Protein AF-0000000066434863 (afdb_homodimer)

Solvent-accessible surface area (backbone atoms only — not comparable to full-atom values): 44267 Å² total; per-residue (Å²): 135,81,78,68,76,69,67,73,66,86,62,79,61,81,78,74,35,71,68,52,52,37,54,51,47,17,61,60,67,69,35,85,60,48,41,68,74,43,79,46,80,41,75,54,84,59,85,62,75,53,73,69,48,48,45,31,34,37,38,40,27,31,35,38,85,89,36,94,58,77,43,74,54,55,32,31,36,41,32,54,63,82,56,90,45,74,49,39,54,36,43,55,70,47,39,26,63,64,32,32,51,46,33,64,66,57,47,49,61,53,35,51,47,42,33,35,71,48,62,69,40,80,66,66,60,47,75,53,70,55,43,74,38,76,92,70,47,30,38,31,29,52,40,51,58,82,72,52,34,42,62,46,55,55,81,71,36,36,54,68,72,57,46,53,49,45,36,49,48,46,16,45,49,30,29,28,34,33,38,47,40,68,77,36,76,62,71,57,68,65,72,14,66,37,35,92,49,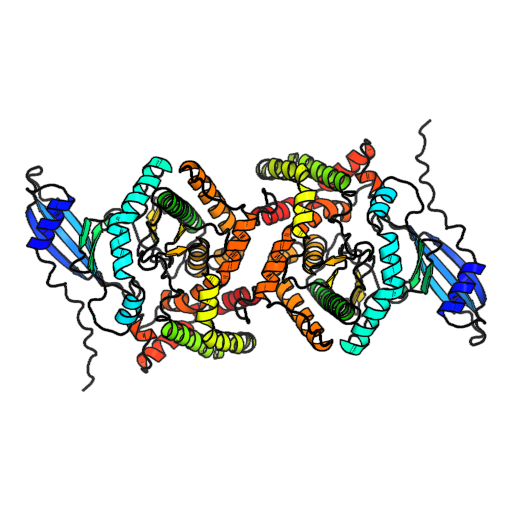40,90,84,50,69,64,56,48,64,43,49,32,44,38,33,48,24,43,41,59,33,26,69,80,36,62,70,55,25,76,72,40,33,70,36,42,55,52,38,45,79,37,49,66,59,51,40,34,59,31,64,53,87,53,94,84,61,52,59,21,49,23,52,55,68,43,32,34,72,31,30,32,36,26,60,49,96,84,67,47,73,76,45,51,26,48,50,79,51,46,34,29,18,57,34,49,55,37,50,31,52,30,26,24,43,46,47,19,40,31,68,70,53,45,74,69,36,49,53,54,49,50,38,53,29,48,54,44,24,53,52,36,27,56,57,60,61,51,82,70,79,74,68,35,59,30,56,43,49,51,53,38,56,59,22,44,47,38,28,51,52,29,42,62,42,50,33,36,60,62,55,50,80,66,90,63,76,60,38,55,53,37,50,61,35,84,45,73,68,19,47,48,48,44,38,50,29,36,57,31,67,70,39,44,57,49,43,69,55,46,50,58,58,40,46,34,55,18,64,51,49,71,113,135,81,78,68,75,71,67,72,66,85,62,79,63,81,78,72,36,71,69,52,51,37,51,50,47,19,61,60,68,68,34,84,62,49,40,70,73,44,79,47,78,40,73,55,83,59,84,63,76,51,72,69,48,48,46,31,34,37,39,38,27,29,35,38,83,88,36,93,56,79,43,73,56,54,33,32,37,39,32,53,62,80,55,88,45,74,49,39,53,34,43,56,70,47,40,27,62,63,33,32,52,46,33,63,66,57,46,48,58,52,35,50,48,42,33,35,71,48,62,68,40,81,67,66,60,47,73,52,73,56,42,73,39,76,91,70,46,29,37,32,28,52,40,53,58,80,72,53,34,41,61,46,56,56,82,71,35,35,56,70,71,56,46,52,50,46,36,49,48,47,16,46,49,30,30,28,34,32,40,47,40,67,75,38,76,62,69,56,68,66,72,15,65,38,35,91,49,38,91,84,50,67,63,56,48,64,41,50,32,45,38,31,49,24,42,40,60,33,27,71,80,35,64,72,54,26,75,72,40,33,69,37,42,56,52,39,46,78,38,48,66,60,53,42,34,60,32,63,52,86,53,94,85,62,53,58,20,49,21,52,55,68,43,33,32,74,30,30,31,35,27,59,48,96,86,68,47,74,77,46,52,28,48,49,80,52,45,34,28,19,58,34,48,53,38,50,30,50,30,25,25,43,46,48,20,40,30,68,69,52,44,75,69,37,48,52,53,51,51,38,53,30,46,54,44,23,52,53,36,26,56,57,60,62,50,81,71,78,73,69,36,59,31,55,43,50,52,54,36,56,58,21,44,48,38,29,52,50,29,41,62,42,50,33,36,59,61,55,50,79,65,90,64,74,61,38,55,55,36,51,62,34,84,43,71,68,20,46,47,48,45,39,48,28,36,57,32,65,71,41,44,56,48,45,71,54,47,52,56,56,40,42,34,56,17,64,50,51,70,115

Secondary structure (DSSP, 8-state):
-------------TT--HHHHHHHHHHHTT-TT-EEEEEEEEE---TTT-SSEEEEEEEEEEEETTEEEEEEEEEEEEEE--S-SHHHHHHHHHTHHHHHHHIIIIIHHHHHHHHHHTS---S-SBPPEEEEETTTTEEEEE-GGGGT-EE--TTT-B-HHHHHHHHHHHHHHHHHHHHHHHHSTTTTTSS-SBSSSBSS--TTHHHHHHHHHHHHHHGGG-HHHHHHHHHHHHHHHHHHHHHHHHHT---TT---EEE-S---GGGEEEEE-TTS-EEEEEE---TT-EEE-THHHHHHHHHHHB-HHHHHHSHHHHHHHHHHHHHHHHHHTT--S----HHHHHHHHHHTTHHHHHIIIIIHHHHT--SSS---HHHHH--SHHHHHHHHHHHHSHHHHHHHHHHHHHHHHTTTTS--/-------------TT--HHHHHHHHHHHHT-TT-EEEEEEEEE---TTT-SSEEEEEEEEEEE-SS-SSPEEEEEEEEEE--S-SHHHHHHHHHTHHHHHHHIIIIIHHHHHHHHHHTS---S-SBPPEEEEETTTTEEEEE-GGGGT-EE--TTT-B-HHHHHHHHHHHHHHHHHHHHHHHHSTTTTTSS-SBSSSBSS--TTHHHHHHHHHHHHHHGGG-HHHHHHHHHHHHHHHHHHHHHHHHHT---TT---EEE-S---GGGEEEEE-TTS-EEEEEE---TT-EEE-THHHHHHHHHHHB-HHHHHHSHHHHHHHHHHHHHHHHHHTT--S----HHHHHHHHHHTTHHHHHIIIIIHHHHT--SSS---HHHHH--SHHHHHHHHHHHHSHHHHHHHHHHHHHHHHTTTTS--

Radius of gyration: 33.43 Å; Cα contacts (8 Å, |Δi|>4): 1374; chains: 2; bounding box: 73×110×66 Å

Organism: Drosophila melanogaster (NCBI:txid7227)

Nearest PDB structures (foldseek):
  6st2-assembly1_D  TM=5.712E-01  e=2.311E+00  synthetic construct
  6st2-assembly1_D  TM=5.718E-01  e=2.026E+00  synthetic construct
  7sh3-assembly1_B  TM=5.080E-01  e=9.634E+00  Rickettsia typhi str. Wilmington

Foldseek 3Di:
DPPPPPPVPPDDDPVPDLVVVQVLVCVLVVAPQKHWDDKDKDFPDDFLLDFFWTKIKIKTWIDGPVDPDIDIFMKIKIAGPPDPDLSSVLLVLLVLLVVVLLCLPPNVVQLLCCCVPQVVDPDDAAFHWSDRDPVRSMTMTGDCVVVPWDFFDQQVFDEPLVLLQVLLSQLSSFLSQLLCCVVPPCSQVPSQQRACAHDRDVSCLLLQLLLLVLLLVLCVVPVVCNVPFSVLSNVCNVCVNVLQNQLFDDDPPADKGWELRQDARRQKIFDADPVRRTPHIYGHRSSRIHITHNLLVLLNHLQRRHDPCCSQPCSLVSLVSSLVSNVVSNVSSPPPDDRDDSVVSVVNNLSNNLSNVSNNRRVNLSSNDDDDDRRYSCLSSDPDPSSSCSSNSSCNPPVNVVSCVRSVVSCVVSCSSDDD/DPPPPPPVPPDDDPVPDLVVVQVLVCVLVVAPQKDWDDKDKDWPDDFLLDFFWTKIKIKTWIDGPVDPDIDIFMKIKIAGPPDPDLSSVLLVLLVLLVVVLLCLPPNVVQLLCCCVPQVVDPDDAAFHWSDRDPVRSMTMTGDCVVVPWDFFDQQVFDEPLVLLQVLLSQLSSFLSQLLCCVVPPCSQVPSQQRACAHDRDVSCLLLQLLLLVLLLVLCVVPVVCNVPFSVLSNVCNVCVNVLQNQLFDDDPPADKGWELRQDARRQKIFDADPVRRTPHIYGHRSSRIHITHNLLVLLNHLQRRHDPCCSQPCSLVSLVSSLVSNVVSNVSSPPPDDRDDSVVSVVNNLSNNLSNVSNNRRPRLSSNDDDDDRRYSCLSNDPDPSSSCSSNSSCNPPVNVVSCVRSVVSCVVSCSSDDD

Structure (mmCIF, N/CA/C/O backbone):
data_AF-0000000066434863-model_v1
#
loop_
_entity.id
_entity.type
_entity.pdbx_description
1 polymer AT27361p
#
loop_
_atom_site.group_PDB
_atom_site.id
_atom_site.type_symbol
_atom_site.label_atom_id
_atom_site.label_alt_id
_atom_site.label_comp_id
_atom_site.label_asym_id
_atom_site.label_entity_id
_atom_site.label_seq_id
_atom_site.pdbx_PDB_ins_code
_atom_site.Cartn_x
_atom_site.Cartn_y
_atom_site.Cartn_z
_atom_site.occupancy
_atom_site.B_iso_or_equiv
_atom_site.auth_seq_id
_atom_site.auth_comp_id
_atom_site.auth_asym_id
_atom_site.auth_atom_id
_atom_site.pdbx_PDB_model_num
ATOM 1 N N . MET A 1 1 ? -36.219 -45.719 -5.121 1 24.06 1 MET A N 1
ATOM 2 C CA . MET A 1 1 ? -35.219 -46.25 -6.059 1 24.06 1 MET A CA 1
ATOM 3 C C . MET A 1 1 ? -34.156 -45.219 -6.355 1 24.06 1 MET A C 1
ATOM 5 O O . MET A 1 1 ? -34.406 -44.25 -7.059 1 24.06 1 MET A O 1
ATOM 9 N N . SER A 1 2 ? -33.344 -44.844 -5.359 1 24.64 2 SER A N 1
ATOM 10 C CA . SER A 1 2 ? -32.344 -43.812 -5.121 1 24.64 2 SER A CA 1
ATOM 11 C C . SER A 1 2 ? -31.234 -43.875 -6.18 1 24.64 2 SER A C 1
ATOM 13 O O . SER A 1 2 ? -30.562 -44.875 -6.34 1 24.64 2 SER A O 1
ATOM 15 N N . GLN A 1 3 ? -31.531 -43.312 -7.363 1 25.7 3 GLN A N 1
ATOM 16 C CA . GLN A 1 3 ? -30.609 -43.281 -8.5 1 25.7 3 GLN A CA 1
ATOM 17 C C . GLN A 1 3 ? -29.219 -42.844 -8.062 1 25.7 3 GLN A C 1
ATOM 19 O O . GLN A 1 3 ? -29.047 -41.719 -7.574 1 25.7 3 GLN A O 1
ATOM 24 N N . GLU A 1 4 ? -28.406 -43.719 -7.48 1 29.56 4 GLU A N 1
ATOM 25 C CA . GLU A 1 4 ? -26.969 -43.625 -7.223 1 29.56 4 GLU A CA 1
ATOM 26 C C . GLU A 1 4 ? -26.266 -42.875 -8.336 1 29.56 4 GLU A C 1
ATOM 28 O O . GLU A 1 4 ? -26.406 -43.219 -9.516 1 29.56 4 GLU A O 1
ATOM 33 N N . ILE A 1 5 ? -26.188 -41.594 -8.258 1 32 5 ILE A N 1
ATOM 34 C CA . ILE A 1 5 ? -25.312 -40.812 -9.133 1 32 5 ILE A CA 1
ATOM 35 C C . ILE A 1 5 ? -24.078 -41.625 -9.484 1 32 5 ILE A C 1
ATOM 37 O O . ILE A 1 5 ? -23.312 -42.031 -8.602 1 32 5 ILE A O 1
ATOM 41 N N . ASN A 1 6 ? -24.25 -42.562 -10.453 1 29.09 6 ASN A N 1
ATOM 42 C CA . ASN A 1 6 ? -23.109 -43.219 -11.086 1 29.09 6 ASN A CA 1
ATOM 43 C C . ASN A 1 6 ? -21.891 -42.312 -11.141 1 29.09 6 ASN A C 1
ATOM 45 O O . ASN A 1 6 ? -21.891 -41.312 -11.867 1 29.09 6 ASN A O 1
ATOM 49 N N . ARG A 1 7 ? -21.328 -41.969 -10.062 1 39.62 7 ARG A N 1
ATOM 50 C CA . ARG A 1 7 ? -19.938 -41.562 -10.188 1 39.62 7 ARG A CA 1
ATOM 51 C C . ARG A 1 7 ? -19.297 -42.156 -11.438 1 39.62 7 ARG A C 1
ATOM 53 O O . ARG A 1 7 ? -19.078 -43.344 -11.516 1 39.62 7 ARG A O 1
ATOM 60 N N . SER A 1 8 ? -19.688 -41.812 -12.5 1 38.22 8 SER A N 1
ATOM 61 C CA . SER A 1 8 ? -19 -42.281 -13.703 1 38.22 8 SER A CA 1
ATOM 62 C C . SER A 1 8 ? -17.531 -42.625 -13.406 1 38.22 8 SER A C 1
ATOM 64 O O . SER A 1 8 ? -16.797 -41.781 -12.875 1 38.22 8 SER A O 1
ATOM 66 N N . ALA A 1 9 ? -17.141 -43.688 -13.016 1 44.47 9 ALA A N 1
ATOM 67 C CA . ALA A 1 9 ? -15.883 -44.375 -12.797 1 44.47 9 ALA A CA 1
ATOM 68 C C . ALA A 1 9 ? -14.766 -43.812 -13.672 1 44.47 9 ALA A C 1
ATOM 70 O O . ALA A 1 9 ? -14.891 -43.812 -14.898 1 44.47 9 ALA A O 1
ATOM 71 N N . GLN A 1 10 ? -14.18 -42.812 -13.211 1 53.62 10 GLN A N 1
ATOM 72 C CA . GLN A 1 10 ? -12.93 -42.469 -13.883 1 53.62 10 GLN A CA 1
ATOM 73 C C . GLN A 1 10 ? -12.242 -43.719 -14.438 1 53.62 10 GLN A C 1
ATOM 75 O O . GLN A 1 10 ? -11.922 -44.625 -13.688 1 53.62 10 GLN A O 1
ATOM 80 N N . VAL A 1 11 ? -12.625 -44.031 -15.633 1 61.34 11 VAL A N 1
ATOM 81 C CA . VAL A 1 11 ? -12.117 -45.219 -16.344 1 61.34 11 VAL A CA 1
ATOM 82 C C . VAL A 1 11 ? -10.773 -44.875 -17 1 61.34 11 VAL A C 1
ATOM 84 O O . VAL A 1 11 ? -10.531 -43.719 -17.375 1 61.34 11 VAL A O 1
ATOM 87 N N . VAL A 1 12 ? -9.883 -45.719 -16.766 1 72.94 12 VAL A N 1
ATOM 88 C CA . VAL A 1 12 ? -8.633 -45.688 -17.516 1 72.94 12 VAL A CA 1
ATOM 89 C C . VAL A 1 12 ? -8.922 -45.406 -18.984 1 72.94 12 VAL A C 1
ATOM 91 O O . VAL A 1 12 ? -9.797 -46.031 -19.578 1 72.94 12 VAL A O 1
ATOM 94 N N . PRO A 1 13 ? -8.328 -44.312 -19.438 1 79.44 13 PRO A N 1
ATOM 95 C CA . PRO A 1 13 ? -8.57 -44.031 -20.859 1 79.44 13 PRO A CA 1
ATOM 96 C C . PRO A 1 13 ? -8.266 -45.219 -21.766 1 79.44 13 PRO A C 1
ATOM 98 O O . PRO A 1 13 ? -7.18 -45.812 -21.672 1 79.44 13 PRO A O 1
ATOM 101 N N . ALA A 1 14 ? -9.094 -45.5 -22.625 1 82.25 14 ALA A N 1
ATOM 102 C CA . ALA A 1 14 ? -8.984 -46.656 -23.5 1 82.25 14 ALA A CA 1
ATOM 103 C C . ALA A 1 14 ? -7.785 -46.531 -24.438 1 82.25 14 ALA A C 1
ATOM 105 O O . ALA A 1 14 ? -7.211 -47.562 -24.859 1 82.25 14 ALA A O 1
ATOM 106 N N . TRP A 1 15 ? -7.43 -45.375 -24.703 1 87.12 15 TRP A N 1
ATOM 107 C CA . TRP A 1 15 ? -6.367 -45.156 -25.672 1 87.12 15 TRP A CA 1
ATOM 108 C C . TRP A 1 15 ? -4.996 -45.375 -25.047 1 87.12 15 TRP A C 1
ATOM 110 O O . TRP A 1 15 ? -3.994 -45.5 -25.766 1 87.12 15 TRP A O 1
ATOM 120 N N . LEU A 1 16 ? -4.973 -45.531 -23.734 1 90.69 16 LEU A N 1
ATOM 121 C CA . LEU A 1 16 ? -3.709 -45.719 -23.031 1 90.69 16 LEU A CA 1
ATOM 122 C C . LEU A 1 16 ? -3.332 -47.219 -23.016 1 90.69 16 LEU A C 1
ATOM 124 O O . LEU A 1 16 ? -3.262 -47.812 -21.953 1 90.69 16 LEU A O 1
ATOM 128 N N . THR A 1 17 ? -2.893 -47.625 -24.188 1 92.94 17 THR A N 1
ATOM 129 C CA . THR A 1 17 ? -2.58 -49.031 -24.391 1 92.94 17 THR A CA 1
ATOM 130 C C . THR A 1 17 ? -1.091 -49.312 -24.172 1 92.94 17 THR A C 1
ATOM 132 O O . THR A 1 17 ? -0.295 -48.375 -24.109 1 92.94 17 THR A O 1
ATOM 135 N N . ARG A 1 18 ? -0.821 -50.594 -24.094 1 94.12 18 ARG A N 1
ATOM 136 C CA . ARG A 1 18 ? 0.567 -51.031 -23.953 1 94.12 18 ARG A CA 1
ATOM 137 C C . ARG A 1 18 ? 1.403 -50.531 -25.141 1 94.12 18 ARG A C 1
ATOM 139 O O . ARG A 1 18 ? 2.502 -50 -24.953 1 94.12 18 ARG A O 1
ATOM 146 N N . ASP A 1 19 ? 0.867 -50.688 -26.312 1 95.19 19 ASP A N 1
ATOM 147 C CA . ASP A 1 19 ? 1.58 -50.281 -27.531 1 95.19 19 ASP A CA 1
ATOM 148 C C . ASP A 1 19 ? 1.833 -48.781 -27.547 1 95.19 19 ASP A C 1
ATOM 150 O O . ASP A 1 19 ? 2.916 -48.344 -27.922 1 95.19 19 ASP A O 1
ATOM 154 N N . TYR A 1 20 ? 0.842 -48.062 -27.188 1 95.31 20 TYR A N 1
ATOM 155 C CA . TYR A 1 20 ? 0.962 -46.625 -27.156 1 95.31 20 TYR A CA 1
ATOM 156 C C . TYR A 1 20 ? 2.059 -46.188 -26.203 1 95.31 20 TYR A C 1
ATOM 158 O O . TYR A 1 20 ? 2.936 -45.406 -26.562 1 95.31 20 TYR A O 1
ATOM 166 N N . VAL A 1 21 ? 1.997 -46.719 -25.031 1 95.69 21 VAL A N 1
ATOM 167 C CA . VAL A 1 21 ? 2.949 -46.344 -23.984 1 95.69 21 VAL A CA 1
ATOM 168 C C . VAL A 1 21 ? 4.359 -46.75 -24.406 1 95.69 21 VAL A C 1
ATOM 170 O O . VAL A 1 21 ? 5.305 -45.969 -24.266 1 95.69 21 VAL A O 1
ATOM 173 N N . GLU A 1 22 ? 4.504 -47.938 -24.922 1 96.25 22 GLU A N 1
ATOM 174 C CA . GLU A 1 22 ? 5.809 -48.406 -25.375 1 96.25 22 GLU A CA 1
ATOM 175 C C . GLU A 1 22 ? 6.402 -47.469 -26.422 1 96.25 22 GLU A C 1
ATOM 177 O O . GLU A 1 22 ? 7.574 -47.094 -26.344 1 96.25 22 GLU A O 1
ATOM 182 N N . GLN A 1 23 ? 5.633 -47.062 -27.375 1 95.5 23 GLN A N 1
ATOM 183 C CA . GLN A 1 23 ? 6.09 -46.188 -28.453 1 95.5 23 GLN A CA 1
ATOM 184 C C . GLN A 1 23 ? 6.535 -44.844 -27.906 1 95.5 23 GLN A C 1
ATOM 186 O O . GLN A 1 23 ? 7.566 -44.312 -28.328 1 95.5 23 GLN A O 1
ATOM 191 N N . LYS A 1 24 ? 5.742 -44.312 -27.047 1 94.44 24 LYS A N 1
ATOM 192 C CA . LYS A 1 24 ? 6.066 -43 -26.516 1 94.44 24 LYS A CA 1
ATOM 193 C C . LYS A 1 24 ? 7.316 -43.031 -25.641 1 94.44 24 LYS A C 1
ATOM 195 O O . LYS A 1 24 ? 8.125 -42.125 -25.641 1 94.44 24 LYS A O 1
ATOM 200 N N . LEU A 1 25 ? 7.48 -44.125 -24.922 1 94.38 25 LEU A N 1
ATOM 201 C CA . LEU A 1 25 ? 8.672 -44.281 -24.094 1 94.38 25 LEU A CA 1
ATOM 202 C C . LEU A 1 25 ? 9.914 -44.469 -24.953 1 94.38 25 LEU A C 1
ATOM 204 O O . LEU A 1 25 ? 11 -44 -24.594 1 94.38 25 LEU A O 1
ATOM 208 N N . ARG A 1 26 ? 9.766 -45.156 -26.078 1 95.19 26 ARG A N 1
ATOM 209 C CA . ARG A 1 26 ? 10.883 -45.281 -27.016 1 95.19 26 ARG A CA 1
ATOM 210 C C . ARG A 1 26 ? 11.359 -43.906 -27.484 1 95.19 26 ARG A C 1
ATOM 212 O O . ARG A 1 26 ? 12.562 -43.656 -27.547 1 95.19 26 ARG A O 1
ATOM 219 N N . SER A 1 27 ? 10.383 -43.156 -27.797 1 93.12 27 SER A N 1
ATOM 220 C CA . SER A 1 27 ? 10.703 -41.781 -28.234 1 93.12 27 SER A CA 1
ATOM 221 C C . SER A 1 27 ? 11.328 -40.969 -27.109 1 93.12 27 SER A C 1
ATOM 223 O O . SER A 1 27 ? 12.312 -40.25 -27.328 1 93.12 27 SER A O 1
ATOM 225 N N . TYR A 1 28 ? 10.805 -41.094 -25.906 1 91.5 28 TYR A N 1
ATOM 226 C CA . TYR A 1 28 ? 11.266 -40.312 -24.766 1 91.5 28 TYR A CA 1
ATOM 227 C C . TYR A 1 28 ? 12.688 -40.688 -24.375 1 91.5 28 TYR A C 1
ATOM 229 O O . TYR A 1 28 ? 13.531 -39.844 -24.141 1 91.5 28 TYR A O 1
ATOM 237 N N . PHE A 1 29 ? 12.93 -41.938 -24.359 1 91.69 29 PHE A N 1
ATOM 238 C CA . PHE A 1 29 ? 14.25 -42.438 -23.969 1 91.69 29 PHE A CA 1
ATOM 239 C C . PHE A 1 29 ? 15.188 -42.5 -25.156 1 91.69 29 PHE A C 1
ATOM 241 O O . PHE A 1 29 ? 16.344 -42.875 -25.031 1 91.69 29 PHE A O 1
ATOM 248 N N . ARG A 1 30 ? 14.594 -42.219 -26.312 1 92.56 30 ARG A N 1
ATOM 249 C CA . ARG A 1 30 ? 15.344 -42.281 -27.562 1 92.56 30 ARG A CA 1
ATOM 250 C C . ARG A 1 30 ? 16.031 -43.656 -27.688 1 92.56 30 ARG A C 1
ATOM 252 O O . ARG A 1 30 ? 17.234 -43.719 -27.938 1 92.56 30 ARG A O 1
ATOM 259 N N . ASN A 1 31 ? 15.305 -44.656 -27.453 1 94.5 31 ASN A N 1
ATOM 260 C CA . ASN A 1 31 ? 15.781 -46.031 -27.5 1 94.5 31 ASN A CA 1
ATOM 261 C C . ASN A 1 31 ? 14.75 -46.969 -28.109 1 94.5 31 ASN A C 1
ATOM 263 O O . ASN A 1 31 ? 13.859 -47.469 -27.406 1 94.5 31 ASN A O 1
ATOM 267 N N . ASP A 1 32 ? 14.945 -47.375 -29.281 1 93.81 32 ASP A N 1
ATOM 268 C CA . ASP A 1 32 ? 13.984 -48.156 -30.047 1 93.81 32 ASP A CA 1
ATOM 269 C C . ASP A 1 32 ? 13.969 -49.594 -29.562 1 93.81 32 ASP A C 1
ATOM 271 O O . ASP A 1 32 ? 13.055 -50.375 -29.891 1 93.81 32 ASP A O 1
ATOM 275 N N . SER A 1 33 ? 14.922 -49.969 -28.797 1 93.62 33 SER A N 1
ATOM 276 C CA . SER A 1 33 ? 14.984 -51.344 -28.328 1 93.62 33 SER A CA 1
ATOM 277 C C . SER A 1 33 ? 14.102 -51.531 -27.094 1 93.62 33 SER A C 1
ATOM 279 O O . SER A 1 33 ? 13.914 -52.656 -26.625 1 93.62 33 SER A O 1
ATOM 281 N N . LEU A 1 34 ? 13.602 -50.469 -26.562 1 95.12 34 LEU A N 1
ATOM 282 C CA . LEU A 1 34 ? 12.781 -50.531 -25.359 1 95.12 34 LEU A CA 1
ATOM 283 C C . LEU A 1 34 ? 11.57 -51.438 -25.578 1 95.12 34 LEU A C 1
ATOM 285 O O . LEU A 1 34 ? 10.867 -51.281 -26.594 1 95.12 34 LEU A O 1
ATOM 289 N N . ARG A 1 35 ? 11.375 -52.406 -24.688 1 94.5 35 ARG A N 1
ATOM 290 C CA . ARG A 1 35 ? 10.203 -53.281 -24.688 1 94.5 35 ARG A CA 1
ATOM 291 C C . ARG A 1 35 ? 9.492 -53.219 -23.344 1 94.5 35 ARG A C 1
ATOM 293 O O . ARG A 1 35 ? 10.102 -53.469 -22.297 1 94.5 35 ARG A O 1
ATOM 300 N N . LEU A 1 36 ? 8.25 -52.938 -23.422 1 94.88 36 LEU A N 1
ATOM 301 C CA . LEU A 1 36 ? 7.449 -52.906 -22.203 1 94.88 36 LEU A CA 1
ATOM 302 C C . LEU A 1 36 ? 7.141 -54.312 -21.703 1 94.88 36 LEU A C 1
ATOM 304 O O . LEU A 1 36 ? 6.598 -55.125 -22.438 1 94.88 36 LEU A O 1
ATOM 308 N N . VAL A 1 37 ? 7.473 -54.531 -20.547 1 94 37 VAL A N 1
ATOM 309 C CA . VAL A 1 37 ? 7.25 -55.844 -19.938 1 94 37 VAL A CA 1
ATOM 310 C C . VAL A 1 37 ? 5.922 -55.844 -19.188 1 94 37 VAL A C 1
ATOM 312 O O . VAL A 1 37 ? 5.16 -56.812 -19.25 1 94 37 VAL A O 1
ATOM 315 N N . ASN A 1 38 ? 5.723 -54.812 -18.453 1 94.94 38 ASN A N 1
ATOM 316 C CA . ASN A 1 38 ? 4.496 -54.688 -17.672 1 94.94 38 ASN A CA 1
ATOM 317 C C . ASN A 1 38 ? 4.004 -53.25 -17.672 1 94.94 38 ASN A C 1
ATOM 319 O O . ASN A 1 38 ? 4.805 -52.312 -17.688 1 94.94 38 ASN A O 1
ATOM 323 N N . LEU A 1 39 ? 2.701 -53.062 -17.734 1 95.06 39 LEU A N 1
ATOM 324 C CA . LEU A 1 39 ? 2.023 -51.781 -17.625 1 95.06 39 LEU A CA 1
ATOM 325 C C . LEU A 1 39 ? 0.86 -51.875 -16.641 1 95.06 39 LEU A C 1
ATOM 327 O O . LEU A 1 39 ? -0.071 -52.656 -16.844 1 95.06 39 LEU A O 1
ATOM 331 N N . ASP A 1 40 ? 1.001 -51.125 -15.586 1 94.38 40 ASP A N 1
ATOM 332 C CA . ASP A 1 40 ? -0.08 -51.031 -14.617 1 94.38 40 ASP A CA 1
ATOM 333 C C . ASP A 1 40 ? -0.614 -49.594 -14.555 1 94.38 40 ASP A C 1
ATOM 335 O O . ASP A 1 40 ? 0.161 -48.625 -14.453 1 94.38 40 ASP A O 1
ATOM 339 N N . ILE A 1 41 ? -1.914 -49.406 -14.68 1 91.62 41 ILE A N 1
ATOM 340 C CA . ILE A 1 41 ? -2.543 -48.094 -14.727 1 91.62 41 ILE A CA 1
ATOM 341 C C . ILE A 1 41 ? -3.455 -47.906 -13.516 1 91.62 41 ILE A C 1
ATOM 343 O O . ILE A 1 41 ? -4.328 -48.719 -13.258 1 91.62 41 ILE A O 1
ATOM 347 N N . LYS A 1 42 ? -3.197 -46.844 -12.828 1 86.12 42 LYS A N 1
ATOM 348 C CA . LYS A 1 42 ? -4.004 -46.5 -11.656 1 86.12 42 LYS A CA 1
ATOM 349 C C . LYS A 1 42 ? -4.488 -45.062 -11.703 1 86.12 42 LYS A C 1
ATOM 351 O O . LYS A 1 42 ? -3.711 -44.156 -11.992 1 86.12 42 LYS A O 1
ATOM 356 N N . LEU A 1 43 ? -5.715 -44.906 -11.508 1 78.81 43 LEU A N 1
ATOM 357 C CA . LEU A 1 43 ? -6.238 -43.531 -11.406 1 78.81 43 LEU A CA 1
ATOM 358 C C . LEU A 1 43 ? -5.66 -42.812 -10.188 1 78.81 43 LEU A C 1
ATOM 360 O O . LEU A 1 43 ? -5.527 -43.438 -9.117 1 78.81 43 LEU A O 1
ATOM 364 N N . ALA A 1 44 ? -4.906 -41.812 -10.477 1 64.06 44 ALA A N 1
ATOM 365 C CA . ALA A 1 44 ? -4.34 -41.031 -9.367 1 64.06 44 ALA A CA 1
ATOM 366 C C . ALA A 1 44 ? -5.438 -40.406 -8.523 1 64.06 44 ALA A C 1
ATOM 368 O O . ALA A 1 44 ? -6.367 -39.781 -9.07 1 64.06 44 ALA A O 1
ATOM 369 N N . LEU A 1 45 ? -5.852 -41.031 -7.41 1 51.69 45 LEU A N 1
ATOM 370 C CA . LEU A 1 45 ? -6.922 -40.719 -6.461 1 51.69 45 LEU A CA 1
ATOM 371 C C . LEU A 1 45 ? -6.578 -39.5 -5.629 1 51.69 45 LEU A C 1
ATOM 373 O O . LEU A 1 45 ? -5.402 -39.188 -5.434 1 51.69 45 LEU A O 1
ATOM 377 N N . GLY A 1 46 ? -7.172 -38.156 -5.688 1 50.69 46 GLY A N 1
ATOM 378 C CA . GLY A 1 46 ? -7.32 -37.25 -4.562 1 50.69 46 GLY A CA 1
ATOM 379 C C . GLY A 1 46 ? -8.414 -36.219 -4.777 1 50.69 46 GLY A C 1
ATOM 380 O O . GLY A 1 46 ? -8.422 -35.5 -5.789 1 50.69 46 GLY A O 1
ATOM 381 N N . ASN A 1 47 ? -9.453 -36.531 -4.203 1 48.5 47 ASN A N 1
ATOM 382 C CA . ASN A 1 47 ? -10.562 -35.594 -4.055 1 48.5 47 ASN A CA 1
ATOM 383 C C . ASN A 1 47 ? -10.062 -34.188 -3.74 1 48.5 47 ASN A C 1
ATOM 385 O O . ASN A 1 47 ? -9.211 -34 -2.871 1 48.5 47 ASN A O 1
ATOM 389 N N . GLY A 1 48 ? -10.422 -33.188 -4.531 1 50.75 48 GLY A N 1
ATOM 390 C CA . GLY A 1 48 ? -10.281 -31.766 -4.172 1 50.75 48 GLY A CA 1
ATOM 391 C C . GLY A 1 48 ? -8.969 -31.172 -4.637 1 50.75 48 GLY A C 1
ATOM 392 O O . GLY A 1 48 ? -8.695 -29.984 -4.395 1 50.75 48 GLY A O 1
ATOM 393 N N . GLU A 1 49 ? -8.047 -32.125 -5.215 1 53.09 49 GLU A N 1
ATOM 394 C CA . GLU A 1 49 ? -6.754 -31.531 -5.574 1 53.09 49 GLU A CA 1
ATOM 395 C C . GLU A 1 49 ? -6.699 -31.188 -7.059 1 53.09 49 GLU A C 1
ATOM 397 O O . GLU A 1 49 ? -5.805 -30.453 -7.5 1 53.09 49 GLU A O 1
ATOM 402 N N . ASN A 1 50 ? -7.664 -31.781 -7.785 1 52.22 50 ASN A N 1
ATOM 403 C CA . ASN A 1 50 ? -7.621 -31.531 -9.219 1 52.22 50 ASN A CA 1
ATOM 404 C C . ASN A 1 50 ? -8.992 -31.141 -9.766 1 52.22 50 ASN A C 1
ATOM 406 O O . ASN A 1 50 ? -9.867 -32 -9.93 1 52.22 50 ASN A O 1
ATOM 410 N N . TYR A 1 51 ? -9.188 -29.922 -10.008 1 53.44 51 TYR A N 1
ATOM 411 C CA . TYR A 1 51 ? -10.508 -29.406 -10.359 1 53.44 51 TYR A CA 1
ATOM 412 C C . TYR A 1 51 ? -10.781 -29.578 -11.852 1 53.44 51 TYR A C 1
ATOM 414 O O . TYR A 1 51 ? -11.938 -29.625 -12.273 1 53.44 51 TYR A O 1
ATOM 422 N N . SER A 1 52 ? -9.703 -29.719 -12.578 1 57.53 52 SER A N 1
ATOM 423 C CA . SER A 1 52 ? -9.992 -29.547 -14 1 57.53 52 SER A CA 1
ATOM 424 C C . SER A 1 52 ? -9.398 -30.672 -14.836 1 57.53 52 SER A C 1
ATOM 426 O O . SER A 1 52 ? -9.273 -30.547 -16.047 1 57.53 52 SER A O 1
ATOM 428 N N . SER A 1 53 ? -8.938 -31.734 -14.125 1 67.06 53 SER A N 1
ATOM 429 C CA . SER A 1 53 ? -8.281 -32.781 -14.922 1 67.06 53 SER A CA 1
ATOM 430 C C . SER A 1 53 ? -8.344 -34.125 -14.234 1 67.06 53 SER A C 1
ATOM 432 O O . SER A 1 53 ? -8.711 -34.219 -13.062 1 67.06 53 SER A O 1
ATOM 434 N N . VAL A 1 54 ? -8.219 -35.094 -15.117 1 73.19 54 VAL A N 1
ATOM 435 C CA . VAL A 1 54 ? -8.039 -36.469 -14.625 1 73.19 54 VAL A CA 1
ATOM 436 C C . VAL A 1 54 ? -6.57 -36.844 -14.711 1 73.19 54 VAL A C 1
ATOM 438 O O . VAL A 1 54 ? -5.945 -36.688 -15.766 1 73.19 54 VAL A O 1
ATOM 441 N N . ILE A 1 55 ? -6.074 -37.25 -13.625 1 81.75 55 ILE A N 1
ATOM 442 C CA . ILE A 1 55 ? -4.676 -37.656 -13.586 1 81.75 55 ILE A CA 1
ATOM 443 C C . ILE A 1 55 ? -4.586 -39.156 -13.359 1 81.75 55 ILE A C 1
ATOM 445 O O . ILE A 1 55 ? -5.238 -39.688 -12.461 1 81.75 55 ILE A O 1
ATOM 449 N N . THR A 1 56 ? -3.842 -39.781 -14.219 1 87.38 56 THR A N 1
ATOM 450 C CA . THR A 1 56 ? -3.609 -41.219 -14.148 1 87.38 56 THR A CA 1
ATOM 451 C C . THR A 1 56 ? -2.125 -41.531 -13.969 1 87.38 56 THR A C 1
ATOM 453 O O . THR A 1 56 ? -1.279 -40.906 -14.625 1 87.38 56 THR A O 1
ATOM 456 N N . ARG A 1 57 ? -1.902 -42.438 -13.078 1 91.5 57 ARG A N 1
ATOM 457 C CA . ARG A 1 57 ? -0.526 -42.906 -12.914 1 91.5 57 ARG A CA 1
ATOM 458 C C . ARG A 1 57 ? -0.293 -44.219 -13.656 1 91.5 57 ARG A C 1
ATOM 460 O O . ARG A 1 57 ? -1.112 -45.125 -13.586 1 91.5 57 ARG A O 1
ATOM 467 N N . ILE A 1 58 ? 0.775 -44.281 -14.305 1 92.62 58 ILE A N 1
ATOM 468 C CA . ILE A 1 58 ? 1.113 -45.5 -15.008 1 92.62 58 ILE A CA 1
ATOM 469 C C . ILE A 1 58 ? 2.447 -46.031 -14.492 1 92.62 58 ILE A C 1
ATOM 471 O O . ILE A 1 58 ? 3.426 -45.281 -14.391 1 92.62 58 ILE A O 1
ATOM 475 N N . TYR A 1 59 ? 2.422 -47.281 -14.125 1 94.56 59 TYR A N 1
ATOM 476 C CA . TYR A 1 59 ? 3.613 -48.031 -13.727 1 94.56 59 TYR A CA 1
ATOM 477 C C . TYR A 1 59 ? 4.133 -48.906 -14.867 1 94.56 59 TYR A C 1
ATOM 479 O O . TYR A 1 59 ? 3.398 -49.719 -15.422 1 94.56 59 TYR A O 1
ATOM 487 N N . VAL A 1 60 ? 5.418 -48.688 -15.133 1 95.25 60 VAL A N 1
ATOM 488 C CA . VAL A 1 60 ? 5.945 -49.406 -16.297 1 95.25 60 VAL A CA 1
ATOM 489 C C . VAL A 1 60 ? 7.191 -50.188 -15.906 1 95.25 60 VAL A C 1
ATOM 491 O O . VAL A 1 60 ? 8 -49.719 -15.102 1 95.25 60 VAL A O 1
ATOM 494 N N . GLU A 1 61 ? 7.25 -51.375 -16.406 1 95.56 61 GLU A N 1
ATOM 495 C CA . GLU A 1 61 ? 8.461 -52.188 -16.422 1 95.56 61 GLU A CA 1
ATOM 496 C C . GLU A 1 61 ? 8.922 -52.438 -17.859 1 95.56 61 GLU A C 1
ATOM 498 O O . GLU A 1 61 ? 8.117 -52.781 -18.719 1 95.56 61 GLU A O 1
ATOM 503 N N . TYR A 1 62 ? 10.172 -52.25 -18.078 1 94.5 62 TYR A N 1
ATOM 504 C CA . TYR A 1 62 ? 10.641 -52.375 -19.453 1 94.5 62 TYR A CA 1
ATOM 505 C C . TYR A 1 62 ? 12.078 -52.906 -19.484 1 94.5 62 TYR A C 1
ATOM 507 O O . TYR A 1 62 ? 12.766 -52.906 -18.469 1 94.5 62 TYR A O 1
ATOM 515 N N . THR A 1 63 ? 12.445 -53.344 -20.656 1 94.44 63 THR A N 1
ATOM 516 C CA . THR A 1 63 ? 13.812 -53.781 -20.953 1 94.44 63 THR A CA 1
ATOM 517 C C . THR A 1 63 ? 14.367 -53.031 -22.156 1 94.44 63 THR A C 1
ATOM 519 O O . THR A 1 63 ? 13.609 -52.5 -22.969 1 94.44 63 THR A O 1
ATOM 522 N N . THR A 1 64 ? 15.641 -52.875 -22.141 1 92.75 64 THR A N 1
ATOM 523 C CA . THR A 1 64 ? 16.344 -52.312 -23.281 1 92.75 64 THR A CA 1
ATOM 524 C C . THR A 1 64 ? 17.562 -53.156 -23.641 1 92.75 64 THR A C 1
ATOM 526 O O . THR A 1 64 ? 17.938 -54.062 -22.891 1 92.75 64 THR A O 1
ATOM 529 N N . ASP A 1 65 ? 18.109 -52.906 -24.812 1 87 65 ASP A N 1
ATOM 530 C CA . ASP A 1 65 ? 19.312 -53.625 -25.234 1 87 65 ASP A CA 1
ATOM 531 C C . ASP A 1 65 ? 20.5 -53.25 -24.328 1 87 65 ASP A C 1
ATOM 533 O O . ASP A 1 65 ? 21.469 -54.031 -24.25 1 87 65 ASP A O 1
ATOM 537 N N . LYS A 1 66 ? 20.469 -52.156 -23.812 1 81.62 66 LYS A N 1
ATOM 538 C CA . LYS A 1 66 ? 21.578 -51.688 -23 1 81.62 66 LYS A CA 1
ATOM 539 C C . LYS A 1 66 ? 21.578 -52.312 -21.625 1 81.62 66 LYS A C 1
ATOM 541 O O . LYS A 1 66 ? 22.594 -52.312 -20.922 1 81.62 66 LYS A O 1
ATOM 546 N N . SER A 1 67 ? 20.484 -52.75 -21.188 1 74 67 SER A N 1
ATOM 547 C CA . SER A 1 67 ? 20.391 -53.344 -19.859 1 74 67 SER A CA 1
ATOM 548 C C . SER A 1 67 ? 19.672 -54.688 -19.906 1 74 67 SER A C 1
ATOM 550 O O . SER A 1 67 ? 18.594 -54.812 -20.516 1 74 67 SER A O 1
ATOM 552 N N . LYS A 1 68 ? 20.297 -55.719 -19.484 1 73.31 68 LYS A N 1
ATOM 553 C CA . LYS A 1 68 ? 19.688 -57.031 -19.406 1 73.31 68 LYS A CA 1
ATOM 554 C C . LYS A 1 68 ? 18.625 -57.094 -18.312 1 73.31 68 LYS A C 1
ATOM 556 O O . LYS A 1 68 ? 17.75 -57.969 -18.344 1 73.31 68 LYS A O 1
ATOM 561 N N . ASP A 1 69 ? 18.766 -56.125 -17.391 1 86.44 69 ASP A N 1
ATOM 562 C CA . ASP A 1 69 ? 17.844 -56.156 -16.25 1 86.44 69 ASP A CA 1
ATOM 563 C C . ASP A 1 69 ? 16.609 -55.312 -16.516 1 86.44 69 ASP A C 1
ATOM 565 O O . ASP A 1 69 ? 16.672 -54.312 -17.219 1 86.44 69 ASP A O 1
ATOM 569 N N . LYS A 1 70 ? 15.547 -55.781 -16 1 91.56 70 LYS A N 1
ATOM 570 C CA . LYS A 1 70 ? 14.273 -55.062 -16.047 1 91.56 70 LYS A CA 1
ATOM 571 C C . LYS A 1 70 ? 14.352 -53.75 -15.266 1 91.56 70 LYS A C 1
ATOM 573 O O . LYS A 1 70 ? 14.859 -53.719 -14.141 1 91.56 70 LYS A O 1
ATOM 578 N N . GLN A 1 71 ? 13.984 -52.719 -15.953 1 92.5 71 GLN A N 1
ATOM 579 C CA . GLN A 1 71 ? 13.906 -51.406 -15.312 1 92.5 71 GLN A CA 1
ATOM 580 C C . GLN A 1 71 ? 12.453 -51.031 -15 1 92.5 71 GLN A C 1
ATOM 582 O O . GLN A 1 71 ? 11.531 -51.469 -15.68 1 92.5 71 GLN A O 1
ATOM 587 N N . SER A 1 72 ? 12.273 -50.406 -13.906 1 93.88 72 SER A N 1
ATOM 588 C CA . SER A 1 72 ? 10.938 -49.969 -13.516 1 93.88 72 SER A CA 1
ATOM 589 C C . SER A 1 72 ? 10.883 -48.469 -13.266 1 93.88 72 SER A C 1
ATOM 591 O O . SER A 1 72 ? 11.828 -47.875 -12.727 1 93.88 72 SER A O 1
ATOM 593 N N . THR A 1 73 ? 9.836 -47.812 -13.742 1 93.88 73 THR A N 1
ATOM 594 C CA . THR A 1 73 ? 9.578 -46.406 -13.438 1 93.88 73 THR A CA 1
ATOM 595 C C . THR A 1 73 ? 8.086 -46.094 -13.531 1 93.88 73 THR A C 1
ATOM 597 O O . THR A 1 73 ? 7.266 -47 -13.672 1 93.88 73 THR A O 1
ATOM 600 N N . ARG A 1 74 ? 7.676 -44.906 -13.25 1 93.88 74 ARG A N 1
ATOM 601 C CA . ARG A 1 74 ? 6.281 -44.5 -13.312 1 93.88 74 ARG A CA 1
ATOM 602 C C . ARG A 1 74 ? 6.16 -43.094 -13.891 1 93.88 74 ARG A C 1
ATOM 604 O O . ARG A 1 74 ? 7.09 -42.281 -13.781 1 93.88 74 ARG A O 1
ATOM 611 N N . PHE A 1 75 ? 5.051 -42.844 -14.539 1 94.31 75 PHE A N 1
ATOM 612 C CA . PHE A 1 75 ? 4.719 -41.562 -15.148 1 94.31 75 PHE A CA 1
ATOM 613 C C . PHE A 1 75 ? 3.297 -41.156 -14.797 1 94.31 75 PHE A C 1
ATOM 615 O O . PHE A 1 75 ? 2.525 -41.938 -14.258 1 94.31 75 PHE A O 1
ATOM 622 N N . LEU A 1 76 ? 3.023 -39.906 -15.008 1 92 76 LEU A N 1
ATOM 623 C CA . LEU A 1 76 ? 1.676 -39.375 -14.828 1 92 76 LEU A CA 1
ATOM 624 C C . LEU A 1 76 ? 1.083 -38.938 -16.172 1 92 76 LEU A C 1
ATOM 626 O O . LEU A 1 76 ? 1.775 -38.344 -16.984 1 92 76 LEU A O 1
ATOM 630 N N . VAL A 1 77 ? -0.139 -39.281 -16.328 1 91.06 77 VAL A N 1
ATOM 631 C CA . VAL A 1 77 ? -0.874 -38.875 -17.516 1 91.06 77 VAL A CA 1
ATOM 632 C C . VAL A 1 77 ? -2.012 -37.938 -17.125 1 91.06 77 VAL A C 1
ATOM 634 O O . VAL A 1 77 ? -2.869 -38.281 -16.312 1 91.06 77 VAL A O 1
ATOM 637 N N . LYS A 1 78 ? -1.942 -36.781 -17.672 1 88.5 78 LYS A N 1
ATOM 638 C CA . LYS A 1 78 ? -3.006 -35.781 -17.469 1 88.5 78 LYS A CA 1
ATOM 639 C C . LYS A 1 78 ? -3.877 -35.656 -18.719 1 88.5 78 LYS A C 1
ATOM 641 O O . LYS A 1 78 ? -3.371 -35.406 -19.812 1 88.5 78 LYS A O 1
ATOM 646 N N . GLU A 1 79 ? -5.113 -35.844 -18.469 1 82.44 79 GLU A N 1
ATOM 647 C CA . GLU A 1 79 ? -6.059 -35.688 -19.562 1 82.44 79 GLU A CA 1
ATOM 648 C C . GLU A 1 79 ? -7.023 -34.531 -19.312 1 82.44 79 GLU A C 1
ATOM 650 O O . GLU A 1 79 ? -7.48 -34.344 -18.188 1 82.44 79 GLU A O 1
ATOM 655 N N . SER A 1 80 ? -7.145 -33.781 -20.391 1 70.44 80 SER A N 1
ATOM 656 C CA . SER A 1 80 ? -8.133 -32.719 -20.281 1 70.44 80 SER A CA 1
ATOM 657 C C . SER A 1 80 ? -9.555 -33.25 -20.297 1 70.44 80 SER A C 1
ATOM 659 O O . SER A 1 80 ? -9.797 -34.344 -20.828 1 70.44 80 SER A O 1
ATOM 661 N N . PHE A 1 81 ? -10.492 -32.719 -19.359 1 59.38 81 PHE A N 1
ATOM 662 C CA . PHE A 1 81 ? -11.852 -33.188 -19.188 1 59.38 81 PHE A CA 1
ATOM 663 C C . PHE A 1 81 ? -12.477 -33.562 -20.531 1 59.38 81 PHE A C 1
ATOM 665 O O . PHE A 1 81 ? -12.531 -32.719 -21.438 1 59.38 81 PHE A O 1
ATOM 672 N N . ALA A 1 82 ? -12.398 -34.906 -20.797 1 51.56 82 ALA A N 1
ATOM 673 C CA . ALA A 1 82 ? -13.117 -35.469 -21.938 1 51.56 82 ALA A CA 1
ATOM 674 C C . ALA A 1 82 ? -14.625 -35.219 -21.797 1 51.56 82 ALA A C 1
ATOM 676 O O . ALA A 1 82 ? -15.336 -35.156 -22.797 1 51.56 82 ALA A O 1
ATOM 677 N N . ASP A 1 83 ? -15.031 -35 -20.5 1 56.09 83 ASP A N 1
ATOM 678 C CA . ASP A 1 83 ? -16.484 -35.062 -20.406 1 56.09 83 ASP A CA 1
ATOM 679 C C . ASP A 1 83 ? -17.125 -33.719 -20.672 1 56.09 83 ASP A C 1
ATOM 681 O O . ASP A 1 83 ? -16.562 -32.656 -20.312 1 56.09 83 ASP A O 1
ATOM 685 N N . ALA A 1 84 ? -18.156 -33.656 -21.469 1 61.19 84 ALA A N 1
ATOM 686 C CA . ALA A 1 84 ? -19 -32.625 -22.078 1 61.19 84 ALA A CA 1
ATOM 687 C C . ALA A 1 84 ? -19.828 -31.906 -21.016 1 61.19 84 ALA A C 1
ATOM 689 O O . ALA A 1 84 ? -20.859 -31.297 -21.328 1 61.19 84 ALA A O 1
ATOM 690 N N . GLY A 1 85 ? -19.297 -31.812 -19.672 1 71.56 85 GLY A N 1
ATOM 691 C CA . GLY A 1 85 ? -20.172 -31.109 -18.75 1 71.56 85 GLY A CA 1
ATOM 692 C C . GLY A 1 85 ? -19.938 -29.609 -18.734 1 71.56 85 GLY A C 1
ATOM 693 O O . GLY A 1 85 ? -19.203 -29.094 -19.578 1 71.56 85 GLY A O 1
ATOM 694 N N . PRO A 1 86 ? -20.766 -28.953 -17.922 1 77 86 PRO A N 1
ATOM 695 C CA . PRO A 1 86 ? -20.719 -27.484 -17.844 1 77 86 PRO A CA 1
ATOM 696 C C . PRO A 1 86 ? -19.312 -26.969 -17.547 1 77 86 PRO A C 1
ATOM 698 O O . PRO A 1 86 ? -18.891 -25.938 -18.094 1 77 86 PRO A O 1
ATOM 701 N N . ALA A 1 87 ? -18.625 -27.672 -16.75 1 78.81 87 ALA A N 1
ATOM 702 C CA . ALA A 1 87 ? -17.266 -27.266 -16.406 1 78.81 87 ALA A CA 1
ATOM 703 C C . ALA A 1 87 ? -16.359 -27.281 -17.641 1 78.81 87 ALA A C 1
ATOM 705 O O . ALA A 1 87 ? -15.562 -26.359 -17.859 1 78.81 87 ALA A O 1
ATOM 706 N N . ALA A 1 88 ? -16.531 -28.25 -18.391 1 80.56 88 ALA A N 1
ATOM 707 C CA . ALA A 1 88 ? -15.734 -28.391 -19.609 1 80.56 88 ALA A CA 1
ATOM 708 C C . ALA A 1 88 ? -16 -27.25 -20.578 1 80.56 88 ALA A C 1
ATOM 710 O O . ALA A 1 88 ? -15.086 -26.75 -21.234 1 80.56 88 ALA A O 1
ATOM 711 N N . GLN A 1 89 ? -17.203 -26.844 -20.594 1 83.25 89 GLN A N 1
ATOM 712 C CA . GLN A 1 89 ? -17.578 -25.75 -21.5 1 83.25 89 GLN A CA 1
ATOM 713 C C . GLN A 1 89 ? -16.922 -24.438 -21.078 1 83.25 89 GLN A C 1
ATOM 715 O O . GLN A 1 89 ? -16.469 -23.672 -21.938 1 83.25 89 GLN A O 1
ATOM 720 N N . VAL A 1 90 ? -16.906 -24.234 -19.828 1 86.38 90 VAL A N 1
ATOM 721 C CA . VAL A 1 90 ? -16.266 -23.031 -19.312 1 86.38 90 VAL A CA 1
ATOM 722 C C . VAL A 1 90 ? -14.781 -23.062 -19.656 1 86.38 90 VAL A C 1
ATOM 724 O O . VAL A 1 90 ? -14.25 -22.109 -20.219 1 86.38 90 VAL A O 1
ATOM 727 N N . LEU A 1 91 ? -14.148 -24.141 -19.422 1 87 91 LEU A N 1
ATOM 728 C CA . LEU A 1 91 ? -12.703 -24.25 -19.609 1 87 91 LEU A CA 1
ATOM 729 C C . LEU A 1 91 ? -12.336 -24.188 -21.094 1 87 91 LEU A C 1
ATOM 731 O O . LEU A 1 91 ? -11.289 -23.641 -21.438 1 87 91 LEU A O 1
ATOM 735 N N . LEU A 1 92 ? -13.227 -24.719 -21.875 1 85.81 92 LEU A N 1
ATOM 736 C CA . LEU A 1 92 ? -13 -24.656 -23.312 1 85.81 92 LEU A CA 1
ATOM 737 C C . LEU A 1 92 ? -12.984 -23.219 -23.797 1 85.81 92 LEU A C 1
ATOM 739 O O . LEU A 1 92 ? -12.148 -22.844 -24.625 1 85.81 92 LEU A O 1
ATOM 743 N N . SER A 1 93 ? -13.875 -22.484 -23.297 1 88.81 93 SER A N 1
ATOM 744 C CA . SER A 1 93 ? -13.961 -21.094 -23.719 1 88.81 93 SER A CA 1
ATOM 745 C C . SER A 1 93 ? -12.734 -20.312 -23.281 1 88.81 93 SER A C 1
ATOM 747 O O . SER A 1 93 ? -12.398 -19.281 -23.875 1 88.81 93 SER A O 1
ATOM 749 N N . TYR A 1 94 ? -12.031 -20.766 -22.312 1 91.25 94 TYR A N 1
ATOM 750 C CA . TYR A 1 94 ? -10.836 -20.094 -21.812 1 91.25 94 TYR A CA 1
ATOM 751 C C . TYR A 1 94 ? -9.594 -20.609 -22.516 1 91.25 94 TYR A C 1
ATOM 753 O O . TYR A 1 94 ? -8.5 -20.047 -22.359 1 91.25 94 TYR A O 1
ATOM 761 N N . GLY A 1 95 ? -9.703 -21.656 -23.266 1 88 95 GLY A N 1
ATOM 762 C CA . GLY A 1 95 ? -8.594 -22.203 -24.016 1 88 95 GLY A CA 1
ATOM 763 C C . GLY A 1 95 ? -7.531 -22.844 -23.141 1 88 95 GLY A C 1
ATOM 764 O O . GLY A 1 95 ? -6.352 -22.844 -23.484 1 88 95 GLY A O 1
ATOM 765 N N . VAL A 1 96 ? -7.918 -23.375 -22.016 1 88.5 96 VAL A N 1
ATOM 766 C CA . VAL A 1 96 ? -6.961 -23.812 -21.016 1 88.5 96 VAL A CA 1
ATOM 767 C C . VAL A 1 96 ? -6.207 -25.047 -21.531 1 88.5 96 VAL A C 1
ATOM 769 O O . VAL A 1 96 ? -5.016 -25.203 -21.266 1 88.5 96 VAL A O 1
ATOM 772 N N . TYR A 1 97 ? -6.82 -25.859 -22.328 1 84.06 97 TYR A N 1
ATOM 773 C CA . TYR A 1 97 ? -6.195 -27.094 -22.781 1 84.06 97 TYR A CA 1
ATOM 774 C C . TYR A 1 97 ? -5.113 -26.812 -23.812 1 84.06 97 TYR A C 1
ATOM 776 O O . TYR A 1 97 ? -3.973 -27.25 -23.672 1 84.06 97 TYR A O 1
ATOM 784 N N . ASN A 1 98 ? -5.488 -26.031 -24.75 1 88.06 98 ASN A N 1
ATOM 785 C CA . ASN A 1 98 ? -4.52 -25.672 -25.781 1 88.06 98 ASN A CA 1
ATOM 786 C C . ASN A 1 98 ? -3.326 -24.922 -25.188 1 88.06 98 ASN A C 1
ATOM 788 O O . ASN A 1 98 ? -2.186 -25.156 -25.594 1 88.06 98 ASN A O 1
ATOM 792 N N . ARG A 1 99 ? -3.609 -24.156 -24.281 1 92.5 99 ARG A N 1
ATOM 793 C CA . ARG A 1 99 ? -2.562 -23.375 -23.641 1 92.5 99 ARG A CA 1
ATOM 794 C C . ARG A 1 99 ? -1.582 -24.281 -22.891 1 92.5 99 ARG A C 1
ATOM 796 O O . ARG A 1 99 ? -0.366 -24.125 -23.031 1 92.5 99 ARG A O 1
ATOM 803 N N . GLU A 1 100 ? -2.131 -25.156 -22.156 1 91.25 100 GLU A N 1
ATOM 804 C CA . GLU A 1 100 ? -1.27 -26.047 -21.375 1 91.25 100 GLU A CA 1
ATOM 805 C C . GLU A 1 100 ? -0.411 -26.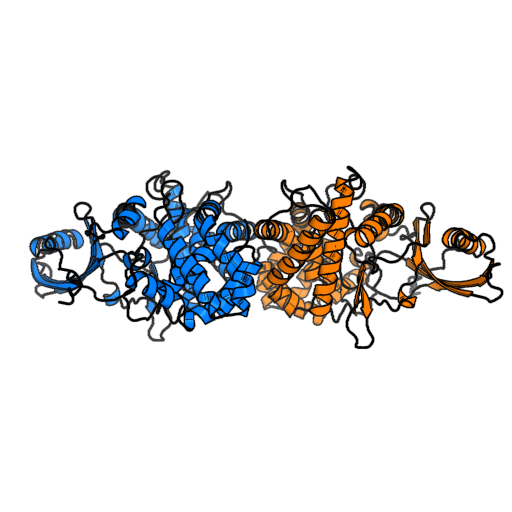922 -22.297 1 91.25 100 GLU A C 1
ATOM 807 O O . GLU A 1 100 ? 0.771 -27.141 -22.016 1 91.25 100 GLU A O 1
ATOM 812 N N . LEU A 1 101 ? -0.999 -27.391 -23.375 1 92 101 LEU A N 1
ATOM 813 C CA . LEU A 1 101 ? -0.247 -28.188 -24.344 1 92 101 LEU A CA 1
ATOM 814 C C . LEU A 1 101 ? 0.877 -27.359 -24.969 1 92 101 LEU A C 1
ATOM 816 O O . LEU A 1 101 ? 2.01 -27.828 -25.078 1 92 101 LEU A O 1
ATOM 820 N N . ASP A 1 102 ? 0.554 -26.109 -25.297 1 93 102 ASP A N 1
ATOM 821 C CA . ASP A 1 102 ? 1.554 -25.219 -25.875 1 93 102 ASP A CA 1
ATOM 822 C C . ASP A 1 102 ? 2.691 -24.969 -24.875 1 93 102 ASP A C 1
ATOM 824 O O . ASP A 1 102 ? 3.861 -24.938 -25.266 1 93 102 ASP A O 1
ATOM 828 N N . LEU A 1 103 ? 2.371 -24.812 -23.703 1 94.94 103 LEU A N 1
ATOM 829 C CA . LEU A 1 103 ? 3.363 -24.516 -22.672 1 94.94 103 LEU A CA 1
ATOM 830 C C . LEU A 1 103 ? 4.32 -25.688 -22.484 1 94.94 103 LEU A C 1
ATOM 832 O O . LEU A 1 103 ? 5.539 -25.516 -22.578 1 94.94 103 LEU A O 1
ATOM 836 N N . TYR A 1 104 ? 3.791 -26.859 -22.312 1 93.06 104 TYR A N 1
ATOM 837 C CA . TYR A 1 104 ? 4.629 -28 -21.984 1 93.06 104 TYR A CA 1
ATOM 838 C C . TYR A 1 104 ? 5.402 -28.484 -23.219 1 93.06 104 TYR A C 1
ATOM 840 O O . TYR A 1 104 ? 6.512 -29 -23.094 1 93.06 104 TYR A O 1
ATOM 848 N N . GLU A 1 105 ? 4.828 -28.219 -24.328 1 92.88 105 GLU A N 1
ATOM 849 C CA . GLU A 1 105 ? 5.469 -28.672 -25.562 1 92.88 105 GLU A CA 1
ATOM 850 C C . GLU A 1 105 ? 6.574 -27.719 -26 1 92.88 105 GLU A C 1
ATOM 852 O O . GLU A 1 105 ? 7.656 -28.156 -26.391 1 92.88 105 GLU A O 1
ATOM 857 N N . ARG A 1 106 ? 6.297 -26.484 -25.906 1 93.06 106 ARG A N 1
ATOM 858 C CA . ARG A 1 106 ? 7.164 -25.547 -26.609 1 93.06 106 ARG A CA 1
ATOM 859 C C . ARG A 1 106 ? 7.766 -24.516 -25.641 1 93.06 106 ARG A C 1
ATOM 861 O O . ARG A 1 106 ? 8.953 -24.188 -25.734 1 93.06 106 ARG A O 1
ATOM 868 N N . ILE A 1 107 ? 7.09 -24 -24.734 1 95.81 107 ILE A N 1
ATOM 869 C CA . ILE A 1 107 ? 7.469 -22.797 -24 1 95.81 107 ILE A CA 1
ATOM 870 C C . ILE A 1 107 ? 8.289 -23.156 -22.766 1 95.81 107 ILE A C 1
ATOM 872 O O . ILE A 1 107 ? 9.406 -22.672 -22.594 1 95.81 107 ILE A O 1
ATOM 876 N N . LEU A 1 108 ? 7.801 -24.047 -21.953 1 96 108 LEU A N 1
ATOM 877 C CA . LEU A 1 108 ? 8.43 -24.375 -20.672 1 96 108 LEU A CA 1
ATOM 878 C C . LEU A 1 108 ? 9.82 -24.953 -20.875 1 96 108 LEU A C 1
ATOM 880 O O . LEU A 1 108 ? 10.758 -24.609 -20.156 1 96 108 LEU A O 1
ATOM 884 N N . PRO A 1 109 ? 10.008 -25.828 -21.891 1 93.94 109 PRO A N 1
ATOM 885 C CA . PRO A 1 109 ? 11.367 -26.312 -22.125 1 93.94 109 PRO A CA 1
ATOM 886 C C . PRO A 1 109 ? 12.352 -25.188 -22.422 1 93.94 109 PRO A C 1
ATOM 888 O O . PRO A 1 109 ? 13.492 -25.219 -21.953 1 93.94 109 PRO A O 1
ATOM 891 N N . GLN A 1 110 ? 11.898 -24.219 -23.188 1 96.06 110 GLN A N 1
ATOM 892 C CA . GLN A 1 110 ? 12.758 -23.078 -23.5 1 96.06 110 GLN A CA 1
ATOM 893 C C . GLN A 1 110 ? 13.047 -22.25 -22.25 1 96.06 110 GLN A C 1
ATOM 895 O O . GLN A 1 110 ? 14.18 -21.797 -22.047 1 96.06 110 GLN A O 1
ATOM 900 N N . MET A 1 111 ? 12.078 -22.062 -21.422 1 96.69 111 MET A N 1
ATOM 901 C CA . MET A 1 111 ? 12.258 -21.312 -20.188 1 96.69 111 MET A CA 1
ATOM 902 C C . MET A 1 111 ? 13.227 -22.031 -19.25 1 96.69 111 MET A C 1
ATOM 904 O O . MET A 1 111 ? 14.062 -21.391 -18.609 1 96.69 111 MET A O 1
ATOM 908 N N . ALA A 1 112 ? 13.062 -23.328 -19.203 1 94.69 112 ALA A N 1
ATOM 909 C CA . ALA A 1 112 ? 13.961 -24.109 -18.359 1 94.69 112 ALA A CA 1
ATOM 910 C C . ALA A 1 112 ? 15.414 -23.953 -18.812 1 94.69 112 ALA A C 1
ATOM 912 O O . ALA A 1 112 ? 16.328 -23.922 -17.984 1 94.69 112 ALA A O 1
ATOM 913 N N . GLU A 1 113 ? 15.602 -23.906 -20.047 1 95.81 113 GLU A N 1
ATOM 914 C CA . GLU A 1 113 ? 16.938 -23.703 -20.594 1 95.81 113 GLU A CA 1
ATOM 915 C C . GLU A 1 113 ? 17.5 -22.344 -20.172 1 95.81 113 GLU A C 1
ATOM 917 O O . GLU A 1 113 ? 18.672 -22.234 -19.797 1 95.81 113 GLU A O 1
ATOM 922 N N . VAL A 1 114 ? 16.688 -21.328 -20.281 1 97.25 114 VAL A N 1
ATOM 923 C CA . VAL A 1 114 ? 17.094 -19.984 -19.859 1 97.25 114 VAL A CA 1
ATOM 924 C C . VAL A 1 114 ? 17.484 -20 -18.391 1 97.25 114 VAL A C 1
ATOM 926 O O . VAL A 1 114 ? 18.547 -19.484 -18.016 1 97.25 114 VAL A O 1
ATOM 929 N N . VAL A 1 115 ? 16.688 -20.609 -17.547 1 97.5 115 VAL A N 1
ATOM 930 C CA . VAL A 1 115 ? 16.922 -20.625 -16.109 1 97.5 115 VAL A CA 1
ATOM 931 C C . VAL A 1 115 ? 18.188 -21.406 -15.805 1 97.5 115 VAL A C 1
ATOM 933 O O . VAL A 1 115 ? 19.031 -20.953 -15.023 1 97.5 115 VAL A O 1
ATOM 936 N N . ARG A 1 116 ? 18.391 -22.5 -16.469 1 96.12 116 ARG A N 1
ATOM 937 C CA . ARG A 1 116 ? 19.547 -23.359 -16.219 1 96.12 116 ARG A CA 1
ATOM 938 C C . ARG A 1 116 ? 20.828 -22.703 -16.719 1 96.12 116 ARG A C 1
ATOM 940 O O . ARG A 1 116 ? 21.844 -22.656 -16.016 1 96.12 116 ARG A O 1
ATOM 947 N N . ASN A 1 117 ? 20.766 -22.172 -17.844 1 96.56 117 ASN A N 1
ATOM 948 C CA . ASN A 1 117 ? 21.984 -21.75 -18.531 1 96.56 117 ASN A CA 1
ATOM 949 C C . ASN A 1 117 ? 22.344 -20.297 -18.188 1 96.56 117 ASN A C 1
ATOM 951 O O . ASN A 1 117 ? 23.516 -19.953 -18.125 1 96.56 117 ASN A O 1
ATOM 955 N N . GLU A 1 118 ? 21.359 -19.5 -18.031 1 97.5 118 GLU A N 1
ATOM 956 C CA . GLU A 1 118 ? 21.641 -18.078 -17.891 1 97.5 118 GLU A CA 1
ATOM 957 C C . GLU A 1 118 ? 21.438 -17.609 -16.453 1 97.5 118 GLU A C 1
ATOM 959 O O . GLU A 1 118 ? 22.125 -16.703 -15.984 1 97.5 118 GLU A O 1
ATOM 964 N N . LEU A 1 119 ? 20.547 -18.203 -15.742 1 97.5 119 LEU A N 1
ATOM 965 C CA . LEU A 1 119 ? 20.312 -17.812 -14.359 1 97.5 119 LEU A CA 1
ATOM 966 C C . LEU A 1 119 ? 21.094 -18.719 -13.406 1 97.5 119 LEU A C 1
ATOM 968 O O . LEU A 1 119 ? 21.016 -18.547 -12.188 1 97.5 119 LEU A O 1
ATOM 972 N N . ALA A 1 120 ? 21.75 -19.719 -13.875 1 95.44 120 ALA A N 1
ATOM 973 C CA . ALA A 1 120 ? 22.625 -20.625 -13.133 1 95.44 120 ALA A CA 1
ATOM 974 C C . ALA A 1 120 ? 21.859 -21.344 -12.031 1 95.44 120 ALA A C 1
ATOM 976 O O . ALA A 1 120 ? 22.359 -21.5 -10.914 1 95.44 120 ALA A O 1
ATOM 977 N N . ASP A 1 121 ? 20.609 -21.578 -12.305 1 96.31 121 ASP A N 1
ATOM 978 C CA . ASP A 1 121 ? 19.797 -22.406 -11.406 1 96.31 121 ASP A CA 1
ATOM 979 C C . ASP A 1 121 ? 19.531 -23.781 -12.023 1 96.31 121 ASP A C 1
ATOM 981 O O . ASP A 1 121 ? 18.656 -23.922 -12.875 1 96.31 121 ASP A O 1
ATOM 985 N N . SER A 1 122 ? 20.203 -24.75 -11.547 1 94.19 122 SER A N 1
ATOM 986 C CA . SER A 1 122 ? 20.109 -26.094 -12.117 1 94.19 122 SER A CA 1
ATOM 987 C C . SER A 1 122 ? 18.922 -26.859 -11.547 1 94.19 122 SER A C 1
ATOM 989 O O . SER A 1 122 ? 18.625 -27.969 -11.984 1 94.19 122 SER A O 1
ATOM 991 N N . ARG A 1 123 ? 18.328 -26.328 -10.633 1 94.88 123 ARG A N 1
ATOM 992 C CA . ARG A 1 123 ? 17.172 -27 -10.039 1 94.88 123 ARG A CA 1
ATOM 993 C C . ARG A 1 123 ? 16 -27.031 -11.016 1 94.88 123 ARG A C 1
ATOM 995 O O . ARG A 1 123 ? 15.844 -26.125 -11.828 1 94.88 123 ARG A O 1
ATOM 1002 N N . LYS A 1 124 ? 15.117 -27.969 -10.891 1 94.75 124 LYS A N 1
ATOM 1003 C CA . LYS A 1 124 ? 13.938 -28.094 -11.742 1 94.75 124 LYS A CA 1
ATOM 1004 C C . LYS A 1 124 ? 12.961 -26.938 -11.492 1 94.75 124 LYS A C 1
ATOM 1006 O O . LYS A 1 124 ? 12.789 -26.5 -10.359 1 94.75 124 LYS A O 1
ATOM 1011 N N . LEU A 1 125 ? 12.32 -26.531 -12.594 1 94.5 125 LEU A N 1
ATOM 1012 C CA . LEU A 1 125 ? 11.312 -25.484 -12.492 1 94.5 125 LEU A CA 1
ATOM 1013 C C . LEU A 1 125 ? 9.906 -26.062 -12.609 1 94.5 125 LEU A C 1
ATOM 1015 O O . LEU A 1 125 ? 8.953 -25.516 -12.055 1 94.5 125 LEU A O 1
ATOM 1019 N N . PHE A 1 126 ? 9.773 -27.172 -13.312 1 93.94 126 PHE A N 1
ATOM 1020 C CA . PHE A 1 126 ? 8.523 -27.875 -13.523 1 93.94 126 PHE A CA 1
ATOM 1021 C C . PHE A 1 126 ? 8.781 -29.359 -13.773 1 93.94 126 PHE A C 1
ATOM 1023 O O . PHE A 1 126 ? 9.93 -29.781 -13.898 1 93.94 126 PHE A O 1
ATOM 1030 N N . ALA A 1 127 ? 7.715 -30.125 -13.773 1 90.56 127 ALA A N 1
ATOM 1031 C CA . ALA A 1 127 ? 7.848 -31.547 -14.07 1 90.56 127 ALA A CA 1
ATOM 1032 C C . ALA A 1 127 ? 8.266 -31.766 -15.523 1 90.56 127 ALA A C 1
ATOM 1034 O O . ALA A 1 127 ? 7.754 -31.094 -16.422 1 90.56 127 ALA A O 1
ATOM 1035 N N . GLY A 1 128 ? 9.141 -32.625 -15.695 1 89.88 128 GLY A N 1
ATOM 1036 C CA . GLY A 1 128 ? 9.555 -32.969 -17.047 1 89.88 128 GLY A CA 1
ATOM 1037 C C . GLY A 1 128 ? 8.43 -33.562 -17.875 1 89.88 128 GLY A C 1
ATOM 1038 O O . GLY A 1 128 ? 7.621 -34.344 -17.359 1 89.88 128 GLY A O 1
ATOM 1039 N N . THR A 1 129 ? 8.438 -33.219 -19.156 1 91.94 129 THR A N 1
ATOM 1040 C CA . THR A 1 129 ? 7.422 -33.719 -20.078 1 91.94 129 THR A CA 1
ATOM 1041 C C . THR A 1 129 ? 7.941 -34.938 -20.844 1 91.94 129 THR A C 1
ATOM 1043 O O . THR A 1 129 ? 9 -34.875 -21.469 1 91.94 129 THR A O 1
ATOM 1046 N N . VAL A 1 130 ? 7.152 -35.938 -20.781 1 91.12 130 VAL A N 1
ATOM 1047 C CA . VAL A 1 130 ? 7.484 -37.156 -21.547 1 91.12 130 VAL A CA 1
ATOM 1048 C C . VAL A 1 130 ? 6.926 -37.031 -22.953 1 91.12 130 VAL A C 1
ATOM 1050 O O . VAL A 1 130 ? 7.625 -37.312 -23.938 1 91.12 130 VAL A O 1
ATOM 1053 N N . TYR A 1 131 ? 5.727 -36.625 -22.969 1 92.94 131 TYR A N 1
ATOM 1054 C CA . TYR A 1 131 ? 5.094 -36.5 -24.281 1 92.94 131 TYR A CA 1
ATOM 1055 C C . TYR A 1 131 ? 3.828 -35.656 -24.188 1 92.94 131 TYR A C 1
ATOM 1057 O O . TYR A 1 131 ? 3.055 -35.781 -23.234 1 92.94 131 TYR A O 1
ATOM 1065 N N . VAL A 1 132 ? 3.662 -34.781 -25.188 1 93.69 132 VAL A N 1
ATOM 1066 C CA . VAL A 1 132 ? 2.42 -34.031 -25.359 1 93.69 132 VAL A CA 1
ATOM 1067 C C . VAL A 1 132 ? 1.631 -34.594 -26.531 1 93.69 132 VAL A C 1
ATOM 1069 O O . VAL A 1 132 ? 2.1 -34.594 -27.672 1 93.69 132 VAL A O 1
ATOM 1072 N N . ASP A 1 133 ? 0.471 -35.094 -26.219 1 92.25 133 ASP A N 1
ATOM 1073 C CA . ASP A 1 133 ? -0.372 -35.688 -27.266 1 92.25 133 ASP A CA 1
ATOM 1074 C C . ASP A 1 133 ? -1.509 -34.719 -27.625 1 92.25 133 ASP A C 1
ATOM 1076 O O . ASP A 1 133 ? -2.58 -34.75 -27.016 1 92.25 133 ASP A O 1
ATOM 1080 N N . ARG A 1 134 ? -1.404 -34.062 -28.672 1 89.69 134 ARG A N 1
ATOM 1081 C CA . ARG A 1 134 ? -2.383 -33.062 -29.078 1 89.69 134 ARG A CA 1
ATOM 1082 C C . ARG A 1 134 ? -3.666 -33.719 -29.578 1 89.69 134 ARG A C 1
ATOM 1084 O O . ARG A 1 134 ? -4.754 -33.156 -29.422 1 89.69 134 ARG A O 1
ATOM 1091 N N . LYS A 1 135 ? -3.465 -34.844 -30.172 1 86.5 135 LYS A N 1
ATOM 1092 C CA . LYS A 1 135 ? -4.637 -35.562 -30.688 1 86.5 135 LYS A CA 1
ATOM 1093 C C . LYS A 1 135 ? -5.555 -36 -29.547 1 86.5 135 LYS A C 1
ATOM 1095 O O . LYS A 1 135 ? -6.777 -36 -29.703 1 86.5 135 LYS A O 1
ATOM 1100 N N . ARG A 1 136 ? -4.984 -36.312 -28.469 1 84.94 136 ARG A N 1
ATOM 1101 C CA . ARG A 1 136 ? -5.746 -36.844 -27.344 1 84.94 136 ARG A CA 1
ATOM 1102 C C . ARG A 1 136 ? -5.863 -35.812 -26.219 1 84.94 136 ARG A C 1
ATOM 1104 O O . ARG A 1 136 ? -6.379 -36.094 -25.141 1 84.94 136 ARG A O 1
ATOM 1111 N N . ASP A 1 137 ? -5.371 -34.625 -26.422 1 85 137 ASP A N 1
ATOM 1112 C CA . ASP A 1 137 ? -5.387 -33.562 -25.406 1 85 137 ASP A CA 1
ATOM 1113 C C . ASP A 1 137 ? -4.863 -34.062 -24.078 1 85 137 ASP A C 1
ATOM 1115 O O . ASP A 1 137 ? -5.543 -33.969 -23.047 1 85 137 ASP A O 1
ATOM 1119 N N . SER A 1 138 ? -3.732 -34.688 -24.188 1 89.44 138 SER A N 1
ATOM 1120 C CA . SER A 1 138 ? -3.156 -35.281 -22.984 1 89.44 138 SER A CA 1
ATOM 1121 C C . SER A 1 138 ? -1.658 -35 -22.891 1 89.44 138 SER A C 1
ATOM 1123 O O . SER A 1 138 ? -1.014 -34.719 -23.906 1 89.44 138 SER A O 1
ATOM 1125 N N . ILE A 1 139 ? -1.216 -35.031 -21.672 1 92.44 139 ILE A N 1
ATOM 1126 C CA . ILE A 1 139 ? 0.204 -34.844 -21.406 1 92.44 139 ILE A CA 1
ATOM 1127 C C . ILE A 1 139 ? 0.711 -35.938 -20.484 1 92.44 139 ILE A C 1
ATOM 1129 O O . ILE A 1 139 ? 0.055 -36.281 -19.5 1 92.44 139 ILE A O 1
ATOM 1133 N N . ILE A 1 140 ? 1.825 -36.531 -20.828 1 92.31 140 ILE A N 1
ATOM 1134 C CA . ILE A 1 140 ? 2.514 -37.469 -19.969 1 92.31 140 ILE A CA 1
ATOM 1135 C C . ILE A 1 140 ? 3.719 -36.812 -19.312 1 92.31 140 ILE A C 1
ATOM 1137 O O . ILE A 1 140 ? 4.566 -36.219 -20 1 92.31 140 ILE A O 1
ATOM 1141 N N . PHE A 1 141 ? 3.785 -36.938 -17.906 1 91.75 141 PHE A N 1
ATOM 1142 C CA . PHE A 1 141 ? 4.832 -36.281 -17.109 1 91.75 141 PHE A CA 1
ATOM 1143 C C . PHE A 1 141 ? 5.684 -37.344 -16.406 1 91.75 141 PHE A C 1
ATOM 1145 O O . PHE A 1 141 ? 5.227 -38.469 -16.172 1 91.75 141 PHE A O 1
ATOM 1152 N N . GLU A 1 142 ? 6.836 -36.875 -16.094 1 91.44 142 GLU A N 1
ATOM 1153 C CA . GLU A 1 142 ? 7.551 -37.625 -15.062 1 91.44 142 GLU A CA 1
ATOM 1154 C C . GLU A 1 142 ? 6.812 -37.562 -13.727 1 91.44 142 GLU A C 1
ATOM 1156 O O . GLU A 1 142 ? 6.141 -36.594 -13.422 1 91.44 142 GLU A O 1
ATOM 1161 N N . ASP A 1 143 ? 6.844 -38.562 -13.008 1 92.38 143 ASP A N 1
ATOM 1162 C CA . ASP A 1 143 ? 6.301 -38.594 -11.656 1 92.38 143 ASP A CA 1
ATOM 1163 C C . ASP A 1 143 ? 7.285 -38 -10.656 1 92.38 143 ASP A C 1
ATOM 1165 O O . ASP A 1 143 ? 8.227 -38.688 -10.227 1 92.38 143 ASP A O 1
ATOM 1169 N N . MET A 1 144 ? 6.973 -36.875 -10.164 1 92.19 144 MET A N 1
ATOM 1170 C CA . MET A 1 144 ? 7.914 -36.094 -9.344 1 92.19 144 MET A CA 1
ATOM 1171 C C . MET A 1 144 ? 8.047 -36.719 -7.953 1 92.19 144 MET A C 1
ATOM 1173 O O . MET A 1 144 ? 8.969 -36.375 -7.211 1 92.19 144 MET A O 1
ATOM 1177 N N . SER A 1 145 ? 7.109 -37.594 -7.617 1 89.62 145 SER A N 1
ATOM 1178 C CA . SER A 1 145 ? 7.23 -38.281 -6.332 1 89.62 145 SER A CA 1
ATOM 1179 C C . SER A 1 145 ? 8.477 -39.156 -6.289 1 89.62 145 SER A C 1
ATOM 1181 O O . SER A 1 145 ? 9.008 -39.438 -5.215 1 89.62 145 SER A O 1
ATOM 1183 N N . LEU A 1 146 ? 8.891 -39.562 -7.453 1 90.44 146 LEU A N 1
ATOM 1184 C CA . LEU A 1 146 ? 10.094 -40.375 -7.535 1 90.44 146 LEU A CA 1
ATOM 1185 C C . LEU A 1 146 ? 11.32 -39.562 -7.094 1 90.44 146 LEU A C 1
ATOM 1187 O O . LEU A 1 146 ? 12.32 -40.156 -6.656 1 90.44 146 LEU A O 1
ATOM 1191 N N . GLU A 1 147 ? 11.242 -38.312 -7.25 1 92.5 147 GLU A N 1
ATOM 1192 C CA . GLU A 1 147 ? 12.312 -37.438 -6.801 1 92.5 147 GLU A CA 1
ATOM 1193 C C . GLU A 1 147 ? 11.961 -36.781 -5.477 1 92.5 147 GLU A C 1
ATOM 1195 O O . GLU A 1 147 ? 12.516 -35.719 -5.141 1 92.5 147 GLU A O 1
ATOM 1200 N N . ASN A 1 148 ? 10.961 -37.25 -4.82 1 92.88 148 ASN A N 1
ATOM 1201 C CA . ASN A 1 148 ? 10.555 -36.875 -3.473 1 92.88 148 ASN A CA 1
ATOM 1202 C C . ASN A 1 148 ? 9.938 -35.469 -3.451 1 92.88 148 ASN A C 1
ATOM 1204 O O . ASN A 1 148 ? 10.133 -34.719 -2.494 1 92.88 148 ASN A O 1
ATOM 1208 N N . TYR A 1 149 ? 9.391 -35.094 -4.516 1 95.12 149 TYR A N 1
ATOM 1209 C CA . TYR A 1 149 ? 8.578 -33.875 -4.5 1 95.12 149 TYR A CA 1
ATOM 1210 C C . TYR A 1 149 ? 7.184 -34.188 -3.957 1 95.12 149 TYR A C 1
ATOM 1212 O O . TYR A 1 149 ? 6.613 -35.219 -4.227 1 95.12 149 TYR A O 1
ATOM 1220 N N . ARG A 1 150 ? 6.664 -33.281 -3.256 1 93.81 150 ARG A N 1
ATOM 1221 C CA . ARG A 1 150 ? 5.301 -33.406 -2.754 1 93.81 150 ARG A CA 1
ATOM 1222 C C . ARG A 1 150 ? 4.602 -32.031 -2.752 1 93.81 150 ARG A C 1
ATOM 1224 O O . ARG A 1 150 ? 5.25 -31 -2.598 1 93.81 150 ARG A O 1
ATOM 1231 N N . VAL A 1 151 ? 3.322 -32.125 -2.895 1 91.31 151 VAL A N 1
ATOM 1232 C CA . VAL A 1 151 ? 2.525 -30.906 -2.885 1 91.31 151 VAL A CA 1
ATOM 1233 C C . VAL A 1 151 ? 2.473 -30.344 -1.471 1 91.31 151 VAL A C 1
ATOM 1235 O O . VAL A 1 151 ? 2.498 -31.094 -0.491 1 91.31 151 VAL A O 1
ATOM 1238 N N . ALA A 1 152 ? 2.412 -29.031 -1.398 1 89.25 152 ALA A N 1
ATOM 1239 C CA . ALA A 1 152 ? 2.262 -28.375 -0.102 1 89.25 152 ALA A CA 1
ATOM 1240 C C . ALA A 1 152 ? 0.894 -28.672 0.506 1 89.25 152 ALA A C 1
ATOM 1242 O O . ALA A 1 152 ? -0.084 -28.875 -0.217 1 89.25 152 ALA A O 1
ATOM 1243 N N . ASP A 1 153 ? 0.792 -28.734 1.819 1 90.5 153 ASP A N 1
ATOM 1244 C CA . ASP A 1 153 ? -0.468 -28.922 2.531 1 90.5 153 ASP A CA 1
ATOM 1245 C C . ASP A 1 153 ? -1.365 -27.703 2.398 1 90.5 153 ASP A C 1
ATOM 1247 O O . ASP A 1 153 ? -1.073 -26.641 2.969 1 90.5 153 ASP A O 1
ATOM 1251 N N . ARG A 1 154 ? -2.434 -27.844 1.738 1 91.94 154 ARG A N 1
ATOM 1252 C CA . ARG A 1 154 ? -3.299 -26.719 1.409 1 91.94 154 ARG A CA 1
ATOM 1253 C C . ARG A 1 154 ? -3.969 -26.156 2.66 1 91.94 154 ARG A C 1
ATOM 1255 O O . ARG A 1 154 ? -4.465 -25.031 2.652 1 91.94 154 ARG A O 1
ATOM 1262 N N . LEU A 1 155 ? -4.074 -26.906 3.764 1 93.12 155 LEU A N 1
ATOM 1263 C CA . LEU A 1 155 ? -4.703 -26.438 4.996 1 93.12 155 LEU A CA 1
ATOM 1264 C C . LEU A 1 155 ? -3.688 -25.75 5.891 1 93.12 155 LEU A C 1
ATOM 1266 O O . LEU A 1 155 ? -4.012 -24.75 6.543 1 93.12 155 LEU A O 1
ATOM 1270 N N . LYS A 1 156 ? -2.449 -26.25 5.875 1 94 156 LYS A N 1
ATOM 1271 C CA . LYS A 1 156 ? -1.409 -25.688 6.727 1 94 156 LYS A CA 1
ATOM 1272 C C . LYS A 1 156 ? -0.837 -24.406 6.121 1 94 156 LYS A C 1
ATOM 1274 O O . LYS A 1 156 ? -0.37 -23.531 6.848 1 94 156 LYS A O 1
ATOM 1279 N N . LYS A 1 157 ? -0.855 -24.281 4.828 1 96.12 157 LYS A N 1
ATOM 1280 C CA . LYS A 1 157 ? -0.331 -23.141 4.094 1 96.12 157 LYS A CA 1
ATOM 1281 C C . LYS A 1 157 ? 1.171 -22.984 4.312 1 96.12 157 LYS A C 1
ATOM 1283 O O . LYS A 1 157 ? 1.796 -23.812 4.973 1 96.12 157 LYS A O 1
ATOM 1288 N N . LEU A 1 158 ? 1.789 -22.016 3.754 1 98.31 158 LEU A N 1
ATOM 1289 C CA . LEU A 1 158 ? 3.244 -21.938 3.689 1 98.31 158 LEU A CA 1
ATOM 1290 C C . LEU A 1 158 ? 3.787 -20.984 4.754 1 98.31 158 LEU A C 1
ATOM 1292 O O . LEU A 1 158 ? 3.211 -19.922 4.996 1 98.31 158 LEU A O 1
ATOM 1296 N N . ASP A 1 159 ? 4.844 -21.391 5.391 1 97.94 159 ASP A N 1
ATOM 1297 C CA . ASP A 1 159 ? 5.598 -20.516 6.281 1 97.94 159 ASP A CA 1
ATOM 1298 C C . ASP A 1 159 ? 6.555 -19.625 5.488 1 97.94 159 ASP A C 1
ATOM 1300 O O . ASP A 1 159 ? 6.516 -19.609 4.258 1 97.94 159 ASP A O 1
ATOM 1304 N N . LEU A 1 160 ? 7.352 -18.875 6.184 1 98.31 160 LEU A N 1
ATOM 1305 C CA . LEU A 1 160 ? 8.18 -17.844 5.555 1 98.31 160 LEU A CA 1
ATOM 1306 C C . LEU A 1 160 ? 9.266 -18.484 4.695 1 98.31 160 LEU A C 1
ATOM 1308 O O . LEU A 1 160 ? 9.57 -17.984 3.609 1 98.31 160 LEU A O 1
ATOM 1312 N N . GLU A 1 161 ? 9.906 -19.547 5.168 1 98.19 161 GLU A N 1
ATOM 1313 C CA . GLU A 1 161 ? 10.969 -20.219 4.43 1 98.19 161 GLU A CA 1
ATOM 1314 C C . GLU A 1 161 ? 10.477 -20.719 3.08 1 98.19 161 GLU A C 1
ATOM 1316 O O . GLU A 1 161 ? 11.117 -20.5 2.053 1 98.19 161 GLU A O 1
ATOM 1321 N N . HIS A 1 162 ? 9.336 -21.391 3.08 1 98.62 162 HIS A N 1
ATOM 1322 C CA . HIS A 1 162 ? 8.719 -21.875 1.846 1 98.62 162 HIS A CA 1
ATOM 1323 C C . HIS A 1 162 ? 8.336 -20.703 0.934 1 98.62 162 HIS A C 1
ATOM 1325 O O . HIS A 1 162 ? 8.547 -20.781 -0.28 1 98.62 162 HIS A O 1
ATOM 1331 N N . THR A 1 163 ? 7.805 -19.656 1.554 1 98.75 163 THR A N 1
ATOM 1332 C CA . THR A 1 163 ? 7.375 -18.484 0.804 1 98.75 163 THR A CA 1
ATOM 1333 C C . THR A 1 163 ? 8.547 -17.859 0.051 1 98.75 163 THR A C 1
ATOM 1335 O O . THR A 1 163 ? 8.438 -17.562 -1.142 1 98.75 163 THR A O 1
ATOM 1338 N N . HIS A 1 164 ? 9.68 -17.703 0.69 1 98.81 164 HIS A N 1
ATOM 1339 C CA . HIS A 1 164 ? 10.859 -17.109 0.063 1 98.81 164 HIS A CA 1
ATOM 1340 C C . HIS A 1 164 ? 11.352 -17.969 -1.101 1 98.81 164 HIS A C 1
ATOM 1342 O O . HIS A 1 164 ? 11.719 -17.438 -2.15 1 98.81 164 HIS A O 1
ATOM 1348 N N . LEU A 1 165 ? 11.336 -19.25 -0.906 1 98.75 165 LEU A N 1
ATOM 1349 C CA . LEU A 1 165 ? 11.773 -20.156 -1.964 1 98.75 165 LEU A CA 1
ATOM 1350 C C . LEU A 1 165 ? 10.883 -20.031 -3.191 1 98.75 165 LEU A C 1
ATOM 1352 O O . LEU A 1 165 ? 11.375 -19.953 -4.32 1 98.75 165 LEU A O 1
ATOM 1356 N N . VAL A 1 166 ? 9.586 -20 -2.979 1 98.81 166 VAL A N 1
ATOM 1357 C CA . VAL A 1 166 ? 8.641 -19.891 -4.082 1 98.81 166 VAL A CA 1
ATOM 1358 C C . VAL A 1 166 ? 8.836 -18.562 -4.809 1 98.81 166 VAL A C 1
ATOM 1360 O O . VAL A 1 166 ? 8.852 -18.516 -6.039 1 98.81 166 VAL A O 1
ATOM 1363 N N . LEU A 1 167 ? 9.023 -17.516 -4.043 1 98.88 167 LEU A N 1
ATOM 1364 C CA . LEU A 1 167 ? 9.195 -16.203 -4.648 1 98.88 167 LEU A CA 1
ATOM 1365 C C . LEU A 1 167 ? 10.484 -16.125 -5.457 1 98.88 167 LEU A C 1
ATOM 1367 O O . LEU A 1 167 ? 10.523 -15.5 -6.516 1 98.88 167 LEU A O 1
ATOM 1371 N N . GLU A 1 168 ? 11.492 -16.75 -4.965 1 98.75 168 GLU A N 1
ATOM 1372 C CA . GLU A 1 168 ? 12.742 -16.828 -5.711 1 98.75 168 GLU A CA 1
ATOM 1373 C C . GLU A 1 168 ? 12.555 -17.562 -7.035 1 98.75 168 GLU A C 1
ATOM 1375 O O . GLU A 1 168 ? 13 -17.094 -8.086 1 98.75 168 GLU A O 1
ATOM 1380 N N . LYS A 1 169 ? 11.898 -18.719 -6.969 1 98.75 169 LYS A N 1
ATOM 1381 C CA . LYS A 1 169 ? 11.633 -19.516 -8.164 1 98.75 169 LYS A CA 1
ATOM 1382 C C . LYS A 1 169 ? 10.711 -18.766 -9.125 1 98.75 169 LYS A C 1
ATOM 1384 O O . LYS A 1 169 ? 10.891 -18.844 -10.344 1 98.75 169 LYS A O 1
ATOM 1389 N N . LEU A 1 170 ? 9.773 -18.125 -8.555 1 98.81 170 LEU A N 1
ATOM 1390 C CA . LEU A 1 170 ? 8.82 -17.359 -9.359 1 98.81 170 LEU A CA 1
ATOM 1391 C C . LEU A 1 170 ? 9.523 -16.219 -10.086 1 98.81 170 LEU A C 1
ATOM 1393 O O . LEU A 1 170 ? 9.211 -15.938 -11.25 1 98.81 170 LEU A O 1
ATOM 1397 N N . ALA A 1 171 ? 10.422 -15.539 -9.422 1 98.81 171 ALA A N 1
ATOM 1398 C CA . ALA A 1 171 ? 11.203 -14.477 -10.055 1 98.81 171 ALA A CA 1
ATOM 1399 C C . ALA A 1 171 ? 11.969 -15 -11.258 1 98.81 171 ALA A C 1
ATOM 1401 O O . ALA A 1 171 ? 11.984 -14.375 -12.32 1 98.81 171 ALA A O 1
ATOM 1402 N N . ASN A 1 172 ? 12.602 -16.172 -11.086 1 98.69 172 ASN A N 1
ATOM 1403 C CA . ASN A 1 172 ? 13.312 -16.797 -12.195 1 98.69 172 ASN A CA 1
ATOM 1404 C C . ASN A 1 172 ? 12.367 -17.141 -13.336 1 98.69 172 ASN A C 1
ATOM 1406 O O . ASN A 1 172 ? 12.688 -16.922 -14.508 1 98.69 172 ASN A O 1
ATOM 1410 N N . PHE A 1 173 ? 11.242 -17.672 -12.977 1 98.69 173 PHE A N 1
ATOM 1411 C CA . PHE A 1 173 ? 10.219 -18.031 -13.953 1 98.69 173 PHE A CA 1
ATOM 1412 C C . PHE A 1 173 ? 9.773 -16.812 -14.742 1 98.69 173 PHE A C 1
ATOM 1414 O O . PHE A 1 173 ? 9.734 -16.844 -15.977 1 98.69 173 PHE A O 1
ATOM 1421 N N . HIS A 1 174 ? 9.5 -15.734 -14.062 1 98.81 174 HIS A N 1
ATOM 1422 C CA . HIS A 1 174 ? 9.016 -14.5 -14.688 1 98.81 174 HIS A CA 1
ATOM 1423 C C . HIS A 1 174 ? 10.109 -13.852 -15.531 1 98.81 174 HIS A C 1
ATOM 1425 O O . HIS A 1 174 ? 9.828 -13.328 -16.609 1 98.81 174 HIS A O 1
ATOM 1431 N N . ALA A 1 175 ? 11.336 -13.852 -15.031 1 98.81 175 ALA A N 1
ATOM 1432 C CA . ALA A 1 175 ? 12.438 -13.312 -15.82 1 98.81 175 ALA A CA 1
ATOM 1433 C C . ALA A 1 175 ? 12.625 -14.094 -17.109 1 98.81 175 ALA A C 1
ATOM 1435 O O . ALA A 1 175 ? 12.828 -13.5 -18.172 1 98.81 175 ALA A O 1
ATOM 1436 N N . ALA A 1 176 ? 12.555 -15.414 -17.031 1 98.62 176 ALA A N 1
ATOM 1437 C CA . ALA A 1 176 ? 12.688 -16.266 -18.219 1 98.62 176 ALA A CA 1
ATOM 1438 C C . ALA A 1 176 ? 11.578 -15.977 -19.219 1 98.62 176 ALA A C 1
ATOM 1440 O O . ALA A 1 176 ? 11.82 -15.914 -20.422 1 98.62 176 ALA A O 1
ATOM 1441 N N . GLY A 1 177 ? 10.352 -15.844 -18.688 1 98.44 177 GLY A N 1
ATOM 1442 C CA . GLY A 1 177 ? 9.234 -15.5 -19.562 1 98.44 177 GLY A CA 1
ATOM 1443 C C . GLY A 1 177 ? 9.43 -14.18 -20.281 1 98.44 177 GLY A C 1
ATOM 1444 O O . GLY A 1 177 ? 9.188 -14.086 -21.484 1 98.44 177 GLY A O 1
ATOM 1445 N N . ALA A 1 178 ? 9.859 -13.203 -19.578 1 98.56 178 ALA A N 1
ATOM 1446 C CA . ALA A 1 178 ? 10.094 -11.883 -20.172 1 98.56 178 ALA A CA 1
ATOM 1447 C C . ALA A 1 178 ? 11.203 -11.945 -21.219 1 98.56 178 ALA A C 1
ATOM 1449 O O . ALA A 1 178 ? 11.078 -11.367 -22.297 1 98.56 178 ALA A O 1
ATOM 1450 N N . ALA A 1 179 ? 12.266 -12.633 -20.906 1 98.25 179 ALA A N 1
ATOM 1451 C CA . ALA A 1 179 ? 13.383 -12.773 -21.828 1 98.25 179 ALA A CA 1
ATOM 1452 C C . ALA A 1 179 ? 12.961 -13.492 -23.109 1 98.25 179 ALA A C 1
ATOM 1454 O O . ALA A 1 179 ? 13.328 -13.086 -24.219 1 98.25 179 ALA A O 1
ATOM 1455 N N . LEU A 1 180 ? 12.211 -14.531 -22.953 1 97.94 180 LEU A N 1
ATOM 1456 C CA . LEU A 1 180 ? 11.742 -15.289 -24.109 1 97.94 180 LEU A CA 1
ATOM 1457 C C . LEU A 1 180 ? 10.875 -14.414 -25.016 1 97.94 180 LEU A C 1
ATOM 1459 O O . LEU A 1 180 ? 10.984 -14.492 -26.234 1 97.94 180 LEU A O 1
ATOM 1463 N N . ALA A 1 181 ? 10.016 -13.641 -24.406 1 97.62 181 ALA A N 1
ATOM 1464 C CA . ALA A 1 181 ? 9.156 -12.742 -25.188 1 97.62 181 ALA A CA 1
ATOM 1465 C C . ALA A 1 181 ? 9.984 -11.734 -25.969 1 97.62 181 ALA A C 1
ATOM 1467 O O . ALA A 1 181 ? 9.625 -11.359 -27.094 1 97.62 181 ALA A O 1
ATOM 1468 N N . GLU A 1 182 ? 10.992 -11.266 -25.344 1 97 182 GLU A N 1
ATOM 1469 C CA . GLU A 1 182 ? 11.875 -10.32 -26.016 1 97 182 GLU A CA 1
ATOM 1470 C C . GLU A 1 182 ? 12.602 -10.977 -27.188 1 97 182 GLU A C 1
ATOM 1472 O O . GLU A 1 182 ? 12.711 -10.383 -28.25 1 97 182 GLU A O 1
ATOM 1477 N N . ARG A 1 183 ? 13.055 -12.164 -27.031 1 97.19 183 ARG A N 1
ATOM 1478 C CA . ARG A 1 183 ? 13.875 -12.875 -28.016 1 97.19 183 ARG A CA 1
ATOM 1479 C C . ARG A 1 183 ? 13 -13.461 -29.125 1 97.19 183 ARG A C 1
ATOM 1481 O O . ARG A 1 183 ? 13.469 -13.648 -30.25 1 97.19 183 ARG A O 1
ATOM 1488 N N . GLN A 1 184 ? 11.773 -13.789 -28.797 1 97 184 GLN A N 1
ATOM 1489 C CA . GLN A 1 184 ? 10.812 -14.328 -29.75 1 97 184 GLN A CA 1
ATOM 1490 C C . GLN A 1 184 ? 9.5 -13.539 -29.719 1 97 184 GLN A C 1
ATOM 1492 O O . GLN A 1 184 ? 8.477 -14.039 -29.25 1 97 184 GLN A O 1
ATOM 1497 N N . PRO A 1 185 ? 9.57 -12.406 -30.422 1 94.69 185 PRO A N 1
ATOM 1498 C CA . PRO A 1 185 ? 8.367 -11.562 -30.391 1 94.69 185 PRO A CA 1
ATOM 1499 C C . PRO A 1 185 ? 7.121 -12.297 -30.891 1 94.69 185 PRO A C 1
ATOM 1501 O O . PRO A 1 185 ? 7.164 -12.969 -31.922 1 94.69 185 PRO A O 1
ATOM 1504 N N . GLY A 1 186 ? 6.066 -12.25 -30.062 1 93.88 186 GLY A N 1
ATOM 1505 C CA . GLY A 1 186 ? 4.805 -12.852 -30.453 1 93.88 186 GLY A CA 1
ATOM 1506 C C . GLY A 1 186 ? 4.586 -14.227 -29.859 1 93.88 186 GLY A C 1
ATOM 1507 O O . GLY A 1 186 ? 3.514 -14.812 -30.016 1 93.88 186 GLY A O 1
ATOM 1508 N N . ILE A 1 187 ? 5.535 -14.711 -29.109 1 95.5 187 ILE A N 1
ATOM 1509 C CA . ILE A 1 187 ? 5.469 -16.062 -28.578 1 95.5 187 ILE A CA 1
ATOM 1510 C C . ILE A 1 187 ? 4.258 -16.203 -27.656 1 95.5 187 ILE A C 1
ATOM 1512 O O . ILE A 1 187 ? 3.678 -17.281 -27.531 1 95.5 187 ILE A O 1
ATOM 1516 N N . PHE A 1 188 ? 3.838 -15.062 -27.031 1 95.56 188 PHE A N 1
ATOM 1517 C CA . PHE A 1 188 ? 2.709 -15.094 -26.125 1 95.56 188 PHE A CA 1
ATOM 1518 C C . PHE A 1 188 ? 1.521 -14.328 -26.688 1 95.56 188 PHE A C 1
ATOM 1520 O O . PHE A 1 188 ? 0.623 -13.914 -25.953 1 95.56 188 PHE A O 1
ATOM 1527 N N . ALA A 1 189 ? 1.525 -14.07 -27.953 1 89.88 189 ALA A N 1
ATOM 1528 C CA . ALA A 1 189 ? 0.491 -13.273 -28.609 1 89.88 189 ALA A CA 1
ATOM 1529 C C . ALA A 1 189 ? -0.822 -14.047 -28.703 1 89.88 189 ALA A C 1
ATOM 1531 O O . ALA A 1 189 ? -1.903 -13.453 -28.625 1 89.88 189 ALA A O 1
ATOM 1532 N N . LYS A 1 190 ? -0.635 -15.367 -28.891 1 85.88 190 LYS A N 1
ATOM 1533 C CA . LYS A 1 190 ? -1.828 -16.188 -29.062 1 85.88 190 LYS A CA 1
ATOM 1534 C C . LYS A 1 190 ? -2.037 -17.125 -27.875 1 85.88 190 LYS A C 1
ATOM 1536 O O . LYS A 1 190 ? -1.092 -17.75 -27.391 1 85.88 190 LYS A O 1
ATOM 1541 N N . ASN A 1 191 ? -3.232 -17.188 -27.344 1 86.81 191 ASN A N 1
ATOM 1542 C CA . ASN A 1 191 ? -3.703 -18.141 -26.328 1 86.81 191 ASN A CA 1
ATOM 1543 C C . ASN A 1 191 ? -3.205 -17.766 -24.938 1 86.81 191 ASN A C 1
ATOM 1545 O O . ASN A 1 191 ? -3.395 -18.531 -23.984 1 86.81 191 ASN A O 1
ATOM 1549 N N . PHE A 1 192 ? -2.535 -16.656 -24.844 1 93.94 192 PHE A N 1
ATOM 1550 C CA . PHE A 1 192 ? -2.023 -16.281 -23.531 1 93.94 192 PHE A CA 1
ATOM 1551 C C . PHE A 1 192 ? -2.656 -14.977 -23.047 1 93.94 192 PHE A C 1
ATOM 1553 O O . PHE A 1 192 ? -2.102 -14.289 -22.188 1 93.94 192 PHE A O 1
ATOM 1560 N N . ASP A 1 193 ? -3.76 -14.578 -23.625 1 90.69 193 ASP A N 1
ATOM 1561 C CA . ASP A 1 193 ? -4.477 -13.352 -23.297 1 90.69 193 ASP A CA 1
ATOM 1562 C C . ASP A 1 193 ? -5.781 -13.664 -22.547 1 90.69 193 ASP A C 1
ATOM 1564 O O . ASP A 1 193 ? -6.684 -12.828 -22.5 1 90.69 193 ASP A O 1
ATOM 1568 N N . ARG A 1 194 ? -5.836 -14.93 -22.047 1 88.56 194 ARG A N 1
ATOM 1569 C CA . ARG A 1 194 ? -7.098 -15.359 -21.453 1 88.56 194 ARG A CA 1
ATOM 1570 C C . ARG A 1 194 ? -6.871 -15.938 -20.062 1 88.56 194 ARG A C 1
ATOM 1572 O O . ARG A 1 194 ? -7.078 -17.141 -19.844 1 88.56 194 ARG A O 1
ATOM 1579 N N . GLY A 1 195 ? -6.57 -15.109 -19.125 1 92.12 195 GLY A N 1
ATOM 1580 C CA . GLY A 1 195 ? -6.641 -15.492 -17.719 1 92.12 195 GLY A CA 1
ATOM 1581 C C . GLY A 1 195 ? -8.062 -15.547 -17.188 1 92.12 195 GLY A C 1
ATOM 1582 O O . GLY A 1 195 ? -9.016 -15.586 -17.953 1 92.12 195 GLY A O 1
ATOM 1583 N N . PHE A 1 196 ? -8.25 -15.617 -15.93 1 94.88 196 PHE A N 1
ATOM 1584 C CA . PHE A 1 196 ? -9.586 -15.664 -15.344 1 94.88 196 PHE A CA 1
ATOM 1585 C C . PHE A 1 196 ? -10.43 -14.492 -15.836 1 94.88 196 PHE A C 1
ATOM 1587 O O . PHE A 1 196 ? -11.633 -14.641 -16.062 1 94.88 196 PHE A O 1
ATOM 1594 N N . PHE A 1 197 ? -9.75 -13.383 -15.906 1 96 197 PHE A N 1
ATOM 1595 C CA . PHE A 1 197 ? -10.367 -12.18 -16.453 1 96 197 PHE A CA 1
ATOM 1596 C C . PHE A 1 197 ? -9.734 -11.805 -17.797 1 96 197 PHE A C 1
ATOM 1598 O O . PHE A 1 197 ? -8.508 -11.719 -17.891 1 96 197 PHE A O 1
ATOM 1605 N N . ASN A 1 198 ? -10.539 -11.68 -18.828 1 93.12 198 ASN A N 1
ATOM 1606 C CA . ASN A 1 198 ? -10.055 -11.375 -20.172 1 93.12 198 ASN A CA 1
ATOM 1607 C C . ASN A 1 198 ? -11.141 -10.727 -21.016 1 93.12 198 ASN A C 1
ATOM 1609 O O . ASN A 1 198 ? -12.242 -10.461 -20.531 1 93.12 198 ASN A O 1
ATOM 1613 N N . GLN A 1 199 ? -10.789 -10.469 -22.234 1 90.62 199 GLN A N 1
ATOM 1614 C CA . GLN A 1 199 ? -11.711 -9.734 -23.094 1 90.62 199 GLN A CA 1
ATOM 1615 C C . GLN A 1 199 ? -12.469 -10.688 -24.016 1 90.62 199 GLN A C 1
ATOM 1617 O O . GLN A 1 199 ? -13.305 -10.258 -24.812 1 90.62 199 GLN A O 1
ATOM 1622 N N . HIS A 1 200 ? -12.328 -11.977 -23.875 1 91.81 200 HIS A N 1
ATOM 1623 C CA . HIS A 1 200 ? -12.875 -12.922 -24.844 1 91.81 200 HIS A CA 1
ATOM 1624 C C . HIS A 1 200 ? -14.086 -13.656 -24.281 1 91.81 200 HIS A C 1
ATOM 1626 O O . HIS A 1 200 ? -14.969 -14.078 -25.031 1 91.81 200 HIS A O 1
ATOM 1632 N N . THR A 1 201 ? -14.039 -13.875 -22.922 1 94.19 201 THR A N 1
ATOM 1633 C CA . THR A 1 201 ? -15.125 -14.664 -22.328 1 94.19 201 THR A CA 1
ATOM 1634 C C . THR A 1 201 ? -15.32 -14.289 -20.859 1 94.19 201 THR A C 1
ATOM 1636 O O . THR A 1 201 ? -14.391 -13.828 -20.203 1 94.19 201 THR A O 1
ATOM 1639 N N . ARG A 1 202 ? -16.547 -14.43 -20.422 1 95.56 202 ARG A N 1
ATOM 1640 C CA . ARG A 1 202 ? -16.906 -14.312 -19.016 1 95.56 202 ARG A CA 1
ATOM 1641 C C . ARG A 1 202 ? -17.469 -15.625 -18.484 1 95.56 202 ARG A C 1
ATOM 1643 O O . ARG A 1 202 ? -18.438 -15.625 -17.719 1 95.56 202 ARG A O 1
ATOM 1650 N N . GLY A 1 203 ? -16.891 -16.703 -18.984 1 93.19 203 GLY A N 1
ATOM 1651 C CA . GLY A 1 203 ? -17.391 -18.031 -18.656 1 93.19 203 GLY A CA 1
ATOM 1652 C C . GLY A 1 203 ? -17.375 -18.328 -17.172 1 93.19 203 GLY A C 1
ATOM 1653 O O . GLY A 1 203 ? -18.203 -19.094 -16.672 1 93.19 203 GLY A O 1
ATOM 1654 N N . TYR A 1 204 ? -16.547 -17.688 -16.391 1 94.25 204 TYR A N 1
ATOM 1655 C CA . TYR A 1 204 ? -16.406 -17.953 -14.953 1 94.25 204 TYR A CA 1
ATOM 1656 C C . TYR A 1 204 ? -17.391 -17.094 -14.148 1 94.25 204 TYR A C 1
ATOM 1658 O O . TYR A 1 204 ? -17.484 -17.234 -12.93 1 94.25 204 TYR A O 1
ATOM 1666 N N . GLU A 1 205 ? -18.094 -16.281 -14.789 1 95.62 205 GLU A N 1
ATOM 1667 C CA . GLU A 1 205 ? -18.953 -15.328 -14.086 1 95.62 205 GLU A CA 1
ATOM 1668 C C . GLU A 1 205 ? -19.953 -16.047 -13.188 1 95.62 205 GLU A C 1
ATOM 1670 O O . GLU A 1 205 ? -20.078 -15.742 -12 1 95.62 205 GLU A O 1
ATOM 1675 N N . PRO A 1 206 ? -20.688 -17.062 -13.695 1 93.94 206 PRO A N 1
ATOM 1676 C CA . PRO A 1 206 ? -21.641 -17.734 -12.812 1 93.94 206 PRO A CA 1
ATOM 1677 C C . PRO A 1 206 ? -20.969 -18.375 -11.602 1 93.94 206 PRO A C 1
ATOM 1679 O O . PRO A 1 206 ? -21.516 -18.344 -10.5 1 93.94 206 PRO A O 1
ATOM 1682 N N . ILE A 1 207 ? -19.812 -18.906 -11.789 1 94.12 207 ILE A N 1
ATOM 1683 C CA . ILE A 1 207 ? -19.078 -19.547 -10.703 1 94.12 207 ILE A CA 1
ATOM 1684 C C . ILE A 1 207 ? -18.719 -18.5 -9.641 1 94.12 207 ILE A C 1
ATOM 1686 O O . ILE A 1 207 ? -18.984 -18.703 -8.453 1 94.12 207 ILE A O 1
ATOM 1690 N N . MET A 1 208 ? -18.219 -17.406 -10.078 1 96.88 208 MET A N 1
ATOM 1691 C CA . MET A 1 208 ? -17.781 -16.359 -9.156 1 96.88 208 MET A CA 1
ATOM 1692 C C . MET A 1 208 ? -18.969 -15.75 -8.414 1 96.88 208 MET A C 1
ATOM 1694 O O . MET A 1 208 ? -18.906 -15.547 -7.203 1 96.88 208 MET A O 1
ATOM 1698 N N . LYS A 1 209 ? -20.031 -15.516 -9.125 1 97 209 LYS A N 1
ATOM 1699 C CA . LYS A 1 209 ? -21.234 -14.953 -8.516 1 97 209 LYS A CA 1
ATOM 1700 C C . LYS A 1 209 ? -21.812 -15.914 -7.48 1 97 209 LYS A C 1
ATOM 1702 O O . LYS A 1 209 ? -22.188 -15.5 -6.375 1 97 209 LYS A O 1
ATOM 1707 N N . ASN A 1 210 ? -21.844 -17.188 -7.824 1 96.38 210 ASN A N 1
ATOM 1708 C CA . ASN A 1 210 ? -22.406 -18.188 -6.918 1 96.38 210 ASN A CA 1
ATOM 1709 C C . ASN A 1 210 ? -21.609 -18.266 -5.617 1 96.38 210 ASN A C 1
ATOM 1711 O O . ASN A 1 210 ? -22.188 -18.359 -4.535 1 96.38 210 ASN A O 1
ATOM 1715 N N . LEU A 1 211 ? -20.359 -18.234 -5.781 1 97.44 211 LEU A N 1
ATOM 1716 C CA . LEU A 1 211 ? -19.516 -18.344 -4.598 1 97.44 211 LEU A CA 1
ATOM 1717 C C . LEU A 1 211 ? 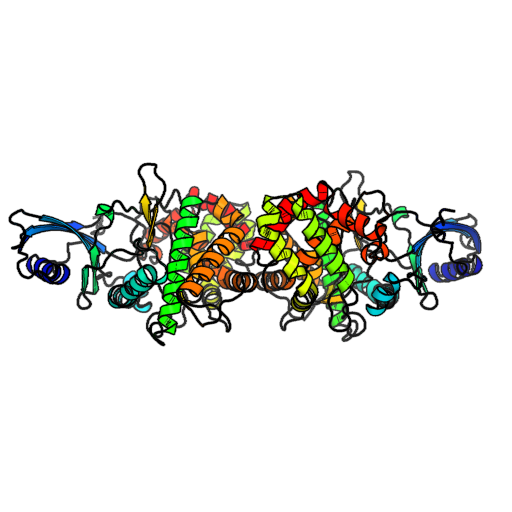-19.578 -17.078 -3.75 1 97.44 211 LEU A C 1
ATOM 1719 O O . LEU A 1 211 ? -19.609 -17.156 -2.52 1 97.44 211 LEU A O 1
ATOM 1723 N N . LEU A 1 212 ? -19.672 -15.922 -4.352 1 98.25 212 LEU A N 1
ATOM 1724 C CA . LEU A 1 212 ? -19.828 -14.68 -3.609 1 98.25 212 LEU A CA 1
ATOM 1725 C C . LEU A 1 212 ? -21.188 -14.641 -2.898 1 98.25 212 LEU A C 1
ATOM 1727 O O . LEU A 1 212 ? -21.281 -14.133 -1.78 1 98.25 212 LEU A O 1
ATOM 1731 N N . MET A 1 213 ? -22.203 -15.156 -3.545 1 97.88 213 MET A N 1
ATOM 1732 C CA . MET A 1 213 ? -23.516 -15.234 -2.904 1 97.88 213 MET A CA 1
ATOM 1733 C C . MET A 1 213 ? -23.469 -16.141 -1.683 1 97.88 213 MET A C 1
ATOM 1735 O O . MET A 1 213 ? -24.094 -15.852 -0.663 1 97.88 213 MET A O 1
ATOM 1739 N N . ALA A 1 214 ? -22.766 -17.266 -1.844 1 97.75 214 ALA A N 1
ATOM 1740 C CA . ALA A 1 214 ? -22.578 -18.141 -0.697 1 97.75 214 ALA A CA 1
ATOM 1741 C C . ALA A 1 214 ? -21.859 -17.438 0.443 1 97.75 214 ALA A C 1
ATOM 1743 O O . ALA A 1 214 ? -22.219 -17.609 1.612 1 97.75 214 ALA A O 1
ATOM 1744 N N . LEU A 1 215 ? -20.859 -16.641 0.082 1 98.5 215 LEU A N 1
ATOM 1745 C CA . LEU A 1 215 ? -20.188 -15.836 1.085 1 98.5 215 LEU A CA 1
ATOM 1746 C C . LEU A 1 215 ? -21.156 -14.883 1.769 1 98.5 215 LEU A C 1
ATOM 1748 O O . LEU A 1 215 ? -21.172 -14.781 2.998 1 98.5 215 LEU A O 1
ATOM 1752 N N . SER A 1 216 ? -21.953 -14.203 1.017 1 98.44 216 SER A N 1
ATOM 1753 C CA . SER A 1 216 ? -22.938 -13.281 1.562 1 98.44 216 SER A CA 1
ATOM 1754 C C . SER A 1 216 ? -23.859 -13.977 2.564 1 98.44 216 SER A C 1
ATOM 1756 O O . SER A 1 216 ? -24.062 -13.477 3.672 1 98.44 216 SER A O 1
ATOM 1758 N N . ARG A 1 217 ? -24.328 -15.148 2.229 1 97.75 217 ARG A N 1
ATOM 1759 C CA . ARG A 1 217 ? -25.203 -15.906 3.119 1 97.75 217 ARG A CA 1
ATOM 1760 C C . ARG A 1 217 ? -24.469 -16.297 4.398 1 97.75 217 ARG A C 1
ATOM 1762 O O . ARG A 1 217 ? -25.047 -16.266 5.484 1 97.75 217 ARG A O 1
ATOM 1769 N N . SER A 1 218 ? -23.234 -16.641 4.227 1 98.12 218 SER A N 1
ATOM 1770 C CA . SER A 1 218 ? -22.469 -17.094 5.375 1 98.12 218 SER A CA 1
ATOM 1771 C C . SER A 1 218 ? -22.281 -15.984 6.398 1 98.12 218 SER A C 1
ATOM 1773 O O . SER A 1 218 ? -22.094 -16.25 7.586 1 98.12 218 SER A O 1
ATOM 1775 N N . LEU A 1 219 ? -22.312 -14.727 5.965 1 98.25 219 LEU A N 1
ATOM 1776 C CA . LEU A 1 219 ? -22.078 -13.586 6.848 1 98.25 219 LEU A CA 1
ATOM 1777 C C . LEU A 1 219 ? -23.188 -13.477 7.891 1 98.25 219 LEU A C 1
ATOM 1779 O O . LEU A 1 219 ? -23 -12.82 8.922 1 98.25 219 LEU A O 1
ATOM 1783 N N . GLU A 1 220 ? -24.297 -14.078 7.676 1 97.12 220 GLU A N 1
ATOM 1784 C CA . GLU A 1 220 ? -25.391 -14.086 8.656 1 97.12 220 GLU A CA 1
ATOM 1785 C C . GLU A 1 220 ? -24.953 -14.758 9.953 1 97.12 220 GLU A C 1
ATOM 1787 O O . GLU A 1 220 ? -25.516 -14.477 11.016 1 97.12 220 GLU A O 1
ATOM 1792 N N . LEU A 1 221 ? -23.969 -15.633 9.859 1 97.56 221 LEU A N 1
ATOM 1793 C CA . LEU A 1 221 ? -23.438 -16.328 11.031 1 97.56 221 LEU A CA 1
ATOM 1794 C C . LEU A 1 221 ? -22.484 -15.445 11.812 1 97.56 221 LEU A C 1
ATOM 1796 O O . LEU A 1 221 ? -22.047 -15.812 12.906 1 97.56 221 LEU A O 1
ATOM 1800 N N . GLU A 1 222 ? -22.078 -14.328 11.25 1 97.25 222 GLU A N 1
ATOM 1801 C CA . GLU A 1 222 ? -21.188 -13.336 11.844 1 97.25 222 GLU A CA 1
ATOM 1802 C C . GLU A 1 222 ? -21.844 -11.961 11.883 1 97.25 222 GLU A C 1
ATOM 1804 O O . GLU A 1 222 ? -21.578 -11.117 11.031 1 97.25 222 GLU A O 1
ATOM 1809 N N . PRO A 1 223 ? -22.547 -11.664 12.906 1 96.94 223 PRO A N 1
ATOM 1810 C CA . PRO A 1 223 ? -23.391 -10.461 12.922 1 96.94 223 PRO A CA 1
ATOM 1811 C C . PRO A 1 223 ? -22.578 -9.188 12.664 1 96.94 223 PRO A C 1
ATOM 1813 O O . PRO A 1 223 ? -23.016 -8.328 11.891 1 96.94 223 PRO A O 1
ATOM 1816 N N . ASP A 1 224 ? -21.438 -9.055 13.242 1 96.88 224 ASP A N 1
ATOM 1817 C CA . ASP A 1 224 ? -20.625 -7.855 13.055 1 96.88 224 ASP A CA 1
ATOM 1818 C C . ASP A 1 224 ? -20.156 -7.73 11.609 1 96.88 224 ASP A C 1
ATOM 1820 O O . ASP A 1 224 ? -20.219 -6.645 11.023 1 96.88 224 ASP A O 1
ATOM 1824 N N . LEU A 1 225 ? -19.719 -8.797 11.055 1 97.69 225 LEU A N 1
ATOM 1825 C CA . LEU A 1 225 ? -19.266 -8.789 9.664 1 97.69 225 LEU A CA 1
ATOM 1826 C C . LEU A 1 225 ? -20.453 -8.562 8.719 1 97.69 225 LEU A C 1
ATOM 1828 O O . LEU A 1 225 ? -20.312 -7.875 7.703 1 97.69 225 LEU A O 1
ATOM 1832 N N . CYS A 1 226 ? -21.516 -9.195 9.07 1 98.06 226 CYS A N 1
ATOM 1833 C CA . CYS A 1 226 ? -22.719 -9.039 8.258 1 98.06 226 CYS A CA 1
ATOM 1834 C C . CYS A 1 226 ? -23.109 -7.574 8.141 1 98.06 226 CYS A C 1
ATOM 1836 O O . CYS A 1 226 ? -23.312 -7.07 7.035 1 98.06 226 CYS A O 1
ATOM 1838 N N . GLN A 1 227 ? -23.156 -6.934 9.234 1 97.62 227 GLN A N 1
ATOM 1839 C CA . GLN A 1 227 ? -23.562 -5.531 9.273 1 97.62 227 GLN A CA 1
ATOM 1840 C C . GLN A 1 227 ? -22.609 -4.668 8.445 1 97.62 227 GLN A C 1
ATOM 1842 O O . GLN A 1 227 ? -23.047 -3.758 7.734 1 97.62 227 GLN A O 1
ATOM 1847 N N . ARG A 1 228 ? -21.406 -4.988 8.422 1 96.75 228 ARG A N 1
ATOM 1848 C CA . ARG A 1 228 ? -20.406 -4.121 7.828 1 96.75 228 ARG A CA 1
ATOM 1849 C C . ARG A 1 228 ? -20.188 -4.457 6.359 1 96.75 228 ARG A C 1
ATOM 1851 O O . ARG A 1 228 ? -19.906 -3.572 5.547 1 96.75 228 ARG A O 1
ATOM 1858 N N . TYR A 1 229 ? -20.312 -5.781 5.996 1 98.25 229 TYR A N 1
ATOM 1859 C CA . TYR A 1 229 ? -19.719 -6.148 4.719 1 98.25 229 TYR A CA 1
ATOM 1860 C C . TYR A 1 229 ? -20.734 -6.805 3.805 1 98.25 229 TYR A C 1
ATOM 1862 O O . TYR A 1 229 ? -20.5 -6.953 2.602 1 98.25 229 TYR A O 1
ATOM 1870 N N . GLN A 1 230 ? -21.922 -7.215 4.25 1 98.31 230 GLN A N 1
ATOM 1871 C CA . GLN A 1 230 ? -22.844 -7.98 3.414 1 98.31 230 GLN A CA 1
ATOM 1872 C C . GLN A 1 230 ? -23.281 -7.172 2.191 1 98.31 230 GLN A C 1
ATOM 1874 O O . GLN A 1 230 ? -23.266 -7.684 1.069 1 98.31 230 GLN A O 1
ATOM 1879 N N . ALA A 1 231 ? -23.641 -5.941 2.445 1 97.75 231 ALA A N 1
ATOM 1880 C CA . ALA A 1 231 ? -24.047 -5.094 1.331 1 97.75 231 ALA A CA 1
ATOM 1881 C C . ALA A 1 231 ? -22.922 -4.918 0.321 1 97.75 231 ALA A C 1
ATOM 1883 O O . ALA A 1 231 ? -23.172 -4.863 -0.888 1 97.75 231 ALA A O 1
ATOM 1884 N N . LYS A 1 232 ? -21.703 -4.77 0.808 1 98 232 LYS A N 1
ATOM 1885 C CA . LYS A 1 232 ? -20.547 -4.629 -0.068 1 98 232 LYS A CA 1
ATOM 1886 C C . LYS A 1 232 ? -20.328 -5.895 -0.891 1 98 232 LYS A C 1
ATOM 1888 O O . LYS A 1 232 ? -20.031 -5.824 -2.084 1 98 232 LYS A O 1
ATOM 1893 N N . ILE A 1 233 ? -20.469 -7.066 -0.267 1 98.5 233 ILE A N 1
ATOM 1894 C CA . ILE A 1 233 ? -20.297 -8.344 -0.957 1 98.5 233 ILE A CA 1
ATOM 1895 C C . ILE A 1 233 ? -21.406 -8.508 -2.002 1 98.5 233 ILE A C 1
ATOM 1897 O O . ILE A 1 233 ? -21.141 -8.953 -3.123 1 98.5 233 ILE A O 1
ATOM 1901 N N . ASP A 1 234 ? -22.625 -8.117 -1.695 1 98.25 234 ASP A N 1
ATOM 1902 C CA . ASP A 1 234 ? -23.734 -8.203 -2.643 1 98.25 234 ASP A CA 1
ATOM 1903 C C . ASP A 1 234 ? -23.453 -7.34 -3.877 1 98.25 234 ASP A C 1
ATOM 1905 O O . ASP A 1 234 ? -23.734 -7.762 -5.004 1 98.25 234 ASP A O 1
ATOM 1909 N N . ARG A 1 235 ? -22.922 -6.188 -3.635 1 97.56 235 ARG A N 1
ATOM 1910 C CA . ARG A 1 235 ? -22.562 -5.332 -4.758 1 97.56 235 ARG A CA 1
ATOM 1911 C C . ARG A 1 235 ? -21.438 -5.957 -5.586 1 97.56 235 ARG A C 1
ATOM 1913 O O . ARG A 1 235 ? -21.406 -5.82 -6.809 1 97.56 235 ARG A O 1
ATOM 1920 N N . LEU A 1 236 ? -20.562 -6.57 -4.914 1 97.62 236 LEU A N 1
ATOM 1921 C CA . LEU A 1 236 ? -19.438 -7.219 -5.594 1 97.62 236 LEU A CA 1
ATOM 1922 C C . LEU A 1 236 ? -19.938 -8.336 -6.508 1 97.62 236 LEU A C 1
ATOM 1924 O O . LEU A 1 236 ? -19.359 -8.578 -7.566 1 97.62 236 LEU A O 1
ATOM 1928 N N . VAL A 1 237 ? -20.984 -9.062 -6.109 1 97.81 237 VAL A N 1
ATOM 1929 C CA . VAL A 1 237 ? -21.578 -10.109 -6.934 1 97.81 237 VAL A CA 1
ATOM 1930 C C . VAL A 1 237 ? -21.906 -9.562 -8.32 1 97.81 237 VAL A C 1
ATOM 1932 O O . VAL A 1 237 ? -21.609 -10.203 -9.328 1 97.81 237 VAL A O 1
ATOM 1935 N N . GLU A 1 238 ? -22.312 -8.336 -8.344 1 96.25 238 GLU A N 1
ATOM 1936 C CA . GLU A 1 238 ? -22.781 -7.75 -9.602 1 96.25 238 GLU A CA 1
ATOM 1937 C C . GLU A 1 238 ? -21.625 -7.129 -10.383 1 96.25 238 GLU A C 1
ATOM 1939 O O . GLU A 1 238 ? -21.75 -6.887 -11.586 1 96.25 238 GLU A O 1
ATOM 1944 N N . ASN A 1 239 ? -20.469 -6.945 -9.703 1 97.31 239 ASN A N 1
ATOM 1945 C CA . ASN A 1 239 ? -19.422 -6.152 -10.336 1 97.31 239 ASN A CA 1
ATOM 1946 C C . ASN A 1 239 ? -18.109 -6.926 -10.414 1 97.31 239 ASN A C 1
ATOM 1948 O O . ASN A 1 239 ? -17.109 -6.406 -10.906 1 97.31 239 A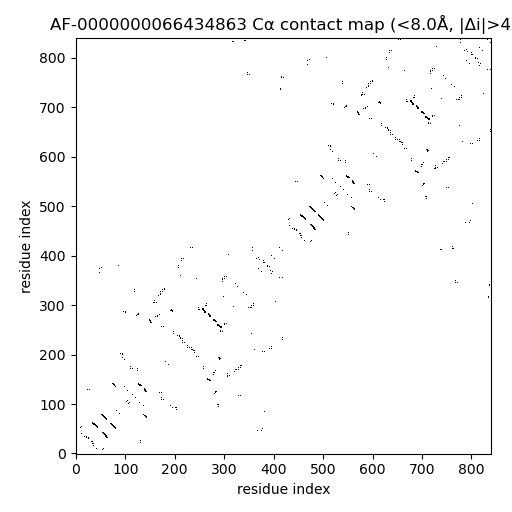SN A O 1
ATOM 1952 N N . VAL A 1 240 ? -18.062 -8.148 -10.008 1 97.62 240 VAL A N 1
ATOM 1953 C CA . VAL A 1 240 ? -16.844 -8.914 -9.836 1 97.62 240 VAL A CA 1
ATOM 1954 C C . VAL A 1 240 ? -16.094 -9.023 -11.172 1 97.62 240 VAL A C 1
ATOM 1956 O O . VAL A 1 240 ? -14.875 -8.883 -11.227 1 97.62 240 VAL A O 1
ATOM 1959 N N . MET A 1 241 ? -16.797 -9.25 -12.281 1 97.19 241 MET A N 1
ATOM 1960 C CA . MET A 1 241 ? -16.156 -9.414 -13.586 1 97.19 241 MET A CA 1
ATOM 1961 C C . MET A 1 241 ? -15.555 -8.094 -14.062 1 97.19 241 MET A C 1
ATOM 1963 O O . MET A 1 241 ? -14.422 -8.055 -14.555 1 97.19 241 MET A O 1
ATOM 1967 N N . GLU A 1 242 ? -16.297 -7.059 -13.844 1 96.69 242 GLU A N 1
ATOM 1968 C CA . GLU A 1 242 ? -15.797 -5.742 -14.242 1 96.69 242 GLU A CA 1
ATOM 1969 C C . GLU A 1 242 ? -14.539 -5.363 -13.469 1 96.69 242 GLU A C 1
ATOM 1971 O O . GLU A 1 242 ? -13.562 -4.902 -14.055 1 96.69 242 GLU A O 1
ATOM 1976 N N . TYR A 1 243 ? -14.586 -5.523 -12.148 1 96.94 243 TYR A N 1
ATOM 1977 C CA . TYR A 1 243 ? -13.438 -5.199 -11.312 1 96.94 243 TYR A CA 1
ATOM 1978 C C . TYR A 1 243 ? -12.234 -6.07 -11.672 1 96.94 243 TYR A C 1
ATOM 1980 O O . TYR A 1 243 ? -11.109 -5.582 -11.742 1 96.94 243 TYR A O 1
ATOM 1988 N N . GLY A 1 244 ? -12.484 -7.363 -11.898 1 96.88 244 GLY A N 1
ATOM 1989 C CA . GLY A 1 244 ? -11.422 -8.266 -12.305 1 96.88 244 GLY A CA 1
ATOM 1990 C C . GLY A 1 244 ? -10.805 -7.902 -13.641 1 96.88 244 GLY A C 1
ATOM 1991 O O . GLY A 1 244 ? -9.578 -7.91 -13.781 1 96.88 244 GLY A O 1
ATOM 1992 N N . GLU A 1 245 ? -11.625 -7.586 -14.617 1 96.44 245 GLU A N 1
ATOM 1993 C CA . GLU A 1 245 ? -11.156 -7.191 -15.945 1 96.44 245 GLU A CA 1
ATOM 1994 C C . GLU A 1 245 ? -10.328 -5.914 -15.875 1 96.44 245 GLU A C 1
ATOM 1996 O O . GLU A 1 245 ? -9.266 -5.82 -16.5 1 96.44 245 GLU A O 1
ATOM 2001 N N . ARG A 1 246 ? -10.742 -5.02 -15.078 1 94.12 246 ARG A N 1
ATOM 2002 C CA . ARG A 1 246 ? -9.992 -3.781 -14.906 1 94.12 246 ARG A CA 1
ATOM 2003 C C . ARG A 1 246 ? -8.648 -4.043 -14.242 1 94.12 246 ARG A C 1
ATOM 2005 O O . ARG A 1 246 ? -7.633 -3.465 -14.641 1 94.12 246 ARG A O 1
ATOM 2012 N N . SER A 1 247 ? -8.625 -4.855 -13.289 1 94.25 247 SER A N 1
ATOM 2013 C CA . SER A 1 247 ? -7.418 -5.121 -12.516 1 94.25 247 SER A CA 1
ATOM 2014 C C . SER A 1 247 ? -6.379 -5.859 -13.352 1 94.25 247 SER A C 1
ATOM 2016 O O . SER A 1 247 ? -5.195 -5.875 -13.008 1 94.25 247 SER A O 1
ATOM 2018 N N . THR A 1 248 ? -6.777 -6.504 -14.43 1 95.31 248 THR A N 1
ATOM 2019 C CA . THR A 1 248 ? -5.84 -7.293 -15.227 1 95.31 248 THR A CA 1
ATOM 2020 C C . THR A 1 248 ? -5.551 -6.605 -16.562 1 95.31 248 THR A C 1
ATOM 2022 O O . THR A 1 248 ? -4.867 -7.168 -17.422 1 95.31 248 THR A O 1
ATOM 2025 N N . THR A 1 249 ? -6.121 -5.434 -16.703 1 94.44 249 THR A N 1
ATOM 2026 C CA . THR A 1 249 ? -5.84 -4.656 -17.906 1 94.44 249 THR A CA 1
ATOM 2027 C C . THR A 1 249 ? -4.387 -4.18 -17.906 1 94.44 249 THR A C 1
ATOM 2029 O O . THR A 1 249 ? -3.896 -3.656 -16.906 1 94.44 249 THR A O 1
ATOM 2032 N N . ILE A 1 250 ? -3.75 -4.395 -19.016 1 94.56 250 ILE A N 1
ATOM 2033 C CA . ILE A 1 250 ? -2.367 -3.953 -19.172 1 94.56 250 ILE A CA 1
ATOM 2034 C C . ILE A 1 250 ? -2.332 -2.447 -19.406 1 94.56 250 ILE A C 1
ATOM 2036 O O . ILE A 1 250 ? -3.041 -1.933 -20.281 1 94.56 250 ILE A O 1
ATOM 2040 N N . VAL A 1 251 ? -1.58 -1.777 -18.609 1 92.19 251 VAL A N 1
ATOM 2041 C CA . VAL A 1 251 ? -1.399 -0.336 -18.75 1 92.19 251 VAL A CA 1
ATOM 2042 C C . VAL A 1 251 ? -0.009 -0.039 -19.297 1 92.19 251 VAL A C 1
ATOM 2044 O O . VAL A 1 251 ? 0.957 -0.736 -18.984 1 92.19 251 VAL A O 1
ATOM 2047 N N . PRO A 1 252 ? 0.084 1.003 -20.109 1 91.31 252 PRO A N 1
ATOM 2048 C CA . PRO A 1 252 ? 1.409 1.365 -20.609 1 91.31 252 PRO A CA 1
ATOM 2049 C C . PRO A 1 252 ? 2.43 1.579 -19.5 1 91.31 252 PRO A C 1
ATOM 2051 O O . PRO A 1 252 ? 2.131 2.246 -18.5 1 91.31 252 PRO A O 1
ATOM 2054 N N . GLY A 1 253 ? 3.525 0.911 -19.656 1 91.25 253 GLY A N 1
ATOM 2055 C CA . GLY A 1 253 ? 4.582 1.047 -18.672 1 91.25 253 GLY A CA 1
ATOM 2056 C C . GLY A 1 253 ? 4.688 -0.148 -17.734 1 91.25 253 GLY A C 1
ATOM 2057 O O . GLY A 1 253 ? 5.684 -0.305 -17.031 1 91.25 253 GLY A O 1
ATOM 2058 N N . ASP A 1 254 ? 3.768 -1.015 -17.828 1 96 254 ASP A N 1
ATOM 2059 C CA . ASP A 1 2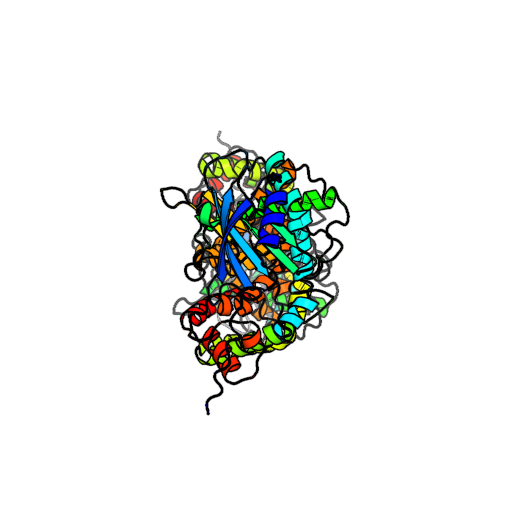54 ? 3.787 -2.213 -16.984 1 96 254 ASP A CA 1
ATOM 2060 C C . ASP A 1 254 ? 4.953 -3.123 -17.359 1 96 254 ASP A C 1
ATOM 2062 O O . ASP A 1 254 ? 5.273 -3.279 -18.547 1 96 254 ASP A O 1
ATOM 2066 N N . PHE A 1 255 ? 5.535 -3.666 -16.344 1 98.31 255 PHE A N 1
ATOM 2067 C CA . PHE A 1 255 ? 6.363 -4.84 -16.594 1 98.31 255 PHE A CA 1
ATOM 2068 C C . PHE A 1 255 ? 5.5 -6.082 -16.781 1 98.31 255 PHE A C 1
ATOM 2070 O O . PHE A 1 255 ? 4.652 -6.387 -15.938 1 98.31 255 PHE A O 1
ATOM 2077 N N . LEU A 1 256 ? 5.75 -6.707 -17.922 1 97.94 256 LEU A N 1
ATOM 2078 C CA . LEU A 1 256 ? 4.934 -7.867 -18.266 1 97.94 256 LEU A CA 1
ATOM 2079 C C . LEU A 1 256 ? 5.797 -9.117 -18.406 1 97.94 256 LEU A C 1
ATOM 2081 O O . LEU A 1 256 ? 6.988 -9.023 -18.719 1 97.94 256 LEU A O 1
ATOM 2085 N N . THR A 1 257 ? 5.223 -10.234 -18.141 1 98.56 257 THR A N 1
ATOM 2086 C CA . THR A 1 257 ? 5.852 -11.539 -18.297 1 98.56 257 THR A CA 1
ATOM 2087 C C . THR A 1 257 ? 4.797 -12.633 -18.406 1 98.56 257 THR A C 1
ATOM 2089 O O . THR A 1 257 ? 3.6 -12.352 -18.484 1 98.56 257 THR A O 1
ATOM 2092 N N . LEU A 1 258 ? 5.273 -13.891 -18.578 1 98.38 258 LEU A N 1
ATOM 2093 C CA . LEU A 1 258 ? 4.375 -15.039 -18.469 1 98.38 258 LEU A CA 1
ATOM 2094 C C . LEU A 1 258 ? 4.047 -15.344 -17.016 1 98.38 258 LEU A C 1
ATOM 2096 O O . LEU A 1 258 ? 4.922 -15.75 -16.25 1 98.38 258 LEU A O 1
ATOM 2100 N N . ALA A 1 259 ? 2.801 -15.109 -16.656 1 98.31 259 ALA A N 1
ATOM 2101 C CA . ALA A 1 259 ? 2.338 -15.438 -15.312 1 98.31 259 ALA A CA 1
ATOM 2102 C C . ALA A 1 259 ? 1.873 -16.891 -15.227 1 98.31 259 ALA A C 1
ATOM 2104 O O . ALA A 1 259 ? 1.384 -17.438 -16.219 1 98.31 259 ALA A O 1
ATOM 2105 N N . HIS A 1 260 ? 2.041 -17.484 -14.07 1 98.06 260 HIS A N 1
ATOM 2106 C CA . HIS A 1 260 ? 1.477 -18.812 -13.82 1 98.06 260 HIS A CA 1
ATOM 2107 C C . HIS A 1 260 ? -0.046 -18.781 -13.891 1 98.06 260 HIS A C 1
ATOM 2109 O O . HIS A 1 260 ? -0.661 -19.672 -14.469 1 98.06 260 HIS A O 1
ATOM 2115 N N . GLY A 1 261 ? -0.599 -17.766 -13.273 1 96.56 261 GLY A N 1
ATOM 2116 C CA . GLY A 1 261 ? -2.016 -17.484 -13.438 1 96.56 261 GLY A CA 1
ATOM 2117 C C . GLY A 1 261 ? -2.861 -18 -12.289 1 96.56 261 GLY A C 1
ATOM 2118 O O . GLY A 1 261 ? -3.918 -17.438 -11.984 1 96.56 261 GLY A O 1
ATOM 2119 N N . ASP A 1 262 ? -2.529 -19.047 -11.641 1 95.88 262 ASP A N 1
ATOM 2120 C CA . ASP A 1 262 ? -3.283 -19.578 -10.508 1 95.88 262 ASP A CA 1
ATOM 2121 C C . ASP A 1 262 ? -2.363 -20.297 -9.531 1 95.88 262 ASP A C 1
ATOM 2123 O O . ASP A 1 262 ? -2.625 -21.453 -9.164 1 95.88 262 ASP A O 1
ATOM 2127 N N . LEU A 1 263 ? -1.427 -19.609 -8.984 1 97.19 263 LEU A N 1
ATOM 2128 C CA . LEU A 1 263 ? -0.378 -20.172 -8.141 1 97.19 263 LEU A CA 1
ATOM 2129 C C . LEU A 1 263 ? -0.853 -20.281 -6.695 1 97.19 263 LEU A C 1
ATOM 2131 O O . LEU A 1 263 ? -0.54 -19.438 -5.859 1 97.19 263 LEU A O 1
ATOM 2135 N N . TRP A 1 264 ? -1.592 -21.344 -6.383 1 96.12 264 TRP A N 1
ATOM 2136 C CA . TRP A 1 264 ? -1.982 -21.641 -5.012 1 96.12 264 TRP A CA 1
ATOM 2137 C C . TRP A 1 264 ? -1.241 -22.875 -4.496 1 96.12 264 TRP A C 1
ATOM 2139 O O . TRP A 1 264 ? -0.409 -23.453 -5.203 1 96.12 264 TRP A O 1
ATOM 2149 N N . THR A 1 265 ? -1.43 -23.375 -3.369 1 94.88 265 THR A N 1
ATOM 2150 C CA . THR A 1 265 ? -0.611 -24.312 -2.607 1 94.88 265 THR A CA 1
ATOM 2151 C C . THR A 1 265 ? -0.405 -25.609 -3.389 1 94.88 265 THR A C 1
ATOM 2153 O O . THR A 1 265 ? 0.729 -26.062 -3.578 1 94.88 265 THR A O 1
ATOM 2156 N N . THR A 1 266 ? -1.466 -26.141 -4.023 1 92.69 266 THR A N 1
ATOM 2157 C CA . THR A 1 266 ? -1.363 -27.469 -4.613 1 92.69 266 THR A CA 1
ATOM 2158 C C . THR A 1 266 ? -0.794 -27.391 -6.027 1 92.69 266 THR A C 1
ATOM 2160 O O . THR A 1 266 ? -0.554 -28.422 -6.664 1 92.69 266 THR A O 1
ATOM 2163 N N . ASN A 1 267 ? -0.5 -26.203 -6.438 1 95.31 267 ASN A N 1
ATOM 2164 C CA . ASN A 1 267 ? 0.173 -26.031 -7.723 1 95.31 267 ASN A CA 1
ATOM 2165 C C . ASN A 1 267 ? 1.673 -25.812 -7.543 1 95.31 267 ASN A C 1
ATOM 2167 O O . ASN A 1 267 ? 2.348 -25.328 -8.453 1 95.31 267 ASN A O 1
ATOM 2171 N N . ILE A 1 268 ? 2.123 -26.109 -6.324 1 97.06 268 ILE A N 1
ATOM 2172 C CA . ILE A 1 268 ? 3.541 -26.047 -5.992 1 97.06 268 ILE A CA 1
ATOM 2173 C C . ILE A 1 268 ? 3.977 -27.359 -5.336 1 97.06 268 ILE A C 1
ATOM 2175 O O . ILE A 1 268 ? 3.312 -27.859 -4.422 1 97.06 268 ILE A O 1
ATOM 2179 N N . MET A 1 269 ? 5.02 -27.938 -5.816 1 96.81 269 MET A N 1
ATOM 2180 C CA . MET A 1 269 ? 5.625 -29.094 -5.172 1 96.81 269 MET A CA 1
ATOM 2181 C C . MET A 1 269 ? 6.992 -28.75 -4.598 1 96.81 269 MET A C 1
ATOM 2183 O O . MET A 1 269 ? 7.762 -28.016 -5.219 1 96.81 269 MET A O 1
ATOM 2187 N N . PHE A 1 270 ? 7.27 -29.297 -3.451 1 97.88 270 PHE A N 1
ATOM 2188 C CA . PHE A 1 270 ? 8.523 -29 -2.773 1 97.88 270 PHE A CA 1
ATOM 2189 C C . PHE A 1 270 ? 9.367 -30.25 -2.623 1 97.88 270 PHE A C 1
ATOM 2191 O O . PHE A 1 270 ? 8.836 -31.359 -2.477 1 97.88 270 PHE A O 1
ATOM 2198 N N . GLN A 1 271 ? 10.602 -30.125 -2.738 1 97.44 271 GLN A N 1
ATOM 2199 C CA . GLN A 1 271 ? 11.609 -31.094 -2.34 1 97.44 271 GLN A CA 1
ATOM 2200 C C . GLN A 1 271 ? 12.312 -30.672 -1.055 1 97.44 271 GLN A C 1
ATOM 2202 O O . GLN A 1 271 ? 12.602 -29.5 -0.859 1 97.44 271 GLN A O 1
ATOM 2207 N N . TYR A 1 272 ? 12.641 -31.609 -0.181 1 96.69 272 TYR A N 1
ATOM 2208 C CA . TYR A 1 272 ? 13.188 -31.281 1.133 1 96.69 272 TYR A CA 1
ATOM 2209 C C . TYR A 1 272 ? 14.523 -31.969 1.356 1 96.69 272 TYR A C 1
ATOM 2211 O O . TYR A 1 272 ? 14.789 -33.031 0.771 1 96.69 272 TYR A O 1
ATOM 2219 N N . ASP A 1 273 ? 15.312 -31.391 2.201 1 96.25 273 ASP A N 1
ATOM 2220 C CA . ASP A 1 273 ? 16.516 -32.094 2.672 1 96.25 273 ASP A CA 1
ATOM 2221 C C . ASP A 1 273 ? 16.203 -32.969 3.873 1 96.25 273 ASP A C 1
ATOM 2223 O O . ASP A 1 273 ? 15.039 -33.125 4.258 1 96.25 273 ASP A O 1
ATOM 2227 N N . ASP A 1 274 ? 17.219 -33.5 4.336 1 94.75 274 ASP A N 1
ATOM 2228 C CA . ASP A 1 274 ? 17.047 -34.5 5.398 1 94.75 274 ASP A CA 1
ATOM 2229 C C . ASP A 1 274 ? 16.531 -33.844 6.676 1 94.75 274 ASP A C 1
ATOM 2231 O O . ASP A 1 274 ? 15.953 -34.531 7.535 1 94.75 274 ASP A O 1
ATOM 2235 N N . LYS A 1 275 ? 16.75 -32.531 6.781 1 95.56 275 LYS A N 1
ATOM 2236 C CA . LYS A 1 275 ? 16.328 -31.828 7.992 1 95.56 275 LYS A CA 1
ATOM 2237 C C . LYS A 1 275 ? 14.945 -31.219 7.836 1 95.56 275 LYS A C 1
ATOM 2239 O O . LYS A 1 275 ? 14.453 -30.531 8.734 1 95.56 275 LYS A O 1
ATOM 2244 N N . GLY A 1 276 ? 14.312 -31.391 6.676 1 93.75 276 GLY A N 1
ATOM 2245 C CA . GLY A 1 276 ? 12.953 -30.922 6.469 1 93.75 276 GLY A CA 1
ATOM 2246 C C . GLY A 1 276 ? 12.883 -29.516 5.891 1 93.75 276 GLY A C 1
ATOM 2247 O O . GLY A 1 276 ? 11.805 -28.922 5.824 1 93.75 276 GLY A O 1
ATOM 2248 N N . HIS A 1 277 ? 14.008 -28.984 5.473 1 96.69 277 HIS A N 1
ATOM 2249 C CA . HIS A 1 277 ? 14.023 -27.672 4.824 1 96.69 277 HIS A CA 1
ATOM 2250 C C . HIS A 1 277 ? 13.758 -27.812 3.326 1 96.69 277 HIS A C 1
ATOM 2252 O O . HIS A 1 277 ? 14.289 -28.703 2.676 1 96.69 277 HIS A O 1
ATOM 2258 N N . PRO A 1 278 ? 12.859 -26.953 2.875 1 97.94 278 PRO A N 1
ATOM 2259 C CA . PRO A 1 278 ? 12.656 -27 1.424 1 97.94 278 PRO A CA 1
ATOM 2260 C C . PRO A 1 278 ? 13.891 -26.562 0.643 1 97.94 278 PRO A C 1
ATOM 2262 O O . PRO A 1 278 ? 14.461 -25.5 0.931 1 97.94 278 PRO A O 1
ATOM 2265 N N . ILE A 1 279 ? 14.289 -27.312 -0.347 1 97.31 279 ILE A N 1
ATOM 2266 C CA . ILE A 1 279 ? 15.508 -26.984 -1.094 1 97.31 279 ILE A CA 1
ATOM 2267 C C . ILE A 1 279 ? 15.148 -26.656 -2.541 1 97.31 279 ILE A C 1
ATOM 2269 O O . ILE A 1 279 ? 15.961 -26.094 -3.273 1 97.31 279 ILE A O 1
ATOM 2273 N N . ASN A 1 280 ? 13.969 -27.062 -2.967 1 98.12 280 ASN A N 1
ATOM 2274 C CA . ASN A 1 280 ? 13.469 -26.656 -4.277 1 98.12 280 ASN A CA 1
ATOM 2275 C C . ASN A 1 280 ? 11.945 -26.609 -4.301 1 98.12 280 ASN A C 1
ATOM 2277 O O . ASN A 1 280 ? 11.281 -27.234 -3.479 1 98.12 280 ASN A O 1
ATOM 2281 N N . ALA A 1 281 ? 11.453 -25.797 -5.168 1 98.25 281 ALA A N 1
ATOM 2282 C CA . ALA A 1 281 ? 10.023 -25.703 -5.484 1 98.25 281 ALA A CA 1
ATOM 2283 C C . ALA A 1 281 ? 9.797 -25.719 -6.992 1 98.25 281 ALA A C 1
ATOM 2285 O O . ALA A 1 281 ? 10.523 -25.062 -7.746 1 98.25 281 ALA A O 1
ATOM 2286 N N . ILE A 1 282 ? 8.812 -26.516 -7.438 1 97.25 282 ILE A N 1
ATOM 2287 C CA . ILE A 1 282 ? 8.461 -26.516 -8.852 1 97.25 282 ILE A CA 1
ATOM 2288 C C . ILE A 1 282 ? 6.988 -26.141 -9.016 1 97.25 282 ILE A C 1
ATOM 2290 O O . ILE A 1 282 ? 6.191 -26.328 -8.094 1 97.25 282 ILE A O 1
ATOM 2294 N N . PHE A 1 283 ? 6.688 -25.578 -10.102 1 97.12 283 PHE A N 1
ATOM 2295 C CA . PHE A 1 283 ? 5.316 -25.188 -10.414 1 97.12 283 PHE A CA 1
ATOM 2296 C C . PHE A 1 283 ? 4.652 -26.219 -11.312 1 97.12 283 PHE A C 1
ATOM 2298 O O . PHE A 1 283 ? 5.297 -26.797 -12.188 1 97.12 283 PHE A O 1
ATOM 2305 N N . ILE A 1 284 ? 3.402 -26.453 -11.039 1 93.19 284 ILE A N 1
ATOM 2306 C CA . ILE A 1 284 ? 2.633 -27.391 -11.867 1 93.19 284 ILE A CA 1
ATOM 2307 C C . ILE A 1 284 ? 1.29 -26.75 -12.227 1 93.19 284 ILE A C 1
ATOM 2309 O O . ILE A 1 284 ? 0.902 -25.734 -11.664 1 93.19 284 ILE A O 1
ATOM 2313 N N . ASP A 1 285 ? 0.626 -27.266 -13.211 1 91.5 285 ASP A N 1
ATOM 2314 C CA . ASP A 1 285 ? -0.696 -26.844 -13.664 1 91.5 285 ASP A CA 1
ATOM 2315 C C . ASP A 1 285 ? -0.652 -25.438 -14.25 1 91.5 285 ASP A C 1
ATOM 2317 O O . ASP A 1 285 ? -1.043 -24.469 -13.594 1 91.5 285 ASP A O 1
ATOM 2321 N N . PHE A 1 286 ? -0.32 -25.312 -15.477 1 94.5 286 PHE A N 1
ATOM 2322 C CA . PHE A 1 286 ? -0.121 -24.031 -16.156 1 94.5 286 PHE A CA 1
ATOM 2323 C C . PHE A 1 286 ? -1.33 -23.688 -17.016 1 94.5 286 PHE A C 1
ATOM 2325 O O . PHE A 1 286 ? -1.208 -22.938 -18 1 94.5 286 PHE A O 1
ATOM 2332 N N . GLN A 1 287 ? -2.428 -24.172 -16.672 1 90.06 287 GLN A N 1
ATOM 2333 C CA . GLN A 1 287 ? -3.613 -24.047 -17.516 1 90.06 287 GLN A CA 1
ATOM 2334 C C . GLN A 1 287 ? -4.094 -22.609 -17.578 1 90.06 287 GLN A C 1
ATOM 2336 O O . GLN A 1 287 ? -4.773 -22.219 -18.531 1 90.06 287 GLN A O 1
ATOM 2341 N N . PHE A 1 288 ? -3.727 -21.766 -16.578 1 94.5 288 PHE A N 1
ATOM 2342 C CA . PHE A 1 288 ? -4.215 -20.391 -16.562 1 94.5 288 PHE A CA 1
ATOM 2343 C C . PHE A 1 288 ? -3.068 -19.406 -16.75 1 94.5 288 PHE A C 1
ATOM 2345 O O . PHE A 1 288 ? -3.199 -18.234 -16.422 1 94.5 288 PHE A O 1
ATOM 2352 N N . SER A 1 289 ? -1.983 -19.922 -17.266 1 96.88 289 SER A N 1
ATOM 2353 C CA . SER A 1 289 ? -0.869 -19.031 -17.578 1 96.88 289 SER A CA 1
ATOM 2354 C C . SER A 1 289 ? -1.273 -17.969 -18.578 1 96.88 289 SER A C 1
ATOM 2356 O O . SER A 1 289 ? -2.016 -18.234 -19.531 1 96.88 289 SER A O 1
ATOM 2358 N N . ALA A 1 290 ? -0.827 -16.766 -18.359 1 96.44 290 ALA A N 1
ATOM 2359 C CA . ALA A 1 290 ? -1.202 -15.648 -19.234 1 96.44 290 ALA A CA 1
ATOM 2360 C C . ALA A 1 290 ? -0.12 -14.578 -19.234 1 96.44 290 ALA A C 1
ATOM 2362 O O . ALA A 1 290 ? 0.629 -14.43 -18.281 1 96.44 290 ALA A O 1
ATOM 2363 N N . TRP A 1 291 ? -0.035 -13.938 -20.406 1 97.38 291 TRP A N 1
ATOM 2364 C CA . TRP A 1 291 ? 0.84 -12.773 -20.531 1 97.38 291 TRP A CA 1
ATOM 2365 C C . TRP A 1 291 ? 0.25 -11.57 -19.812 1 97.38 291 TRP A C 1
ATOM 2367 O O . TRP A 1 291 ? -0.762 -11.016 -20.234 1 97.38 291 TRP A O 1
ATOM 2377 N N . ASN A 1 292 ? 0.86 -11.18 -18.672 1 97.75 292 ASN A N 1
ATOM 2378 C CA . ASN A 1 292 ? 0.353 -10.109 -17.828 1 97.75 292 ASN A CA 1
ATOM 2379 C C . ASN A 1 292 ? 1.391 -9.672 -16.797 1 97.75 292 ASN A C 1
ATOM 2381 O O . ASN A 1 292 ? 2.541 -10.109 -16.844 1 97.75 292 ASN A O 1
ATOM 2385 N N . SER A 1 293 ? 0.983 -8.719 -15.953 1 97.75 293 SER A N 1
ATOM 2386 C CA . SER A 1 293 ? 1.818 -8.328 -14.828 1 97.75 293 SER A CA 1
ATOM 2387 C C . SER A 1 293 ? 2.061 -9.5 -13.883 1 97.75 293 SER A C 1
ATOM 2389 O O . SER A 1 293 ? 1.138 -10.258 -13.578 1 97.75 293 SER A O 1
ATOM 2391 N N . PRO A 1 294 ? 3.314 -9.68 -13.422 1 98.56 294 PRO A N 1
ATOM 2392 C CA . PRO A 1 294 ? 3.559 -10.734 -12.43 1 98.56 294 PRO A CA 1
ATOM 2393 C C . PRO A 1 294 ? 2.828 -10.492 -11.117 1 98.56 294 PRO A C 1
ATOM 2395 O O . PRO A 1 294 ? 2.744 -11.391 -10.273 1 98.56 294 PRO A O 1
ATOM 2398 N N . ALA A 1 295 ? 2.268 -9.281 -10.977 1 98.38 295 ALA A N 1
ATOM 2399 C CA . ALA A 1 295 ? 1.528 -8.93 -9.766 1 98.38 295 ALA A CA 1
ATOM 2400 C C . ALA A 1 295 ? 0.328 -9.852 -9.57 1 98.38 295 ALA A C 1
ATOM 2402 O O . ALA A 1 295 ? -0.085 -10.117 -8.438 1 98.38 295 ALA A O 1
ATOM 2403 N N . ILE A 1 296 ? -0.229 -10.398 -10.633 1 98 296 ILE A N 1
ATOM 2404 C CA . ILE A 1 296 ? -1.396 -11.258 -10.484 1 98 296 ILE A CA 1
ATOM 2405 C C . ILE A 1 296 ? -0.996 -12.562 -9.797 1 98 296 ILE A C 1
ATOM 2407 O O . ILE A 1 296 ? -1.744 -13.086 -8.969 1 98 296 ILE A O 1
ATOM 2411 N N . ASP A 1 297 ? 0.246 -13.07 -10.109 1 98.75 297 ASP A N 1
ATOM 2412 C CA . ASP A 1 297 ? 0.749 -14.258 -9.43 1 98.75 297 ASP A CA 1
ATOM 2413 C C . ASP A 1 297 ? 1.023 -13.969 -7.957 1 98.75 297 ASP A C 1
ATOM 2415 O O . ASP A 1 297 ? 0.724 -14.797 -7.09 1 98.75 297 ASP A O 1
ATOM 2419 N N . LEU A 1 298 ? 1.58 -12.797 -7.691 1 98.81 298 LEU A N 1
ATOM 2420 C CA . LEU A 1 298 ? 1.888 -12.438 -6.309 1 98.81 298 LEU A CA 1
ATOM 2421 C C . LEU A 1 298 ? 0.614 -12.352 -5.477 1 98.81 298 LEU A C 1
ATOM 2423 O O . LEU A 1 298 ? 0.532 -12.945 -4.395 1 98.81 298 LEU A O 1
ATOM 2427 N N . HIS A 1 299 ? -0.364 -11.664 -5.984 1 98.62 299 HIS A N 1
ATOM 2428 C CA . HIS A 1 299 ? -1.612 -11.531 -5.242 1 98.62 299 HIS A CA 1
ATOM 2429 C C . HIS A 1 299 ? -2.279 -12.883 -5.039 1 98.62 299 HIS A C 1
ATOM 2431 O O . HIS A 1 299 ? -2.795 -13.172 -3.957 1 98.62 299 HIS A O 1
ATOM 2437 N N . TYR A 1 300 ? -2.285 -13.695 -6.109 1 98.44 300 TYR A N 1
ATOM 2438 C CA . TYR A 1 300 ? -2.91 -15.016 -6.012 1 98.44 300 TYR A CA 1
ATOM 2439 C C . TYR A 1 300 ? -2.191 -15.883 -4.988 1 98.44 300 TYR A C 1
ATOM 2441 O O . TYR A 1 300 ? -2.828 -16.484 -4.125 1 98.44 300 TYR A O 1
ATOM 2449 N N . PHE A 1 301 ? -0.916 -15.883 -5.039 1 98.69 301 PHE A N 1
ATOM 2450 C CA . PHE A 1 301 ? -0.061 -16.672 -4.156 1 98.69 301 PHE A CA 1
ATOM 2451 C C . PHE A 1 301 ? -0.194 -16.188 -2.713 1 98.69 301 PHE A C 1
ATOM 2453 O O . PHE A 1 301 ? -0.454 -16.984 -1.812 1 98.69 301 PHE A O 1
ATOM 2460 N N . PHE A 1 302 ? -0.108 -14.898 -2.506 1 98.62 302 PHE A N 1
ATOM 2461 C CA . PHE A 1 302 ? -0.199 -14.336 -1.164 1 98.62 302 PHE A CA 1
ATOM 2462 C C . PHE A 1 302 ? -1.552 -14.656 -0.536 1 98.62 302 PHE A C 1
ATOM 2464 O O . PHE A 1 302 ? -1.634 -14.953 0.658 1 98.62 302 PHE A O 1
ATOM 2471 N N . SER A 1 303 ? -2.57 -14.664 -1.302 1 97.81 303 SER A N 1
ATOM 2472 C CA . SER A 1 303 ? -3.936 -14.719 -0.786 1 97.81 303 SER A CA 1
ATOM 2473 C C . SER A 1 303 ? -4.355 -16.156 -0.508 1 97.81 303 SER A C 1
ATOM 2475 O O . SER A 1 303 ? -5.227 -16.406 0.332 1 97.81 303 SER A O 1
ATOM 2477 N N . THR A 1 304 ? -3.707 -17.125 -1.166 1 97.44 304 THR A N 1
ATOM 2478 C CA . THR A 1 304 ? -4.25 -18.469 -1.103 1 97.44 304 THR A CA 1
ATOM 2479 C C . THR A 1 304 ? -3.262 -19.422 -0.428 1 97.44 304 THR A C 1
ATOM 2481 O O . THR A 1 304 ? -3.656 -20.453 0.114 1 97.44 304 THR A O 1
ATOM 2484 N N . ALA A 1 305 ? -1.961 -19.047 -0.399 1 97.94 305 ALA A N 1
ATOM 2485 C CA . ALA A 1 305 ? -0.985 -20.078 -0.086 1 97.94 305 ALA A CA 1
ATOM 2486 C C . ALA A 1 305 ? -0.251 -19.781 1.215 1 97.94 305 ALA A C 1
ATOM 2488 O O . ALA A 1 305 ? 0.409 -20.641 1.785 1 97.94 305 ALA A O 1
ATOM 2489 N N . LEU A 1 306 ? -0.401 -18.562 1.736 1 98.12 306 LEU A N 1
ATOM 2490 C CA . LEU A 1 306 ? 0.443 -18.172 2.857 1 98.12 306 LEU A CA 1
ATOM 2491 C C . LEU A 1 306 ? -0.326 -18.25 4.172 1 98.12 306 LEU A C 1
ATOM 2493 O O . LEU A 1 306 ? -1.542 -18.047 4.199 1 98.12 306 LEU A O 1
ATOM 2497 N N . GLN A 1 307 ? 0.415 -18.484 5.195 1 97.38 307 GLN A N 1
ATOM 2498 C CA . GLN A 1 307 ? -0.141 -18.359 6.539 1 97.38 307 GLN A CA 1
ATOM 2499 C C . GLN A 1 307 ? -0.603 -16.922 6.809 1 97.38 307 GLN A C 1
ATOM 2501 O O . GLN A 1 307 ? -0.008 -15.977 6.309 1 97.38 307 GLN A O 1
ATOM 2506 N N . ALA A 1 308 ? -1.598 -16.781 7.676 1 95.19 308 ALA A N 1
ATOM 2507 C CA . ALA A 1 308 ? -2.344 -15.539 7.852 1 95.19 308 ALA A CA 1
ATOM 2508 C C . ALA A 1 308 ? -1.422 -14.406 8.281 1 95.19 308 ALA A C 1
ATOM 2510 O O . ALA A 1 308 ? -1.506 -13.297 7.754 1 95.19 308 ALA A O 1
ATOM 2511 N N . ASP A 1 309 ? -0.54 -14.648 9.219 1 94.44 309 ASP A N 1
ATOM 2512 C CA . ASP A 1 309 ? 0.326 -13.602 9.75 1 94.44 309 ASP A CA 1
ATOM 2513 C C . ASP A 1 309 ? 1.3 -13.102 8.688 1 94.44 309 ASP A C 1
ATOM 2515 O O . ASP A 1 309 ? 1.597 -11.906 8.617 1 94.44 309 ASP A O 1
ATOM 2519 N N . ILE A 1 310 ? 1.771 -14 7.816 1 96.94 310 ILE A N 1
ATOM 2520 C CA . ILE A 1 310 ? 2.693 -13.641 6.742 1 96.94 310 ILE A CA 1
ATOM 2521 C C . ILE A 1 310 ? 1.96 -12.828 5.68 1 96.94 310 ILE A C 1
ATOM 2523 O O . ILE A 1 310 ? 2.422 -11.758 5.285 1 96.94 310 ILE A O 1
ATOM 2527 N N . ARG A 1 311 ? 0.798 -13.328 5.324 1 95.31 311 ARG A N 1
ATOM 2528 C CA . ARG A 1 311 ? -0.015 -12.688 4.293 1 95.31 311 ARG A CA 1
ATOM 2529 C C . ARG A 1 311 ? -0.392 -11.266 4.699 1 95.31 311 ARG A C 1
ATOM 2531 O O . ARG A 1 311 ? -0.314 -10.344 3.887 1 95.31 311 ARG A O 1
ATOM 2538 N N . LEU A 1 312 ? -0.704 -11.047 5.93 1 93.75 312 LEU A N 1
ATOM 2539 C CA . LEU A 1 312 ? -1.311 -9.797 6.375 1 93.75 312 LEU A CA 1
ATOM 2540 C C . LEU A 1 312 ? -0.245 -8.812 6.844 1 93.75 312 LEU A C 1
ATOM 2542 O O . LEU A 1 312 ? -0.448 -7.594 6.789 1 93.75 312 LEU A O 1
ATOM 2546 N N . LYS A 1 313 ? 0.94 -9.328 7.176 1 92.06 313 LYS A N 1
ATOM 2547 C CA . LYS A 1 313 ? 1.861 -8.43 7.871 1 92.06 313 LYS A CA 1
ATOM 2548 C C . LYS A 1 313 ? 3.152 -8.25 7.078 1 92.06 313 LYS A C 1
ATOM 2550 O O . LYS A 1 313 ? 3.914 -7.312 7.328 1 92.06 313 LYS A O 1
ATOM 2555 N N . LYS A 1 314 ? 3.441 -9.062 6.094 1 95.75 314 LYS A N 1
ATOM 2556 C CA . LYS A 1 314 ? 4.777 -9.047 5.504 1 95.75 314 LYS A CA 1
ATOM 2557 C C . LYS A 1 314 ? 4.719 -8.719 4.016 1 95.75 314 LYS A C 1
ATOM 2559 O O . LYS A 1 314 ? 5.719 -8.852 3.309 1 95.75 314 LYS A O 1
ATOM 2564 N N . GLN A 1 315 ? 3.641 -8.273 3.545 1 96.5 315 GLN A N 1
ATOM 2565 C CA . GLN A 1 315 ? 3.422 -8.156 2.107 1 96.5 315 GLN A CA 1
ATOM 2566 C C . GLN A 1 315 ? 4.449 -7.227 1.467 1 96.5 315 GLN A C 1
ATOM 2568 O O . GLN A 1 315 ? 5.098 -7.594 0.486 1 96.5 315 GLN A O 1
ATOM 2573 N N . PRO A 1 316 ? 4.695 -5.98 2.025 1 96.56 316 PRO A N 1
ATOM 2574 C CA . PRO A 1 316 ? 5.676 -5.117 1.364 1 96.56 316 PRO A CA 1
ATOM 2575 C C . PRO A 1 316 ? 7.078 -5.723 1.344 1 96.56 316 PRO A C 1
ATOM 2577 O O . PRO A 1 316 ? 7.801 -5.582 0.355 1 96.56 316 PRO A O 1
ATOM 2580 N N . GLU A 1 317 ? 7.422 -6.391 2.383 1 97.81 317 GLU A N 1
ATOM 2581 C CA . GLU A 1 317 ? 8.719 -7.047 2.48 1 97.81 317 GLU A CA 1
ATOM 2582 C C . GLU A 1 317 ? 8.859 -8.156 1.44 1 97.81 317 GLU A C 1
ATOM 2584 O O . GLU A 1 317 ? 9.906 -8.289 0.802 1 97.81 317 GLU A O 1
ATOM 2589 N N . LEU A 1 318 ? 7.812 -8.906 1.264 1 98.75 318 LEU A N 1
ATOM 2590 C CA . LEU A 1 318 ? 7.828 -10.023 0.324 1 98.75 318 LEU A CA 1
ATOM 2591 C C . LEU A 1 318 ? 7.852 -9.523 -1.115 1 98.75 318 LEU A C 1
ATOM 2593 O O . LEU A 1 318 ? 8.531 -10.109 -1.968 1 98.75 318 LEU A O 1
ATOM 2597 N N . VAL A 1 319 ? 7.125 -8.438 -1.366 1 98.75 319 VAL A N 1
ATOM 2598 C CA . VAL A 1 319 ? 7.141 -7.848 -2.699 1 98.75 319 VAL A CA 1
ATOM 2599 C C . VAL A 1 319 ? 8.539 -7.34 -3.027 1 98.75 319 VAL A C 1
ATOM 2601 O O . VAL A 1 319 ? 9.039 -7.531 -4.141 1 98.75 319 VAL A O 1
ATOM 2604 N N . GLN A 1 320 ? 9.164 -6.676 -2.076 1 98.62 320 GLN A N 1
ATOM 2605 C CA . GLN A 1 320 ? 10.523 -6.195 -2.283 1 98.62 320 GLN A CA 1
ATOM 2606 C C . GLN A 1 320 ? 11.484 -7.355 -2.549 1 98.62 320 GLN A C 1
ATOM 2608 O O . GLN A 1 320 ? 12.312 -7.281 -3.457 1 98.62 320 GLN A O 1
ATOM 2613 N N . PHE A 1 321 ? 11.367 -8.414 -1.717 1 98.75 321 PHE A N 1
ATOM 2614 C CA . PHE A 1 321 ? 12.211 -9.594 -1.896 1 98.75 321 PHE A CA 1
ATOM 2615 C C . PHE A 1 321 ? 12.07 -10.141 -3.311 1 98.75 321 PHE A C 1
ATOM 2617 O O . PHE A 1 321 ? 13.07 -10.336 -4.008 1 98.75 321 PHE A O 1
ATOM 2624 N N . TYR A 1 322 ? 10.875 -10.359 -3.719 1 98.88 322 TYR A N 1
ATOM 2625 C CA . TYR A 1 322 ? 10.602 -10.844 -5.066 1 98.88 322 TYR A CA 1
ATOM 2626 C C . TYR A 1 322 ? 11.188 -9.906 -6.113 1 98.88 322 TYR A C 1
ATOM 2628 O O . TYR A 1 322 ? 11.844 -10.352 -7.059 1 98.88 322 TYR A O 1
ATOM 2636 N N . TYR A 1 323 ? 10.945 -8.625 -5.949 1 98.75 323 TYR A N 1
ATOM 2637 C CA . TYR A 1 323 ? 11.391 -7.629 -6.914 1 98.75 323 TYR A CA 1
ATOM 2638 C C . TYR A 1 323 ? 12.898 -7.684 -7.102 1 98.75 323 TYR A C 1
ATOM 2640 O O . TYR A 1 323 ? 13.391 -7.637 -8.227 1 98.75 323 TYR A O 1
ATOM 2648 N N . TYR A 1 324 ? 13.617 -7.738 -6.031 1 98.5 324 TYR A N 1
ATOM 2649 C CA . TYR A 1 324 ? 15.07 -7.758 -6.137 1 98.5 324 TYR A CA 1
ATOM 2650 C C . TYR A 1 324 ? 15.555 -9.031 -6.816 1 98.5 324 TYR A C 1
ATOM 2652 O O . TYR A 1 324 ? 16.516 -9.008 -7.59 1 98.5 324 TYR A O 1
ATOM 2660 N N . LYS A 1 325 ? 14.875 -10.156 -6.512 1 98.75 325 LYS A N 1
ATOM 2661 C CA . LYS A 1 325 ? 15.203 -11.398 -7.207 1 98.75 325 LYS A CA 1
ATOM 2662 C C . LYS A 1 325 ? 14.898 -11.289 -8.695 1 98.75 325 LYS A C 1
ATOM 2664 O O . LYS A 1 325 ? 15.695 -11.719 -9.531 1 98.75 325 LYS A O 1
ATOM 2669 N N . LEU A 1 326 ? 13.773 -10.734 -9.031 1 98.81 326 LEU A N 1
ATOM 2670 C CA . LEU A 1 326 ? 13.383 -10.547 -10.43 1 98.81 326 LEU A CA 1
ATOM 2671 C C . LEU A 1 326 ? 14.367 -9.648 -11.156 1 98.81 326 LEU A C 1
ATOM 2673 O O . LEU A 1 326 ? 14.812 -9.969 -12.258 1 98.81 326 LEU A O 1
ATOM 2677 N N . ASN A 1 327 ? 14.664 -8.516 -10.516 1 98.38 327 ASN A N 1
ATOM 2678 C CA . ASN A 1 327 ? 15.586 -7.559 -11.109 1 98.38 327 ASN A CA 1
ATOM 2679 C C . ASN A 1 327 ? 16.953 -8.188 -11.391 1 98.38 327 ASN A C 1
ATOM 2681 O O . ASN A 1 327 ? 17.531 -7.984 -12.461 1 98.38 327 ASN A O 1
ATOM 2685 N N . ALA A 1 328 ? 17.469 -8.906 -10.438 1 98.44 328 ALA A N 1
ATOM 2686 C CA . ALA A 1 328 ? 18.734 -9.594 -10.609 1 98.44 328 ALA A CA 1
ATOM 2687 C C . ALA A 1 328 ? 18.672 -10.609 -11.75 1 98.44 328 ALA A C 1
ATOM 2689 O O . ALA A 1 328 ? 19.594 -10.719 -12.547 1 98.44 328 ALA A O 1
ATOM 2690 N N . ALA A 1 329 ? 17.609 -11.359 -11.805 1 98.81 329 ALA A N 1
ATOM 2691 C CA . ALA A 1 329 ? 17.422 -12.359 -12.859 1 98.81 329 ALA A CA 1
ATOM 2692 C C . ALA A 1 329 ? 17.328 -11.703 -14.227 1 98.81 329 ALA A C 1
ATOM 2694 O O . ALA A 1 329 ? 17.906 -12.195 -15.203 1 98.81 329 ALA A O 1
ATOM 2695 N N . LEU A 1 330 ? 16.609 -10.625 -14.328 1 98.81 330 LEU A N 1
ATOM 2696 C CA . LEU A 1 330 ? 16.453 -9.906 -15.586 1 98.81 330 LEU A CA 1
ATOM 2697 C C . LEU A 1 330 ? 17.812 -9.398 -16.078 1 98.81 330 LEU A C 1
ATOM 2699 O O . LEU A 1 330 ? 18.078 -9.43 -17.281 1 98.81 330 LEU A O 1
ATOM 2703 N N . LYS A 1 331 ? 18.609 -8.977 -15.172 1 98.38 331 LYS A N 1
ATOM 2704 C CA . LYS A 1 331 ? 19.953 -8.539 -15.539 1 98.38 331 LYS A CA 1
ATOM 2705 C C . LYS A 1 331 ? 20.766 -9.703 -16.094 1 98.38 331 LYS A C 1
ATOM 2707 O O . LYS A 1 331 ? 21.453 -9.562 -17.109 1 98.38 331 LYS A O 1
ATOM 2712 N N . LYS A 1 332 ? 20.703 -10.789 -15.445 1 98.44 332 LYS A N 1
ATOM 2713 C CA . LYS A 1 332 ? 21.469 -11.961 -15.836 1 98.44 332 LYS A CA 1
ATOM 2714 C C . LYS A 1 332 ? 21.078 -12.453 -17.219 1 98.44 332 LYS A C 1
ATOM 2716 O O . LYS A 1 332 ? 21.922 -12.914 -18 1 98.44 332 LYS A O 1
ATOM 2721 N N . VAL A 1 333 ? 19.797 -12.352 -17.5 1 98.5 333 VAL A N 1
ATOM 2722 C CA . VAL A 1 333 ? 19.344 -12.828 -18.812 1 98.5 333 VAL A CA 1
ATOM 2723 C C . VAL A 1 333 ? 19.469 -11.703 -19.828 1 98.5 333 VAL A C 1
ATOM 2725 O O . VAL A 1 333 ? 18.984 -11.828 -20.969 1 98.5 333 VAL A O 1
ATOM 2728 N N . GLN A 1 334 ? 19.984 -10.539 -19.453 1 97.69 334 GLN A N 1
ATOM 2729 C CA . GLN A 1 334 ? 20.234 -9.383 -20.312 1 97.69 334 GLN A CA 1
ATOM 2730 C C . GLN A 1 334 ? 18.938 -8.867 -20.938 1 97.69 334 GLN A C 1
ATOM 2732 O O . GLN A 1 334 ? 18.891 -8.625 -22.141 1 97.69 334 GLN A O 1
ATOM 2737 N N . TYR A 1 335 ? 17.938 -8.875 -20.125 1 98.12 335 TYR A N 1
ATOM 2738 C CA . TYR A 1 335 ? 16.672 -8.289 -20.562 1 98.12 335 TYR A CA 1
ATOM 2739 C C . TYR A 1 335 ? 16.828 -6.805 -20.859 1 98.12 335 TYR A C 1
ATOM 2741 O O . TYR A 1 335 ? 17.359 -6.051 -20.031 1 98.12 335 TYR A O 1
ATOM 2749 N N . SER A 1 336 ? 16.359 -6.371 -22.016 1 96.62 336 SER A N 1
ATOM 2750 C CA . SER A 1 336 ? 16.609 -5 -22.453 1 96.62 336 SER A CA 1
ATOM 2751 C C . SER A 1 336 ? 15.359 -4.133 -22.297 1 96.62 336 SER A C 1
ATOM 2753 O O . SER A 1 336 ? 15.406 -2.926 -22.547 1 96.62 336 SER A O 1
ATOM 2755 N N . GLY A 1 337 ? 14.234 -4.805 -21.938 1 94.81 337 GLY A N 1
ATOM 2756 C CA . GLY A 1 337 ? 13.016 -4.027 -21.781 1 94.81 337 GLY A CA 1
ATOM 2757 C C . GLY A 1 337 ? 13.016 -3.17 -20.516 1 94.81 337 GLY A C 1
ATOM 2758 O O . GLY A 1 337 ? 14.008 -3.131 -19.797 1 94.81 337 GLY A O 1
ATOM 2759 N N . ASN A 1 338 ? 11.93 -2.516 -20.312 1 93.38 338 ASN A N 1
ATOM 2760 C CA . ASN A 1 338 ? 11.797 -1.619 -19.172 1 93.38 338 ASN A CA 1
ATOM 2761 C C . ASN A 1 338 ? 11.57 -2.395 -17.875 1 93.38 338 ASN A C 1
ATOM 2763 O O . ASN A 1 338 ? 10.641 -3.193 -17.781 1 93.38 338 ASN A O 1
ATOM 2767 N N . VAL A 1 339 ? 12.453 -2.209 -16.984 1 95.88 339 VAL A N 1
ATOM 2768 C CA . VAL A 1 339 ? 12.289 -2.725 -15.633 1 95.88 339 VAL A CA 1
ATOM 2769 C C . VAL A 1 339 ? 11.953 -1.58 -14.68 1 95.88 339 VAL A C 1
ATOM 2771 O O . VAL A 1 339 ? 12.766 -0.682 -14.461 1 95.88 339 VAL A O 1
ATOM 2774 N N . PRO A 1 340 ? 10.781 -1.613 -14.164 1 96.56 340 PRO A N 1
ATOM 2775 C CA . PRO A 1 340 ? 10.414 -0.504 -13.281 1 96.56 340 PRO A CA 1
ATOM 2776 C C . PRO A 1 340 ? 11.242 -0.472 -12 1 96.56 340 PRO A C 1
ATOM 2778 O O . PRO A 1 340 ? 11.812 -1.491 -11.609 1 96.56 340 PRO A O 1
ATOM 2781 N N . SER A 1 341 ? 11.32 0.736 -11.367 1 96.56 341 SER A N 1
ATOM 2782 C CA . SER A 1 341 ? 11.852 0.806 -10.016 1 96.56 341 SER A CA 1
ATOM 2783 C C . SER A 1 341 ? 10.961 0.065 -9.023 1 96.56 341 SER A C 1
ATOM 2785 O O . SER A 1 341 ? 9.805 -0.236 -9.336 1 96.56 341 SER A O 1
ATOM 2787 N N . LEU A 1 342 ? 11.516 -0.255 -7.867 1 97.81 342 LEU A N 1
ATOM 2788 C CA . LEU A 1 342 ? 10.711 -0.913 -6.844 1 97.81 342 LEU A CA 1
ATOM 2789 C C . LEU A 1 342 ? 9.461 -0.092 -6.523 1 97.81 342 LEU A C 1
ATOM 2791 O O . LEU A 1 342 ? 8.375 -0.646 -6.355 1 97.81 342 LEU A O 1
ATOM 2795 N N . PHE A 1 343 ? 9.578 1.208 -6.43 1 97.06 343 PHE A N 1
ATOM 2796 C CA . PHE A 1 343 ? 8.453 2.092 -6.141 1 97.06 343 PHE A CA 1
ATOM 2797 C C . PHE A 1 343 ? 7.367 1.948 -7.199 1 97.06 343 PHE A C 1
ATOM 2799 O O . PHE A 1 343 ? 6.191 1.781 -6.871 1 97.06 343 PHE A O 1
ATOM 2806 N N . VAL A 1 344 ? 7.766 1.992 -8.461 1 96.62 344 VAL A N 1
ATOM 2807 C CA . VAL A 1 344 ? 6.816 1.888 -9.562 1 96.62 344 VAL A CA 1
ATOM 2808 C C . VAL A 1 344 ? 6.223 0.483 -9.602 1 96.62 344 VAL A C 1
ATOM 2810 O O . VAL A 1 344 ? 5.039 0.311 -9.906 1 96.62 344 VAL A O 1
ATOM 2813 N N . PHE A 1 345 ? 7.035 -0.515 -9.281 1 97.94 345 PHE A N 1
ATOM 2814 C CA . PHE A 1 345 ? 6.531 -1.883 -9.242 1 97.94 345 PHE A CA 1
ATOM 2815 C C . PHE A 1 345 ? 5.457 -2.035 -8.172 1 97.94 345 PHE A C 1
ATOM 2817 O O . PHE A 1 345 ? 4.469 -2.746 -8.375 1 97.94 345 PHE A O 1
ATOM 2824 N N . HIS A 1 346 ? 5.645 -1.354 -7.051 1 97.44 346 HIS A N 1
ATOM 2825 C CA . HIS A 1 346 ? 4.621 -1.357 -6.012 1 97.44 346 HIS A CA 1
ATOM 2826 C C . HIS A 1 346 ? 3.312 -0.761 -6.52 1 97.44 346 HIS A C 1
ATOM 2828 O O . HIS A 1 346 ? 2.23 -1.216 -6.148 1 97.44 346 HIS A O 1
ATOM 2834 N N . GLN A 1 347 ? 3.414 0.266 -7.344 1 95.38 347 GLN A N 1
ATOM 2835 C CA . GLN A 1 347 ? 2.201 0.834 -7.926 1 95.38 347 GLN A CA 1
ATOM 2836 C C . GLN A 1 347 ? 1.501 -0.176 -8.828 1 95.38 347 GLN A C 1
ATOM 2838 O O . GLN A 1 347 ? 0.278 -0.322 -8.773 1 95.38 347 GLN A O 1
ATOM 2843 N N . GLN A 1 348 ? 2.295 -0.835 -9.602 1 96.81 348 GLN A N 1
ATOM 2844 C CA . GLN A 1 348 ? 1.74 -1.877 -10.461 1 96.81 348 GLN A CA 1
ATOM 2845 C C . GLN A 1 348 ? 1.107 -2.992 -9.633 1 96.81 348 GLN A C 1
ATOM 2847 O O . GLN A 1 348 ? 0.022 -3.477 -9.961 1 96.81 348 GLN A O 1
ATOM 2852 N N . PHE A 1 349 ? 1.812 -3.385 -8.562 1 98 349 PHE A N 1
ATOM 2853 C CA . PHE A 1 349 ? 1.312 -4.41 -7.656 1 98 349 PHE A CA 1
ATOM 2854 C C . PHE A 1 349 ? -0.035 -4.004 -7.07 1 98 349 PHE A C 1
ATOM 2856 O O . PHE A 1 349 ? -0.985 -4.789 -7.086 1 98 349 PHE A O 1
ATOM 2863 N N . ARG A 1 350 ? -0.173 -2.809 -6.695 1 96.31 350 ARG A N 1
ATOM 2864 C CA . ARG A 1 350 ? -1.393 -2.32 -6.059 1 96.31 350 ARG A CA 1
ATOM 2865 C C . ARG A 1 350 ? -2.521 -2.182 -7.074 1 96.31 350 ARG A C 1
ATOM 2867 O O . ARG A 1 350 ? -3.689 -2.406 -6.75 1 96.31 350 ARG A O 1
ATOM 2874 N N . ASN A 1 351 ? -2.184 -1.818 -8.227 1 96.19 351 ASN A N 1
ATOM 2875 C CA . ASN A 1 351 ? -3.18 -1.689 -9.289 1 96.19 351 ASN A CA 1
ATOM 2876 C C . ASN A 1 351 ? -3.877 -3.02 -9.562 1 96.19 351 ASN A C 1
ATOM 2878 O O . ASN A 1 351 ? -5.008 -3.041 -10.055 1 96.19 351 ASN A O 1
ATOM 2882 N N . ARG A 1 352 ? -3.223 -4.129 -9.234 1 97.31 352 ARG A N 1
ATOM 2883 C CA . ARG A 1 352 ? -3.768 -5.453 -9.508 1 97.31 352 ARG A CA 1
ATOM 2884 C C . ARG A 1 352 ? -4.379 -6.062 -8.25 1 97.31 352 ARG A C 1
ATOM 2886 O O . ARG A 1 352 ? -4.711 -7.25 -8.219 1 97.31 352 ARG A O 1
ATOM 2893 N N . SER A 1 353 ? -4.609 -5.297 -7.27 1 97.44 353 SER A N 1
ATOM 2894 C CA . SER A 1 353 ? -4.887 -5.824 -5.938 1 97.44 353 SER A CA 1
ATOM 2895 C C . SER A 1 353 ? -6.266 -6.469 -5.875 1 97.44 353 SER A C 1
ATOM 2897 O O . SER A 1 353 ? -6.562 -7.227 -4.949 1 97.44 353 SER A O 1
ATOM 2899 N N . PHE A 1 354 ? -7.129 -6.188 -6.805 1 98.06 354 PHE A N 1
ATOM 2900 C CA . PHE A 1 354 ? -8.414 -6.875 -6.789 1 98.06 354 PHE A CA 1
ATOM 2901 C C . PHE A 1 354 ? -8.227 -8.383 -6.934 1 98.06 354 PHE A C 1
ATOM 2903 O O . PHE A 1 354 ? -9.086 -9.164 -6.512 1 98.06 354 PHE A O 1
ATOM 2910 N N . TYR A 1 355 ? -7.105 -8.805 -7.523 1 97.12 355 TYR A N 1
ATOM 2911 C CA . TYR A 1 355 ? -6.797 -10.227 -7.641 1 97.12 355 TYR A CA 1
ATOM 2912 C C . TYR A 1 355 ? -6.699 -10.875 -6.266 1 97.12 355 TYR A C 1
ATOM 2914 O O . TYR A 1 355 ? -6.941 -12.078 -6.121 1 97.12 355 TYR A O 1
ATOM 2922 N N . ALA A 1 356 ? -6.332 -10.094 -5.277 1 97.75 356 ALA A N 1
ATOM 2923 C CA . ALA A 1 356 ? -6.34 -10.602 -3.906 1 97.75 356 ALA A CA 1
ATOM 2924 C C . ALA A 1 356 ? -7.762 -10.867 -3.428 1 97.75 356 ALA A C 1
ATOM 2926 O O . ALA A 1 356 ? -8.023 -11.875 -2.771 1 97.75 356 ALA A O 1
ATOM 2927 N N . ALA A 1 357 ? -8.711 -9.93 -3.75 1 97.81 357 ALA A N 1
ATOM 2928 C CA . ALA A 1 357 ? -10.109 -10.117 -3.385 1 97.81 357 ALA A CA 1
ATOM 2929 C C . ALA A 1 357 ? -10.711 -11.328 -4.098 1 97.81 357 ALA A C 1
ATOM 2931 O O . ALA A 1 357 ? -11.328 -12.18 -3.467 1 97.81 357 ALA A O 1
ATOM 2932 N N . PHE A 1 358 ? -10.398 -11.367 -5.332 1 96.62 358 PHE A N 1
ATOM 2933 C CA . PHE A 1 358 ? -10.828 -12.469 -6.184 1 96.62 358 PHE A CA 1
ATOM 2934 C C . PHE A 1 358 ? -10.344 -13.805 -5.633 1 96.62 358 PHE A C 1
ATOM 2936 O O . PHE A 1 358 ? -11.133 -14.727 -5.418 1 96.62 358 PHE A O 1
ATOM 2943 N N . ALA A 1 359 ? -9.086 -13.914 -5.324 1 97.5 359 ALA A N 1
ATOM 2944 C CA . ALA A 1 359 ? -8.469 -15.164 -4.895 1 97.5 359 ALA A CA 1
ATOM 2945 C C . ALA A 1 359 ? -8.93 -15.555 -3.49 1 97.5 359 ALA A C 1
ATOM 2947 O O . ALA A 1 359 ? -9.25 -16.719 -3.234 1 97.5 359 ALA A O 1
ATOM 2948 N N . SER A 1 360 ? -9.055 -14.586 -2.602 1 97.62 360 SER A N 1
ATOM 2949 C CA . SER A 1 360 ? -9.297 -14.867 -1.19 1 97.62 360 SER A CA 1
ATOM 2950 C C . SER A 1 360 ? -10.773 -15.117 -0.926 1 97.62 360 SER A C 1
ATOM 2952 O O . SER A 1 360 ? -11.125 -15.961 -0.096 1 97.62 360 SER A O 1
ATOM 2954 N N . LEU A 1 361 ? -11.664 -14.398 -1.638 1 98.12 361 LEU A N 1
ATOM 2955 C CA . LEU A 1 361 ? -13.086 -14.453 -1.317 1 98.12 361 LEU A CA 1
ATOM 2956 C C . LEU A 1 361 ? -13.781 -15.531 -2.143 1 98.12 361 LEU A C 1
ATOM 2958 O O . LEU A 1 361 ? -14.828 -16.047 -1.739 1 98.12 361 LEU A O 1
ATOM 2962 N N . ILE A 1 362 ? -13.211 -15.852 -3.24 1 96.94 362 ILE A N 1
ATOM 2963 C CA . ILE A 1 362 ? -13.953 -16.703 -4.168 1 96.94 362 ILE A CA 1
ATOM 2964 C C . ILE A 1 362 ? -13.344 -18.094 -4.18 1 96.94 362 ILE A C 1
ATOM 2966 O O . ILE A 1 362 ? -13.922 -19.047 -3.631 1 96.94 362 ILE A O 1
ATOM 2970 N N . PHE A 1 363 ? -12.062 -18.234 -4.453 1 94.44 363 PHE A N 1
ATOM 2971 C CA . PHE A 1 363 ? -11.539 -19.562 -4.738 1 94.44 363 PHE A CA 1
ATOM 2972 C C . PHE A 1 363 ? -10.938 -20.188 -3.482 1 94.44 363 PHE A C 1
ATOM 2974 O O . PHE A 1 363 ? -11.031 -21.391 -3.277 1 94.44 363 PHE A O 1
ATOM 2981 N N . GLU A 1 364 ? -10.352 -19.438 -2.668 1 95.81 364 GLU A N 1
ATOM 2982 C CA . GLU A 1 364 ? -9.609 -19.984 -1.544 1 95.81 364 GLU A CA 1
ATOM 2983 C C . GLU A 1 364 ? -10.516 -20.812 -0.636 1 95.81 364 GLU A C 1
ATOM 2985 O O . GLU A 1 364 ? -10.125 -21.875 -0.16 1 95.81 364 GLU A O 1
ATOM 2990 N N . PRO A 1 365 ? -11.789 -20.406 -0.355 1 95.25 365 PRO A N 1
ATOM 2991 C CA . PRO A 1 365 ? -12.664 -21.203 0.502 1 95.25 365 PRO A CA 1
ATOM 2992 C C . PRO A 1 365 ? -12.914 -22.609 -0.063 1 95.25 365 PRO A C 1
ATOM 2994 O O . PRO A 1 365 ? -13.031 -23.562 0.695 1 95.25 365 PRO A O 1
ATOM 2997 N N . THR A 1 366 ? -12.977 -22.703 -1.391 1 92.81 366 THR A N 1
ATOM 2998 C CA . THR A 1 366 ? -13.18 -24 -2.008 1 92.81 366 THR A CA 1
ATOM 2999 C C . THR A 1 366 ? -11.898 -24.828 -1.977 1 92.81 366 THR A C 1
ATOM 3001 O O . THR A 1 366 ? -11.938 -26.047 -1.858 1 92.81 366 THR A O 1
ATOM 3004 N N . MET A 1 367 ? -10.789 -24.172 -1.998 1 91.56 367 MET A N 1
ATOM 3005 C CA . MET A 1 367 ? -9.477 -24.812 -1.99 1 91.56 367 MET A CA 1
ATOM 3006 C C . MET A 1 367 ? -9.203 -25.469 -0.641 1 91.56 367 MET A C 1
ATOM 3008 O O . MET A 1 367 ? -8.484 -26.453 -0.565 1 91.56 367 MET A O 1
ATOM 3012 N N . THR A 1 368 ? -9.82 -24.922 0.393 1 91.81 368 THR A N 1
ATOM 3013 C CA . THR A 1 368 ? -9.531 -25.406 1.738 1 91.81 368 THR A CA 1
ATOM 3014 C C . THR A 1 368 ? -10.711 -26.188 2.301 1 91.81 368 THR A C 1
ATOM 3016 O O . THR A 1 368 ? -10.758 -26.484 3.498 1 91.81 368 THR A O 1
ATOM 3019 N N . TYR A 1 369 ? -11.641 -26.438 1.479 1 90.38 369 TYR A N 1
ATOM 3020 C CA . TYR A 1 369 ? -12.836 -27.172 1.895 1 90.38 369 TYR A CA 1
ATOM 3021 C C . TYR A 1 369 ? -12.492 -28.594 2.289 1 90.38 369 TYR A C 1
ATOM 3023 O O . TYR A 1 369 ? -11.742 -29.281 1.582 1 90.38 369 TYR A O 1
ATOM 3031 N N . THR A 1 370 ? -13.039 -29.094 3.42 1 87.44 370 THR A N 1
ATOM 3032 C CA . THR A 1 370 ? -12.773 -30.453 3.9 1 87.44 370 THR A CA 1
ATOM 3033 C C . THR A 1 370 ? -14.07 -31.203 4.137 1 87.44 370 THR A C 1
ATOM 3035 O O . THR A 1 370 ? -14.086 -32.219 4.832 1 87.44 370 THR A O 1
ATOM 3038 N N . GLY A 1 371 ? -15.109 -30.641 3.672 1 81.88 371 GLY A N 1
ATOM 3039 C CA . GLY A 1 371 ? -16.391 -31.297 3.906 1 81.88 371 GLY A CA 1
ATOM 3040 C C . GLY A 1 371 ? -16.578 -32.562 3.088 1 81.88 371 GLY A C 1
ATOM 3041 O O . GLY A 1 371 ? -15.625 -33.062 2.49 1 81.88 371 GLY A O 1
ATOM 3042 N N . LYS A 1 372 ? -17.781 -33.094 3.096 1 76 372 LYS A N 1
ATOM 3043 C CA . LYS A 1 372 ? -18.094 -34.438 2.572 1 76 372 LYS A CA 1
ATOM 3044 C C . LYS A 1 372 ? -18.203 -34.406 1.052 1 76 372 LYS A C 1
ATOM 3046 O O . LYS A 1 372 ? -17.844 -35.375 0.381 1 76 372 LYS A O 1
ATOM 3051 N N . GLU A 1 373 ? -18.672 -33.281 0.617 1 71.94 373 GLU A N 1
ATOM 3052 C CA . GLU A 1 373 ? -18.891 -33.219 -0.826 1 71.94 373 GLU A CA 1
ATOM 3053 C C . GLU A 1 373 ? -17.578 -32.969 -1.566 1 71.94 373 GLU A C 1
ATOM 3055 O O . GLU A 1 373 ? -16.688 -32.281 -1.048 1 71.94 373 GLU A O 1
ATOM 3060 N N . GLU A 1 374 ? -17.516 -33.656 -2.672 1 69.06 374 GLU A N 1
ATOM 3061 C CA . GLU A 1 374 ? -16.344 -33.375 -3.479 1 69.06 374 GLU A CA 1
ATOM 3062 C C . GLU A 1 374 ? -16.391 -31.953 -4.059 1 69.06 374 GLU A C 1
ATOM 3064 O O . GLU A 1 374 ? -17.391 -31.547 -4.633 1 69.06 374 GLU A O 1
ATOM 3069 N N . ALA A 1 375 ? -15.383 -31.203 -3.873 1 72.94 375 ALA A N 1
ATOM 3070 C CA . ALA A 1 375 ? -15.289 -29.875 -4.473 1 72.94 375 ALA A CA 1
ATOM 3071 C C . ALA A 1 375 ? -15.023 -29.969 -5.973 1 72.94 375 ALA A C 1
ATOM 3073 O O . ALA A 1 375 ? -14.023 -30.562 -6.398 1 72.94 375 ALA A O 1
ATOM 3074 N N . SER A 1 376 ? -16.016 -29.547 -6.789 1 78.56 376 SER A N 1
ATOM 3075 C CA . SER A 1 376 ? -15.852 -29.516 -8.242 1 78.56 376 SER A CA 1
ATOM 3076 C C . SER A 1 376 ? -16.516 -28.281 -8.844 1 78.56 376 SER A C 1
ATOM 3078 O O . SER A 1 376 ? -17.406 -27.688 -8.242 1 78.56 376 SER A O 1
ATOM 3080 N N . MET A 1 377 ? -16.031 -27.984 -9.93 1 81.81 377 MET A N 1
ATOM 3081 C CA . MET A 1 377 ? -16.625 -26.859 -10.656 1 81.81 377 MET A CA 1
ATOM 3082 C C . MET A 1 377 ? -18.094 -27.109 -10.938 1 81.81 377 MET A C 1
ATOM 3084 O O . MET A 1 377 ? -18.906 -26.188 -10.891 1 81.81 377 MET A O 1
ATOM 3088 N N . ASP A 1 378 ? -18.422 -28.281 -11.164 1 81 378 ASP A N 1
ATOM 3089 C CA . ASP A 1 378 ? -19.812 -28.641 -11.453 1 81 378 ASP A CA 1
ATOM 3090 C C . ASP A 1 378 ? -20.719 -28.359 -10.25 1 81 378 ASP A C 1
ATOM 3092 O O . ASP A 1 378 ? -21.844 -27.891 -10.406 1 81 378 ASP A O 1
ATOM 3096 N N . GLN A 1 379 ? -20.172 -28.656 -9.148 1 82.44 379 GLN A N 1
ATOM 3097 C CA . GLN A 1 379 ? -20.938 -28.375 -7.938 1 82.44 379 GLN A CA 1
ATOM 3098 C C . GLN A 1 379 ? -21.125 -26.875 -7.73 1 82.44 379 GLN A C 1
ATOM 3100 O O . GLN A 1 379 ? -22.172 -26.438 -7.254 1 82.44 379 GLN A O 1
ATOM 3105 N N . ILE A 1 380 ? -20.156 -26.188 -8.117 1 87.44 380 ILE A N 1
ATOM 3106 C CA . ILE A 1 380 ? -20.219 -24.734 -7.938 1 87.44 380 ILE A CA 1
ATOM 3107 C C . ILE A 1 380 ? -21.234 -24.125 -8.906 1 87.44 380 ILE A C 1
ATOM 3109 O O . ILE A 1 380 ? -21.969 -23.219 -8.547 1 87.44 380 ILE A O 1
ATOM 3113 N N . ILE A 1 381 ? -21.266 -24.656 -10.062 1 86.44 381 ILE A N 1
ATOM 3114 C CA . ILE A 1 381 ? -22.141 -24.141 -11.109 1 86.44 381 ILE A CA 1
ATOM 3115 C C . ILE A 1 381 ? -23.578 -24.578 -10.82 1 86.44 381 ILE A C 1
ATOM 3117 O O . ILE A 1 381 ? -24.531 -23.859 -11.117 1 86.44 381 ILE A O 1
ATOM 3121 N N . SER A 1 382 ? -23.75 -25.656 -10.203 1 86.56 382 SER A N 1
ATOM 3122 C CA . SER A 1 382 ? -25.047 -26.297 -10.031 1 86.56 382 SER A CA 1
ATOM 3123 C C . SER A 1 382 ? -25.938 -25.5 -9.07 1 86.56 382 SER A C 1
ATOM 3125 O O . SER A 1 382 ? -25.453 -24.984 -8.062 1 86.56 382 SER A O 1
ATOM 3127 N N . LEU A 1 383 ? -27.203 -25.453 -9.422 1 86.19 383 LEU A N 1
ATOM 3128 C CA . LEU A 1 383 ? -28.203 -24.828 -8.555 1 86.19 383 LEU A CA 1
ATOM 3129 C C . LEU A 1 383 ? -29.016 -25.875 -7.828 1 86.19 383 LEU A C 1
ATOM 3131 O O . LEU A 1 383 ? -30.047 -25.562 -7.215 1 86.19 383 LEU A O 1
ATOM 3135 N N . SER A 1 384 ? -28.547 -27.062 -7.93 1 87.81 384 SER A N 1
ATOM 3136 C CA . SER A 1 384 ? -29.219 -28.141 -7.199 1 87.81 384 SER A CA 1
ATOM 3137 C C . SER A 1 384 ? -29.031 -27.984 -5.695 1 87.81 384 SER A C 1
ATOM 3139 O O . SER A 1 384 ? -28.234 -27.156 -5.242 1 87.81 384 SER A O 1
ATOM 3141 N N . GLU A 1 385 ? -29.797 -28.75 -4.949 1 90.19 385 GLU A N 1
ATOM 3142 C CA . GLU A 1 385 ? -29.672 -28.734 -3.494 1 90.19 385 GLU A CA 1
ATOM 3143 C C . GLU A 1 385 ? -28.266 -29.125 -3.053 1 90.19 385 GLU A C 1
ATOM 3145 O O . GLU A 1 385 ? -27.703 -28.531 -2.135 1 90.19 385 GLU A O 1
ATOM 3150 N N . LYS A 1 386 ? -27.766 -30.078 -3.74 1 87.06 386 LYS A N 1
ATOM 3151 C CA . LYS A 1 386 ? -26.406 -30.531 -3.428 1 87.06 386 LYS A CA 1
ATOM 3152 C C . LYS A 1 386 ? -25.391 -29.438 -3.725 1 87.06 386 LYS A C 1
ATOM 3154 O O . LYS A 1 386 ? -24.469 -29.219 -2.936 1 87.06 386 LYS A O 1
ATOM 3159 N N . GLY A 1 387 ? -25.531 -28.828 -4.887 1 88.81 387 GLY A N 1
ATOM 3160 C CA . GLY A 1 387 ? -24.641 -27.734 -5.25 1 88.81 387 GLY A CA 1
ATOM 3161 C C . GLY A 1 387 ? -24.719 -26.578 -4.285 1 88.81 387 GLY A C 1
ATOM 3162 O O . GLY A 1 387 ? -23.688 -26.016 -3.9 1 88.81 387 GLY A O 1
ATOM 3163 N N . MET A 1 388 ? -25.922 -26.281 -3.852 1 91.38 388 MET A N 1
ATOM 3164 C CA . MET A 1 388 ? -26.109 -25.203 -2.902 1 91.38 388 MET A CA 1
ATOM 3165 C C . MET A 1 388 ? -25.516 -25.547 -1.544 1 91.38 388 MET A C 1
ATOM 3167 O O . MET A 1 388 ? -24.875 -24.703 -0.906 1 91.38 388 MET A O 1
ATOM 3171 N N . ARG A 1 389 ? -25.703 -26.734 -1.154 1 91.12 389 ARG A N 1
ATOM 3172 C CA . ARG A 1 389 ? -25.156 -27.188 0.124 1 91.12 389 ARG A CA 1
ATOM 3173 C C . ARG A 1 389 ? -23.641 -27.125 0.126 1 91.12 389 ARG A C 1
ATOM 3175 O O . ARG A 1 389 ? -23.031 -26.719 1.119 1 91.12 389 ARG A O 1
ATOM 3182 N N . PHE A 1 390 ? -23.016 -27.516 -0.927 1 91.75 390 PHE A N 1
ATOM 3183 C CA . PHE A 1 390 ? -21.562 -27.469 -1.042 1 91.75 390 PHE A CA 1
ATOM 3184 C C . PHE A 1 390 ? -21.062 -26.031 -0.846 1 91.75 390 PHE A C 1
ATOM 3186 O O . PHE A 1 390 ? -20.172 -25.797 -0.037 1 91.75 390 PHE A O 1
ATOM 3193 N N . LYS A 1 391 ? -21.656 -25.156 -1.593 1 94.62 391 LYS A N 1
ATOM 3194 C CA . LYS A 1 391 ? -21.219 -23.766 -1.535 1 94.62 391 LYS A CA 1
ATOM 3195 C C . LYS A 1 391 ? -21.422 -23.188 -0.134 1 94.62 391 LYS A C 1
ATOM 3197 O O . LYS A 1 391 ? -20.516 -22.547 0.405 1 94.62 391 LYS A O 1
ATOM 3202 N N . ASP A 1 392 ? -22.516 -23.469 0.411 1 94.88 392 ASP A N 1
ATOM 3203 C CA . ASP A 1 392 ? -22.781 -22.953 1.75 1 94.88 392 ASP A CA 1
ATOM 3204 C C . ASP A 1 392 ? -21.844 -23.578 2.781 1 94.88 392 ASP A C 1
ATOM 3206 O O . ASP A 1 392 ? -21.328 -22.891 3.658 1 94.88 392 ASP A O 1
ATOM 3210 N N . ASP A 1 393 ? -21.594 -24.891 2.623 1 94.56 393 ASP A N 1
ATOM 3211 C CA . ASP A 1 393 ? -20.719 -25.578 3.555 1 94.56 393 ASP A CA 1
ATOM 3212 C C . ASP A 1 393 ? -19.297 -25.016 3.479 1 94.56 393 ASP A C 1
ATOM 3214 O O . ASP A 1 393 ? -18.625 -24.875 4.504 1 94.56 393 ASP A O 1
ATOM 3218 N N . ALA A 1 394 ? -18.859 -24.719 2.32 1 94.62 394 ALA A N 1
ATOM 3219 C CA . ALA A 1 394 ? -17.5 -24.203 2.121 1 94.62 394 ALA A CA 1
ATOM 3220 C C . ALA A 1 394 ? -17.312 -22.875 2.84 1 94.62 394 ALA A C 1
ATOM 3222 O O . ALA A 1 394 ? -16.281 -22.656 3.49 1 94.62 394 ALA A O 1
ATOM 3223 N N . PHE A 1 395 ? -18.328 -22.031 2.826 1 97.12 395 PHE A N 1
ATOM 3224 C CA . PHE A 1 395 ? -18.172 -20.688 3.365 1 97.12 395 PHE A CA 1
ATOM 3225 C C . PHE A 1 395 ? -18.609 -20.641 4.824 1 97.12 395 PHE A C 1
ATOM 3227 O O . PHE A 1 395 ? -18.188 -19.75 5.574 1 97.12 395 PHE A O 1
ATOM 3234 N N . GLN A 1 396 ? -19.406 -21.625 5.273 1 96.44 396 GLN A N 1
ATOM 3235 C CA . GLN A 1 396 ? -19.906 -21.609 6.648 1 96.44 396 GLN A CA 1
ATOM 3236 C C . GLN A 1 396 ? -18.984 -22.422 7.562 1 96.44 396 GLN A C 1
ATOM 3238 O O . GLN A 1 396 ? -19.141 -22.391 8.789 1 96.44 396 GLN A O 1
ATOM 3243 N N . ALA A 1 397 ? -18.031 -23.094 6.879 1 94.88 397 ALA A N 1
ATOM 3244 C CA . ALA A 1 397 ? -17.047 -23.812 7.688 1 94.88 397 ALA A CA 1
ATOM 3245 C C . ALA A 1 397 ? -16.344 -22.875 8.656 1 94.88 397 ALA A C 1
ATOM 3247 O O . ALA A 1 397 ? -16.047 -21.734 8.312 1 94.88 397 ALA A O 1
ATOM 3248 N N . GLU A 1 398 ? -16.016 -23.359 9.836 1 94.69 398 GLU A N 1
ATOM 3249 C CA . GLU A 1 398 ? -15.422 -22.547 10.898 1 94.69 398 GLU A CA 1
ATOM 3250 C C . GLU A 1 398 ? -14.102 -21.938 10.453 1 94.69 398 GLU A C 1
ATOM 3252 O O . GLU A 1 398 ? -13.852 -20.75 10.695 1 94.69 398 GLU A O 1
ATOM 3257 N N . GLU A 1 399 ? -13.281 -22.688 9.797 1 93.69 399 GLU A N 1
ATOM 3258 C CA . GLU A 1 399 ? -11.969 -22.219 9.359 1 93.69 399 GLU A CA 1
ATOM 3259 C C . GLU A 1 399 ? -12.109 -21.078 8.344 1 93.69 399 GLU A C 1
ATOM 3261 O O . GLU A 1 399 ? -11.336 -20.125 8.359 1 93.69 399 GLU A O 1
ATOM 3266 N N . THR A 1 400 ? -13.07 -21.203 7.492 1 96 400 THR A N 1
ATOM 3267 C CA . THR A 1 400 ? -13.312 -20.172 6.5 1 96 400 THR A CA 1
ATOM 3268 C C . THR A 1 400 ? -13.82 -18.891 7.164 1 96 400 THR A C 1
ATOM 3270 O O . THR A 1 400 ? -13.375 -17.781 6.824 1 96 400 THR A O 1
ATOM 3273 N N . ARG A 1 401 ? -14.719 -19.031 8.125 1 96.81 401 ARG A N 1
ATOM 3274 C CA . ARG A 1 401 ? -15.25 -17.875 8.836 1 96.81 401 ARG A CA 1
ATOM 3275 C C . ARG A 1 401 ? -14.141 -17.141 9.594 1 96.81 401 ARG A C 1
ATOM 3277 O O . ARG A 1 401 ? -14.094 -15.914 9.594 1 96.81 401 ARG A O 1
ATOM 3284 N N . LYS A 1 402 ? -13.305 -17.922 10.195 1 95.62 402 LYS A N 1
ATOM 3285 C CA . LYS A 1 402 ? -12.164 -17.328 10.891 1 95.62 402 LYS A CA 1
ATOM 3286 C C . LYS A 1 402 ? -11.289 -16.531 9.93 1 95.62 402 LYS A C 1
ATOM 3288 O O . LYS A 1 402 ? -10.852 -15.43 10.258 1 95.62 402 LYS A O 1
ATOM 3293 N N . LYS A 1 403 ? -11.055 -17.031 8.797 1 95.88 403 LYS A N 1
ATOM 3294 C CA . LYS A 1 403 ? -10.25 -16.344 7.789 1 95.88 403 LYS A CA 1
ATOM 3295 C C . LYS A 1 403 ? -10.93 -15.055 7.32 1 95.88 403 LYS A C 1
ATOM 3297 O O . LYS A 1 403 ? -10.273 -14.039 7.117 1 95.88 403 LYS A O 1
ATOM 3302 N N . MET A 1 404 ? -12.25 -15.102 7.188 1 97.56 404 MET A N 1
ATOM 3303 C CA . MET A 1 404 ? -12.992 -13.945 6.684 1 97.56 404 MET A CA 1
ATOM 3304 C C . MET A 1 404 ? -12.969 -12.805 7.691 1 97.56 404 MET A C 1
ATOM 3306 O O . MET A 1 404 ? -12.969 -11.633 7.309 1 97.56 404 MET A O 1
ATOM 3310 N N . ARG A 1 405 ? -12.852 -13.148 9.008 1 97.56 405 ARG A N 1
ATOM 3311 C CA . ARG A 1 405 ? -12.75 -12.133 10.055 1 97.56 405 ARG A CA 1
ATOM 3312 C C . ARG A 1 405 ? -11.516 -11.266 9.852 1 97.56 405 ARG A C 1
ATOM 3314 O O . ARG A 1 405 ? -11.516 -10.086 10.211 1 97.56 405 ARG A O 1
ATOM 3321 N N . LEU A 1 406 ? -10.523 -11.852 9.219 1 96.81 406 LEU A N 1
ATOM 3322 C CA . LEU A 1 406 ? -9.273 -11.133 9 1 96.81 406 LEU A CA 1
ATOM 3323 C C . LEU A 1 406 ? -9.219 -10.57 7.578 1 96.81 406 LEU A C 1
ATOM 3325 O O . LEU A 1 406 ? -8.758 -9.445 7.367 1 96.81 406 LEU A O 1
ATOM 3329 N N . THR A 1 407 ? -9.734 -11.273 6.637 1 97.75 407 THR A N 1
ATOM 3330 C CA . THR A 1 407 ? -9.578 -10.961 5.219 1 97.75 407 THR A CA 1
ATOM 3331 C C . THR A 1 407 ? -10.492 -9.805 4.816 1 97.75 407 THR A C 1
ATOM 3333 O O . THR A 1 407 ? -10.07 -8.906 4.082 1 97.75 407 THR A O 1
ATOM 3336 N N . LEU A 1 408 ? -11.734 -9.828 5.324 1 98.25 408 LEU A N 1
ATOM 3337 C CA . LEU A 1 408 ? -12.703 -8.828 4.891 1 98.25 408 LEU A CA 1
ATOM 3338 C C . LEU A 1 408 ? -12.266 -7.43 5.312 1 98.25 408 LEU A C 1
ATOM 3340 O O . LEU A 1 408 ? -12.203 -6.52 4.488 1 98.25 408 LEU A O 1
ATOM 3344 N N . PRO A 1 409 ? -11.844 -7.211 6.586 1 97.5 409 PRO A N 1
ATOM 3345 C CA . PRO A 1 409 ? -11.344 -5.883 6.938 1 97.5 409 PRO A CA 1
ATOM 3346 C C . PRO A 1 409 ? -10.102 -5.484 6.141 1 97.5 409 PRO A C 1
ATOM 3348 O O . PRO A 1 409 ? -9.969 -4.324 5.742 1 97.5 409 PRO A O 1
ATOM 3351 N N . PHE A 1 410 ? -9.242 -6.418 5.926 1 97.19 410 PHE A N 1
ATOM 3352 C CA . PHE A 1 410 ? -8.016 -6.164 5.176 1 97.19 410 PHE A CA 1
ATOM 3353 C C . PHE A 1 410 ? -8.336 -5.645 3.777 1 97.19 410 PHE A C 1
ATOM 3355 O O . PHE A 1 410 ? -7.789 -4.629 3.348 1 97.19 410 PHE A O 1
ATOM 3362 N N . LEU A 1 411 ? -9.203 -6.328 3.092 1 98.06 411 LEU A N 1
ATOM 3363 C CA . LEU A 1 411 ? -9.594 -5.93 1.744 1 98.06 411 LEU A CA 1
ATOM 3364 C C . LEU A 1 411 ? -10.375 -4.621 1.767 1 98.06 411 LEU A C 1
ATOM 3366 O O . LEU A 1 411 ? -10.188 -3.768 0.897 1 98.06 411 LEU A O 1
ATOM 3370 N N . ASP A 1 412 ? -11.211 -4.496 2.76 1 98.25 412 ASP A N 1
ATOM 3371 C CA . ASP A 1 412 ? -12.047 -3.311 2.9 1 98.25 412 ASP A CA 1
ATOM 3372 C C . ASP A 1 412 ? -11.203 -2.059 3.105 1 98.25 412 ASP A C 1
ATOM 3374 O O . ASP A 1 412 ? -11.477 -1.011 2.516 1 98.25 412 ASP A O 1
ATOM 3378 N N . HIS A 1 413 ? -10.211 -2.156 3.9 1 97.62 413 HIS A N 1
ATOM 3379 C CA . HIS A 1 413 ? -9.336 -1.026 4.184 1 97.62 413 HIS A CA 1
ATOM 3380 C C . HIS A 1 413 ? -8.664 -0.518 2.912 1 97.62 413 HIS A C 1
ATOM 3382 O O . HIS A 1 413 ? -8.344 0.668 2.807 1 97.62 413 HIS A O 1
ATOM 3388 N N . LEU A 1 414 ? -8.523 -1.355 1.895 1 96.69 414 LEU A N 1
ATOM 3389 C CA . LEU A 1 414 ? -7.82 -1.004 0.666 1 96.69 414 LEU A CA 1
ATOM 3390 C C . LEU A 1 414 ? -8.805 -0.586 -0.422 1 96.69 414 LEU A C 1
ATOM 3392 O O . LEU A 1 414 ? -8.406 -0.33 -1.561 1 96.69 414 LEU A O 1
ATOM 3396 N N . GLY A 1 415 ? -10.086 -0.571 -0.09 1 97.25 415 GLY A N 1
ATOM 3397 C CA . GLY A 1 415 ? -11.109 -0.145 -1.032 1 97.25 415 GLY A CA 1
ATOM 3398 C C . GLY A 1 415 ? -11.477 -1.216 -2.043 1 97.25 415 GLY A C 1
ATOM 3399 O O . GLY A 1 415 ? -12.047 -0.916 -3.094 1 97.25 415 GLY A O 1
ATOM 3400 N N . LEU A 1 416 ? -11.164 -2.467 -1.724 1 97.81 416 LEU A N 1
ATOM 3401 C CA . LEU A 1 416 ? -11.336 -3.535 -2.703 1 97.81 416 LEU A CA 1
ATOM 3402 C C . LEU A 1 416 ? -12.742 -4.113 -2.639 1 97.81 416 LEU A C 1
ATOM 3404 O O . LEU A 1 416 ? -13.133 -4.91 -3.496 1 97.81 416 LEU A O 1
ATOM 3408 N N . LEU A 1 417 ? -13.492 -3.707 -1.597 1 97.44 417 LEU A N 1
ATOM 3409 C CA . LEU A 1 417 ? -14.867 -4.164 -1.476 1 97.44 417 LEU A CA 1
ATOM 3410 C C . LEU A 1 417 ? -15.844 -3.053 -1.848 1 97.44 417 LEU A C 1
ATOM 3412 O O . LEU A 1 417 ? -17.062 -3.232 -1.752 1 97.44 417 LEU A O 1
ATOM 3416 N N . ASP A 1 418 ? -15.305 -1.876 -2.246 1 93.5 418 ASP A N 1
ATOM 3417 C CA . ASP A 1 418 ? -16.109 -0.716 -2.619 1 93.5 418 ASP A CA 1
ATOM 3418 C C . ASP A 1 418 ? -16.156 -0.542 -4.137 1 93.5 418 ASP A C 1
ATOM 3420 O O . ASP A 1 418 ? -15.602 -1.36 -4.875 1 93.5 418 ASP A O 1
ATOM 3424 N N . VAL A 1 419 ? -16.969 0.45 -4.52 1 84.75 419 VAL A N 1
ATOM 3425 C CA . VAL A 1 419 ? -16.969 0.799 -5.938 1 84.75 419 VAL A CA 1
ATOM 3426 C C . VAL A 1 419 ? -15.57 1.224 -6.371 1 84.75 419 VAL A C 1
ATOM 3428 O O . VAL A 1 419 ? -14.914 2.008 -5.68 1 84.75 419 VAL A O 1
ATOM 3431 N N . MET A 1 420 ? -15.141 0.553 -7.395 1 78.69 420 MET A N 1
ATOM 3432 C CA . MET A 1 420 ? -13.789 0.836 -7.871 1 78.69 420 MET A CA 1
ATOM 3433 C C . MET A 1 420 ? -13.82 1.731 -9.109 1 78.69 420 MET A C 1
ATOM 3435 O O . MET A 1 420 ? -14.742 1.632 -9.922 1 78.69 420 MET A O 1
ATOM 3439 N N . MET B 1 1 ? 38.938 36.438 24.812 1 24.03 1 MET B N 1
ATOM 3440 C CA . MET B 1 1 ? 37.812 37.375 24.812 1 24.03 1 MET B CA 1
ATOM 3441 C C . MET B 1 1 ? 36.625 36.844 24.016 1 24.03 1 MET B C 1
ATOM 3443 O O . MET B 1 1 ? 36.688 36.812 22.797 1 24.03 1 MET B O 1
ATOM 3447 N N . SER B 1 2 ? 36 35.781 24.484 1 24.47 2 SER B N 1
ATOM 3448 C CA . SER B 1 2 ? 35 34.812 24 1 24.47 2 SER B CA 1
ATOM 3449 C C . SER B 1 2 ? 33.719 35.5 23.594 1 24.47 2 SER B C 1
ATOM 3451 O O . SER B 1 2 ? 33.062 36.156 24.391 1 24.47 2 SER B O 1
ATOM 3453 N N . GLN B 1 3 ? 33.688 36.062 22.375 1 26.22 3 GLN B N 1
ATOM 3454 C CA . GLN B 1 3 ? 32.562 36.812 21.828 1 26.22 3 GLN B CA 1
ATOM 3455 C C . GLN B 1 3 ? 31.25 36.062 22.016 1 26.22 3 GLN B C 1
ATOM 3457 O O . GLN B 1 3 ? 31.078 34.969 21.516 1 26.22 3 GLN B O 1
ATOM 3462 N N . GLU B 1 4 ? 30.641 36.125 23.188 1 30.02 4 GLU B N 1
ATOM 3463 C CA . GLU B 1 4 ? 29.281 35.75 23.562 1 30.02 4 GLU B CA 1
ATOM 3464 C C . GLU B 1 4 ? 28.297 36.031 22.422 1 30.02 4 GLU B C 1
ATOM 3466 O O . GLU B 1 4 ? 28.234 37.156 21.922 1 30.02 4 GLU B O 1
ATOM 3471 N N . ILE B 1 5 ? 28.125 35.156 21.547 1 32.09 5 ILE B N 1
ATOM 3472 C CA . ILE B 1 5 ? 27.031 35.219 20.562 1 32.09 5 ILE B CA 1
ATOM 3473 C C . ILE B 1 5 ? 25.828 35.938 21.188 1 32.09 5 ILE B C 1
ATOM 3475 O O . ILE B 1 5 ? 25.281 35.469 22.188 1 32.09 5 ILE B O 1
ATOM 3479 N N . ASN B 1 6 ? 25.891 37.281 21.219 1 28.77 6 ASN B N 1
ATOM 3480 C CA . ASN B 1 6 ? 24.703 38.094 21.531 1 28.77 6 ASN B CA 1
ATOM 3481 C C . ASN B 1 6 ? 23.422 37.406 21.062 1 28.77 6 ASN B C 1
ATOM 3483 O O . ASN B 1 6 ? 23.188 37.281 19.859 1 28.77 6 ASN B O 1
ATOM 3487 N N . ARG B 1 7 ? 23.109 36.344 21.609 1 40.5 7 ARG B N 1
ATOM 3488 C CA . ARG B 1 7 ? 21.703 35.969 21.516 1 40.5 7 ARG B CA 1
ATOM 3489 C C . ARG B 1 7 ? 20.828 37.219 21.328 1 40.5 7 ARG B C 1
ATOM 3491 O O . ARG B 1 7 ? 20.656 38 22.25 1 40.5 7 ARG B O 1
ATOM 3498 N N . SER B 1 8 ? 20.922 37.844 20.312 1 38.12 8 SER B N 1
ATOM 3499 C CA . SER B 1 8 ? 20.047 39 20.062 1 38.12 8 SER B CA 1
ATOM 3500 C C . SER B 1 8 ? 18.703 38.812 20.766 1 38.12 8 SER B C 1
ATOM 3502 O O . SER B 1 8 ? 18.031 37.812 20.578 1 38.12 8 SER B O 1
ATOM 3504 N N . ALA B 1 9 ? 18.453 39.125 21.891 1 44.44 9 ALA B N 1
ATOM 3505 C CA . ALA B 1 9 ? 17.312 39.25 22.797 1 44.44 9 ALA B CA 1
ATOM 3506 C C . ALA B 1 9 ? 16.016 39.469 22.047 1 44.44 9 ALA B C 1
ATOM 3508 O O . ALA B 1 9 ? 15.891 40.406 21.25 1 44.44 9 ALA B O 1
ATOM 3509 N N . GLN B 1 10 ? 15.438 38.406 21.641 1 53.66 10 GLN B N 1
ATOM 3510 C CA . GLN B 1 10 ? 14.062 38.594 21.203 1 53.66 10 GLN B CA 1
ATOM 3511 C C . GLN B 1 10 ? 13.383 39.75 21.938 1 53.66 10 GLN B C 1
ATOM 3513 O O . GLN B 1 10 ? 13.297 39.719 23.172 1 53.66 10 GLN B O 1
ATOM 3518 N N . VAL B 1 11 ? 13.562 40.938 21.375 1 61.38 11 VAL B N 1
ATOM 3519 C CA . VAL B 1 11 ? 13.031 42.156 21.938 1 61.38 11 VAL B CA 1
ATOM 3520 C C . VAL B 1 11 ? 11.57 42.344 21.516 1 61.38 11 VAL B C 1
ATOM 3522 O O . VAL B 1 11 ? 11.164 41.875 20.453 1 61.38 11 VAL B O 1
ATOM 3525 N N . VAL B 1 12 ? 10.805 42.625 22.469 1 73 12 VAL B N 1
ATOM 3526 C CA . VAL B 1 12 ? 9.438 43.062 22.188 1 73 12 VAL B CA 1
ATOM 3527 C C . VAL B 1 12 ? 9.438 44.031 21.016 1 73 12 VAL B C 1
ATOM 3529 O O . VAL B 1 12 ? 10.242 44.969 20.953 1 73 12 VAL B O 1
ATOM 3532 N N . PRO B 1 13 ? 8.688 43.625 20.016 1 79.69 13 PRO B N 1
ATOM 3533 C CA . PRO B 1 13 ? 8.648 44.562 18.875 1 79.69 13 PRO B CA 1
ATOM 3534 C C . PRO B 1 13 ? 8.289 45.969 19.281 1 79.69 13 PRO B C 1
ATOM 3536 O O . PRO B 1 13 ? 7.301 46.188 19.984 1 79.69 13 PRO B O 1
ATOM 3539 N N . ALA B 1 14 ? 8.977 46.875 18.797 1 82.25 14 ALA B N 1
ATOM 3540 C CA . ALA B 1 14 ? 8.812 48.281 19.156 1 82.25 14 ALA B CA 1
ATOM 3541 C C . ALA B 1 14 ? 7.457 48.812 18.703 1 82.25 14 ALA B C 1
ATOM 3543 O O . ALA B 1 14 ? 6.91 49.75 19.312 1 82.25 14 ALA B O 1
ATOM 3544 N N . TRP B 1 15 ? 6.961 48.25 17.719 1 87.25 15 TRP B N 1
ATOM 3545 C CA . TRP B 1 15 ? 5.727 48.75 17.125 1 87.25 15 TRP B CA 1
ATOM 3546 C C . TRP B 1 15 ? 4.516 48.312 17.938 1 87.25 15 TRP B C 1
ATOM 3548 O O . TRP B 1 15 ? 3.414 48.844 17.766 1 87.25 15 TRP B O 1
ATOM 3558 N N . LEU B 1 16 ? 4.738 47.406 18.875 1 90.81 16 LEU B N 1
ATOM 3559 C CA . LEU B 1 16 ? 3.648 46.906 19.688 1 90.81 16 LEU B CA 1
ATOM 3560 C C . LEU B 1 16 ? 3.402 47.812 20.891 1 90.81 16 LEU B C 1
ATOM 3562 O O . LEU B 1 16 ? 3.57 47.375 22.031 1 90.81 16 LEU B O 1
ATOM 3566 N N . THR B 1 17 ? 2.809 48.938 20.578 1 93 17 THR B N 1
ATOM 3567 C CA . THR B 1 17 ? 2.588 49.969 21.578 1 93 17 THR B CA 1
ATOM 3568 C C . THR B 1 17 ? 1.191 49.844 22.188 1 93 17 THR B C 1
ATOM 3570 O O . THR B 1 17 ? 0.343 49.125 21.656 1 93 17 THR B O 1
ATOM 3573 N N . ARG B 1 18 ? 1.047 50.562 23.281 1 94.19 18 ARG B N 1
ATOM 3574 C CA . ARG B 1 18 ? -0.254 50.625 23.938 1 94.19 18 ARG B CA 1
ATOM 3575 C C . ARG B 1 18 ? -1.327 51.156 22.984 1 94.19 18 ARG B C 1
ATOM 3577 O O . ARG B 1 18 ? -2.416 50.594 22.891 1 94.19 18 ARG B O 1
ATOM 3584 N N . ASP B 1 19 ? -0.999 52.188 22.266 1 95.25 19 ASP B N 1
ATOM 3585 C CA . ASP B 1 19 ? -1.947 52.812 21.328 1 95.25 19 ASP B CA 1
ATOM 3586 C C . ASP B 1 19 ? -2.326 51.812 20.219 1 95.25 19 ASP B C 1
ATOM 3588 O O . ASP B 1 19 ? -3.494 51.75 19.844 1 95.25 19 ASP B O 1
ATOM 3592 N N . TYR B 1 20 ? -1.353 51.156 19.719 1 95.25 20 TYR B N 1
ATOM 3593 C CA . TYR B 1 20 ? -1.588 50.188 18.656 1 95.25 20 TYR B CA 1
ATOM 3594 C C . TYR B 1 20 ? -2.527 49.094 19.125 1 95.25 20 TYR B C 1
ATOM 3596 O O . TYR B 1 20 ? -3.518 48.781 18.453 1 95.25 20 TYR B O 1
ATOM 3604 N N . VAL B 1 21 ? -2.207 48.562 20.25 1 95.62 21 VAL B N 1
ATOM 3605 C CA . VAL B 1 21 ? -2.982 47.469 20.781 1 95.62 21 VAL B CA 1
ATOM 3606 C C . VAL B 1 21 ? -4.41 47.906 21.078 1 95.62 21 VAL B C 1
ATOM 3608 O O . VAL B 1 21 ? -5.371 47.219 20.766 1 95.62 21 VAL B O 1
ATOM 3611 N N . GLU B 1 22 ? -4.543 49.031 21.688 1 96.25 22 GLU B N 1
ATOM 3612 C CA . GLU B 1 22 ? -5.863 49.594 22 1 96.25 22 GLU B CA 1
ATOM 3613 C C . GLU B 1 22 ? -6.711 49.75 20.75 1 96.25 22 GLU B C 1
ATOM 3615 O O . GLU B 1 22 ? -7.879 49.344 20.719 1 96.25 22 GLU B O 1
ATOM 3620 N N . GLN B 1 23 ? -6.148 50.281 19.719 1 95.5 23 GLN B N 1
ATOM 3621 C CA . GLN B 1 23 ? -6.859 50.5 18.469 1 95.5 23 GLN B CA 1
ATOM 3622 C C . GLN B 1 23 ? -7.32 49.188 17.859 1 95.5 23 GLN B C 1
ATOM 3624 O O . GLN B 1 23 ? -8.453 49.062 17.375 1 95.5 23 GLN B O 1
ATOM 3629 N N . LYS B 1 24 ? -6.441 48.25 17.828 1 94.44 24 LYS B N 1
ATOM 3630 C CA . LYS B 1 24 ? -6.777 46.969 17.219 1 94.44 24 LYS B CA 1
ATOM 3631 C C . LYS B 1 24 ? -7.844 46.219 18.031 1 94.44 24 LYS B C 1
ATOM 3633 O O . LYS B 1 24 ? -8.711 45.562 17.469 1 94.44 24 LYS B O 1
ATOM 3638 N N . LEU B 1 25 ? -7.773 46.375 19.328 1 94.31 25 LEU B N 1
ATOM 3639 C CA . LEU B 1 25 ? -8.773 45.75 20.188 1 94.31 25 LEU B CA 1
ATOM 3640 C C . LEU B 1 25 ? -10.141 46.406 20 1 94.31 25 LEU B C 1
ATOM 3642 O O . LEU B 1 25 ? -11.172 45.75 20.062 1 94.31 25 LEU B O 1
ATOM 3646 N N . ARG B 1 26 ? -10.133 47.75 19.812 1 95.25 26 ARG B N 1
ATOM 3647 C CA . ARG B 1 26 ? -11.391 48.438 19.531 1 95.25 26 ARG B CA 1
ATOM 3648 C C . ARG B 1 26 ? -12.055 47.875 18.281 1 95.25 26 ARG B C 1
ATOM 3650 O O . ARG B 1 26 ? -13.266 47.656 18.25 1 95.25 26 ARG B O 1
ATOM 3657 N N . SER B 1 27 ? -11.227 47.688 17.312 1 93.19 27 SER B N 1
ATOM 3658 C CA . SER B 1 27 ? -11.727 47.156 16.062 1 93.19 27 SER B CA 1
ATOM 3659 C C . SER B 1 27 ? -12.219 45.719 16.25 1 93.19 27 SER B C 1
ATOM 3661 O O . SER B 1 27 ? -13.258 45.344 15.719 1 93.19 27 SER B O 1
ATOM 3663 N N . TYR B 1 28 ? -11.477 44.906 16.984 1 91.62 28 TYR B N 1
ATOM 3664 C CA . TYR B 1 28 ? -11.789 43.5 17.203 1 91.62 28 TYR B CA 1
ATOM 3665 C C . TYR B 1 28 ? -13.078 43.344 17.984 1 91.62 28 TYR B C 1
ATOM 3667 O O . TYR B 1 28 ? -13.938 42.531 17.625 1 91.62 28 TYR B O 1
ATOM 3675 N N . PHE B 1 29 ? -13.227 44.094 18.984 1 91.75 29 PHE B N 1
ATOM 3676 C CA . PHE B 1 29 ? -14.398 44 19.844 1 91.75 29 PHE B CA 1
ATOM 3677 C C . PHE B 1 29 ? -15.531 44.875 19.312 1 91.75 29 PHE B C 1
ATOM 3679 O O . PHE B 1 29 ? -16.609 44.906 19.906 1 91.75 29 PHE B O 1
ATOM 3686 N N . ARG B 1 30 ? -15.188 45.625 18.266 1 93.06 30 ARG B N 1
ATOM 3687 C CA . ARG B 1 30 ? -16.141 46.562 17.703 1 93.06 30 ARG B CA 1
ATOM 3688 C C . ARG B 1 30 ? -16.719 47.469 18.781 1 93.06 30 ARG B C 1
ATOM 3690 O O . ARG B 1 30 ? -17.938 47.594 18.906 1 93.06 30 ARG B O 1
ATOM 3697 N N . ASN B 1 31 ? -15.867 48 19.562 1 94.5 31 ASN B N 1
ATOM 3698 C CA . ASN B 1 31 ? -16.234 48.875 20.672 1 94.5 31 ASN B CA 1
ATOM 3699 C C . ASN B 1 31 ? -15.242 50.031 20.828 1 94.5 31 ASN B C 1
ATOM 3701 O O . ASN B 1 31 ? -14.211 49.875 21.469 1 94.5 31 ASN B O 1
ATOM 3705 N N . ASP B 1 32 ? -15.617 51.156 20.422 1 93.88 32 ASP B N 1
ATOM 3706 C CA . ASP B 1 32 ? -14.742 52.312 20.375 1 93.88 32 ASP B CA 1
ATOM 3707 C C . ASP B 1 32 ? -14.516 52.875 21.781 1 93.88 32 ASP B C 1
ATOM 3709 O O . ASP B 1 32 ? -13.609 53.688 21.984 1 93.88 32 ASP B O 1
ATOM 3713 N N . SER B 1 33 ? -15.289 52.469 22.688 1 93.62 33 SER B N 1
ATOM 3714 C CA . SER B 1 33 ? -15.141 52.969 24.047 1 93.62 33 SER B CA 1
ATOM 3715 C C . SER B 1 33 ? -14.039 52.219 24.812 1 93.62 33 SER B C 1
ATOM 3717 O O . SER B 1 33 ? -13.672 52.625 25.922 1 93.62 33 SER B O 1
ATOM 3719 N N . LEU B 1 34 ? -13.547 51.188 24.234 1 95.12 34 LEU B N 1
ATOM 3720 C CA . LEU B 1 34 ? -12.523 50.375 24.891 1 95.12 34 LEU B CA 1
ATOM 3721 C C . LEU B 1 34 ? -11.289 51.219 25.203 1 95.12 34 LEU B C 1
ATOM 3723 O O . LEU B 1 34 ? -10.789 51.938 24.344 1 95.12 34 LEU B O 1
ATOM 3727 N N . ARG B 1 35 ? -10.867 51.188 26.469 1 94.5 35 ARG B N 1
ATOM 3728 C CA . ARG B 1 35 ? -9.641 51.844 26.922 1 94.5 35 ARG B CA 1
ATOM 3729 C C . ARG B 1 35 ? -8.703 50.844 27.594 1 94.5 35 ARG B C 1
ATOM 3731 O O . ARG B 1 35 ? -9.094 50.125 28.531 1 94.5 35 ARG B O 1
ATOM 3738 N N . LEU B 1 36 ? -7.531 50.812 27.094 1 94.81 36 LEU B N 1
ATOM 3739 C CA . LEU B 1 36 ? -6.531 49.906 27.672 1 94.81 36 LEU B CA 1
ATOM 3740 C C . LEU B 1 36 ? -6.023 50.469 29 1 94.81 36 LEU B C 1
ATOM 3742 O O . LEU B 1 36 ? -5.551 51.594 29.062 1 94.81 36 LEU B O 1
ATOM 3746 N N . VAL B 1 37 ? -6.133 49.719 29.969 1 94.06 37 VAL B N 1
ATOM 3747 C CA . VAL B 1 37 ? -5.691 50.094 31.312 1 94.06 37 VAL B CA 1
ATOM 3748 C C . VAL B 1 37 ? -4.258 49.625 31.531 1 94.06 37 VAL B C 1
ATOM 3750 O O . VAL B 1 37 ? -3.438 50.375 32.094 1 94.06 37 VAL B O 1
ATOM 3753 N N . ASN B 1 38 ? -4.012 48.438 31.172 1 94.94 38 ASN B N 1
ATOM 3754 C CA . ASN B 1 38 ? -2.684 47.844 31.328 1 94.94 38 ASN B CA 1
ATOM 3755 C C . ASN B 1 38 ? -2.318 46.969 30.141 1 94.94 38 ASN B C 1
ATOM 3757 O O . ASN B 1 38 ? -3.184 46.312 29.562 1 94.94 38 ASN B O 1
ATOM 3761 N N . LEU B 1 39 ? -1.065 47 29.75 1 95.12 39 LEU B N 1
ATOM 3762 C CA . LEU B 1 39 ? -0.489 46.156 28.703 1 95.12 39 LEU B CA 1
ATOM 3763 C C . LEU B 1 39 ? 0.834 45.562 29.172 1 95.12 39 LEU B C 1
ATOM 3765 O O . LEU B 1 39 ? 1.776 46.281 29.484 1 95.12 39 LEU B O 1
ATOM 3769 N N . ASP B 1 40 ? 0.815 44.281 29.281 1 94.44 40 ASP B N 1
ATOM 3770 C CA . ASP B 1 40 ? 2.041 43.562 29.609 1 94.44 40 ASP B CA 1
ATOM 3771 C C . ASP B 1 40 ? 2.453 42.625 28.453 1 94.44 40 ASP B C 1
ATOM 3773 O O . ASP B 1 40 ? 1.626 41.906 27.906 1 94.44 40 ASP B O 1
ATOM 3777 N N . ILE B 1 41 ? 3.691 42.719 28.016 1 91.88 41 ILE B N 1
ATOM 3778 C CA . ILE B 1 41 ? 4.188 41.969 26.859 1 91.88 41 ILE B CA 1
ATOM 3779 C C . ILE B 1 41 ? 5.285 41 27.312 1 91.88 41 ILE B C 1
ATOM 3781 O O . ILE B 1 41 ? 6.258 41.406 27.953 1 91.88 41 ILE B O 1
ATOM 3785 N N . LYS B 1 42 ? 5.062 39.781 26.953 1 86.31 42 LYS B N 1
ATOM 3786 C CA . LYS B 1 42 ? 6.039 38.75 27.281 1 86.31 42 LYS B CA 1
ATOM 3787 C C . LYS B 1 42 ? 6.383 37.906 26.062 1 86.31 42 LYS B C 1
ATOM 3789 O O . LYS B 1 42 ? 5.492 37.469 25.328 1 86.31 42 LYS B O 1
ATOM 3794 N N . LEU B 1 43 ? 7.609 37.719 25.844 1 79.19 43 LEU B N 1
ATOM 3795 C CA . LEU B 1 43 ? 8.023 36.812 24.781 1 79.19 43 LEU B CA 1
ATOM 3796 C C . LEU B 1 43 ? 7.613 35.375 25.109 1 79.19 43 LEU B C 1
ATOM 3798 O O . LEU B 1 43 ? 7.73 34.938 26.25 1 79.19 43 LEU B O 1
ATOM 3802 N N . ALA B 1 44 ? 6.738 34.875 24.266 1 65.31 44 ALA B N 1
ATOM 3803 C CA . ALA B 1 44 ? 6.324 33.5 24.469 1 65.31 44 ALA B CA 1
ATOM 3804 C C . ALA B 1 44 ? 7.492 32.531 24.266 1 65.31 44 ALA B C 1
ATOM 3806 O O . ALA B 1 44 ? 8.203 32.625 23.266 1 65.31 44 ALA B O 1
ATOM 3807 N N . LEU B 1 45 ? 8.234 32.188 25.375 1 51.84 45 LEU B N 1
ATOM 3808 C CA . LEU B 1 45 ? 9.445 31.375 25.5 1 51.84 45 LEU B CA 1
ATOM 3809 C C . LEU B 1 45 ? 9.148 29.906 25.25 1 51.84 45 LEU B C 1
ATOM 3811 O O . LEU B 1 45 ? 8.031 29.438 25.484 1 51.84 45 LEU B O 1
ATOM 3815 N N . GLY B 1 46 ? 9.438 29.109 24.047 1 50.59 46 GLY B N 1
ATOM 3816 C CA . GLY B 1 46 ? 9.711 27.688 24.047 1 50.59 46 GLY B CA 1
ATOM 3817 C C . GLY B 1 46 ? 10.664 27.25 22.953 1 50.59 46 GLY B C 1
ATOM 3818 O O . GLY B 1 46 ? 10.453 27.578 21.781 1 50.59 46 GLY B O 1
ATOM 3819 N N . ASN B 1 47 ? 11.812 27.125 23.406 1 48.28 47 ASN B N 1
ATOM 3820 C CA . ASN B 1 47 ? 12.852 26.5 22.594 1 48.28 47 ASN B CA 1
ATOM 3821 C C . ASN B 1 47 ? 12.305 25.312 21.812 1 48.28 47 ASN B C 1
ATOM 3823 O O . ASN B 1 47 ? 11.602 24.469 22.359 1 48.28 47 ASN B O 1
ATOM 3827 N N . GLY B 1 48 ? 12.422 25.281 20.453 1 50.5 48 GLY B N 1
ATOM 3828 C CA . GLY B 1 48 ? 12.234 24.094 19.641 1 50.5 48 GLY B CA 1
ATOM 3829 C C . GLY B 1 48 ? 10.812 23.953 19.125 1 50.5 48 GLY B C 1
ATOM 3830 O O . GLY B 1 48 ? 10.492 22.969 18.438 1 50.5 48 GLY B O 1
ATOM 3831 N N . GLU B 1 49 ? 9.883 24.906 19.625 1 52.78 49 GLU B N 1
ATOM 3832 C CA . GLU B 1 49 ? 8.508 24.703 19.188 1 52.78 49 GLU B CA 1
ATOM 3833 C C . GLU B 1 49 ? 8.148 25.609 18.016 1 52.78 49 GLU B C 1
ATOM 3835 O O . GLU B 1 49 ? 7.133 25.391 17.344 1 52.78 49 GLU B O 1
ATOM 3840 N N . ASN B 1 50 ? 9.016 26.609 17.844 1 51.94 50 ASN B N 1
ATOM 3841 C CA . ASN B 1 50 ? 8.703 27.547 16.766 1 51.94 50 ASN B CA 1
ATOM 3842 C C . ASN B 1 50 ? 9.93 27.844 15.906 1 51.94 50 ASN B C 1
ATOM 3844 O O . ASN B 1 50 ? 10.82 28.578 16.328 1 51.94 50 ASN B O 1
ATOM 3848 N N . TYR B 1 51 ? 9.977 27.281 14.781 1 53.22 51 TYR B N 1
ATOM 3849 C CA . TYR B 1 51 ? 11.18 27.328 13.953 1 53.22 51 TYR B CA 1
ATOM 3850 C C . TYR B 1 51 ? 11.203 28.594 13.102 1 53.22 51 TYR B C 1
ATOM 3852 O O . TYR B 1 51 ? 12.266 29.031 12.68 1 53.22 51 TYR B O 1
ATOM 3860 N N . SER B 1 52 ? 10.031 29.141 12.945 1 57.38 52 SER B N 1
ATOM 3861 C CA . SER B 1 52 ? 10.055 30.109 11.867 1 57.38 52 SER B CA 1
ATOM 3862 C C . SER B 1 52 ? 9.43 31.438 12.297 1 57.38 52 SER B C 1
ATOM 3864 O O . SER B 1 52 ? 9.094 32.281 11.461 1 57.38 52 SER B O 1
ATOM 3866 N N . SER B 1 53 ? 9.188 31.562 13.625 1 67.06 53 SER B N 1
ATOM 3867 C CA . SER B 1 53 ? 8.492 32.781 14.023 1 67.06 53 SER B CA 1
ATOM 3868 C C . SER B 1 53 ? 8.805 33.125 15.477 1 67.06 53 SER B C 1
ATOM 3870 O O . SER B 1 53 ? 9.398 32.344 16.203 1 67.06 53 SER B O 1
ATOM 3872 N N . VAL B 1 54 ? 8.594 34.438 15.672 1 73.31 54 VAL B N 1
ATOM 3873 C CA . VAL B 1 54 ? 8.625 34.906 17.047 1 73.31 54 VAL B CA 1
ATOM 3874 C C . VAL B 1 54 ? 7.203 35.094 17.562 1 73.31 54 VAL B C 1
ATOM 3876 O O . VAL B 1 54 ? 6.383 35.75 16.906 1 73.31 54 VAL B O 1
ATOM 3879 N N . ILE B 1 55 ? 6.953 34.469 18.641 1 81.88 55 ILE B N 1
ATOM 3880 C CA . ILE B 1 55 ? 5.625 34.594 19.234 1 81.88 55 ILE B CA 1
ATOM 3881 C C . ILE B 1 55 ? 5.703 35.375 20.531 1 81.88 55 ILE B C 1
ATOM 3883 O O . ILE B 1 55 ? 6.551 35.094 21.375 1 81.88 55 ILE B O 1
ATOM 3887 N N . THR B 1 56 ? 4.859 36.375 20.609 1 87.5 56 THR B N 1
ATOM 3888 C CA . THR B 1 56 ? 4.766 37.219 21.781 1 87.5 56 THR B CA 1
ATOM 3889 C C . THR B 1 56 ? 3.365 37.156 22.391 1 87.5 56 THR B C 1
ATOM 3891 O O . THR B 1 56 ? 2.369 37.188 21.672 1 87.5 56 THR B O 1
ATOM 3894 N N . ARG B 1 57 ? 3.377 37.062 23.688 1 91.62 57 ARG B N 1
ATOM 3895 C CA . ARG B 1 57 ? 2.094 37.094 24.391 1 91.62 57 ARG B CA 1
ATOM 3896 C C . ARG B 1 57 ? 1.84 38.5 24.969 1 91.62 57 ARG B C 1
ATOM 3898 O O . ARG B 1 57 ? 2.732 39.094 25.562 1 91.62 57 ARG B O 1
ATOM 3905 N N . ILE B 1 58 ? 0.685 38.938 24.797 1 92.81 58 ILE B N 1
ATOM 3906 C CA . ILE B 1 58 ? 0.328 40.219 25.359 1 92.81 58 ILE B CA 1
ATOM 3907 C C . ILE B 1 58 ? -0.837 40.062 26.328 1 92.81 58 ILE B C 1
ATOM 3909 O O . ILE B 1 58 ? -1.839 39.406 26 1 92.81 58 ILE B O 1
ATOM 3913 N N . TYR B 1 59 ? -0.643 40.594 27.516 1 94.75 59 TYR B N 1
ATOM 3914 C CA . TYR B 1 59 ? -1.675 40.656 28.547 1 94.75 59 TYR B CA 1
ATOM 3915 C C . TYR B 1 59 ? -2.318 42.031 28.578 1 94.75 59 TYR B C 1
ATOM 3917 O O . TYR B 1 59 ? -1.627 43.062 28.734 1 94.75 59 TYR B O 1
ATOM 3925 N N . VAL B 1 60 ? -3.641 42 28.5 1 95.31 60 VAL B N 1
ATOM 3926 C CA . VAL B 1 60 ? -4.305 43.312 28.406 1 95.31 60 VAL B CA 1
ATOM 3927 C C . VAL B 1 60 ? -5.391 43.406 29.469 1 95.31 60 VAL B C 1
ATOM 3929 O O . VAL B 1 60 ? -6.074 42.438 29.766 1 95.31 60 VAL B O 1
ATOM 3932 N N . GLU B 1 61 ? -5.426 44.531 30.078 1 95.62 61 GLU B N 1
ATOM 3933 C CA . GLU B 1 61 ? -6.547 44.969 30.906 1 95.62 61 GLU B CA 1
ATOM 3934 C C . GLU B 1 61 ? -7.234 46.188 30.297 1 95.62 61 GLU B C 1
ATOM 3936 O O . GLU B 1 61 ? -6.566 47.125 29.891 1 95.62 61 GLU B O 1
ATOM 3941 N N . TYR B 1 62 ? -8.523 46.125 30.25 1 94.44 62 TYR B N 1
ATOM 3942 C CA . TYR B 1 62 ? -9.211 47.219 29.578 1 94.44 62 TYR B CA 1
ATOM 3943 C C . TYR B 1 62 ? -10.586 47.469 30.203 1 94.44 62 TYR B C 1
ATOM 3945 O O . TYR B 1 62 ? -11.078 46.625 30.969 1 94.44 62 TYR B O 1
ATOM 3953 N N . THR B 1 63 ? -11.117 48.625 29.906 1 94.44 63 THR B N 1
ATOM 3954 C CA . THR B 1 63 ? -12.469 49 30.297 1 94.44 63 THR B CA 1
ATOM 3955 C C . THR B 1 63 ? -13.297 49.406 29.078 1 94.44 63 THR B C 1
ATOM 3957 O O . THR B 1 63 ? -12.742 49.75 28.031 1 94.44 63 THR B O 1
ATOM 3960 N N . THR B 1 64 ? -14.531 49.188 29.188 1 92.62 64 THR B N 1
ATOM 3961 C CA . THR B 1 64 ? -15.477 49.625 28.172 1 92.62 64 THR B CA 1
ATOM 3962 C C . THR B 1 64 ? -16.656 50.344 28.828 1 92.62 64 THR B C 1
ATOM 3964 O O . THR B 1 64 ? -16.812 50.312 30.047 1 92.62 64 THR B O 1
ATOM 3967 N N . ASP B 1 65 ? -17.453 51.031 28 1 86.88 65 ASP B N 1
ATOM 3968 C CA . ASP B 1 65 ? -18.641 51.688 28.5 1 86.88 65 ASP B CA 1
ATOM 3969 C C . ASP B 1 65 ? -19.672 50.688 29.016 1 86.88 65 ASP B C 1
ATOM 3971 O O . ASP B 1 65 ? -20.531 51.031 29.828 1 86.88 65 ASP B O 1
ATOM 3975 N N . LYS B 1 66 ? -19.625 49.594 28.469 1 81.38 66 LYS B N 1
ATOM 3976 C CA . LYS B 1 66 ? -20.625 48.594 28.812 1 81.38 66 LYS B CA 1
ATOM 3977 C C . LYS B 1 66 ? -20.312 47.938 30.172 1 81.38 66 LYS B C 1
ATOM 3979 O O . LYS B 1 66 ? -21.203 47.344 30.797 1 81.38 66 LYS B O 1
ATOM 3984 N N . SER B 1 67 ? -19.125 47.969 30.531 1 73.44 67 SER B N 1
ATOM 3985 C CA . SER B 1 67 ? -18.766 47.344 31.797 1 73.44 67 SER B CA 1
ATOM 3986 C C . SER B 1 67 ? -17.938 48.312 32.656 1 73.44 67 SER B C 1
ATOM 3988 O O . SER B 1 67 ? -16.969 48.906 32.188 1 73.44 67 SER B O 1
ATOM 3990 N N . LYS B 1 68 ? -18.391 48.562 33.812 1 72.06 68 LYS B N 1
ATOM 3991 C CA . LYS B 1 68 ? -17.656 49.406 34.75 1 72.06 68 LYS B CA 1
ATOM 3992 C C . LYS B 1 68 ? -16.422 48.688 35.281 1 72.06 68 LYS B C 1
ATOM 3994 O O . LYS B 1 68 ? -15.492 49.312 35.781 1 72.06 68 LYS B O 1
ATOM 3999 N N . ASP B 1 69 ? -16.484 47.344 35.156 1 86.56 69 ASP B N 1
ATOM 4000 C CA . ASP B 1 69 ? -15.383 46.562 35.719 1 86.56 69 ASP B CA 1
ATOM 4001 C C . ASP B 1 69 ? -14.281 46.344 34.688 1 86.56 69 ASP B C 1
ATOM 4003 O O . ASP B 1 69 ? -14.555 46.25 33.5 1 86.56 69 ASP B O 1
ATOM 4007 N N . LYS B 1 70 ? -13.125 46.344 35.188 1 91.44 70 LYS B N 1
ATOM 4008 C CA . LYS B 1 70 ? -11.945 46.031 34.375 1 91.44 70 LYS B CA 1
ATOM 4009 C C . LYS B 1 70 ? -11.992 44.594 33.875 1 91.44 70 LYS B C 1
ATOM 4011 O O . LYS B 1 70 ? -12.289 43.656 34.625 1 91.44 70 LYS B O 1
ATOM 4016 N N . GLN B 1 71 ? -11.844 44.469 32.594 1 92.44 71 GLN B N 1
ATOM 4017 C CA . GLN B 1 71 ? -11.758 43.156 31.969 1 92.44 71 GLN B CA 1
ATOM 4018 C C . GLN B 1 71 ? -10.312 42.812 31.625 1 92.44 71 GLN B C 1
ATOM 4020 O O . GLN B 1 71 ? -9.492 43.688 31.375 1 92.44 71 GLN B O 1
ATOM 4025 N N . SER B 1 72 ? -9.992 41.594 31.781 1 93.94 72 SER B N 1
ATOM 4026 C CA . SER B 1 72 ? -8.641 41.125 31.469 1 93.94 72 SER B CA 1
ATOM 4027 C C . SER B 1 72 ? -8.672 39.969 30.469 1 93.94 72 SER B C 1
ATOM 4029 O O . SER B 1 72 ? -9.562 39.125 30.531 1 93.94 72 SER B O 1
ATOM 4031 N N . THR B 1 73 ? -7.785 40 29.469 1 93.94 73 THR B N 1
ATOM 4032 C CA . THR B 1 73 ? -7.594 38.875 28.547 1 93.94 73 THR B CA 1
ATOM 4033 C C . THR B 1 73 ? -6.176 38.875 27.984 1 93.94 73 THR B C 1
ATOM 4035 O O . THR B 1 73 ? -5.32 39.625 28.453 1 93.94 73 THR B O 1
ATOM 4038 N N . ARG B 1 74 ? -5.824 37.938 27.203 1 93.88 74 ARG B N 1
ATOM 4039 C CA . ARG B 1 74 ? -4.508 37.844 26.578 1 93.88 74 ARG B CA 1
ATOM 4040 C C . ARG B 1 74 ? -4.609 37.406 25.125 1 93.88 74 ARG B C 1
ATOM 4042 O O . ARG B 1 74 ? -5.574 36.719 24.75 1 93.88 74 ARG B O 1
ATOM 4049 N N . PHE B 1 75 ? -3.66 37.812 24.344 1 94.38 75 PHE B N 1
ATOM 4050 C CA . PHE B 1 75 ? -3.555 37.5 22.922 1 94.38 75 PHE B CA 1
ATOM 4051 C C . PHE B 1 75 ? -2.131 37.094 22.578 1 94.38 75 PHE B C 1
ATOM 4053 O O . PHE B 1 75 ? -1.212 37.25 23.375 1 94.38 75 PHE B O 1
ATOM 4060 N N . LEU B 1 76 ? -2 36.469 21.438 1 92.06 76 LEU B N 1
ATOM 4061 C CA . LEU B 1 76 ? -0.691 36.094 20.891 1 92.06 76 LEU B CA 1
ATOM 4062 C C . LEU B 1 76 ? -0.388 36.906 19.625 1 92.06 76 LEU B C 1
ATOM 4064 O O . LEU B 1 76 ? -1.266 37.094 18.781 1 92.06 76 LEU B O 1
ATOM 4068 N N . VAL B 1 77 ? 0.812 37.344 19.578 1 91.12 77 VAL B N 1
ATOM 4069 C CA . VAL B 1 77 ? 1.284 38.062 18.391 1 91.12 77 VAL B CA 1
ATOM 4070 C C . VAL B 1 77 ? 2.389 37.25 17.719 1 91.12 77 VAL B C 1
ATOM 4072 O O . VAL B 1 77 ? 3.402 36.938 18.344 1 91.12 77 VAL B O 1
ATOM 4075 N N . LYS B 1 78 ? 2.125 36.906 16.5 1 88.56 78 LYS B N 1
ATOM 4076 C CA . LYS B 1 78 ? 3.119 36.219 15.688 1 88.56 78 LYS B CA 1
ATOM 4077 C C . LYS B 1 78 ? 3.738 37.156 14.656 1 88.56 78 LYS B C 1
ATOM 4079 O O . LYS B 1 78 ? 3.023 37.812 13.883 1 88.56 78 LYS B O 1
ATOM 4084 N N . GLU B 1 79 ? 5.016 37.188 14.727 1 82.44 79 GLU B N 1
ATOM 4085 C CA . GLU B 1 79 ? 5.73 38 13.758 1 82.44 79 GLU B CA 1
ATOM 4086 C C . GLU B 1 79 ? 6.625 37.156 12.867 1 82.44 79 GLU B C 1
ATOM 4088 O O . GLU B 1 79 ? 7.262 36.219 13.328 1 82.44 79 GLU B O 1
ATOM 4093 N N . SER B 1 80 ? 6.492 37.469 11.578 1 70.06 80 SER B N 1
ATOM 4094 C CA . SER B 1 80 ? 7.395 36.812 10.648 1 70.06 80 SER B CA 1
ATOM 4095 C C . SER B 1 80 ? 8.828 37.281 10.836 1 70.06 80 SER B C 1
ATOM 4097 O O . SER B 1 80 ? 9.062 38.406 11.289 1 70.06 80 SER B O 1
ATOM 4099 N N . PHE B 1 81 ? 9.852 36.312 10.852 1 59.41 81 PHE B N 1
ATOM 4100 C CA . PHE B 1 81 ? 11.258 36.594 11.094 1 59.41 81 PHE B CA 1
ATOM 4101 C C . PHE B 1 81 ? 11.656 37.906 10.414 1 59.41 81 PHE B C 1
ATOM 4103 O O . PHE B 1 81 ? 11.492 38.062 9.195 1 59.41 81 PHE B O 1
ATOM 4110 N N . ALA B 1 82 ? 11.648 38.969 11.266 1 51.34 82 ALA B N 1
ATOM 4111 C CA . ALA B 1 82 ? 12.203 40.25 10.852 1 51.34 82 ALA B CA 1
ATOM 4112 C C . ALA B 1 82 ? 13.68 40.094 10.484 1 51.34 82 ALA B C 1
ATOM 4114 O O . ALA B 1 82 ? 14.195 40.875 9.664 1 51.34 82 ALA B O 1
ATOM 4115 N N . ASP B 1 83 ? 14.289 39 11.062 1 56.12 83 ASP B N 1
ATOM 4116 C CA . ASP B 1 83 ? 15.734 39.094 10.922 1 56.12 83 ASP B CA 1
ATOM 4117 C C . ASP B 1 83 ? 16.203 38.469 9.609 1 56.12 83 ASP B C 1
ATOM 4119 O O . ASP B 1 83 ? 15.617 37.5 9.141 1 56.12 83 ASP B O 1
ATOM 4123 N N . ALA B 1 84 ? 17.062 39.125 8.891 1 61.12 84 ALA B N 1
ATOM 4124 C CA . ALA B 1 84 ? 17.703 39 7.586 1 61.12 84 ALA B CA 1
ATOM 4125 C C . ALA B 1 84 ? 18.625 37.812 7.543 1 61.12 84 ALA B C 1
ATOM 4127 O O . ALA B 1 84 ? 19.531 37.719 6.699 1 61.12 84 ALA B O 1
ATOM 4128 N N . GLY B 1 85 ? 18.344 36.688 8.414 1 71.62 85 GLY B N 1
ATOM 4129 C CA . GLY B 1 85 ? 19.297 35.594 8.297 1 71.62 85 GLY B CA 1
ATOM 4130 C C . GLY B 1 85 ? 18.938 34.594 7.207 1 71.62 85 GLY B C 1
ATOM 4131 O O . GLY B 1 85 ? 18.047 34.844 6.406 1 71.62 85 GLY B O 1
ATOM 4132 N N . PRO B 1 86 ? 19.844 33.625 7.051 1 77 86 PRO B N 1
ATOM 4133 C CA . PRO B 1 86 ? 19.688 32.625 5.988 1 77 86 PRO B CA 1
ATOM 4134 C C . PRO B 1 86 ? 18.328 31.953 6.027 1 77 86 PRO B C 1
ATOM 4136 O O . PRO B 1 86 ? 17.734 31.688 4.98 1 77 86 PRO B O 1
ATOM 4139 N N . ALA B 1 87 ? 17.844 31.734 7.184 1 78.88 87 ALA B N 1
ATOM 4140 C CA . ALA B 1 87 ? 16.531 31.109 7.324 1 78.88 87 ALA B CA 1
ATOM 4141 C C . ALA B 1 87 ? 15.43 31.984 6.727 1 78.88 87 ALA B C 1
ATOM 4143 O O . ALA B 1 87 ? 14.539 31.5 6.035 1 78.88 87 ALA B O 1
ATOM 4144 N N . ALA B 1 88 ? 15.562 33.188 6.98 1 80.56 88 ALA B N 1
ATOM 4145 C CA . ALA B 1 88 ? 14.578 34.156 6.473 1 80.56 88 ALA B CA 1
ATOM 4146 C C . ALA B 1 88 ? 14.578 34.188 4.949 1 80.56 88 ALA B C 1
ATOM 4148 O O . ALA B 1 88 ? 13.516 34.281 4.324 1 80.56 88 ALA B O 1
ATOM 4149 N N . GLN B 1 89 ? 15.711 34.031 4.41 1 83.12 89 GLN B N 1
ATOM 4150 C CA . GLN B 1 89 ? 15.828 34.062 2.955 1 83.12 89 GLN B CA 1
ATOM 4151 C C . GLN B 1 89 ? 15.148 32.844 2.328 1 83.12 89 GLN B C 1
ATOM 4153 O O . GLN B 1 89 ? 14.477 32.938 1.301 1 83.12 89 GLN B O 1
ATOM 4158 N N . VAL B 1 90 ? 15.344 31.734 2.957 1 86.19 90 VAL B N 1
ATOM 4159 C CA . VAL B 1 90 ? 14.695 30.516 2.48 1 86.19 90 VAL B CA 1
ATOM 4160 C C . VAL B 1 90 ? 13.18 30.672 2.553 1 86.19 90 VAL B C 1
ATOM 4162 O O . VAL B 1 90 ? 12.477 30.453 1.564 1 86.19 90 VAL B O 1
ATOM 4165 N N . LEU B 1 91 ? 12.688 31.156 3.617 1 86.81 91 LEU B N 1
ATOM 4166 C CA . LEU B 1 91 ? 11.25 31.25 3.852 1 86.81 91 LEU B CA 1
ATOM 4167 C C . LEU B 1 91 ? 10.617 32.312 2.943 1 86.81 91 LEU B C 1
ATOM 4169 O O . LEU B 1 91 ? 9.484 32.125 2.488 1 86.81 91 LEU B O 1
ATOM 4173 N N . LEU B 1 92 ? 11.406 33.312 2.699 1 85.69 92 LEU B N 1
ATOM 4174 C CA . LEU B 1 92 ? 10.93 34.344 1.793 1 85.69 92 LEU B CA 1
ATOM 4175 C C . LEU B 1 92 ? 10.703 33.781 0.393 1 85.69 92 LEU B C 1
ATOM 4177 O O . LEU B 1 92 ? 9.711 34.125 -0.261 1 85.69 92 LEU B O 1
ATOM 4181 N N . SER B 1 93 ? 11.602 33.031 -0.003 1 88.62 93 SER B N 1
ATOM 4182 C CA . SER B 1 93 ? 11.5 32.469 -1.346 1 88.62 93 SER B CA 1
ATOM 4183 C C . SER B 1 93 ? 10.305 31.516 -1.459 1 88.62 93 SER B C 1
ATOM 4185 O O . SER B 1 93 ? 9.797 31.281 -2.557 1 88.62 93 SER B O 1
ATOM 4187 N N . TYR B 1 94 ? 9.828 31.016 -0.385 1 91.12 94 TYR B N 1
ATOM 4188 C CA . TYR B 1 94 ? 8.688 30.109 -0.372 1 91.12 94 TYR B CA 1
ATOM 4189 C C . TYR B 1 94 ? 7.383 30.875 -0.194 1 91.12 94 TYR B C 1
ATOM 4191 O O . TYR B 1 94 ? 6.297 30.312 -0.326 1 91.12 94 TYR B O 1
ATOM 4199 N N . GLY B 1 95 ? 7.457 32.125 0.117 1 87.94 95 GLY B N 1
ATOM 4200 C CA . GLY B 1 95 ? 6.277 32.969 0.267 1 87.94 95 GLY B CA 1
ATOM 4201 C C . GLY B 1 95 ? 5.445 32.594 1.484 1 87.94 95 GLY B C 1
ATOM 4202 O O . GLY B 1 95 ? 4.223 32.781 1.477 1 87.94 95 GLY B O 1
ATOM 4203 N N . VAL B 1 96 ? 6.066 32.125 2.516 1 88.44 96 VAL B N 1
ATOM 4204 C CA . VAL B 1 96 ? 5.344 31.562 3.652 1 88.44 96 VAL B CA 1
ATOM 4205 C C . VAL B 1 96 ? 4.609 32.656 4.398 1 88.44 96 VAL B C 1
ATOM 4207 O O . VAL B 1 96 ? 3.502 32.469 4.902 1 88.44 96 VAL B O 1
ATOM 4210 N N . TYR B 1 97 ? 5.141 33.875 4.434 1 84.06 97 TYR B N 1
ATOM 4211 C CA . TYR B 1 97 ? 4.547 34.938 5.203 1 84.06 97 TYR B CA 1
ATOM 4212 C C . TYR B 1 97 ? 3.283 35.469 4.531 1 84.06 97 TYR B C 1
ATOM 4214 O O . TYR B 1 97 ? 2.225 35.562 5.16 1 84.06 97 TYR B O 1
ATOM 4222 N N . ASN B 1 98 ? 3.416 35.719 3.283 1 88 98 ASN B N 1
ATOM 4223 C CA . ASN B 1 98 ? 2.256 36.188 2.537 1 88 98 ASN B CA 1
ATOM 4224 C C . ASN B 1 98 ? 1.126 35.156 2.547 1 88 98 ASN B C 1
ATOM 4226 O O . ASN B 1 98 ? -0.047 35.531 2.662 1 88 98 ASN B O 1
ATOM 4230 N N . ARG B 1 99 ? 1.498 34 2.467 1 92.56 99 ARG B N 1
ATOM 4231 C CA . ARG B 1 99 ? 0.518 32.906 2.455 1 92.56 99 ARG B CA 1
ATOM 4232 C C . ARG B 1 99 ? -0.234 32.844 3.779 1 92.56 99 ARG B C 1
ATOM 4234 O O . ARG B 1 99 ? -1.463 32.75 3.797 1 92.56 99 ARG B O 1
ATOM 4241 N N . GLU B 1 100 ? 0.511 32.875 4.82 1 91.31 100 GLU B N 1
ATOM 4242 C CA . GLU B 1 100 ? -0.121 32.781 6.133 1 91.31 100 GLU B CA 1
ATOM 4243 C C . GLU B 1 100 ? -1.053 33.969 6.387 1 91.31 100 GLU B C 1
ATOM 4245 O O . GLU B 1 100 ? -2.143 33.812 6.941 1 91.31 100 GLU B O 1
ATOM 4250 N N . LEU B 1 101 ? -0.627 35.156 5.969 1 91.94 101 LEU B N 1
ATOM 4251 C CA . LEU B 1 101 ? -1.472 36.344 6.109 1 91.94 101 LEU B CA 1
ATOM 4252 C C . LEU B 1 101 ? -2.754 36.188 5.297 1 91.94 101 LEU B C 1
ATOM 4254 O O . LEU B 1 101 ? -3.846 36.469 5.789 1 91.94 101 LEU B O 1
ATOM 4258 N N . ASP B 1 102 ? -2.602 35.688 4.078 1 92.94 102 ASP B N 1
ATOM 4259 C CA . ASP B 1 102 ? -3.76 35.438 3.217 1 92.94 102 ASP B CA 1
ATOM 4260 C C . ASP B 1 102 ? -4.723 34.438 3.842 1 92.94 102 ASP B C 1
ATOM 4262 O O . ASP B 1 102 ? -5.938 34.625 3.787 1 92.94 102 ASP B O 1
ATOM 4266 N N . LEU B 1 103 ? -4.207 33.469 4.402 1 94.88 103 LEU B N 1
ATOM 4267 C CA . LEU B 1 103 ? -5.023 32.406 4.984 1 94.88 103 LEU B CA 1
ATOM 4268 C C . LEU B 1 103 ? -5.828 32.938 6.168 1 94.88 103 LEU B C 1
ATOM 4270 O O . LEU B 1 103 ? -7.051 32.781 6.199 1 94.88 103 LEU B O 1
ATOM 4274 N N . TYR B 1 104 ? -5.176 33.594 7.074 1 93.12 104 TYR B N 1
ATOM 4275 C CA . TYR B 1 104 ? -5.844 34 8.297 1 93.12 104 TYR B CA 1
ATOM 4276 C C . TYR B 1 104 ? -6.785 35.188 8.039 1 93.12 104 TYR B C 1
ATOM 4278 O O . TYR B 1 104 ? -7.805 35.344 8.711 1 93.12 104 TYR B O 1
ATOM 4286 N N . GLU B 1 105 ? -6.453 35.906 7.043 1 92.88 105 GLU B N 1
ATOM 4287 C CA . GLU B 1 105 ? -7.262 37.094 6.746 1 92.88 105 GLU B CA 1
ATOM 4288 C C . GLU B 1 105 ? -8.5 36.719 5.941 1 92.88 105 GLU B C 1
ATOM 4290 O O . GLU B 1 105 ? -9.594 37.219 6.219 1 92.88 105 GLU B O 1
ATOM 4295 N N . ARG B 1 106 ? -8.32 35.875 4.996 1 93 106 ARG B N 1
ATOM 4296 C CA . ARG B 1 106 ? -9.375 35.75 3.996 1 93 106 ARG B CA 1
ATOM 4297 C C . ARG B 1 106 ? -9.867 34.312 3.916 1 93 106 ARG B C 1
ATOM 4299 O O . ARG B 1 106 ? -11.078 34.062 3.826 1 93 106 ARG B O 1
ATOM 4306 N N . ILE B 1 107 ? -9.086 33.344 3.973 1 95.81 107 ILE B N 1
ATOM 4307 C CA . ILE B 1 107 ? -9.43 31.969 3.566 1 95.81 107 ILE B CA 1
ATOM 4308 C C . ILE B 1 107 ? -9.977 31.203 4.766 1 95.81 107 ILE B C 1
ATOM 4310 O O . ILE B 1 107 ? -11.078 30.656 4.707 1 95.81 107 ILE B O 1
ATOM 4314 N N . LEU B 1 108 ? -9.273 31.172 5.863 1 96.12 108 LEU B N 1
ATOM 4315 C CA . LEU B 1 108 ? -9.633 30.359 7.016 1 96.12 108 LEU B CA 1
ATOM 4316 C C . LEU B 1 108 ? -10.984 30.781 7.578 1 96.12 108 LEU B C 1
ATOM 4318 O O . LEU B 1 108 ? -11.805 29.922 7.938 1 96.12 108 LEU B O 1
ATOM 4322 N N . PRO B 1 109 ? -11.273 32.094 7.645 1 94.06 109 PRO B N 1
ATOM 4323 C CA . PRO B 1 109 ? -12.609 32.469 8.117 1 94.06 109 PRO B CA 1
ATOM 4324 C C . PRO B 1 109 ? -13.727 31.906 7.25 1 94.06 109 PRO B C 1
ATOM 4326 O O . PRO B 1 109 ? -14.758 31.469 7.773 1 94.06 109 PRO B O 1
ATOM 4329 N N . GLN B 1 110 ? -13.492 31.891 5.965 1 96.19 110 GLN B N 1
ATOM 4330 C CA . GLN B 1 110 ? -14.492 31.328 5.062 1 96.19 110 GLN B CA 1
ATOM 4331 C C . GLN B 1 110 ? -14.625 29.812 5.262 1 96.19 110 GLN B C 1
ATOM 4333 O O . GLN B 1 110 ? -15.734 29.281 5.23 1 96.19 110 GLN B O 1
ATOM 4338 N N . MET B 1 111 ? -13.547 29.156 5.457 1 96.69 111 MET B N 1
ATOM 4339 C CA . MET B 1 111 ? -13.562 27.703 5.688 1 96.69 111 MET B CA 1
ATOM 4340 C C . MET B 1 111 ? -14.281 27.375 6.992 1 96.69 111 MET B C 1
ATOM 4342 O O . MET B 1 111 ? -15.047 26.406 7.059 1 96.69 111 MET B O 1
ATOM 4346 N N . ALA B 1 112 ? -14 28.188 7.977 1 94.81 112 ALA B N 1
ATOM 4347 C CA . ALA B 1 112 ? -14.664 27.984 9.258 1 94.81 112 ALA B CA 1
ATOM 4348 C C . ALA B 1 112 ? -16.172 28.109 9.117 1 94.81 112 ALA B C 1
ATOM 4350 O O . ALA B 1 112 ? -16.938 27.375 9.773 1 94.81 112 ALA B O 1
ATOM 4351 N N . GLU B 1 113 ? -16.594 29 8.336 1 95.88 113 GLU B N 1
ATOM 4352 C CA . GLU B 1 113 ? -18.031 29.172 8.094 1 95.88 113 GLU B CA 1
ATOM 4353 C C . GLU B 1 113 ? -18.625 27.938 7.418 1 95.88 113 GLU B C 1
ATOM 4355 O O . GLU B 1 113 ? -19.703 27.484 7.785 1 95.88 113 GLU B O 1
ATOM 4360 N N . VAL B 1 114 ? -17.922 27.422 6.434 1 97.25 114 VAL B N 1
ATOM 4361 C CA . VAL B 1 114 ? -18.359 26.219 5.746 1 97.25 114 VAL B CA 1
ATOM 4362 C C . VAL B 1 114 ? -18.484 25.062 6.742 1 97.25 114 VAL B C 1
ATOM 4364 O O . VAL B 1 114 ? -19.5 24.359 6.77 1 97.25 114 VAL B O 1
ATOM 4367 N N . VAL B 1 115 ? -17.484 24.875 7.574 1 97.5 115 VAL B N 1
ATOM 4368 C CA . VAL B 1 115 ? -17.453 23.781 8.523 1 97.5 115 VAL B CA 1
ATOM 4369 C C . VAL B 1 115 ? -18.594 23.938 9.539 1 97.5 115 VAL B C 1
ATOM 4371 O O . VAL B 1 115 ? -19.312 22.984 9.836 1 97.5 115 VAL B O 1
ATOM 4374 N N . ARG B 1 116 ? -18.812 25.141 10 1 96.12 116 ARG B N 1
ATOM 4375 C CA . ARG B 1 116 ? -19.828 25.406 11.008 1 96.12 116 ARG B CA 1
ATOM 4376 C C . ARG B 1 116 ? -21.234 25.266 10.43 1 96.12 116 ARG B C 1
ATOM 4378 O O . ARG B 1 116 ? -22.094 24.625 11.031 1 96.12 116 ARG B O 1
ATOM 4385 N N . ASN B 1 117 ? -21.406 25.781 9.305 1 96.56 117 ASN B N 1
ATOM 4386 C CA . ASN B 1 117 ? -22.766 25.922 8.789 1 96.56 117 ASN B CA 1
ATOM 4387 C C . ASN B 1 117 ? -23.188 24.719 7.961 1 96.56 117 ASN B C 1
ATOM 4389 O O . ASN B 1 117 ? -24.359 24.328 7.957 1 96.56 117 ASN B O 1
ATOM 4393 N N . GLU B 1 118 ? -22.25 24.156 7.281 1 97.5 118 GLU B N 1
ATOM 4394 C CA . GLU B 1 118 ? -22.625 23.109 6.34 1 97.5 118 GLU B CA 1
ATOM 4395 C C . GLU B 1 118 ? -22.219 21.734 6.852 1 97.5 118 GLU B C 1
ATOM 4397 O O . GLU B 1 118 ? -22.875 20.734 6.566 1 97.5 118 GLU B O 1
ATOM 4402 N N . LEU B 1 119 ? -21.172 21.641 7.566 1 97.56 119 LEU B N 1
ATOM 4403 C CA . LEU B 1 119 ? -20.719 20.359 8.094 1 97.56 119 LEU B CA 1
ATOM 4404 C C . LEU B 1 119 ? -21.234 20.156 9.516 1 97.56 119 LEU B C 1
ATOM 4406 O O . LEU B 1 119 ? -20.953 19.125 10.133 1 97.56 119 LEU B O 1
ATOM 4410 N N . ALA B 1 120 ? -21.859 21.094 10.102 1 95.44 120 ALA B N 1
ATOM 4411 C CA . ALA B 1 120 ? -22.516 21.047 11.406 1 95.44 120 ALA B CA 1
ATOM 4412 C C . ALA B 1 120 ? -21.5 20.719 12.508 1 95.44 120 ALA B C 1
ATOM 4414 O O . ALA B 1 120 ? -21.781 19.938 13.406 1 95.44 120 ALA B O 1
ATOM 4415 N N . ASP B 1 121 ? -20.312 21.188 12.289 1 96.38 121 ASP B N 1
ATOM 4416 C CA . ASP B 1 121 ? -19.297 21.094 13.336 1 96.38 121 ASP B CA 1
ATOM 4417 C C . ASP B 1 121 ? -19.016 22.469 13.945 1 96.38 121 ASP B C 1
ATOM 4419 O O . ASP B 1 121 ? -18.297 23.281 13.359 1 96.38 121 ASP B O 1
ATOM 4423 N N . SER B 1 122 ? -19.5 22.688 15.109 1 94.19 122 SER B N 1
ATOM 4424 C CA . SER B 1 122 ? -19.406 23.984 15.758 1 94.19 122 SER B CA 1
ATOM 4425 C C . SER B 1 122 ? -18.062 24.141 16.484 1 94.19 122 SER B C 1
ATOM 4427 O O . SER B 1 122 ? -17.766 25.219 17 1 94.19 122 SER B O 1
ATOM 4429 N N . ARG B 1 123 ? -17.391 23.156 16.562 1 94.88 123 ARG B N 1
ATOM 4430 C CA . ARG B 1 123 ? -16.094 23.234 17.234 1 94.88 123 ARG B CA 1
ATOM 4431 C C . ARG B 1 123 ? -15.109 24.078 16.438 1 94.88 123 ARG B C 1
ATOM 4433 O O . ARG B 1 123 ? -15.172 24.141 15.211 1 94.88 123 ARG B O 1
ATOM 4440 N N . LYS B 1 124 ? -14.133 24.672 17.062 1 94.75 124 LYS B N 1
ATOM 4441 C CA . LYS B 1 124 ? -13.117 25.5 16.406 1 94.75 124 LYS B CA 1
ATOM 4442 C C . LYS B 1 124 ? -12.219 24.656 15.516 1 94.75 124 LYS B C 1
ATOM 4444 O O . LYS B 1 124 ? -11.891 23.516 15.859 1 94.75 124 LYS B O 1
ATOM 4449 N N . LEU B 1 125 ? -11.805 25.266 14.398 1 94.5 125 LEU B N 1
ATOM 4450 C CA . LEU B 1 125 ? -10.891 24.609 13.477 1 94.5 125 LEU B CA 1
ATOM 4451 C C . LEU B 1 125 ? -9.477 25.172 13.609 1 94.5 125 LEU B C 1
ATOM 4453 O O . LEU B 1 125 ? -8.492 24.469 13.352 1 94.5 125 LEU B O 1
ATOM 4457 N N . PHE B 1 126 ? -9.375 26.422 14 1 93.88 126 PHE B N 1
ATOM 4458 C CA . PHE B 1 126 ? -8.125 27.141 14.188 1 93.88 126 PHE B CA 1
ATOM 4459 C C . PHE B 1 126 ? -8.297 28.266 15.211 1 93.88 126 PHE B C 1
ATOM 4461 O O . PHE B 1 126 ? -9.414 28.547 15.656 1 93.88 126 PHE B O 1
ATOM 4468 N N . ALA B 1 127 ? -7.188 28.844 15.586 1 90.69 127 ALA B N 1
ATOM 4469 C CA . ALA B 1 127 ? -7.25 29.984 16.516 1 90.69 127 ALA B CA 1
ATOM 4470 C C . ALA B 1 127 ? -7.902 31.188 15.852 1 90.69 127 ALA B C 1
ATOM 4472 O O . ALA B 1 127 ? -7.621 31.5 14.688 1 90.69 127 ALA B O 1
ATOM 4473 N N . GLY B 1 128 ? -8.719 31.797 16.562 1 89.88 128 GLY B N 1
ATOM 4474 C CA . GLY B 1 128 ? -9.336 33.031 16.062 1 89.88 128 GLY B CA 1
ATOM 4475 C C . GLY B 1 128 ? -8.344 34.125 15.797 1 89.88 128 GLY B C 1
ATOM 4476 O O . GLY B 1 128 ? -7.387 34.312 16.562 1 89.88 128 GLY B O 1
ATOM 4477 N N . THR B 1 129 ? -8.617 34.875 14.734 1 91.88 129 THR B N 1
ATOM 4478 C CA . THR B 1 129 ? -7.746 35.969 14.359 1 91.88 129 THR B CA 1
ATOM 4479 C C . THR B 1 129 ? -8.297 37.312 14.891 1 91.88 129 THR B C 1
ATOM 4481 O O . THR B 1 129 ? -9.453 37.656 14.648 1 91.88 129 THR B O 1
ATOM 4484 N N . VAL B 1 130 ? -7.418 37.969 15.578 1 91.06 130 VAL B N 1
ATOM 4485 C CA . VAL B 1 130 ? -7.781 39.312 16.078 1 91.06 130 VAL B CA 1
ATOM 4486 C C . VAL B 1 130 ? -7.5 40.344 15.016 1 91.06 130 VAL B C 1
ATOM 4488 O O . VAL B 1 130 ? -8.344 41.219 14.75 1 91.06 130 VAL B O 1
ATOM 4491 N N . TYR B 1 131 ? -6.359 40.219 14.484 1 92.88 131 TYR B N 1
ATOM 4492 C CA . TYR B 1 131 ? -5.988 41.156 13.453 1 92.88 131 TYR B CA 1
ATOM 4493 C C . TYR B 1 131 ? -4.805 40.656 12.633 1 92.88 131 TYR B C 1
ATOM 4495 O O . TYR B 1 131 ? -3.863 40.094 13.188 1 92.88 131 TYR B O 1
ATOM 4503 N N . VAL B 1 132 ? -4.895 40.875 11.32 1 93.62 132 VAL B N 1
ATOM 4504 C CA . VAL B 1 132 ? -3.773 40.625 10.422 1 93.62 132 VAL B CA 1
ATOM 4505 C C . VAL B 1 132 ? -3.162 41.969 9.984 1 93.62 132 VAL B C 1
ATOM 4507 O O . VAL B 1 132 ? -3.83 42.781 9.352 1 93.62 132 VAL B O 1
ATOM 4510 N N . ASP B 1 133 ? -1.927 42.156 10.359 1 92 133 ASP B N 1
ATOM 4511 C CA . ASP B 1 133 ? -1.239 43.375 10 1 92 133 ASP B CA 1
ATOM 4512 C C . ASP B 1 133 ? -0.272 43.156 8.836 1 92 133 ASP B C 1
ATOM 4514 O O . ASP B 1 133 ? 0.894 42.812 9.055 1 92 133 ASP B O 1
ATOM 4518 N N . ARG B 1 134 ? -0.621 43.5 7.688 1 89.38 134 ARG B N 1
ATOM 4519 C CA . ARG B 1 134 ? 0.183 43.25 6.492 1 89.38 134 ARG B CA 1
ATOM 4520 C C . ARG B 1 134 ? 1.41 44.156 6.461 1 89.38 134 ARG B C 1
ATOM 4522 O O . ARG B 1 134 ? 2.461 43.75 5.949 1 89.38 134 ARG B O 1
ATOM 4529 N N . LYS B 1 135 ? 1.21 45.312 6.992 1 86.19 135 LYS B N 1
ATOM 4530 C CA . LYS B 1 135 ? 2.324 46.25 7 1 86.19 135 LYS B CA 1
ATOM 4531 C C . LYS B 1 135 ? 3.465 45.75 7.879 1 86.19 135 LYS B C 1
ATOM 4533 O O . LYS B 1 135 ? 4.637 45.969 7.57 1 86.19 135 LYS B O 1
ATOM 4538 N N . ARG B 1 136 ? 3.117 45.094 8.898 1 84.75 136 ARG B N 1
ATOM 4539 C CA . ARG B 1 136 ? 4.109 44.625 9.867 1 84.75 136 ARG B CA 1
ATOM 4540 C C . ARG B 1 136 ? 4.34 43.125 9.75 1 84.75 136 ARG B C 1
ATOM 4542 O O . ARG B 1 136 ? 5.066 42.531 10.555 1 84.75 136 ARG B O 1
ATOM 4549 N N . ASP B 1 137 ? 3.725 42.469 8.812 1 84.75 137 ASP B N 1
ATOM 4550 C CA . ASP B 1 137 ? 3.828 41.031 8.617 1 84.75 137 ASP B CA 1
ATOM 4551 C C . ASP B 1 137 ? 3.596 40.281 9.93 1 84.75 137 ASP B C 1
ATOM 4553 O O . ASP B 1 137 ? 4.434 39.5 10.359 1 84.75 137 ASP B O 1
ATOM 4557 N N . SER B 1 138 ? 2.529 40.688 10.539 1 89.38 138 SER B N 1
ATOM 4558 C CA . SER B 1 138 ? 2.23 40.094 11.844 1 89.38 138 SER B CA 1
ATOM 4559 C C . SER B 1 138 ? 0.754 39.719 11.953 1 89.38 138 SER B C 1
ATOM 4561 O O . SER B 1 138 ? -0.084 40.25 11.227 1 89.38 138 SER B O 1
ATOM 4563 N N . ILE B 1 139 ? 0.536 38.75 12.789 1 92.44 139 ILE B N 1
ATOM 4564 C CA . ILE B 1 139 ? -0.823 38.312 13.07 1 92.44 139 ILE B CA 1
ATOM 4565 C C . ILE B 1 139 ? -1.059 38.281 14.578 1 92.44 139 ILE B C 1
ATOM 4567 O O . ILE B 1 139 ? -0.208 37.812 15.336 1 92.44 139 ILE B O 1
ATOM 4571 N N . ILE B 1 140 ? -2.168 38.844 15.023 1 92.38 140 ILE B N 1
ATOM 4572 C CA . ILE B 1 140 ? -2.604 38.719 16.406 1 92.38 140 ILE B CA 1
ATOM 4573 C C . ILE B 1 140 ? -3.725 37.688 16.516 1 92.38 140 ILE B C 1
ATOM 4575 O O . ILE B 1 140 ? -4.73 37.781 15.812 1 92.38 140 ILE B O 1
ATOM 4579 N N . PHE B 1 141 ? -3.523 36.688 17.5 1 91.81 141 PHE B N 1
ATOM 4580 C CA . PHE B 1 141 ? -4.461 35.594 17.703 1 91.81 141 PHE B CA 1
ATOM 4581 C C . PHE B 1 141 ? -5.086 35.656 19.094 1 91.81 141 PHE B C 1
ATOM 4583 O O . PHE B 1 141 ? -4.5 36.25 20 1 91.81 141 PHE B O 1
ATOM 4590 N N . GLU B 1 142 ? -6.195 35.031 19.141 1 91.5 142 GLU B N 1
ATOM 4591 C CA . GLU B 1 142 ? -6.648 34.656 20.469 1 91.5 142 GLU B CA 1
ATOM 4592 C C . GLU B 1 142 ? -5.688 33.688 21.125 1 91.5 142 GLU B C 1
ATOM 4594 O O . GLU B 1 142 ? -5.051 32.875 20.438 1 91.5 142 GLU B O 1
ATOM 4599 N N . ASP B 1 143 ? -5.512 33.781 22.344 1 92.44 143 ASP B N 1
ATOM 4600 C CA . ASP B 1 143 ? -4.734 32.812 23.109 1 92.44 143 ASP B CA 1
ATOM 4601 C C . ASP B 1 143 ? -5.57 31.578 23.469 1 92.44 143 ASP B C 1
ATOM 4603 O O . ASP B 1 143 ? -6.348 31.609 24.422 1 92.44 143 ASP B O 1
ATOM 4607 N N . MET B 1 144 ? -5.273 30.5 22.844 1 92.31 144 MET B N 1
ATOM 4608 C CA . MET B 1 144 ? -6.113 29.312 22.938 1 92.31 144 MET B CA 1
ATOM 4609 C C . MET B 1 144 ? -5.941 28.625 24.281 1 92.31 144 MET B C 1
ATOM 4611 O O . MET B 1 144 ? -6.75 27.781 24.656 1 92.31 144 MET B O 1
ATOM 4615 N N . SER B 1 145 ? -4.887 29 25 1 89.69 145 SER B N 1
ATOM 4616 C CA . SER B 1 145 ? -4.719 28.453 26.328 1 89.69 145 SER B CA 1
ATOM 4617 C C . SER B 1 145 ? -5.859 28.875 27.25 1 89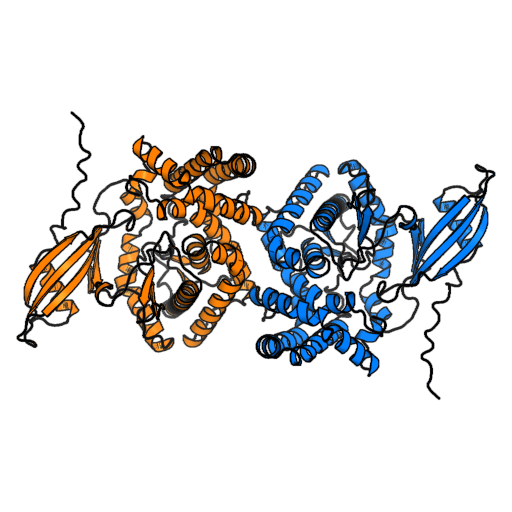.69 145 SER B C 1
ATOM 4619 O O . SER B 1 145 ? -6.16 28.188 28.234 1 89.69 145 SER B O 1
ATOM 4621 N N . LEU B 1 146 ? -6.43 30 26.922 1 90.56 146 LEU B N 1
ATOM 4622 C CA . LEU B 1 146 ? -7.559 30.484 27.719 1 90.56 146 LEU B CA 1
ATOM 4623 C C . LEU B 1 146 ? -8.75 29.531 27.594 1 90.56 146 LEU B C 1
ATOM 4625 O O . LEU B 1 146 ? -9.602 29.484 28.484 1 90.56 146 LEU B O 1
ATOM 4629 N N . GLU B 1 147 ? -8.805 28.859 26.531 1 92.62 147 GLU B N 1
ATOM 4630 C CA . GLU B 1 147 ? -9.859 27.859 26.328 1 92.62 147 GLU B CA 1
ATOM 4631 C C . GLU B 1 147 ? -9.336 26.453 26.578 1 92.62 147 GLU B C 1
ATOM 4633 O O . GLU B 1 147 ? -9.914 25.469 26.078 1 92.62 147 GLU B O 1
ATOM 4638 N N . ASN B 1 148 ? -8.203 26.344 27.156 1 92.94 148 ASN B N 1
ATOM 4639 C CA . ASN B 1 148 ? -7.602 25.094 27.641 1 92.94 148 ASN B CA 1
ATOM 4640 C C . ASN B 1 148 ? -7.109 24.234 26.469 1 92.94 148 ASN B C 1
ATOM 4642 O O . ASN B 1 148 ? -7.199 23 26.531 1 92.94 148 ASN B O 1
ATOM 4646 N N . TYR B 1 149 ? -6.785 24.859 25.438 1 95.19 149 TYR B N 1
ATOM 4647 C CA . TYR B 1 149 ? -6.09 24.125 24.375 1 95.19 149 TYR B CA 1
ATOM 4648 C C . TYR B 1 149 ? -4.602 24.016 24.688 1 95.19 149 TYR B C 1
ATOM 4650 O O . TYR B 1 149 ? -3.998 24.953 25.219 1 95.19 149 TYR B O 1
ATOM 4658 N N . ARG B 1 150 ? -4.035 22.953 24.344 1 93.88 150 ARG B N 1
ATOM 4659 C CA . ARG B 1 150 ? -2.6 22.766 24.5 1 93.88 150 ARG B CA 1
ATOM 4660 C C . ARG B 1 150 ? -2.031 21.938 23.359 1 93.88 150 ARG B C 1
ATOM 4662 O O . ARG B 1 150 ? -2.729 21.109 22.781 1 93.88 150 ARG B O 1
ATOM 4669 N N . VAL B 1 151 ? -0.802 22.203 23.109 1 91.31 151 VAL B N 1
ATOM 4670 C CA . VAL B 1 151 ? -0.125 21.469 22.031 1 91.31 151 VAL B CA 1
ATOM 4671 C C . VAL B 1 151 ? 0.125 20.031 22.484 1 91.31 151 VAL B C 1
ATOM 4673 O O . VAL B 1 151 ? 0.337 19.766 23.656 1 91.31 151 VAL B O 1
ATOM 4676 N N . ALA B 1 152 ? 0.086 19.141 21.531 1 89.19 152 ALA B N 1
ATOM 4677 C CA . ALA B 1 152 ? 0.412 17.75 21.812 1 89.19 152 ALA B CA 1
ATOM 4678 C C . ALA B 1 152 ? 1.888 17.594 22.172 1 89.19 152 ALA B C 1
ATOM 4680 O O . ALA B 1 152 ? 2.732 18.359 21.688 1 89.19 152 ALA B O 1
ATOM 4681 N N . ASP B 1 153 ? 2.227 16.641 23.016 1 90.38 153 ASP B N 1
ATOM 4682 C CA . ASP B 1 153 ? 3.607 16.328 23.375 1 90.38 153 ASP B CA 1
ATOM 4683 C C . ASP B 1 153 ? 4.359 15.719 22.203 1 90.38 153 ASP B C 1
ATOM 4685 O O . ASP B 1 153 ? 4.086 14.586 21.797 1 90.38 153 ASP B O 1
ATOM 4689 N N . ARG B 1 154 ? 5.305 16.406 21.703 1 91.94 154 ARG B N 1
ATOM 4690 C CA . ARG B 1 154 ? 5.996 16 20.484 1 91.94 154 ARG B CA 1
ATOM 4691 C C . ARG B 1 154 ? 6.824 14.75 20.719 1 91.94 154 ARG B C 1
ATOM 4693 O O . ARG B 1 154 ? 7.207 14.07 19.766 1 91.94 154 ARG B O 1
ATOM 4700 N N . LEU B 1 155 ? 7.199 14.398 21.953 1 93.06 155 LEU B N 1
ATOM 4701 C CA . LEU B 1 155 ? 7.992 13.211 22.25 1 93.06 155 LEU B CA 1
ATOM 4702 C C . LEU B 1 155 ? 7.094 11.992 22.453 1 93.06 155 LEU B C 1
ATOM 4704 O O . LEU B 1 155 ? 7.441 10.883 22.047 1 93.06 155 LEU B O 1
ATOM 4708 N N . LYS B 1 156 ? 5.918 12.242 23.047 1 93.94 156 LYS B N 1
ATOM 4709 C CA . LYS B 1 156 ? 5.004 11.148 23.328 1 93.94 156 LYS B CA 1
ATOM 4710 C C . LYS B 1 156 ? 4.219 10.742 22.078 1 93.94 156 LYS B C 1
ATOM 4712 O O . LYS B 1 156 ? 3.809 9.594 21.938 1 93.94 156 LYS B O 1
ATOM 4717 N N . LYS B 1 157 ? 4.008 11.648 21.188 1 96.06 157 LYS B N 1
ATOM 4718 C CA . LYS B 1 157 ? 3.264 11.43 19.938 1 96.06 157 LYS B CA 1
ATOM 4719 C C . LYS B 1 157 ? 1.818 11.039 20.234 1 96.06 157 LYS B C 1
ATOM 4721 O O . LYS B 1 157 ? 1.393 11.023 21.391 1 96.06 157 LYS B O 1
ATOM 4726 N N . LEU B 1 158 ? 1.033 10.789 19.25 1 98.31 158 LEU B N 1
ATOM 4727 C CA . LEU B 1 158 ? -0.411 10.672 19.406 1 98.31 158 LEU B CA 1
ATOM 4728 C C . LEU B 1 158 ? -0.833 9.203 19.453 1 98.31 158 LEU B C 1
ATOM 4730 O O . LEU B 1 158 ? -0.311 8.383 18.688 1 98.31 158 LEU B O 1
ATOM 4734 N N . ASP B 1 159 ? -1.721 8.891 20.344 1 97.88 159 ASP B N 1
ATOM 4735 C CA . ASP B 1 159 ? -2.373 7.582 20.359 1 97.88 159 ASP B CA 1
ATOM 4736 C C . ASP B 1 159 ? -3.525 7.535 19.359 1 97.88 159 ASP B C 1
ATOM 4738 O O . ASP B 1 159 ? -3.711 8.461 18.562 1 97.88 159 ASP B O 1
ATOM 4742 N N . LEU B 1 160 ? -4.25 6.457 19.375 1 98.31 160 LEU B N 1
ATOM 4743 C CA . LEU B 1 160 ? -5.258 6.207 18.344 1 98.31 160 LEU B CA 1
ATOM 4744 C C . LEU B 1 160 ? -6.426 7.176 18.484 1 98.31 160 LEU B C 1
ATOM 4746 O O . LEU B 1 160 ? -6.961 7.656 17.484 1 98.31 160 LEU B O 1
ATOM 4750 N N . GLU B 1 161 ? -6.875 7.449 19.703 1 98.19 161 GLU B N 1
ATOM 4751 C CA . GLU B 1 161 ? -7.996 8.352 19.938 1 98.19 161 GLU B CA 1
ATOM 4752 C C . GLU B 1 161 ? -7.707 9.75 19.391 1 98.19 161 GLU B C 1
ATOM 4754 O O . GLU B 1 161 ? -8.539 10.336 18.703 1 98.19 161 GLU B O 1
ATOM 4759 N N . HIS B 1 162 ? -6.535 10.281 19.703 1 98.62 162 HIS B N 1
ATOM 4760 C CA . HIS B 1 162 ? -6.113 11.578 19.203 1 98.62 162 HIS B CA 1
ATOM 4761 C C . HIS B 1 162 ? -6 11.562 17.672 1 98.62 162 HIS B C 1
ATOM 4763 O O . HIS B 1 162 ? -6.414 12.516 17.016 1 98.62 162 HIS B O 1
ATOM 4769 N N . THR B 1 163 ? -5.461 10.445 17.156 1 98.75 163 THR B N 1
ATOM 4770 C CA . THR B 1 163 ? -5.27 10.305 15.719 1 98.75 163 THR B CA 1
ATOM 4771 C C . THR B 1 163 ? -6.605 10.383 14.984 1 98.75 163 THR B C 1
ATOM 4773 O O . THR B 1 163 ? -6.742 11.117 14.008 1 98.75 163 THR B O 1
ATOM 4776 N N . HIS B 1 164 ? -7.617 9.703 15.469 1 98.81 164 HIS B N 1
ATOM 4777 C CA . HIS B 1 164 ? -8.93 9.703 14.836 1 98.81 164 HIS B CA 1
ATOM 4778 C C . HIS B 1 164 ? -9.547 11.094 14.859 1 98.81 164 HIS B C 1
ATOM 4780 O O . HIS B 1 164 ? -10.148 11.531 13.867 1 98.81 164 HIS B O 1
ATOM 4786 N N . LEU B 1 165 ? -9.391 11.773 15.961 1 98.75 165 LEU B N 1
ATOM 4787 C CA . LEU B 1 165 ? -9.938 13.117 16.078 1 98.75 165 LEU B CA 1
ATOM 4788 C C . LEU B 1 165 ? -9.289 14.055 15.055 1 98.75 165 LEU B C 1
ATOM 4790 O O . LEU B 1 165 ? -9.977 14.82 14.375 1 98.75 165 LEU B O 1
ATOM 4794 N N . VAL B 1 166 ? -7.98 13.969 14.93 1 98.81 166 VAL B N 1
ATOM 4795 C CA . VAL B 1 166 ? -7.262 14.82 13.984 1 98.81 166 VAL B CA 1
ATOM 4796 C C . VAL B 1 166 ? -7.699 14.508 12.562 1 98.81 166 VAL B C 1
ATOM 4798 O O . VAL B 1 166 ? -7.934 15.414 11.758 1 98.81 166 VAL B O 1
ATOM 4801 N N . LEU B 1 167 ? -7.832 13.242 12.266 1 98.88 167 LEU B N 1
ATOM 4802 C CA . LEU B 1 167 ? -8.211 12.844 10.914 1 98.88 167 LEU B CA 1
ATOM 4803 C C . LEU B 1 167 ? -9.625 13.312 10.594 1 98.88 167 LEU B C 1
ATOM 4805 O O . LEU B 1 167 ? -9.914 13.711 9.461 1 98.88 167 LEU B O 1
ATOM 4809 N N . GLU B 1 168 ? -10.477 13.25 11.547 1 98.75 168 GLU B N 1
ATOM 4810 C CA . GLU B 1 168 ? -11.836 13.766 11.375 1 98.75 168 GLU B CA 1
ATOM 4811 C C . GLU B 1 168 ? -11.82 15.266 11.078 1 98.75 168 GLU B C 1
ATOM 4813 O O . GLU B 1 168 ? -12.484 15.727 10.148 1 98.75 168 GLU B O 1
ATOM 4818 N N . LYS B 1 169 ? -11.07 16 11.875 1 98.75 169 LYS B N 1
ATOM 4819 C CA . LYS B 1 169 ? -10.953 17.453 11.695 1 98.75 169 LYS B CA 1
ATOM 4820 C C . LYS B 1 169 ? -10.289 17.781 10.367 1 98.75 169 LYS B C 1
ATOM 4822 O O . LYS B 1 169 ? -10.672 18.75 9.703 1 98.75 169 LYS B O 1
ATOM 4827 N N . LEU B 1 170 ? -9.32 17 10.047 1 98.81 170 LEU B N 1
ATOM 4828 C CA . LEU B 1 170 ? -8.594 17.203 8.805 1 98.81 170 LEU B CA 1
ATOM 4829 C C . LEU B 1 170 ? -9.5 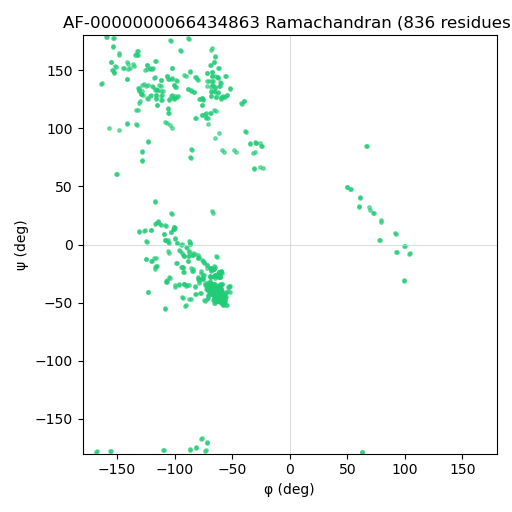16.969 7.602 1 98.81 170 LEU B C 1
ATOM 4831 O O . LEU B 1 170 ? -9.422 17.703 6.609 1 98.81 170 LEU B O 1
ATOM 4835 N N . ALA B 1 171 ? -10.32 15.961 7.664 1 98.81 171 ALA B N 1
ATOM 4836 C CA . ALA B 1 171 ? -11.289 15.688 6.602 1 98.81 171 ALA B CA 1
ATOM 4837 C C . ALA B 1 171 ? -12.219 16.891 6.387 1 98.81 171 ALA B C 1
ATOM 4839 O O . ALA B 1 171 ? -12.469 17.281 5.25 1 98.81 171 ALA B O 1
ATOM 4840 N N . ASN B 1 172 ? -12.703 17.438 7.488 1 98.69 172 ASN B N 1
ATOM 4841 C CA . ASN B 1 172 ? -13.547 18.625 7.402 1 98.69 172 ASN B CA 1
ATOM 4842 C C . ASN B 1 172 ? -12.797 19.797 6.789 1 98.69 172 ASN B C 1
ATOM 4844 O O . ASN B 1 172 ? -13.336 20.516 5.945 1 98.69 172 ASN B O 1
ATOM 4848 N N . PHE B 1 173 ? -11.586 19.969 7.227 1 98.69 173 PHE B N 1
ATOM 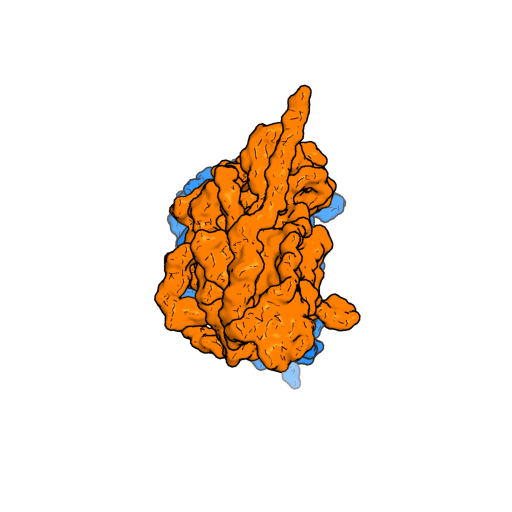4849 C CA . PHE B 1 173 ? -10.727 21.031 6.711 1 98.69 173 PHE B CA 1
ATOM 4850 C C . PHE B 1 173 ? -10.531 20.891 5.207 1 98.69 173 PHE B C 1
ATOM 4852 O O . PHE B 1 173 ? -10.703 21.844 4.457 1 98.69 173 PHE B O 1
ATOM 4859 N N . HIS B 1 174 ? -10.234 19.688 4.758 1 98.81 174 HIS B N 1
ATOM 4860 C CA . HIS B 1 174 ? -9.977 19.422 3.346 1 98.81 174 HIS B CA 1
ATOM 4861 C C . HIS B 1 174 ? -11.25 19.562 2.518 1 98.81 174 HIS B C 1
ATOM 4863 O O . HIS B 1 174 ? -11.211 20.062 1.395 1 98.81 174 HIS B O 1
ATOM 4869 N N . ALA B 1 175 ? -12.359 19.062 3.053 1 98.81 175 ALA B N 1
ATOM 4870 C CA . ALA B 1 175 ? -13.625 19.234 2.346 1 98.81 175 ALA B CA 1
ATOM 4871 C C . ALA B 1 175 ? -13.977 20.703 2.168 1 98.81 175 ALA B C 1
ATOM 4873 O O . ALA B 1 175 ? -14.414 21.125 1.093 1 98.81 175 ALA B O 1
ATOM 4874 N N . ALA B 1 176 ? -13.789 21.5 3.217 1 98.62 176 ALA B N 1
ATOM 4875 C CA . ALA B 1 176 ? -14.062 22.922 3.145 1 98.62 176 ALA B CA 1
ATOM 4876 C C . ALA B 1 176 ? -13.172 23.609 2.105 1 98.62 176 ALA B C 1
ATOM 4878 O O . ALA B 1 176 ? -13.633 24.469 1.354 1 98.62 176 ALA B O 1
ATOM 4879 N N . GLY B 1 177 ? -11.883 23.219 2.111 1 98.38 177 GLY B N 1
ATOM 4880 C CA . GLY B 1 177 ? -10.977 23.766 1.109 1 98.38 177 GLY B CA 1
ATOM 4881 C C . GLY B 1 177 ? -11.398 23.453 -0.312 1 98.38 177 GLY B C 1
ATOM 4882 O O . GLY B 1 177 ? -11.391 24.328 -1.178 1 98.38 177 GLY B O 1
ATOM 4883 N N . ALA B 1 178 ? -11.781 22.25 -0.542 1 98.56 178 ALA B N 1
ATOM 4884 C CA . ALA B 1 178 ? -12.227 21.828 -1.869 1 98.56 178 ALA B CA 1
ATOM 4885 C C . ALA B 1 178 ? -13.5 22.578 -2.277 1 98.56 178 ALA B C 1
ATOM 4887 O O . ALA B 1 178 ? -13.617 23.031 -3.418 1 98.56 178 ALA B O 1
ATOM 4888 N N . ALA B 1 179 ? -14.43 22.688 -1.374 1 98.25 179 ALA B N 1
ATOM 4889 C CA . ALA B 1 179 ? -15.68 23.391 -1.646 1 98.25 179 ALA B CA 1
ATOM 4890 C C . ALA B 1 179 ? -15.43 24.859 -1.97 1 98.25 179 ALA B C 1
ATOM 4892 O O . ALA B 1 179 ? -16.031 25.406 -2.898 1 98.25 179 ALA B O 1
ATOM 4893 N N . LEU B 1 180 ? -14.586 25.469 -1.211 1 97.94 180 LEU B N 1
ATOM 4894 C CA . LEU B 1 180 ? -14.266 26.875 -1.437 1 97.94 180 LEU B CA 1
ATOM 4895 C C . LEU B 1 180 ? -13.656 27.078 -2.818 1 97.94 180 LEU B C 1
ATOM 4897 O O . LEU B 1 180 ? -13.977 28.047 -3.504 1 97.94 180 LEU B O 1
ATOM 4901 N N . ALA B 1 181 ? -12.758 26.188 -3.189 1 97.62 181 ALA B N 1
ATOM 4902 C CA . ALA B 1 181 ? -12.133 26.281 -4.508 1 97.62 181 ALA B CA 1
ATOM 4903 C C . ALA B 1 181 ? -13.172 26.156 -5.617 1 97.62 181 ALA B C 1
ATOM 4905 O O . ALA B 1 181 ? -13.047 26.797 -6.66 1 97.62 181 ALA B O 1
ATOM 4906 N N . GLU B 1 182 ? -14.086 25.297 -5.402 1 97 182 GLU B N 1
ATOM 4907 C CA . GLU B 1 182 ? -15.156 25.125 -6.383 1 97 182 GLU B CA 1
ATOM 4908 C C . GLU B 1 182 ? -16.016 26.375 -6.484 1 97 182 GLU B C 1
ATOM 4910 O O . GLU B 1 182 ? -16.375 26.812 -7.586 1 97 182 GLU B O 1
ATOM 4915 N N . ARG B 1 183 ? -16.344 26.984 -5.398 1 97.19 183 ARG B N 1
ATOM 4916 C CA . ARG B 1 183 ? -17.25 28.125 -5.328 1 97.19 183 ARG B CA 1
ATOM 4917 C C . ARG B 1 183 ? -16.547 29.406 -5.734 1 97.19 183 ARG B C 1
ATOM 4919 O O . ARG B 1 183 ? -17.188 30.344 -6.215 1 97.19 183 ARG B O 1
ATOM 4926 N N . GLN B 1 184 ? -15.258 29.484 -5.508 1 97 184 GLN B N 1
ATOM 4927 C CA . GLN B 1 184 ? -14.438 30.625 -5.863 1 97 184 GLN B CA 1
ATOM 4928 C C . GLN B 1 184 ? -13.211 30.203 -6.676 1 97 184 GLN B C 1
ATOM 4930 O O . GLN B 1 184 ? -12.086 30.266 -6.184 1 97 184 GLN B O 1
ATOM 4935 N N . PRO B 1 185 ? -13.492 29.984 -7.953 1 94.62 185 PRO B N 1
ATOM 4936 C CA . PRO B 1 185 ? -12.383 29.531 -8.789 1 94.62 185 PRO B CA 1
ATOM 4937 C C . PRO B 1 185 ? -11.188 30.469 -8.773 1 94.62 185 PRO B C 1
ATOM 4939 O O . PRO B 1 185 ? -11.359 31.688 -8.898 1 94.62 185 PRO B O 1
ATOM 4942 N N . GLY B 1 186 ? -10.016 29.906 -8.477 1 93.81 186 GLY B N 1
ATOM 4943 C CA . GLY B 1 186 ? -8.797 30.703 -8.5 1 93.81 186 GLY B CA 1
ATOM 4944 C C . GLY B 1 186 ? -8.359 31.156 -7.121 1 93.81 186 GLY B C 1
ATOM 4945 O O . GLY B 1 186 ? -7.285 31.75 -6.965 1 93.81 186 GLY B O 1
ATOM 4946 N N . ILE B 1 187 ? -9.117 30.812 -6.117 1 95.44 187 ILE B N 1
ATOM 4947 C CA . ILE B 1 187 ? -8.836 31.297 -4.77 1 95.44 187 ILE B CA 1
ATOM 4948 C C . ILE B 1 187 ? -7.477 30.781 -4.309 1 95.44 187 ILE B C 1
ATOM 4950 O O . ILE B 1 187 ? -6.793 31.438 -3.516 1 95.44 187 ILE B O 1
ATOM 4954 N N . PHE B 1 188 ? -7.059 29.609 -4.855 1 95.5 188 PHE B N 1
ATOM 4955 C CA . PHE B 1 188 ? -5.781 29.031 -4.457 1 95.5 188 PHE B CA 1
ATOM 4956 C C . PHE B 1 188 ? -4.785 29.078 -5.605 1 95.5 188 PHE B C 1
ATOM 4958 O O . PHE B 1 188 ? -3.805 28.328 -5.613 1 95.5 188 PHE B O 1
ATOM 4965 N N . ALA B 1 189 ? -5.031 29.859 -6.594 1 89.81 189 ALA B N 1
ATOM 4966 C CA . ALA B 1 189 ? -4.199 29.938 -7.789 1 89.81 189 ALA B CA 1
ATOM 4967 C C . ALA B 1 189 ? -2.863 30.609 -7.492 1 89.81 189 ALA B C 1
ATOM 4969 O O . ALA B 1 189 ? -1.836 30.266 -8.078 1 89.81 189 ALA B O 1
ATOM 4970 N N . LYS B 1 190 ? -2.979 31.594 -6.578 1 85.62 190 LYS B N 1
ATOM 4971 C CA . LYS B 1 190 ? -1.774 32.375 -6.273 1 85.62 190 LYS B CA 1
ATOM 4972 C C . LYS B 1 190 ? -1.277 32.062 -4.859 1 85.62 190 LYS B C 1
ATOM 4974 O O . LYS B 1 190 ? -2.066 32.031 -3.914 1 85.62 190 LYS B O 1
ATOM 4979 N N . ASN B 1 191 ? -0.007 31.797 -4.688 1 86.69 191 ASN B N 1
ATOM 4980 C CA . ASN B 1 191 ? 0.714 31.688 -3.424 1 86.69 191 ASN B CA 1
ATOM 4981 C C . ASN B 1 191 ? 0.452 30.344 -2.746 1 86.69 191 ASN B C 1
ATOM 4983 O O . ASN B 1 191 ? 0.893 30.125 -1.617 1 86.69 191 ASN B O 1
ATOM 4987 N N . PHE B 1 192 ? -0.288 29.5 -3.414 1 93.88 192 PHE B N 1
ATOM 4988 C CA . PHE B 1 192 ? -0.585 28.219 -2.783 1 93.88 192 PHE B CA 1
ATOM 4989 C C . PHE B 1 192 ? 0.012 27.078 -3.586 1 93.88 192 PHE B C 1
ATOM 4991 O O . PHE B 1 192 ? -0.434 25.922 -3.469 1 93.88 192 PHE B O 1
ATOM 4998 N N . ASP B 1 193 ? 0.956 27.344 -4.445 1 90.69 193 ASP B N 1
ATOM 4999 C CA . ASP B 1 193 ? 1.611 26.344 -5.293 1 90.69 193 ASP B CA 1
ATOM 5000 C C . ASP B 1 193 ? 3.043 26.094 -4.832 1 90.69 193 ASP B C 1
ATOM 5002 O O . ASP B 1 193 ? 3.865 25.578 -5.59 1 90.69 193 ASP B O 1
ATOM 5006 N N . ARG B 1 194 ? 3.303 26.531 -3.57 1 88.38 194 ARG B N 1
ATOM 5007 C CA . ARG B 1 194 ? 4.68 26.453 -3.092 1 88.38 194 ARG B CA 1
ATOM 5008 C C . ARG B 1 194 ? 4.75 25.75 -1.743 1 88.38 194 ARG B C 1
ATOM 5010 O O . ARG B 1 194 ? 5.086 26.359 -0.729 1 88.38 194 ARG B O 1
ATOM 5017 N N . GLY B 1 195 ? 4.566 24.469 -1.748 1 92.12 195 GLY B N 1
ATOM 5018 C CA . GLY B 1 195 ? 4.918 23.656 -0.594 1 92.12 195 GLY B CA 1
ATOM 5019 C C . GLY B 1 195 ? 6.41 23.406 -0.469 1 92.12 195 GLY B C 1
ATOM 5020 O O . GLY B 1 195 ? 7.215 24.109 -1.087 1 92.12 195 GLY B O 1
ATOM 5021 N N . PHE B 1 196 ? 6.82 22.531 0.343 1 94.81 196 PHE B N 1
ATOM 5022 C CA . PHE B 1 196 ? 8.242 22.219 0.503 1 94.81 196 PHE B CA 1
ATOM 5023 C C . PHE B 1 196 ? 8.883 21.922 -0.844 1 94.81 196 PHE B C 1
ATOM 5025 O O . PHE B 1 196 ? 10.031 22.297 -1.088 1 94.81 196 PHE B O 1
ATOM 5032 N N . PHE B 1 197 ? 8.109 21.203 -1.618 1 96 197 PHE B N 1
ATOM 5033 C CA . PHE B 1 197 ? 8.516 20.906 -2.986 1 96 197 PHE B CA 1
ATOM 5034 C C . PHE B 1 197 ? 7.625 21.625 -3.988 1 96 197 PHE B C 1
ATOM 5036 O O . PHE B 1 197 ? 6.395 21.562 -3.895 1 96 197 PHE B O 1
ATOM 5043 N N . ASN B 1 198 ? 8.219 22.406 -4.863 1 93 198 ASN B N 1
ATOM 5044 C CA . ASN B 1 198 ? 7.484 23.188 -5.848 1 93 198 ASN B CA 1
ATOM 5045 C C . ASN B 1 198 ? 8.344 23.5 -7.066 1 93 198 ASN B C 1
ATOM 5047 O O . ASN B 1 198 ? 9.484 23.062 -7.16 1 93 198 ASN B O 1
ATOM 5051 N N . GLN B 1 199 ? 7.758 24.234 -7.961 1 90.44 199 GLN B N 1
ATOM 5052 C CA . GLN B 1 199 ? 8.453 24.5 -9.219 1 90.44 199 GLN B CA 1
ATOM 5053 C C . GLN B 1 199 ? 9.117 25.875 -9.203 1 90.44 199 GLN B C 1
ATOM 5055 O O . GLN B 1 199 ? 9.75 26.266 -10.18 1 90.44 199 GLN B O 1
ATOM 5060 N N . HIS B 1 200 ? 9.102 26.594 -8.117 1 91.75 200 HIS B N 1
ATOM 5061 C CA . HIS B 1 200 ? 9.547 27.984 -8.102 1 91.75 200 HIS B CA 1
ATOM 5062 C C . HIS B 1 200 ? 10.898 28.125 -7.395 1 91.75 200 HIS B C 1
ATOM 5064 O O . HIS B 1 200 ? 11.672 29.031 -7.695 1 91.75 200 HIS B O 1
ATOM 5070 N N . THR B 1 201 ? 11.125 27.219 -6.379 1 94.19 201 THR B N 1
ATOM 5071 C CA . THR B 1 201 ? 12.352 27.359 -5.602 1 94.19 201 THR B CA 1
ATOM 5072 C C . THR B 1 201 ? 12.773 26.031 -5.008 1 94.19 201 THR B C 1
ATOM 5074 O O . THR B 1 201 ? 11.938 25.141 -4.789 1 94.19 201 THR B O 1
ATOM 5077 N N . ARG B 1 202 ? 14.055 25.875 -4.84 1 95.5 202 ARG B N 1
ATOM 5078 C CA . ARG B 1 202 ? 14.648 24.766 -4.109 1 95.5 202 ARG B CA 1
ATOM 5079 C C . ARG B 1 202 ? 15.406 25.25 -2.879 1 95.5 202 ARG B C 1
ATOM 5081 O O . ARG B 1 202 ? 16.484 24.734 -2.57 1 95.5 202 ARG B O 1
ATOM 5088 N N . GLY B 1 203 ? 14.828 26.266 -2.26 1 93.12 203 GLY B N 1
ATOM 5089 C CA . GLY B 1 203 ? 15.484 26.922 -1.135 1 93.12 203 GLY B CA 1
ATOM 5090 C C . GLY B 1 203 ? 15.758 25.969 0.02 1 93.12 203 GLY B C 1
ATOM 5091 O O . GLY B 1 203 ? 16.734 26.156 0.762 1 93.12 203 GLY B O 1
ATOM 5092 N N . TYR B 1 204 ? 15.039 24.875 0.163 1 94.31 204 TYR B N 1
ATOM 5093 C CA . TYR B 1 204 ? 15.188 23.953 1.274 1 94.31 204 TYR B CA 1
ATOM 5094 C C . TYR B 1 204 ? 16.219 22.875 0.95 1 94.31 204 TYR B C 1
ATOM 5096 O O . TYR B 1 204 ? 16.531 22.047 1.8 1 94.31 204 TYR B O 1
ATOM 5104 N N . GLU B 1 205 ? 16.734 22.906 -0.197 1 95.62 205 GLU B N 1
ATOM 5105 C CA . GLU B 1 205 ? 17.625 21.828 -0.633 1 95.62 205 GLU B CA 1
ATOM 5106 C C . GLU B 1 205 ? 18.828 21.688 0.298 1 95.62 205 GLU B C 1
ATOM 5108 O O . GLU B 1 205 ? 19.125 20.594 0.774 1 95.62 205 GLU B O 1
ATOM 5113 N N . PRO B 1 206 ? 19.531 22.797 0.619 1 93.94 206 PRO B N 1
ATOM 5114 C CA . PRO B 1 206 ? 20.672 22.641 1.511 1 93.94 206 PRO B CA 1
ATOM 5115 C C . PRO B 1 206 ? 20.297 22.062 2.873 1 93.94 206 PRO B C 1
ATOM 5117 O O . PRO B 1 206 ? 21.031 21.25 3.434 1 93.94 206 PRO B O 1
ATOM 5120 N N . ILE B 1 207 ? 19.172 22.453 3.359 1 94.19 207 ILE B N 1
ATOM 5121 C CA . ILE B 1 207 ? 18.703 21.969 4.652 1 94.19 207 ILE B CA 1
ATOM 5122 C C . ILE B 1 207 ? 18.469 20.469 4.582 1 94.19 207 ILE B C 1
ATOM 5124 O O . ILE B 1 207 ? 18.953 19.703 5.43 1 94.19 207 ILE B O 1
ATOM 5128 N N . MET B 1 208 ? 17.797 20.047 3.574 1 96.94 208 MET B N 1
ATOM 5129 C CA . MET B 1 208 ? 17.438 18.641 3.424 1 96.94 208 MET B CA 1
ATOM 5130 C C . MET B 1 208 ? 18.688 17.781 3.213 1 96.94 208 MET B C 1
ATOM 5132 O O . MET B 1 208 ? 18.828 16.734 3.824 1 96.94 208 MET B O 1
ATOM 5136 N N . LYS B 1 209 ? 19.578 18.266 2.393 1 97 209 LYS B N 1
ATOM 5137 C CA . LYS B 1 209 ? 20.812 17.547 2.139 1 97 209 LYS B CA 1
ATOM 5138 C C . LYS B 1 209 ? 21.656 17.422 3.408 1 97 209 LYS B C 1
ATOM 5140 O O . LYS B 1 209 ? 22.172 16.344 3.717 1 97 209 LYS B O 1
ATOM 5145 N N . ASN B 1 210 ? 21.734 18.5 4.152 1 96.38 210 ASN B N 1
ATOM 5146 C CA . ASN B 1 210 ? 22.531 18.5 5.383 1 96.38 210 ASN B CA 1
ATOM 5147 C C . ASN B 1 210 ? 21.984 17.5 6.395 1 96.38 210 ASN B C 1
ATOM 5149 O O . ASN B 1 210 ? 22.75 16.797 7.043 1 96.38 210 ASN B O 1
ATOM 5153 N N . LEU B 1 211 ? 20.734 17.484 6.488 1 97.5 211 LEU B N 1
ATOM 5154 C CA . LEU B 1 211 ? 20.109 16.594 7.465 1 97.5 211 LEU B CA 1
ATOM 5155 C C . LEU B 1 211 ? 20.234 15.141 7.016 1 97.5 211 LEU B C 1
ATOM 5157 O O . LEU B 1 211 ? 20.484 14.258 7.836 1 97.5 211 LEU B O 1
ATOM 5161 N N . LEU B 1 212 ? 20.109 14.867 5.742 1 98.25 212 LEU B N 1
ATOM 5162 C CA . LEU B 1 212 ? 20.297 13.516 5.23 1 98.25 212 LEU B CA 1
ATOM 5163 C C . LEU B 1 212 ? 21.75 13.062 5.406 1 98.25 212 LEU B C 1
ATOM 5165 O O . LEU B 1 212 ? 22.016 11.891 5.695 1 98.25 212 LEU B O 1
ATOM 5169 N N . MET B 1 213 ? 22.672 13.969 5.207 1 97.88 213 MET B N 1
ATOM 5170 C CA . MET B 1 213 ? 24.078 13.641 5.43 1 97.88 213 MET B CA 1
ATOM 5171 C C . MET B 1 213 ? 24.328 13.289 6.895 1 97.88 213 MET B C 1
ATOM 5173 O O . MET B 1 213 ? 25.109 12.383 7.195 1 97.88 213 MET B O 1
ATOM 5177 N N . ALA B 1 214 ? 23.703 14.07 7.773 1 97.75 214 ALA B N 1
ATOM 5178 C CA . ALA B 1 214 ? 23.812 13.75 9.195 1 97.75 214 ALA B CA 1
ATOM 5179 C C . ALA B 1 214 ? 23.25 12.359 9.484 1 97.75 214 ALA B C 1
ATOM 5181 O O . ALA B 1 214 ? 23.812 11.609 10.281 1 97.75 214 ALA B O 1
ATOM 5182 N N . LEU B 1 215 ? 22.141 12.047 8.844 1 98.56 215 LEU B N 1
ATOM 5183 C CA . LEU B 1 215 ? 21.578 10.703 8.969 1 98.56 215 LEU B CA 1
ATOM 5184 C C . LEU B 1 215 ? 22.578 9.656 8.5 1 98.56 215 LEU B C 1
ATOM 5186 O O . LEU B 1 215 ? 22.797 8.648 9.18 1 98.56 215 LEU B O 1
ATOM 5190 N N . SER B 1 216 ? 23.172 9.867 7.371 1 98.44 216 SER B N 1
ATOM 5191 C CA . SER B 1 216 ? 24.156 8.938 6.828 1 98.44 216 SER B CA 1
ATOM 5192 C C . SER B 1 216 ? 25.297 8.695 7.816 1 98.44 216 SER B C 1
ATOM 5194 O O . SER B 1 216 ? 25.656 7.551 8.086 1 98.44 216 SER B O 1
ATOM 5196 N N . ARG B 1 217 ? 25.781 9.742 8.414 1 97.75 217 ARG B N 1
ATOM 5197 C CA . ARG B 1 217 ? 26.859 9.625 9.391 1 97.75 217 ARG B CA 1
ATOM 5198 C C . ARG B 1 217 ? 26.406 8.844 10.617 1 97.75 217 ARG B C 1
ATOM 5200 O O . ARG B 1 217 ? 27.156 8.047 11.18 1 97.75 217 ARG B O 1
ATOM 5207 N N . SER B 1 218 ? 25.203 9.094 10.992 1 98.12 218 SER B N 1
ATOM 5208 C CA . SER B 1 218 ? 24.688 8.445 12.195 1 98.12 218 SER B CA 1
ATOM 5209 C C . SER B 1 218 ? 24.594 6.934 12.008 1 98.12 218 SER B C 1
ATOM 5211 O O . SER B 1 218 ? 24.656 6.18 12.984 1 98.12 218 SER B O 1
ATOM 5213 N N . LEU B 1 219 ? 24.438 6.457 10.781 1 98.25 219 LEU B N 1
ATOM 5214 C CA . LEU B 1 219 ? 24.281 5.035 10.5 1 98.25 219 LEU B CA 1
ATOM 5215 C C . LEU B 1 219 ? 25.547 4.262 10.867 1 98.25 219 LEU B C 1
ATOM 5217 O O . LEU B 1 219 ? 25.5 3.043 11.031 1 98.25 219 LEU B O 1
ATOM 5221 N N . GLU B 1 220 ? 26.641 4.906 10.992 1 97.12 220 GLU B N 1
ATOM 5222 C CA . GLU B 1 220 ? 27.875 4.258 11.406 1 97.12 220 GLU B CA 1
ATOM 5223 C C . GLU B 1 220 ? 27.75 3.662 12.805 1 97.12 220 GLU B C 1
ATOM 5225 O O . GLU B 1 220 ? 28.469 2.721 13.148 1 97.12 220 GLU B O 1
ATOM 5230 N N . LEU B 1 221 ? 26.828 4.219 13.602 1 97.56 221 LEU B N 1
ATOM 5231 C CA . LEU B 1 221 ? 26.594 3.729 14.953 1 97.56 221 LEU B CA 1
ATOM 5232 C C . LEU B 1 221 ? 25.719 2.484 14.938 1 97.56 221 LEU B C 1
ATOM 5234 O O . LEU B 1 221 ? 25.516 1.844 15.969 1 97.56 221 LEU B O 1
ATOM 5238 N N . GLU B 1 222 ? 25.125 2.166 13.805 1 97.19 222 GLU B N 1
ATOM 5239 C CA . GLU B 1 222 ? 24.281 1.002 13.578 1 97.19 222 GLU B CA 1
ATOM 5240 C C . GLU B 1 222 ? 24.812 0.141 12.438 1 97.19 222 GLU B C 1
ATOM 5242 O O . GLU B 1 222 ? 24.328 0.226 11.305 1 97.19 222 GLU B O 1
ATOM 5247 N N . PRO B 1 223 ? 25.656 -0.774 12.719 1 96.88 223 PRO B N 1
ATOM 5248 C CA . PRO B 1 223 ? 26.375 -1.492 11.664 1 96.88 223 PRO B CA 1
ATOM 5249 C C . PRO B 1 223 ? 25.438 -2.178 10.672 1 96.88 223 PRO B C 1
ATOM 5251 O O . PRO B 1 223 ? 25.641 -2.105 9.461 1 96.88 223 PRO B O 1
ATOM 5254 N N . ASP B 1 224 ? 24.406 -2.805 11.141 1 96.88 224 ASP B N 1
ATOM 5255 C CA . ASP B 1 224 ? 23.484 -3.496 10.25 1 96.88 224 ASP B CA 1
ATOM 5256 C C . ASP B 1 224 ? 22.75 -2.51 9.336 1 96.88 224 ASP B C 1
ATOM 5258 O O . ASP B 1 224 ? 22.609 -2.756 8.141 1 96.88 224 ASP B O 1
ATOM 5262 N N . LEU B 1 225 ? 22.312 -1.439 9.891 1 97.69 225 LEU B N 1
ATOM 5263 C CA . LEU B 1 225 ? 21.625 -0.42 9.102 1 97.69 225 LEU B CA 1
ATOM 5264 C C . LEU B 1 225 ? 22.594 0.252 8.133 1 97.69 225 LEU B C 1
ATOM 5266 O O . LEU B 1 225 ? 22.219 0.577 7 1 97.69 225 LEU B O 1
ATOM 5270 N N . CYS B 1 226 ? 23.75 0.474 8.633 1 98.06 226 CYS B N 1
ATOM 5271 C CA . CYS B 1 226 ? 24.766 1.096 7.797 1 98.06 226 CYS B CA 1
ATOM 5272 C C . CYS B 1 226 ? 25.016 0.276 6.535 1 98.06 226 CYS B C 1
ATOM 5274 O O . CYS B 1 226 ? 24.984 0.81 5.426 1 98.06 226 CYS B O 1
ATOM 5276 N N . GLN B 1 227 ? 25.203 -0.964 6.723 1 97.69 227 GLN B N 1
ATOM 5277 C CA . GLN B 1 227 ? 25.484 -1.86 5.605 1 97.69 227 GLN B CA 1
ATOM 5278 C C . GLN B 1 227 ? 24.328 -1.861 4.602 1 97.69 227 GLN B C 1
ATOM 5280 O O . GLN B 1 227 ? 24.562 -1.87 3.389 1 97.69 227 GLN B O 1
ATOM 5285 N N . ARG B 1 228 ? 23.188 -1.741 5.047 1 96.81 228 ARG B N 1
ATOM 5286 C CA . ARG B 1 228 ? 22.016 -1.932 4.199 1 96.81 228 ARG B CA 1
ATOM 5287 C C . ARG B 1 228 ? 21.562 -0.613 3.582 1 96.81 228 ARG B C 1
ATOM 5289 O O . ARG B 1 228 ? 21.078 -0.587 2.451 1 96.81 228 ARG B O 1
ATOM 5296 N N . TYR B 1 229 ? 21.734 0.523 4.34 1 98.25 229 TYR B N 1
ATOM 5297 C CA . TYR B 1 229 ? 20.953 1.685 3.934 1 98.25 229 TYR B CA 1
ATOM 5298 C C . TYR B 1 229 ? 21.859 2.889 3.68 1 98.25 229 TYR B C 1
ATOM 5300 O O . TYR B 1 229 ? 21.422 3.881 3.088 1 98.25 229 TYR B O 1
ATOM 5308 N N . GLN B 1 230 ? 23.141 2.908 4.062 1 98.31 230 GLN B N 1
ATOM 5309 C CA . GLN B 1 230 ? 23.953 4.113 3.959 1 98.31 230 GLN B CA 1
ATOM 5310 C C . GLN B 1 230 ? 24.078 4.562 2.508 1 98.31 230 GLN B C 1
ATOM 5312 O O . GLN B 1 230 ? 23.922 5.746 2.199 1 98.31 230 GLN B O 1
ATOM 5317 N N . ALA B 1 231 ? 24.375 3.604 1.659 1 97.75 231 ALA B N 1
ATOM 5318 C CA . ALA B 1 231 ? 24.516 3.941 0.246 1 97.75 231 ALA B CA 1
ATOM 5319 C C . ALA B 1 231 ? 23.219 4.504 -0.317 1 97.75 231 ALA B C 1
ATOM 5321 O O . ALA B 1 231 ? 23.234 5.41 -1.152 1 97.75 231 ALA B O 1
ATOM 5322 N N . LYS B 1 232 ? 22.094 3.939 0.093 1 98 232 LYS B N 1
ATOM 5323 C CA . LYS B 1 232 ? 20.797 4.422 -0.351 1 98 232 LYS B CA 1
ATOM 5324 C C . LYS B 1 232 ? 20.531 5.844 0.143 1 98 232 LYS B C 1
ATOM 5326 O O . LYS B 1 232 ? 20.016 6.68 -0.602 1 98 232 LYS B O 1
ATOM 5331 N N . ILE B 1 233 ? 20.875 6.129 1.39 1 98.56 233 ILE B N 1
ATOM 5332 C CA . ILE B 1 233 ? 20.703 7.461 1.962 1 98.56 233 ILE B CA 1
ATOM 5333 C C . ILE B 1 233 ? 21.609 8.453 1.239 1 98.56 233 ILE B C 1
ATOM 5335 O O . ILE B 1 233 ? 21.188 9.57 0.93 1 98.56 233 ILE B O 1
ATOM 5339 N N . ASP B 1 234 ? 22.828 8.078 0.919 1 98.25 234 ASP B N 1
ATOM 5340 C CA . ASP B 1 234 ? 23.75 8.938 0.193 1 98.25 234 ASP B CA 1
ATOM 5341 C C . ASP B 1 234 ? 23.203 9.305 -1.181 1 98.25 234 ASP B C 1
ATOM 5343 O O . ASP B 1 234 ? 23.312 10.461 -1.611 1 98.25 234 ASP B O 1
ATOM 5347 N N . ARG B 1 235 ? 22.625 8.344 -1.811 1 97.62 235 ARG B N 1
ATOM 5348 C CA . ARG B 1 235 ? 21.984 8.617 -3.1 1 97.62 235 ARG B CA 1
ATOM 5349 C C . ARG B 1 235 ? 20.797 9.555 -2.938 1 97.62 235 ARG B C 1
ATOM 5351 O O . ARG B 1 235 ? 20.547 10.398 -3.801 1 97.62 235 ARG B O 1
ATOM 5358 N N . LEU B 1 236 ? 20.109 9.359 -1.901 1 97.69 236 LEU B N 1
ATOM 5359 C CA . LEU B 1 236 ? 18.938 10.203 -1.631 1 97.69 236 LEU B CA 1
ATOM 5360 C C . LEU B 1 236 ? 19.359 11.656 -1.438 1 97.69 236 LEU B C 1
ATOM 5362 O O . LEU B 1 236 ? 18.625 12.57 -1.81 1 97.69 236 LEU B O 1
ATOM 5366 N N . VAL B 1 237 ? 20.516 11.906 -0.82 1 97.81 237 VAL B N 1
ATOM 5367 C CA . VAL B 1 237 ? 21.031 13.258 -0.633 1 97.81 237 VAL B CA 1
ATOM 5368 C C . VAL B 1 237 ? 21.062 13.992 -1.972 1 97.81 237 VAL B C 1
ATOM 5370 O O . VAL B 1 237 ? 20.656 15.156 -2.055 1 97.81 237 VAL B O 1
ATOM 5373 N N . GLU B 1 238 ? 21.359 13.258 -2.996 1 96.44 238 GLU B N 1
ATOM 5374 C CA . GLU B 1 238 ? 21.547 13.883 -4.301 1 96.44 238 GLU B CA 1
ATOM 5375 C C . GLU B 1 238 ? 20.219 13.984 -5.059 1 96.44 238 GLU B C 1
ATOM 5377 O O . GLU B 1 238 ? 20.094 14.766 -6.008 1 96.44 238 GLU B O 1
ATOM 5382 N N . ASN B 1 239 ? 19.203 13.25 -4.578 1 97.38 239 ASN B N 1
ATOM 5383 C CA . ASN B 1 239 ? 17.984 13.133 -5.391 1 97.38 239 ASN B CA 1
ATOM 5384 C C . ASN B 1 239 ? 16.75 13.586 -4.617 1 97.38 239 ASN B C 1
ATOM 5386 O O . ASN B 1 239 ? 15.641 13.539 -5.145 1 97.38 239 ASN B O 1
ATOM 5390 N N . VAL B 1 240 ? 16.875 14.047 -3.422 1 97.62 240 VAL B N 1
ATOM 5391 C CA . VAL B 1 240 ? 15.766 14.305 -2.508 1 97.62 240 VAL B CA 1
ATOM 5392 C C . VAL B 1 240 ? 14.82 15.328 -3.127 1 97.62 240 VAL B C 1
ATOM 5394 O O . VAL B 1 240 ? 13.594 15.18 -3.051 1 97.62 240 VAL B O 1
ATOM 5397 N N . MET B 1 241 ? 15.32 16.391 -3.773 1 97.19 241 MET B N 1
ATOM 5398 C CA . MET B 1 241 ? 14.469 17.422 -4.344 1 97.19 241 MET B CA 1
ATOM 5399 C C . MET B 1 241 ? 13.688 16.891 -5.543 1 97.19 241 MET B C 1
ATOM 5401 O O . MET B 1 241 ? 12.492 17.156 -5.676 1 97.19 241 MET B O 1
ATOM 5405 N N . GLU B 1 242 ? 14.367 16.125 -6.324 1 96.69 242 GLU B N 1
ATOM 5406 C CA . GLU B 1 242 ? 13.711 15.547 -7.492 1 96.69 242 GLU B CA 1
ATOM 5407 C C . GLU B 1 242 ? 12.578 14.602 -7.074 1 96.69 242 GLU B C 1
ATOM 5409 O O . GLU B 1 242 ? 11.477 14.672 -7.617 1 96.69 242 GLU B O 1
ATOM 5414 N N . TYR B 1 243 ? 12.867 13.703 -6.137 1 96.94 243 TYR B N 1
ATOM 5415 C CA . TYR B 1 243 ? 11.859 12.758 -5.664 1 96.94 243 TYR B CA 1
ATOM 5416 C C . TYR B 1 243 ? 10.695 13.492 -5.008 1 96.94 243 TYR B C 1
ATOM 5418 O O . TYR B 1 243 ? 9.531 13.141 -5.223 1 96.94 243 TYR B O 1
ATOM 5426 N N . GLY B 1 244 ? 11.008 14.523 -4.207 1 96.88 244 GLY B N 1
ATOM 5427 C CA . GLY B 1 244 ? 9.961 15.32 -3.576 1 96.88 244 GLY B CA 1
ATOM 5428 C C . GLY B 1 244 ? 9.086 16.047 -4.574 1 96.88 244 GLY B C 1
ATOM 5429 O O . GLY B 1 244 ? 7.863 16.062 -4.445 1 96.88 244 GLY B O 1
ATOM 5430 N N . GLU B 1 245 ? 9.695 16.672 -5.57 1 96.5 245 GLU B N 1
ATOM 5431 C CA . GLU B 1 245 ? 8.961 17.391 -6.613 1 96.5 245 GLU B CA 1
ATOM 5432 C C . GLU B 1 245 ? 8.055 16.438 -7.398 1 96.5 245 GLU B C 1
ATOM 5434 O O . GLU B 1 245 ? 6.898 16.766 -7.668 1 96.5 245 GLU B O 1
ATOM 5439 N N . ARG B 1 246 ? 8.531 15.297 -7.664 1 94.19 246 ARG B N 1
ATOM 5440 C CA . ARG B 1 246 ? 7.727 14.305 -8.367 1 94.19 246 ARG B CA 1
ATOM 5441 C C . ARG B 1 246 ? 6.543 13.852 -7.516 1 94.19 246 ARG B C 1
ATOM 5443 O O . ARG B 1 246 ? 5.43 13.695 -8.023 1 94.19 246 ARG B O 1
ATOM 5450 N N . SER B 1 247 ? 6.762 13.641 -6.297 1 94.31 247 SER B N 1
ATOM 5451 C CA . SER B 1 247 ? 5.738 13.117 -5.398 1 94.31 247 SER B CA 1
ATOM 5452 C C . SER B 1 247 ? 4.629 14.141 -5.172 1 94.31 247 SER B C 1
ATOM 5454 O O . SER B 1 247 ? 3.529 13.789 -4.742 1 94.31 247 SER B O 1
ATOM 5456 N N . THR B 1 248 ? 4.875 15.422 -5.418 1 95.38 248 THR B N 1
ATOM 5457 C CA . THR B 1 248 ? 3.879 16.453 -5.148 1 95.38 248 THR B CA 1
ATOM 5458 C C . THR B 1 248 ? 3.305 17 -6.449 1 95.38 248 THR B C 1
ATOM 5460 O O . THR B 1 248 ? 2.523 17.953 -6.434 1 95.38 248 THR B O 1
ATOM 5463 N N . THR B 1 249 ? 3.736 16.406 -7.531 1 94.5 249 THR B N 1
ATOM 5464 C CA . THR B 1 249 ? 3.18 16.812 -8.82 1 94.5 249 THR B CA 1
ATOM 5465 C C . THR B 1 249 ? 1.716 16.391 -8.93 1 94.5 249 THR B C 1
ATOM 5467 O O . THR B 1 249 ? 1.364 15.25 -8.617 1 94.5 249 THR B O 1
ATOM 5470 N N . ILE B 1 250 ? 0.911 17.312 -9.336 1 94.56 250 ILE B N 1
ATOM 5471 C CA . ILE B 1 250 ? -0.51 17.031 -9.523 1 94.56 250 ILE B CA 1
ATOM 5472 C C . ILE B 1 250 ? -0.719 16.25 -10.812 1 94.56 250 ILE B C 1
ATOM 5474 O O . ILE B 1 250 ? -0.219 16.641 -11.867 1 94.56 250 ILE B O 1
ATOM 5478 N N . VAL B 1 251 ? -1.373 15.141 -10.695 1 92.19 251 VAL B N 1
ATOM 5479 C CA . VAL B 1 251 ? -1.694 14.305 -11.836 1 92.19 251 VAL B CA 1
ATOM 5480 C C . VAL B 1 251 ? -3.184 14.414 -12.164 1 92.19 251 VAL B C 1
ATOM 5482 O O . VAL B 1 251 ? -4.012 14.539 -11.258 1 92.19 251 VAL B O 1
ATOM 5485 N N . PRO B 1 252 ? -3.506 14.352 -13.43 1 91.12 252 PRO B N 1
ATOM 5486 C CA . PRO B 1 252 ? -4.926 14.391 -13.781 1 91.12 252 PRO B CA 1
ATOM 5487 C C . PRO B 1 252 ? -5.742 13.312 -13.07 1 91.12 252 PRO B C 1
ATOM 5489 O O . PRO B 1 252 ? -5.328 12.156 -13.023 1 91.12 252 PRO B O 1
ATOM 5492 N N . GLY B 1 253 ? -6.789 13.766 -12.469 1 91.06 253 GLY B N 1
ATOM 5493 C CA . GLY B 1 253 ? -7.66 12.836 -11.766 1 91.06 253 GLY B CA 1
ATOM 5494 C C . GLY B 1 253 ? -7.496 12.883 -10.258 1 91.06 253 GLY B C 1
ATOM 5495 O O . GLY B 1 253 ? -8.328 12.359 -9.516 1 91.06 253 GLY B O 1
ATOM 5496 N N . ASP B 1 254 ? -6.535 13.586 -9.828 1 95.94 254 ASP B N 1
ATOM 5497 C CA . ASP B 1 254 ? -6.305 13.719 -8.391 1 95.94 254 ASP B CA 1
ATOM 5498 C C . ASP B 1 254 ? -7.441 14.484 -7.719 1 95.94 254 ASP B C 1
ATOM 5500 O O . ASP B 1 254 ? -7.953 15.461 -8.273 1 95.94 254 ASP B O 1
ATOM 5504 N N . PHE B 1 255 ? -7.777 14.023 -6.566 1 98.31 255 PHE B N 1
ATOM 5505 C CA . PHE B 1 255 ? -8.531 14.898 -5.68 1 98.31 255 PHE B CA 1
ATOM 5506 C C . PHE B 1 255 ? -7.617 15.906 -5.004 1 98.31 255 PHE B C 1
ATOM 5508 O O . PHE B 1 255 ? -6.609 15.539 -4.398 1 98.31 255 PHE B O 1
ATOM 5515 N N . LEU B 1 256 ? -8.016 17.156 -5.191 1 97.94 256 LEU B N 1
ATOM 5516 C CA . LEU B 1 256 ? -7.18 18.234 -4.672 1 97.94 256 LEU B CA 1
ATOM 5517 C C . LEU B 1 256 ? -7.941 19.062 -3.648 1 97.94 256 LEU B C 1
ATOM 5519 O O . LEU B 1 256 ? -9.172 19.156 -3.701 1 97.94 256 LEU B O 1
ATOM 5523 N N . THR B 1 257 ? -7.234 19.641 -2.742 1 98.56 257 THR B N 1
ATOM 5524 C CA . THR B 1 257 ? -7.766 20.531 -1.723 1 98.56 257 THR B CA 1
ATOM 5525 C C . THR B 1 257 ? -6.656 21.406 -1.148 1 98.56 257 THR B C 1
ATOM 5527 O O . THR B 1 257 ? -5.523 21.375 -1.627 1 98.56 257 THR B O 1
ATOM 5530 N N . LEU B 1 258 ? -7.039 22.297 -0.213 1 98.44 258 LEU B N 1
ATOM 5531 C CA . LEU B 1 258 ? -6.047 23.031 0.561 1 98.44 258 LEU B CA 1
ATOM 5532 C C . LEU B 1 258 ? -5.438 22.141 1.644 1 98.44 258 LEU B C 1
ATOM 5534 O O . LEU B 1 258 ? -6.121 21.766 2.596 1 98.44 258 LEU B O 1
ATOM 5538 N N . ALA B 1 259 ? -4.18 21.828 1.463 1 98.31 259 ALA B N 1
ATOM 5539 C CA . ALA B 1 259 ? -3.457 21.047 2.471 1 98.31 259 ALA B CA 1
ATOM 5540 C C . ALA B 1 259 ? -2.869 21.969 3.543 1 98.31 259 ALA B C 1
ATOM 5542 O O . ALA B 1 259 ? -2.523 23.109 3.268 1 98.31 259 ALA B O 1
ATOM 5543 N N . HIS B 1 260 ? -2.766 21.453 4.758 1 98.06 260 HIS B N 1
ATOM 5544 C CA . HIS B 1 260 ? -2.059 22.156 5.82 1 98.06 260 HIS B CA 1
ATOM 5545 C C . HIS B 1 260 ? -0.582 22.328 5.48 1 98.06 260 HIS B C 1
ATOM 5547 O O . HIS B 1 260 ? -0.01 23.406 5.695 1 98.06 260 HIS B O 1
ATOM 5553 N N . GLY B 1 261 ? -0.02 21.25 4.996 1 96.56 261 GLY B N 1
ATOM 5554 C CA . GLY B 1 261 ? 1.318 21.312 4.43 1 96.56 261 GLY B CA 1
ATOM 5555 C C . GLY B 1 261 ? 2.396 20.844 5.387 1 96.56 261 GLY B C 1
ATOM 5556 O O . GLY B 1 261 ? 3.441 20.359 4.961 1 96.56 261 GLY B O 1
ATOM 5557 N N . ASP B 1 262 ? 2.27 20.984 6.648 1 95.81 262 ASP B N 1
ATOM 5558 C CA . ASP B 1 262 ? 3.256 20.531 7.617 1 95.81 262 ASP B CA 1
ATOM 5559 C C . ASP B 1 262 ? 2.592 20.172 8.945 1 95.81 262 ASP B C 1
ATOM 5561 O O . ASP B 1 262 ? 3.01 20.641 10 1 95.81 262 ASP B O 1
ATOM 5565 N N . LEU B 1 263 ? 1.712 19.234 8.922 1 97.12 263 LEU B N 1
ATOM 5566 C CA . LEU B 1 263 ? 0.88 18.859 10.062 1 97.12 263 LEU B CA 1
ATOM 5567 C C . LEU B 1 263 ? 1.613 17.875 10.969 1 97.12 263 LEU B C 1
ATOM 5569 O O . LEU B 1 263 ? 1.388 16.656 10.891 1 97.12 263 LEU B O 1
ATOM 5573 N N . TRP B 1 264 ? 2.475 18.375 11.836 1 96.06 264 TRP B N 1
ATOM 5574 C CA . TRP B 1 264 ? 3.127 17.562 12.852 1 96.06 264 TRP B CA 1
ATOM 5575 C C . TRP B 1 264 ? 2.598 17.891 14.242 1 96.06 264 TRP B C 1
ATOM 5577 O O . TRP B 1 264 ? 1.71 18.734 14.391 1 96.06 264 TRP B O 1
ATOM 5587 N N . THR B 1 265 ? 3.033 17.375 15.297 1 94.88 265 THR B N 1
ATOM 5588 C CA . THR B 1 265 ? 2.447 17.312 16.641 1 94.88 265 THR B CA 1
ATOM 5589 C C . THR B 1 265 ? 2.211 18.719 17.172 1 94.88 265 THR B C 1
ATOM 5591 O O . THR B 1 265 ? 1.103 19.062 17.594 1 94.88 265 THR B O 1
ATOM 5594 N N . THR B 1 266 ? 3.184 19.641 16.984 1 92.69 266 THR B N 1
ATOM 5595 C CA . THR B 1 266 ? 3.092 20.938 17.641 1 92.69 266 THR B CA 1
ATOM 5596 C C . THR B 1 266 ? 2.273 21.922 16.812 1 92.69 266 THR B C 1
ATOM 5598 O O . THR B 1 266 ? 2.008 23.047 17.25 1 92.69 266 THR B O 1
ATOM 5601 N N . ASN B 1 267 ? 1.801 21.438 15.703 1 95.38 267 ASN B N 1
ATOM 5602 C CA . ASN B 1 267 ? 0.899 22.25 14.891 1 95.38 267 ASN B CA 1
ATOM 5603 C C . ASN B 1 267 ? -0.558 21.859 15.102 1 95.38 267 ASN B C 1
ATOM 5605 O O . ASN B 1 267 ? -1.423 22.188 14.289 1 95.38 267 ASN B O 1
ATOM 5609 N N . ILE B 1 268 ? -0.745 21.078 16.156 1 97.06 268 ILE B N 1
ATOM 5610 C CA . ILE B 1 268 ? -2.082 20.656 16.578 1 97.06 268 ILE B CA 1
ATOM 5611 C C . ILE B 1 268 ? -2.281 20.969 18.062 1 97.06 268 ILE B C 1
ATOM 5613 O O . ILE B 1 268 ? -1.427 20.641 18.891 1 97.06 268 ILE B O 1
ATOM 5617 N N . MET B 1 269 ? -3.34 21.625 18.391 1 96.81 269 MET B N 1
ATOM 5618 C CA . MET B 1 269 ? -3.719 21.828 19.781 1 96.81 269 MET B CA 1
ATOM 5619 C C . MET B 1 269 ? -4.992 21.047 20.125 1 96.81 269 MET B C 1
ATOM 5621 O O . MET B 1 269 ? -5.914 20.984 19.312 1 96.81 269 MET B O 1
ATOM 5625 N N . PHE B 1 270 ? -5.016 20.5 21.297 1 97.88 270 PHE B N 1
ATOM 5626 C CA . PHE B 1 270 ? -6.148 19.688 21.719 1 97.88 270 PHE B CA 1
ATOM 5627 C C . PHE B 1 270 ? -6.848 20.312 22.922 1 97.88 270 PHE B C 1
ATOM 5629 O O . PHE B 1 270 ? -6.203 20.938 23.766 1 97.88 270 PHE B O 1
ATOM 5636 N N . GLN B 1 271 ? -8.086 20.203 22.969 1 97.44 271 GLN B N 1
ATOM 5637 C CA . GLN B 1 271 ? -8.922 20.453 24.141 1 97.44 271 GLN B CA 1
ATOM 5638 C C . GLN B 1 271 ? -9.414 19.141 24.75 1 97.44 271 GLN B C 1
ATOM 5640 O O . GLN B 1 271 ? -9.758 18.203 24.016 1 97.44 271 GLN B O 1
ATOM 5645 N N . TYR B 1 272 ? -9.5 19.047 26.047 1 96.69 272 TYR B N 1
ATOM 5646 C CA . TYR B 1 272 ? -9.828 17.797 26.719 1 96.69 272 TYR B CA 1
ATOM 5647 C C . TYR B 1 272 ? -11.039 17.953 27.625 1 96.69 272 TYR B C 1
ATOM 5649 O O . TYR B 1 272 ? -11.312 19.062 28.109 1 96.69 272 TYR B O 1
ATOM 5657 N N . ASP B 1 273 ? -11.711 16.875 27.844 1 96.25 273 ASP B N 1
ATOM 5658 C CA . ASP B 1 273 ? -12.75 16.859 28.875 1 96.25 273 ASP B CA 1
ATOM 5659 C C . ASP B 1 273 ? -12.156 16.531 30.25 1 96.25 273 ASP B C 1
ATOM 5661 O O . ASP B 1 273 ? -10.93 16.438 30.391 1 96.25 273 ASP B O 1
ATOM 5665 N N . ASP B 1 274 ? -13.023 16.453 31.125 1 94.75 274 ASP B N 1
ATOM 5666 C CA . ASP B 1 274 ? -12.594 16.297 32.5 1 94.75 274 ASP B CA 1
ATOM 5667 C C . ASP B 1 274 ? -11.914 14.938 32.719 1 94.75 274 ASP B C 1
ATOM 5669 O O . ASP B 1 274 ? -11.148 14.766 33.688 1 94.75 274 ASP B O 1
ATOM 5673 N N . LYS B 1 275 ? -12.211 13.992 31.812 1 95.56 275 LYS B N 1
ATOM 5674 C CA . LYS B 1 275 ? -11.656 12.648 31.969 1 95.56 275 LYS B CA 1
ATOM 5675 C C . LYS B 1 275 ? -10.367 12.492 31.156 1 95.56 275 LYS B C 1
ATOM 5677 O O . LYS B 1 275 ? -9.789 11.406 31.109 1 95.56 275 LYS B O 1
ATOM 5682 N N . GLY B 1 276 ? -9.945 13.531 30.453 1 93.75 276 GLY B N 1
ATOM 5683 C CA . GLY B 1 276 ? -8.688 13.492 29.719 1 93.75 276 GLY B CA 1
ATOM 5684 C C . GLY B 1 276 ? -8.836 13.047 28.281 1 93.75 276 GLY B C 1
ATOM 5685 O O . GLY B 1 276 ? -7.848 12.812 27.594 1 93.75 276 GLY B O 1
ATOM 5686 N N . HIS B 1 277 ? -10.062 12.93 27.812 1 96.69 277 HIS B N 1
ATOM 5687 C CA . HIS B 1 277 ? -10.305 12.586 26.422 1 96.69 277 HIS B CA 1
ATOM 5688 C C . HIS B 1 277 ? -10.297 13.836 25.531 1 96.69 277 HIS B C 1
ATOM 5690 O O . HIS B 1 277 ? -10.852 14.867 25.922 1 96.69 277 HIS B O 1
ATOM 5696 N N . PRO B 1 278 ? -9.57 13.711 24.453 1 97.94 278 PRO B N 1
ATOM 5697 C CA . PRO B 1 278 ? -9.625 14.859 23.547 1 97.94 278 PRO B CA 1
ATOM 5698 C C . PRO B 1 278 ? -11.008 15.07 22.938 1 97.94 278 PRO B C 1
ATOM 5700 O O . PRO B 1 278 ? -11.602 14.125 22.422 1 97.94 278 PRO B O 1
ATOM 5703 N N . ILE B 1 279 ? -11.516 16.266 22.969 1 97.31 279 ILE B N 1
ATOM 5704 C CA . ILE B 1 279 ? -12.867 16.531 22.484 1 97.31 279 ILE B CA 1
ATOM 5705 C C . ILE B 1 279 ? -12.797 17.453 21.266 1 97.31 279 ILE B C 1
ATOM 5707 O O . ILE B 1 279 ? -13.773 17.578 20.516 1 97.31 279 ILE B O 1
ATOM 5711 N N . ASN B 1 280 ? -11.672 18.141 21.094 1 98.12 280 ASN B N 1
ATOM 5712 C CA . ASN B 1 280 ? -11.445 18.922 19.891 1 98.12 280 ASN B CA 1
ATOM 5713 C C . ASN B 1 280 ? -9.961 19.031 19.562 1 98.12 280 ASN B C 1
ATOM 5715 O O . ASN B 1 280 ? -9.117 18.875 20.438 1 98.12 280 ASN B O 1
ATOM 5719 N N . ALA B 1 281 ? -9.703 19.203 18.312 1 98.25 281 ALA B N 1
ATOM 5720 C CA . ALA B 1 281 ? -8.375 19.516 17.781 1 98.25 281 ALA B CA 1
ATOM 5721 C C . ALA B 1 281 ? -8.422 20.688 16.828 1 98.25 281 ALA B C 1
ATOM 5723 O O . ALA B 1 281 ? -9.328 20.797 15.992 1 98.25 281 ALA B O 1
ATOM 5724 N N . ILE B 1 282 ? -7.469 21.625 16.984 1 97.19 282 ILE B N 1
ATOM 5725 C CA . ILE B 1 282 ? -7.371 22.734 16.047 1 97.19 282 ILE B CA 1
ATOM 5726 C C . ILE B 1 282 ? -5.988 22.734 15.391 1 97.19 282 ILE B C 1
ATOM 5728 O O . ILE B 1 282 ? -5.027 22.219 15.961 1 97.19 282 ILE B O 1
ATOM 5732 N N . PHE B 1 283 ? -5.945 23.219 14.219 1 97.12 283 PHE B N 1
ATOM 5733 C CA . PHE B 1 283 ? -4.688 23.328 13.484 1 97.12 283 PHE B CA 1
ATOM 5734 C C . PHE B 1 283 ? -4.109 24.734 13.594 1 97.12 283 PHE B C 1
ATOM 5736 O O . PHE B 1 283 ? -4.852 25.719 13.602 1 97.12 283 PHE B O 1
ATOM 5743 N N . ILE B 1 284 ? -2.812 24.797 13.734 1 93.19 284 ILE B N 1
ATOM 5744 C CA . ILE B 1 284 ? -2.129 26.078 13.781 1 93.19 284 ILE B CA 1
ATOM 5745 C C . ILE B 1 284 ? -0.929 26.062 12.836 1 93.19 284 ILE B C 1
ATOM 5747 O O . ILE B 1 284 ? -0.533 25 12.344 1 93.19 284 ILE B O 1
ATOM 5751 N N . ASP B 1 285 ? -0.417 27.188 12.492 1 91.56 285 ASP B N 1
ATOM 5752 C CA . ASP B 1 285 ? 0.76 27.375 11.656 1 91.56 285 ASP B CA 1
ATOM 5753 C C . ASP B 1 285 ? 0.492 26.922 10.227 1 91.56 285 ASP B C 1
ATOM 5755 O O . ASP B 1 285 ? 0.916 25.828 9.828 1 91.56 285 ASP B O 1
ATOM 5759 N N . PHE B 1 286 ? -0.057 27.75 9.414 1 94.56 286 PHE B N 1
ATOM 5760 C CA . PHE B 1 286 ? -0.48 27.422 8.055 1 94.56 286 PHE B CA 1
ATOM 5761 C C . PHE B 1 286 ? 0.518 27.969 7.039 1 94.56 286 PHE B C 1
ATOM 5763 O O . PHE B 1 286 ? 0.157 28.234 5.891 1 94.56 286 PHE B O 1
ATOM 5770 N N . GLN B 1 287 ? 1.702 28.109 7.434 1 90.19 287 GLN B N 1
ATOM 5771 C CA . GLN B 1 287 ? 2.703 28.781 6.602 1 90.19 287 GLN B CA 1
ATOM 5772 C C . GLN B 1 287 ? 3.035 27.938 5.371 1 90.19 287 GLN B C 1
ATOM 5774 O O . GLN B 1 287 ? 3.488 28.469 4.355 1 90.19 287 GLN B O 1
ATOM 5779 N N . PHE B 1 288 ? 2.789 26.594 5.438 1 94.38 288 PHE B N 1
ATOM 5780 C CA . PHE B 1 288 ? 3.156 25.75 4.309 1 94.38 288 PHE B CA 1
ATOM 5781 C C . PHE B 1 288 ? 1.914 25.156 3.646 1 94.38 288 PHE B C 1
ATOM 5783 O O . PHE B 1 288 ? 2 24.172 2.924 1 94.38 288 PHE B O 1
ATOM 5790 N N . SER B 1 289 ? 0.8 25.797 3.908 1 96.88 289 SER B N 1
ATOM 5791 C CA . SER B 1 289 ? -0.421 25.359 3.238 1 96.88 289 SER B CA 1
ATOM 5792 C C . SER B 1 289 ? -0.29 25.469 1.723 1 96.88 289 SER B C 1
ATOM 5794 O O . SER B 1 289 ? 0.295 26.438 1.213 1 96.88 289 SER B O 1
ATOM 5796 N N . ALA B 1 290 ? -0.792 24.5 1.026 1 96.44 290 ALA B N 1
ATOM 5797 C CA . ALA B 1 290 ? -0.667 24.469 -0.428 1 96.44 290 ALA B CA 1
ATOM 5798 C C . ALA B 1 290 ? -1.819 23.703 -1.064 1 96.44 290 ALA B C 1
ATOM 5800 O O . ALA B 1 290 ? -2.391 22.812 -0.443 1 96.44 290 ALA B O 1
ATOM 5801 N N . TRP B 1 291 ? -2.168 24.188 -2.268 1 97.38 291 TRP B N 1
ATOM 5802 C CA . TRP B 1 291 ? -3.145 23.453 -3.07 1 97.38 291 TRP B CA 1
ATOM 5803 C C . TRP B 1 291 ? -2.537 22.188 -3.641 1 97.38 291 TRP B C 1
ATOM 5805 O O . TRP B 1 291 ? -1.666 22.234 -4.512 1 97.38 291 TRP B O 1
ATOM 5815 N N . ASN B 1 292 ? -2.967 21.016 -3.139 1 97.75 292 ASN B N 1
ATOM 5816 C CA . ASN B 1 292 ? -2.41 19.719 -3.514 1 97.75 292 ASN B CA 1
ATOM 5817 C C . ASN B 1 292 ? -3.281 18.562 -3.018 1 97.75 292 ASN B C 1
ATOM 5819 O O . ASN B 1 292 ? -4.379 18.797 -2.502 1 97.75 292 ASN B O 1
ATOM 5823 N N . SER B 1 293 ? -2.811 17.344 -3.293 1 97.75 293 SER B N 1
ATOM 5824 C CA . SER B 1 293 ? -3.463 16.172 -2.736 1 97.75 293 SER B CA 1
ATOM 5825 C C . SER B 1 293 ? -3.432 16.188 -1.212 1 97.75 293 SER B C 1
ATOM 5827 O O . SER B 1 293 ? -2.408 16.516 -0.61 1 97.75 293 SER B O 1
ATOM 5829 N N . PRO B 1 294 ? -4.566 15.836 -0.56 1 98.56 294 PRO B N 1
ATOM 5830 C CA . PRO B 1 294 ? -4.543 15.75 0.902 1 98.56 294 PRO B CA 1
ATOM 5831 C C . PRO B 1 294 ? -3.607 14.648 1.406 1 98.56 294 PRO B C 1
ATOM 5833 O O . PRO B 1 294 ? -3.299 14.594 2.6 1 98.56 294 PRO B O 1
ATOM 5836 N N . ALA B 1 295 ? -3.131 13.82 0.47 1 98.38 295 ALA B N 1
ATOM 5837 C CA . ALA B 1 295 ? -2.221 12.734 0.828 1 98.38 295 ALA B CA 1
ATOM 5838 C C . ALA B 1 295 ? -0.932 13.281 1.438 1 98.38 295 ALA B C 1
ATOM 5840 O O . ALA B 1 295 ? -0.304 12.617 2.268 1 98.38 295 ALA B O 1
ATOM 5841 N N . ILE B 1 296 ? -0.523 14.477 1.098 1 98 296 ILE B N 1
ATOM 5842 C CA . ILE B 1 296 ? 0.719 15.023 1.635 1 98 296 ILE B CA 1
ATOM 5843 C C . ILE B 1 296 ? 0.559 15.297 3.129 1 98 296 ILE B C 1
ATOM 5845 O O . ILE B 1 296 ? 1.485 15.07 3.91 1 98 296 ILE B O 1
ATOM 5849 N N . ASP B 1 297 ? -0.673 15.758 3.537 1 98.75 297 ASP B N 1
ATOM 5850 C CA . ASP B 1 297 ? -0.945 15.961 4.957 1 98.75 297 ASP B CA 1
ATOM 5851 C C . ASP B 1 297 ? -0.977 14.625 5.703 1 98.75 297 ASP B C 1
ATOM 5853 O O . ASP B 1 297 ? -0.46 14.523 6.82 1 98.75 297 ASP B O 1
ATOM 5857 N N . LEU B 1 298 ? -1.573 13.625 5.074 1 98.81 298 LEU B N 1
ATOM 5858 C CA . LEU B 1 298 ? -1.659 12.32 5.719 1 98.81 298 LEU B CA 1
ATOM 5859 C C . LEU B 1 298 ? -0.27 11.734 5.945 1 98.81 298 LEU B C 1
ATOM 5861 O O . LEU B 1 298 ? 0.053 11.297 7.051 1 98.81 298 LEU B O 1
ATOM 5865 N N . HIS B 1 299 ? 0.541 11.758 4.93 1 98.62 299 HIS B N 1
ATOM 5866 C CA . HIS B 1 299 ? 1.886 11.211 5.062 1 98.62 299 HIS B CA 1
ATOM 5867 C C . HIS B 1 299 ? 2.691 11.984 6.105 1 98.62 299 HIS B C 1
ATOM 5869 O O . HIS B 1 299 ? 3.414 11.383 6.902 1 98.62 299 HIS B O 1
ATOM 5875 N N . TYR B 1 300 ? 2.572 13.32 6.059 1 98.44 300 TYR B N 1
ATOM 5876 C CA . TYR B 1 300 ? 3.314 14.141 7.008 1 98.44 300 TYR B CA 1
ATOM 5877 C C . TYR B 1 300 ? 2.865 13.859 8.438 1 98.44 300 TYR B C 1
ATOM 5879 O O . TYR B 1 300 ? 3.695 13.648 9.328 1 98.44 300 TYR B O 1
ATOM 5887 N N . PHE B 1 301 ? 1.604 13.781 8.625 1 98.69 301 PHE B N 1
ATOM 5888 C CA . PHE B 1 301 ? 0.99 13.547 9.93 1 98.69 301 PHE B CA 1
ATOM 5889 C C . PHE B 1 301 ? 1.336 12.148 10.438 1 98.69 301 PHE B C 1
ATOM 5891 O O . PHE B 1 301 ? 1.813 12 11.562 1 98.69 301 PHE B O 1
ATOM 5898 N N . PHE B 1 302 ? 1.187 11.164 9.602 1 98.62 302 PHE B N 1
ATOM 5899 C CA . PHE B 1 302 ? 1.468 9.789 9.992 1 98.62 302 PHE B CA 1
ATOM 5900 C C . PHE B 1 302 ? 2.932 9.625 10.383 1 98.62 302 PHE B C 1
ATOM 5902 O O . PHE B 1 302 ? 3.252 8.906 11.336 1 98.62 302 PHE B O 1
ATOM 5909 N N . SER B 1 303 ? 3.799 10.297 9.734 1 97.81 303 SER B N 1
ATOM 5910 C CA . SER B 1 303 ? 5.234 10.055 9.852 1 97.81 303 SER B CA 1
ATOM 5911 C C . SER B 1 303 ? 5.816 10.797 11.047 1 97.81 303 SER B C 1
ATOM 5913 O O . SER B 1 303 ? 6.84 10.391 11.602 1 97.81 303 SER B O 1
ATOM 5915 N N . THR B 1 304 ? 5.133 11.875 11.492 1 97.44 304 THR B N 1
ATOM 5916 C CA . THR B 1 304 ? 5.789 12.734 12.469 1 97.44 304 THR B CA 1
ATOM 5917 C C . THR B 1 304 ? 5.023 12.75 13.781 1 97.44 304 THR B C 1
ATOM 5919 O O . THR B 1 304 ? 5.594 13.031 14.836 1 97.44 304 THR B O 1
ATOM 5922 N N . ALA B 1 305 ? 3.727 12.359 13.75 1 97.94 305 ALA B N 1
ATOM 5923 C CA . ALA B 1 305 ? 2.914 12.711 14.914 1 97.94 305 ALA B CA 1
ATOM 5924 C C . ALA B 1 305 ? 2.398 11.461 15.617 1 97.94 305 ALA B C 1
ATOM 5926 O O . ALA B 1 305 ? 1.924 11.531 16.75 1 97.94 305 ALA B O 1
ATOM 5927 N N . LEU B 1 306 ? 2.535 10.297 14.992 1 98.12 306 LEU B N 1
ATOM 5928 C CA . LEU B 1 306 ? 1.875 9.117 15.539 1 98.12 306 LEU B CA 1
ATOM 5929 C C . LEU B 1 306 ? 2.871 8.234 16.281 1 98.12 306 LEU B C 1
ATOM 5931 O O . LEU B 1 306 ? 4.051 8.188 15.93 1 98.12 306 LEU B O 1
ATOM 5935 N N . GLN B 1 307 ? 2.35 7.543 17.219 1 97.31 307 GLN B N 1
ATOM 5936 C CA . GLN B 1 307 ? 3.123 6.484 17.859 1 97.31 307 GLN B CA 1
ATOM 5937 C C . GLN B 1 307 ? 3.504 5.398 16.859 1 97.31 307 GLN B C 1
ATOM 5939 O O . GLN B 1 307 ? 2.75 5.117 15.93 1 97.31 307 GLN B O 1
ATOM 5944 N N . ALA B 1 308 ? 4.621 4.73 17.109 1 95.12 308 ALA B N 1
ATOM 5945 C CA . ALA B 1 308 ? 5.277 3.857 16.141 1 95.12 308 ALA B CA 1
ATOM 5946 C C . ALA B 1 308 ? 4.355 2.721 15.719 1 95.12 308 ALA B C 1
ATOM 5948 O O . ALA B 1 308 ? 4.25 2.41 14.531 1 95.12 308 ALA B O 1
ATOM 5949 N N . ASP B 1 309 ? 3.68 2.1 16.656 1 94.38 309 ASP B N 1
ATOM 5950 C CA . ASP B 1 309 ? 2.836 0.948 16.344 1 94.38 309 ASP B CA 1
ATOM 5951 C C . ASP B 1 309 ? 1.65 1.354 15.477 1 94.38 309 ASP B C 1
ATOM 5953 O O . ASP B 1 309 ? 1.248 0.608 14.578 1 94.38 309 ASP B O 1
ATOM 5957 N N . ILE B 1 310 ? 1.105 2.553 15.68 1 96.94 310 ILE B N 1
ATOM 5958 C CA . ILE B 1 310 ? -0.019 3.057 14.906 1 96.94 310 ILE B CA 1
ATOM 5959 C C . ILE B 1 310 ? 0.447 3.402 13.492 1 96.94 310 ILE B C 1
ATOM 5961 O O . ILE B 1 310 ? -0.164 2.977 12.508 1 96.94 310 ILE B O 1
ATOM 5965 N N . ARG B 1 311 ? 1.556 4.098 13.445 1 95.25 311 ARG B N 1
ATOM 5966 C CA . ARG B 1 311 ? 2.115 4.539 12.172 1 95.25 311 ARG B CA 1
ATOM 5967 C C . ARG B 1 311 ? 2.443 3.35 11.281 1 95.25 311 ARG B C 1
ATOM 5969 O O . ARG B 1 311 ? 2.148 3.369 10.078 1 95.25 311 ARG B O 1
ATOM 5976 N N . LEU B 1 312 ? 2.953 2.285 11.82 1 93.69 312 LEU B N 1
ATOM 5977 C CA . LEU B 1 312 ? 3.521 1.193 11.039 1 93.69 312 LEU B CA 1
ATOM 5978 C C . LEU B 1 312 ? 2.477 0.115 10.766 1 93.69 312 LEU B C 1
ATOM 5980 O O . LEU B 1 312 ? 2.57 -0.613 9.773 1 93.69 312 LEU B O 1
ATOM 5984 N N . LYS B 1 313 ? 1.409 0.106 11.57 1 92.06 313 LYS B N 1
ATOM 5985 C CA . LYS B 1 313 ? 0.554 -1.074 11.484 1 92.06 313 LYS B CA 1
ATOM 5986 C C . LYS B 1 313 ? -0.867 -0.696 11.078 1 92.06 313 LYS B C 1
ATOM 5988 O O . LYS B 1 313 ? -1.646 -1.553 10.656 1 92.06 313 LYS B O 1
ATOM 5993 N N . LYS B 1 314 ? -1.254 0.556 11.133 1 95.69 314 LYS B N 1
ATOM 5994 C CA . LYS B 1 314 ? -2.67 0.885 11 1 95.69 314 LYS B CA 1
ATOM 5995 C C . LYS B 1 314 ? -2.906 1.815 9.812 1 95.69 314 LYS B C 1
ATOM 5997 O O . LYS B 1 314 ? -4.004 2.352 9.648 1 95.69 314 LYS B O 1
ATOM 6002 N N . GLN B 1 315 ? -1.971 1.978 8.984 1 96.44 315 GLN B N 1
ATOM 6003 C CA . GLN B 1 315 ? -2.021 3.021 7.969 1 96.44 315 GLN B CA 1
ATOM 6004 C C . GLN B 1 315 ? -3.217 2.826 7.039 1 96.44 315 GLN B C 1
ATOM 6006 O O . GLN B 1 315 ? -3.998 3.756 6.82 1 96.44 315 GLN B O 1
ATOM 6011 N N . PRO B 1 316 ? -3.469 1.57 6.48 1 96.62 316 PRO B N 1
ATOM 6012 C CA . PRO B 1 316 ? -4.617 1.438 5.582 1 96.62 316 PRO B CA 1
ATOM 6013 C C . PRO B 1 316 ? -5.945 1.724 6.281 1 96.62 316 PRO B C 1
ATOM 6015 O O . PRO B 1 316 ? -6.844 2.326 5.688 1 96.62 316 PRO B O 1
ATOM 6018 N N . GLU B 1 317 ? -6.035 1.332 7.492 1 97.88 317 GLU B N 1
ATOM 6019 C CA . GLU B 1 317 ? -7.238 1.571 8.281 1 97.88 317 GLU B CA 1
ATOM 6020 C C . GLU B 1 317 ? -7.465 3.062 8.508 1 97.88 317 GLU B C 1
ATOM 6022 O O . GLU B 1 317 ? -8.594 3.549 8.398 1 97.88 317 GLU B O 1
ATOM 6027 N N . LEU B 1 318 ? -6.406 3.773 8.789 1 98.75 318 LEU B N 1
ATOM 6028 C CA . LEU B 1 318 ? -6.496 5.203 9.062 1 98.75 318 LEU B CA 1
ATOM 6029 C C . LEU B 1 318 ? -6.82 5.977 7.789 1 98.75 318 LEU B C 1
ATOM 6031 O O . LEU B 1 318 ? -7.582 6.945 7.82 1 98.75 318 LEU B O 1
ATOM 6035 N N . VAL B 1 319 ? -6.25 5.527 6.676 1 98.75 319 VAL B N 1
ATOM 6036 C CA . VAL B 1 319 ? -6.547 6.16 5.395 1 98.75 319 VAL B CA 1
ATOM 6037 C C . VAL B 1 319 ? -8.023 5.965 5.055 1 98.75 319 VAL B C 1
ATOM 6039 O O . VAL B 1 319 ? -8.688 6.898 4.598 1 98.75 319 VAL B O 1
ATOM 6042 N N . GLN B 1 320 ? -8.516 4.773 5.258 1 98.62 320 GLN B N 1
ATOM 6043 C CA . GLN B 1 320 ? -9.93 4.504 5.012 1 98.62 320 GLN B CA 1
ATOM 6044 C C . GLN B 1 320 ? -10.82 5.371 5.895 1 98.62 320 GLN B C 1
ATOM 6046 O O . GLN B 1 320 ? -11.805 5.945 5.426 1 98.62 320 GLN B O 1
ATOM 6051 N N . PHE B 1 321 ? -10.484 5.426 7.199 1 98.75 321 PHE B N 1
ATOM 6052 C CA . PHE B 1 321 ? -11.242 6.246 8.133 1 98.75 321 PHE B CA 1
ATOM 6053 C C . PHE B 1 321 ? -11.312 7.691 7.648 1 98.75 321 PHE B C 1
ATOM 6055 O O . PHE B 1 321 ? -12.398 8.258 7.539 1 98.75 321 PHE B O 1
ATOM 6062 N N . TYR B 1 322 ? -10.188 8.242 7.348 1 98.88 322 TYR B N 1
ATOM 6063 C CA . TYR B 1 322 ? -10.109 9.602 6.828 1 98.88 322 TYR B CA 1
ATOM 6064 C C . TYR B 1 322 ? -10.953 9.75 5.566 1 98.88 322 TYR B C 1
ATOM 6066 O O . TYR B 1 322 ? -11.727 10.703 5.434 1 98.88 322 TYR B O 1
ATOM 6074 N N . TYR B 1 323 ? -10.797 8.82 4.652 1 98.75 323 TYR B N 1
ATOM 6075 C CA . TYR B 1 323 ? -11.484 8.875 3.369 1 98.75 323 TYR B CA 1
ATOM 6076 C C . TYR B 1 323 ? -13 8.93 3.562 1 98.75 323 TYR B C 1
ATOM 6078 O O . TYR B 1 323 ? -13.688 9.719 2.914 1 98.75 323 TYR B O 1
ATOM 6086 N N . TYR B 1 324 ? -13.508 8.094 4.398 1 98.5 324 TYR B N 1
ATOM 6087 C CA . TYR B 1 324 ? -14.953 8.07 4.602 1 98.5 324 TYR B CA 1
ATOM 6088 C C . TYR B 1 324 ? -15.438 9.367 5.238 1 98.5 324 TYR B C 1
ATOM 6090 O O . TYR B 1 324 ? -16.516 9.859 4.91 1 98.5 324 TYR B O 1
ATOM 6098 N N . LYS B 1 325 ? -14.625 9.906 6.172 1 98.75 325 LYS B N 1
ATOM 6099 C CA . LYS B 1 325 ? -14.969 11.211 6.742 1 98.75 325 LYS B CA 1
ATOM 6100 C C . LYS B 1 325 ? -14.945 12.305 5.676 1 98.75 325 LYS B C 1
ATOM 6102 O O . LYS B 1 325 ? -15.844 13.148 5.629 1 98.75 325 LYS B O 1
ATOM 6107 N N . LEU B 1 326 ? -13.945 12.297 4.84 1 98.81 326 LEU B N 1
ATOM 6108 C CA . LEU B 1 326 ? -13.828 13.273 3.76 1 98.81 326 LEU B CA 1
ATOM 6109 C C . LEU B 1 326 ? -15 13.164 2.795 1 98.81 326 LEU B C 1
ATOM 6111 O O . LEU B 1 326 ? -15.602 14.172 2.428 1 98.81 326 LEU B O 1
ATOM 6115 N N . ASN B 1 327 ? -15.266 11.93 2.387 1 98.38 327 ASN B N 1
ATOM 6116 C CA . ASN B 1 327 ? -16.359 11.688 1.449 1 98.38 327 ASN B CA 1
ATOM 6117 C C . ASN B 1 327 ? -17.688 12.188 1.999 1 98.38 327 ASN B C 1
ATOM 6119 O O . ASN B 1 327 ? -18.469 12.82 1.279 1 98.38 327 ASN B O 1
ATOM 6123 N N . ALA B 1 328 ? -17.969 11.883 3.232 1 98.44 328 ALA B N 1
ATOM 6124 C CA . ALA B 1 328 ? -19.188 12.344 3.881 1 98.44 328 ALA B CA 1
ATOM 6125 C C . ALA B 1 328 ? -19.234 13.867 3.934 1 98.44 328 ALA B C 1
ATOM 6127 O O . ALA B 1 328 ? -20.281 14.469 3.686 1 98.44 328 ALA B O 1
ATOM 6128 N N . ALA B 1 329 ? -18.141 14.484 4.281 1 98.81 329 ALA B N 1
ATOM 6129 C CA . ALA B 1 329 ? -18.078 15.945 4.355 1 98.81 329 ALA B CA 1
ATOM 6130 C C . ALA B 1 329 ? -18.281 16.578 2.984 1 98.81 329 ALA B C 1
ATOM 6132 O O . ALA B 1 329 ? -18.984 17.578 2.857 1 98.81 329 ALA B O 1
ATOM 6133 N N . LEU B 1 330 ? -17.672 16.016 1.971 1 98.81 330 LEU B N 1
ATOM 6134 C CA . LEU B 1 330 ? -17.828 16.531 0.612 1 98.81 330 LEU B CA 1
ATOM 6135 C C . LEU B 1 330 ? -19.281 16.469 0.162 1 98.81 330 LEU B C 1
ATOM 6137 O O . LEU B 1 330 ? -19.766 17.375 -0.521 1 98.81 330 LEU B O 1
ATOM 6141 N N . LYS B 1 331 ? -19.938 15.43 0.536 1 98.38 331 LYS B N 1
ATOM 6142 C CA . LYS B 1 331 ? -21.359 15.32 0.218 1 98.38 331 LYS B CA 1
ATOM 6143 C C . LYS B 1 331 ? -22.156 16.422 0.909 1 98.38 331 LYS B C 1
ATOM 6145 O O . LYS B 1 331 ? -23.031 17.031 0.293 1 98.38 331 LYS B O 1
ATOM 6150 N N . LYS B 1 332 ? -21.875 16.641 2.117 1 98.44 332 LYS B N 1
ATOM 6151 C CA . LYS B 1 332 ? -22.609 17.625 2.908 1 98.44 332 LYS B CA 1
ATOM 6152 C C . LYS B 1 332 ? -22.422 19.031 2.344 1 98.44 332 LYS B C 1
ATOM 6154 O O . LYS B 1 332 ? -23.344 19.844 2.367 1 98.44 332 LYS B O 1
ATOM 6159 N N . VAL B 1 333 ? -21.219 19.297 1.875 1 98.5 333 VAL B N 1
ATOM 6160 C CA . VAL B 1 333 ? -20.969 20.625 1.342 1 98.5 333 VAL B CA 1
ATOM 6161 C C . VAL B 1 333 ? -21.375 20.672 -0.131 1 98.5 333 VAL B C 1
ATOM 6163 O O . VAL B 1 333 ? -21.094 21.656 -0.823 1 98.5 333 VAL B O 1
ATOM 6166 N N . GLN B 1 334 ? -21.906 19.609 -0.685 1 97.69 334 GLN B N 1
ATOM 6167 C CA . GLN B 1 334 ? -22.406 19.5 -2.053 1 97.69 334 GLN B CA 1
ATOM 6168 C C . GLN B 1 334 ? -21.297 19.75 -3.064 1 97.69 334 GLN B C 1
ATOM 6170 O O . GLN B 1 334 ? -21.484 20.516 -4.012 1 97.69 334 GLN B O 1
ATOM 6175 N N . TYR B 1 335 ? -20.156 19.203 -2.732 1 98.19 335 TYR B N 1
ATOM 6176 C CA . TYR B 1 335 ? -19.047 19.266 -3.676 1 98.19 335 TYR B CA 1
ATOM 6177 C C . TYR B 1 335 ? -19.391 18.531 -4.965 1 98.19 335 TYR B C 1
ATOM 6179 O O . TYR B 1 335 ? -19.812 17.375 -4.93 1 98.19 335 TYR B O 1
ATOM 6187 N N . SER B 1 336 ? -19.156 19.188 -6.102 1 96.62 336 SER B N 1
ATOM 6188 C CA . SER B 1 336 ? -19.609 18.609 -7.371 1 96.62 336 SER B CA 1
ATOM 6189 C C . SER B 1 336 ? -18.438 18.047 -8.156 1 96.62 336 SER B C 1
ATOM 6191 O O . SER B 1 336 ? -18.625 17.453 -9.227 1 96.62 336 SER B O 1
ATOM 6193 N N . GLY B 1 337 ? -17.203 18.281 -7.621 1 94.81 337 GLY B N 1
ATOM 6194 C CA . GLY B 1 337 ? -16.047 17.75 -8.328 1 94.81 337 GLY B CA 1
ATOM 6195 C C . GLY B 1 337 ? -15.898 16.25 -8.195 1 94.81 337 GLY B C 1
ATOM 6196 O O . GLY B 1 337 ? -16.734 15.586 -7.578 1 94.81 337 GLY B O 1
ATOM 6197 N N . ASN B 1 338 ? -14.844 15.758 -8.773 1 93.38 338 ASN B N 1
ATOM 6198 C CA . ASN B 1 338 ? -14.586 14.328 -8.766 1 93.38 338 ASN B CA 1
ATOM 6199 C C . ASN B 1 338 ? -14.07 13.859 -7.41 1 93.38 338 ASN B C 1
ATOM 6201 O O . ASN B 1 338 ? -13.07 14.375 -6.91 1 93.38 338 ASN B O 1
ATOM 6205 N N . VAL B 1 339 ? -14.789 12.992 -6.832 1 95.88 339 VAL B N 1
ATOM 6206 C CA . VAL B 1 339 ? -14.336 12.305 -5.625 1 95.88 339 VAL B CA 1
ATOM 6207 C C . VAL B 1 339 ? -13.93 10.875 -5.965 1 95.88 339 VAL B C 1
ATOM 6209 O O . VAL B 1 339 ? -14.766 10.062 -6.367 1 95.88 339 VAL B O 1
ATOM 6212 N N . PRO B 1 340 ? -12.688 10.594 -5.836 1 96.5 340 PRO B N 1
ATOM 6213 C CA . PRO B 1 340 ? -12.266 9.234 -6.195 1 96.5 340 PRO B CA 1
ATOM 6214 C C . PRO B 1 340 ? -12.852 8.172 -5.273 1 96.5 340 PRO B C 1
ATOM 6216 O O . PRO B 1 340 ? -13.258 8.477 -4.148 1 96.5 340 PRO B O 1
ATOM 6219 N N . SER B 1 341 ? -12.922 6.914 -5.793 1 96.56 341 SER B N 1
ATOM 6220 C CA . SER B 1 341 ? -13.219 5.793 -4.91 1 96.56 341 SER B CA 1
ATOM 6221 C C . SER B 1 341 ? -12.102 5.586 -3.889 1 96.56 341 SER B C 1
ATOM 6223 O O . SER B 1 341 ? -11 6.109 -4.055 1 96.56 341 SER B O 1
ATOM 6225 N N . LEU B 1 342 ? -12.414 4.859 -2.822 1 97.88 342 LEU B N 1
ATOM 6226 C CA . LEU B 1 342 ? -11.391 4.574 -1.825 1 97.88 342 LEU B CA 1
ATOM 6227 C C . LEU B 1 342 ? -10.18 3.904 -2.467 1 97.88 342 LEU B C 1
ATOM 6229 O O . LEU B 1 342 ? -9.039 4.223 -2.131 1 97.88 342 LEU B O 1
ATOM 6233 N N . PHE B 1 343 ? -10.383 2.992 -3.379 1 97.06 343 PHE B N 1
ATOM 6234 C CA . PHE B 1 343 ? -9.305 2.295 -4.07 1 97.06 343 PHE B CA 1
ATOM 6235 C C . PHE B 1 343 ? -8.406 3.281 -4.812 1 97.06 343 PHE B C 1
ATOM 6237 O O . PHE B 1 343 ? -7.184 3.234 -4.691 1 97.06 343 PHE B O 1
ATOM 6244 N N . VAL B 1 344 ? -9.023 4.176 -5.566 1 96.62 344 VAL B N 1
ATOM 6245 C CA . VAL B 1 344 ? -8.273 5.164 -6.34 1 96.62 344 VAL B CA 1
ATOM 6246 C C . VAL B 1 344 ? -7.582 6.145 -5.402 1 96.62 344 VAL B C 1
ATOM 6248 O O . VAL B 1 344 ? -6.461 6.586 -5.672 1 96.62 344 VAL B O 1
ATOM 6251 N N . PHE B 1 345 ? -8.25 6.477 -4.301 1 97.94 345 PHE B N 1
ATOM 6252 C CA . PHE B 1 345 ? -7.637 7.367 -3.322 1 97.94 345 PHE B CA 1
ATOM 6253 C C . PHE B 1 345 ? -6.379 6.742 -2.73 1 97.94 345 PHE B C 1
ATOM 6255 O O . PHE B 1 345 ? -5.387 7.434 -2.486 1 97.94 345 PHE B O 1
ATOM 6262 N N . HIS B 1 346 ? -6.418 5.438 -2.51 1 97.44 346 HIS B N 1
ATOM 6263 C CA . HIS B 1 346 ? -5.23 4.73 -2.041 1 97.44 346 HIS B CA 1
ATOM 6264 C C . HIS B 1 346 ? -4.086 4.848 -3.045 1 97.44 346 HIS B C 1
ATOM 6266 O O . HIS B 1 346 ? -2.922 4.953 -2.656 1 97.44 346 HIS B O 1
ATOM 6272 N N . GLN B 1 347 ? -4.406 4.805 -4.32 1 95.38 347 GLN B N 1
ATOM 6273 C CA . GLN B 1 347 ? -3.369 4.98 -5.332 1 95.38 347 GLN B CA 1
ATOM 6274 C C . GLN B 1 347 ? -2.762 6.379 -5.258 1 95.38 347 GLN B C 1
ATOM 6276 O O . GLN B 1 347 ? -1.541 6.535 -5.336 1 95.38 347 GLN B O 1
ATOM 6281 N N . GLN B 1 348 ? -3.625 7.328 -5.102 1 96.75 348 GLN B N 1
ATOM 6282 C CA . GLN B 1 348 ? -3.148 8.695 -4.941 1 96.75 348 GLN B CA 1
ATOM 6283 C C . GLN B 1 348 ? -2.289 8.844 -3.689 1 96.75 348 GLN B C 1
ATOM 6285 O O . GLN B 1 348 ? -1.247 9.5 -3.719 1 96.75 348 GLN B O 1
ATOM 6290 N N . PHE B 1 349 ? -2.75 8.227 -2.604 1 97.94 349 PHE B N 1
ATOM 6291 C CA . PHE B 1 349 ? -2.01 8.234 -1.346 1 97.94 349 PHE B CA 1
ATOM 6292 C C . PHE B 1 349 ? -0.62 7.641 -1.53 1 97.94 349 PHE B C 1
ATOM 6294 O O . PHE B 1 349 ? 0.376 8.234 -1.11 1 97.94 349 PHE B O 1
ATOM 6301 N N . ARG B 1 350 ? -0.525 6.59 -2.227 1 96.31 350 ARG B N 1
ATOM 6302 C CA . ARG B 1 350 ? 0.742 5.891 -2.424 1 96.31 350 ARG B CA 1
ATOM 6303 C C . ARG B 1 350 ? 1.654 6.672 -3.365 1 96.31 350 ARG B C 1
ATOM 6305 O O . ARG B 1 350 ? 2.877 6.664 -3.199 1 96.31 350 ARG B O 1
ATOM 6312 N N . ASN B 1 351 ? 1.085 7.297 -4.293 1 96.19 351 ASN B N 1
ATOM 6313 C CA . ASN B 1 351 ? 1.861 8.102 -5.23 1 96.19 351 ASN B CA 1
ATOM 6314 C C . ASN B 1 351 ? 2.607 9.227 -4.516 1 96.19 351 ASN B C 1
ATOM 6316 O O . ASN B 1 351 ? 3.631 9.711 -5.008 1 96.19 351 ASN B O 1
ATOM 6320 N N . ARG B 1 352 ? 2.123 9.633 -3.352 1 97.38 352 ARG B N 1
ATOM 6321 C CA . ARG B 1 352 ? 2.721 10.734 -2.605 1 97.38 352 ARG B CA 1
ATOM 6322 C C . ARG B 1 352 ? 3.596 10.219 -1.468 1 97.38 352 ARG B C 1
ATOM 6324 O O . ARG B 1 352 ? 4.027 10.992 -0.608 1 97.38 352 ARG B O 1
ATOM 6331 N N . SER B 1 353 ? 3.934 9 -1.483 1 97.5 353 SER B N 1
ATOM 6332 C CA . SER B 1 353 ? 4.488 8.344 -0.302 1 97.5 353 SER B CA 1
ATOM 6333 C C . SER B 1 353 ? 5.906 8.828 -0.018 1 97.5 353 SER B C 1
ATOM 6335 O O . SER B 1 353 ? 6.426 8.625 1.081 1 97.5 353 SER B O 1
ATOM 6337 N N . PHE B 1 354 ? 6.562 9.438 -0.971 1 98.06 354 PHE B N 1
ATOM 6338 C CA . PHE B 1 354 ? 7.887 9.969 -0.67 1 98.06 354 PHE B CA 1
ATOM 6339 C C . PHE B 1 354 ? 7.805 11.031 0.422 1 98.06 354 PHE B C 1
ATOM 6341 O O . PHE B 1 354 ? 8.781 11.273 1.13 1 98.06 354 PHE B O 1
ATOM 6348 N N . TYR B 1 355 ? 6.633 11.656 0.587 1 97.19 355 TYR B N 1
ATOM 6349 C CA . TYR B 1 355 ? 6.426 12.625 1.652 1 97.19 355 TYR B CA 1
ATOM 6350 C C . TYR B 1 355 ? 6.633 11.992 3.021 1 97.19 355 TYR B C 1
ATOM 6352 O O . TYR B 1 355 ? 6.996 12.672 3.982 1 97.19 355 TYR B O 1
ATOM 6360 N N . ALA B 1 356 ? 6.387 10.703 3.102 1 97.75 356 ALA B N 1
ATOM 6361 C CA . ALA B 1 356 ? 6.68 9.984 4.34 1 97.75 356 ALA B CA 1
ATOM 6362 C C . ALA B 1 356 ? 8.188 9.906 4.582 1 97.75 356 ALA B C 1
ATOM 6364 O O . ALA B 1 356 ? 8.648 10.07 5.715 1 97.75 356 ALA B O 1
ATOM 6365 N N . ALA B 1 357 ? 8.977 9.641 3.51 1 97.88 357 ALA B N 1
ATOM 6366 C CA . ALA B 1 357 ? 10.43 9.602 3.625 1 97.88 357 ALA B CA 1
ATOM 6367 C C . ALA B 1 357 ? 10.992 10.969 3.994 1 97.88 357 ALA B C 1
ATOM 6369 O O . ALA B 1 357 ? 11.789 11.086 4.93 1 97.88 357 ALA B O 1
ATOM 6370 N N . PHE B 1 358 ? 10.469 11.906 3.32 1 96.75 358 PHE B N 1
ATOM 6371 C CA . PHE B 1 358 ? 10.836 13.297 3.553 1 96.75 358 PHE B CA 1
ATOM 6372 C C . PHE B 1 358 ? 10.57 13.695 5 1 96.75 358 PHE B C 1
ATOM 6374 O O . PHE B 1 358 ? 11.461 14.188 5.688 1 96.75 358 PHE B O 1
ATOM 6381 N N . ALA B 1 359 ? 9.398 13.422 5.496 1 97.5 359 ALA B N 1
ATOM 6382 C CA . ALA B 1 359 ? 8.977 13.844 6.828 1 97.5 359 ALA B CA 1
ATOM 6383 C C . ALA B 1 359 ? 9.711 13.062 7.91 1 97.5 359 ALA B C 1
ATOM 6385 O O . ALA B 1 359 ? 10.172 13.641 8.898 1 97.5 359 ALA B O 1
ATOM 6386 N N . SER B 1 360 ? 9.914 11.781 7.699 1 97.62 360 SER B N 1
ATOM 6387 C CA . SER B 1 360 ? 10.43 10.906 8.75 1 97.62 360 SER B CA 1
ATOM 6388 C C . SER B 1 360 ? 11.945 11 8.844 1 97.62 360 SER B C 1
ATOM 6390 O O . SER B 1 360 ? 12.508 10.938 9.938 1 97.62 360 SER B O 1
ATOM 6392 N N . LEU B 1 361 ? 12.625 11.148 7.699 1 98.12 361 LEU B N 1
ATOM 6393 C CA . LEU B 1 361 ? 14.086 11.055 7.688 1 98.12 361 LEU B CA 1
ATOM 6394 C C . LEU B 1 361 ? 14.711 12.438 7.863 1 98.12 361 LEU B C 1
ATOM 6396 O O . LEU B 1 361 ? 15.859 12.547 8.312 1 98.12 361 LEU B O 1
ATOM 6400 N N . ILE B 1 362 ? 13.984 13.43 7.527 1 96.94 362 ILE B N 1
ATOM 6401 C CA . ILE B 1 362 ? 14.617 14.742 7.461 1 96.94 362 ILE B CA 1
ATOM 6402 C C . ILE B 1 362 ? 14.133 15.609 8.625 1 96.94 362 ILE B C 1
ATOM 6404 O O . ILE B 1 362 ? 14.883 15.844 9.578 1 96.94 362 ILE B O 1
ATOM 6408 N N . PHE B 1 363 ? 12.836 15.789 8.797 1 94.44 363 PHE B N 1
ATOM 6409 C CA . PHE B 1 363 ? 12.383 16.812 9.719 1 94.44 363 PHE B CA 1
ATOM 6410 C C . PHE B 1 363 ? 12.07 16.219 11.086 1 94.44 363 PHE B C 1
ATOM 6412 O O . PHE B 1 363 ? 12.305 16.844 12.117 1 94.44 363 PHE B O 1
ATOM 6419 N N . GLU B 1 364 ? 11.594 15.062 11.133 1 95.81 364 GLU B N 1
ATOM 6420 C CA . GLU B 1 364 ? 11.109 14.5 12.391 1 95.81 364 GLU B CA 1
ATOM 6421 C C . GLU B 1 364 ? 12.227 14.414 13.422 1 95.81 364 GLU B C 1
ATOM 6423 O O . GLU B 1 364 ? 12.008 14.695 14.602 1 95.81 364 GLU B O 1
ATOM 6428 N N . PRO B 1 365 ? 13.484 14.039 13.055 1 95.25 365 PRO B N 1
ATOM 6429 C CA . PRO B 1 365 ? 14.555 13.977 14.055 1 95.25 365 PRO B CA 1
ATOM 6430 C C . PRO B 1 365 ? 14.82 15.32 14.719 1 95.25 365 PRO B C 1
ATOM 6432 O O . PRO B 1 365 ? 15.156 15.375 15.906 1 95.25 365 PRO B O 1
ATOM 6435 N N . THR B 1 366 ? 14.656 16.391 13.945 1 92.88 366 THR B N 1
ATOM 6436 C CA . THR B 1 366 ? 14.852 17.719 14.523 1 92.88 366 THR B CA 1
ATOM 6437 C C . THR B 1 366 ? 13.664 18.109 15.391 1 92.88 366 THR B C 1
ATOM 6439 O O . THR B 1 366 ? 13.828 18.812 16.391 1 92.88 366 THR B O 1
ATOM 6442 N N . MET B 1 367 ? 12.523 17.609 15.07 1 91.62 367 MET B N 1
ATOM 6443 C CA . MET B 1 367 ? 11.289 17.906 15.797 1 91.62 367 MET B CA 1
ATOM 6444 C C . MET B 1 367 ? 11.312 17.281 17.188 1 91.62 367 MET B C 1
ATOM 6446 O O . MET B 1 367 ? 10.711 17.812 18.125 1 91.62 367 MET B O 1
ATOM 6450 N N . THR B 1 368 ? 12.062 16.203 17.312 1 91.88 368 THR B N 1
ATOM 6451 C CA . THR B 1 368 ? 12.055 15.469 18.578 1 91.88 368 THR B CA 1
ATOM 6452 C C . THR B 1 368 ? 13.383 15.641 19.312 1 91.88 368 THR B C 1
ATOM 6454 O O . THR B 1 368 ? 13.664 14.922 20.266 1 91.88 368 THR B O 1
ATOM 6457 N N . TYR B 1 369 ? 14.164 16.5 18.812 1 90.44 369 TYR B N 1
ATOM 6458 C CA . TYR B 1 369 ? 15.469 16.75 19.422 1 90.44 369 TYR B CA 1
ATOM 6459 C C . TYR B 1 369 ? 15.328 17.344 20.812 1 90.44 369 TYR B C 1
ATOM 6461 O O . TYR B 1 369 ? 14.531 18.266 21.031 1 90.44 369 TYR B O 1
ATOM 6469 N N . THR B 1 370 ? 16.109 16.828 21.797 1 87.56 370 THR B N 1
ATOM 6470 C CA . THR B 1 370 ? 16.047 17.312 23.172 1 87.56 370 THR B CA 1
ATOM 6471 C C . THR B 1 370 ? 17.438 17.719 23.656 1 87.56 370 THR B C 1
ATOM 6473 O O . THR B 1 370 ? 17.656 17.844 24.859 1 87.56 370 THR B O 1
ATOM 6476 N N . GLY B 1 371 ? 18.328 17.812 22.766 1 82.06 371 GLY B N 1
ATOM 6477 C CA . GLY B 1 371 ? 19.688 18.156 23.172 1 82.06 371 GLY B CA 1
ATOM 6478 C C . GLY B 1 371 ? 19.828 19.594 23.594 1 82.06 371 GLY B C 1
ATOM 6479 O O . GLY B 1 371 ? 18.828 20.297 23.797 1 82.06 371 GLY B O 1
ATOM 6480 N N . LYS B 1 372 ? 21.047 20.047 23.797 1 76.31 372 LYS B N 1
ATOM 6481 C CA . LYS B 1 372 ? 21.375 21.312 24.438 1 76.31 372 LYS B CA 1
ATOM 6482 C C . LYS B 1 372 ? 21.203 22.484 23.453 1 76.31 372 LYS B C 1
ATOM 6484 O O . LYS B 1 372 ? 20.828 23.578 23.859 1 76.31 372 LYS B O 1
ATOM 6489 N N . GLU B 1 373 ? 21.453 22.125 22.234 1 71.81 373 GLU B N 1
ATOM 6490 C CA . GLU B 1 373 ? 21.391 23.203 21.266 1 71.81 373 GLU B CA 1
ATOM 6491 C C . GLU B 1 373 ? 19.953 23.5 20.859 1 71.81 373 GLU B C 1
ATOM 6493 O O . GLU B 1 373 ? 19.109 22.594 20.828 1 71.81 373 GLU B O 1
ATOM 6498 N N . GLU B 1 374 ? 19.766 24.766 20.703 1 69.12 374 GLU B N 1
ATOM 6499 C CA . GLU B 1 374 ? 18.438 25.109 20.203 1 69.12 374 GLU B CA 1
ATOM 6500 C C . GLU B 1 374 ? 18.266 24.641 18.766 1 69.12 374 GLU B C 1
ATOM 6502 O O . GLU B 1 374 ? 19.109 24.922 17.906 1 69.12 374 GLU B O 1
ATOM 6507 N N . ALA B 1 375 ? 17.266 23.938 18.484 1 73.56 375 ALA B N 1
ATOM 6508 C CA . ALA B 1 375 ? 16.953 23.531 17.109 1 73.56 375 ALA B CA 1
ATOM 6509 C C . ALA B 1 375 ? 16.422 24.703 16.297 1 73.56 375 ALA B C 1
ATOM 6511 O O . ALA B 1 375 ? 15.422 25.328 16.641 1 73.56 375 ALA B O 1
ATOM 6512 N N . SER B 1 376 ? 17.219 25.141 15.297 1 78.88 376 SER B N 1
ATOM 6513 C CA . SER B 1 376 ? 16.812 26.219 14.398 1 78.88 376 SER B CA 1
ATOM 6514 C C . SER B 1 376 ? 17.25 25.938 12.961 1 78.88 376 SER B C 1
ATOM 6516 O O . SER B 1 376 ? 18.172 25.172 12.734 1 78.88 376 SER B O 1
ATOM 6518 N N . MET B 1 377 ? 16.547 26.531 12.133 1 81.56 377 MET B N 1
ATOM 6519 C CA . MET B 1 377 ? 16.906 26.406 10.727 1 81.56 377 MET B CA 1
ATOM 6520 C C . MET B 1 377 ? 18.328 26.906 10.477 1 81.56 377 MET B C 1
ATOM 6522 O O . MET B 1 377 ? 19.047 26.359 9.656 1 81.56 377 MET B O 1
ATOM 6526 N N . ASP B 1 378 ? 18.703 27.859 11.18 1 81 378 ASP B N 1
ATOM 6527 C CA . ASP B 1 378 ? 20.031 28.422 11.023 1 81 378 ASP B CA 1
ATOM 6528 C C . ASP B 1 378 ? 21.109 27.406 11.406 1 81 378 ASP B C 1
ATOM 6530 O O . ASP B 1 378 ? 22.156 27.328 10.75 1 81 378 ASP B O 1
ATOM 6534 N N . GLN B 1 379 ? 20.797 26.703 12.406 1 82.38 379 GLN B N 1
ATOM 6535 C CA . GLN B 1 379 ? 21.75 25.672 12.812 1 82.38 379 GLN B CA 1
ATOM 6536 C C . GLN B 1 379 ? 21.844 24.578 11.75 1 82.38 379 GLN B C 1
ATOM 6538 O O . GLN B 1 379 ? 22.922 24.016 11.523 1 82.38 379 GLN B O 1
ATOM 6543 N N . ILE B 1 380 ? 20.781 24.344 11.141 1 87.5 380 ILE B N 1
ATOM 6544 C CA . ILE B 1 380 ? 20.75 23.281 10.141 1 87.5 380 ILE B CA 1
ATOM 6545 C C . ILE B 1 380 ? 21.516 23.734 8.898 1 87.5 380 ILE B C 1
ATOM 6547 O O . ILE B 1 380 ? 22.234 22.938 8.289 1 87.5 380 ILE B O 1
ATOM 6551 N N . ILE B 1 381 ? 21.375 24.953 8.586 1 86.5 381 ILE B N 1
ATOM 6552 C CA . ILE B 1 381 ? 22.016 25.5 7.395 1 86.5 381 ILE B CA 1
ATOM 6553 C C . ILE B 1 381 ? 23.5 25.688 7.648 1 86.5 381 ILE B C 1
ATOM 6555 O O . ILE B 1 381 ? 24.312 25.531 6.734 1 86.5 381 ILE B O 1
ATOM 6559 N N . SER B 1 382 ? 23.875 25.906 8.82 1 86.5 382 SER B N 1
ATOM 6560 C CA . SER B 1 382 ? 25.234 26.297 9.18 1 86.5 382 SER B CA 1
ATOM 6561 C C . SER B 1 382 ? 26.203 25.125 9.016 1 86.5 382 SER B C 1
ATOM 6563 O O . SER B 1 382 ? 25.875 23.984 9.336 1 86.5 382 SER B O 1
ATOM 6565 N N . LEU B 1 383 ? 27.375 25.469 8.531 1 86.06 383 LEU B N 1
ATOM 6566 C CA . LEU B 1 383 ? 28.453 24.5 8.414 1 86.06 383 LEU B CA 1
ATOM 6567 C C . LEU B 1 383 ? 29.484 24.688 9.523 1 86.06 383 LEU B C 1
ATOM 6569 O O . LEU B 1 383 ? 30.578 24.094 9.477 1 86.06 383 LEU B O 1
ATOM 6573 N N . SER B 1 384 ? 29.109 25.484 10.445 1 87.81 384 SER B N 1
ATOM 6574 C CA . SER B 1 384 ? 29.984 25.672 11.602 1 87.81 384 SER B CA 1
ATOM 6575 C C . SER B 1 384 ? 30.062 24.406 12.438 1 87.81 384 SER B C 1
ATOM 6577 O O . SER B 1 384 ? 29.297 23.469 12.242 1 87.81 384 SER B O 1
ATOM 6579 N N . GLU B 1 385 ? 30.984 24.391 13.359 1 90.12 385 GLU B N 1
ATOM 6580 C CA . GLU B 1 385 ? 31.125 23.266 14.273 1 90.12 385 GLU B CA 1
ATOM 6581 C C . GLU B 1 385 ? 29.859 23.062 15.094 1 90.12 385 GLU B C 1
ATOM 6583 O O . GLU B 1 385 ? 29.438 21.922 15.305 1 90.12 385 GLU B O 1
ATOM 6588 N N . LYS B 1 386 ? 29.344 24.156 15.484 1 87.06 386 LYS B N 1
ATOM 6589 C CA . LYS B 1 386 ? 28.109 24.094 16.266 1 87.06 386 LYS B CA 1
ATOM 6590 C C . LYS B 1 386 ? 26.953 23.531 15.438 1 87.06 386 LYS B C 1
ATOM 6592 O O . LYS B 1 386 ? 26.172 22.719 15.922 1 87.06 386 LYS B O 1
ATOM 6597 N N . GLY B 1 387 ? 26.844 24.047 14.227 1 88.94 387 GLY B N 1
ATOM 6598 C CA . GLY B 1 387 ? 25.828 23.547 13.32 1 88.94 387 GLY B CA 1
ATOM 6599 C C . GLY B 1 387 ? 25.969 22.062 13.016 1 88.94 387 GLY B C 1
ATOM 6600 O O . GLY B 1 387 ? 24.969 21.328 13.016 1 88.94 387 GLY B O 1
ATOM 6601 N N . MET B 1 388 ? 27.203 21.656 12.859 1 91.5 388 MET B N 1
ATOM 6602 C CA . MET B 1 388 ? 27.469 20.25 12.578 1 91.5 388 MET B CA 1
ATOM 6603 C C . MET B 1 388 ? 27.156 19.391 13.797 1 91.5 388 MET B C 1
ATOM 6605 O O . MET B 1 388 ? 26.578 18.297 13.664 1 91.5 388 MET B O 1
ATOM 6609 N N . ARG B 1 389 ? 27.5 19.859 14.906 1 91.06 389 ARG B N 1
ATOM 6610 C CA . ARG B 1 389 ? 27.234 19.141 16.141 1 91.06 389 ARG B CA 1
ATOM 6611 C C . ARG B 1 389 ? 25.734 18.969 16.375 1 91.06 389 ARG B C 1
ATOM 6613 O O . ARG B 1 389 ? 25.281 17.906 16.797 1 91.06 389 ARG B O 1
ATOM 6620 N N . PHE B 1 390 ? 24.984 19.969 16.125 1 91.75 390 PHE B N 1
ATOM 6621 C CA . PHE B 1 390 ? 23.531 19.906 16.266 1 91.75 390 PHE B CA 1
ATOM 6622 C C . PHE B 1 390 ? 22.953 18.797 15.391 1 91.75 390 PHE B C 1
ATOM 6624 O O . PHE B 1 390 ? 22.203 17.938 15.867 1 91.75 390 PHE B O 1
ATOM 6631 N N . LYS B 1 391 ? 23.328 18.859 14.156 1 94.62 391 LYS B N 1
ATOM 6632 C CA . LYS B 1 391 ? 22.797 17.875 13.203 1 94.62 391 LYS B CA 1
ATOM 6633 C C . LYS B 1 391 ? 23.188 16.453 13.602 1 94.62 391 LYS B C 1
ATOM 6635 O O . LYS B 1 391 ? 22.359 15.555 13.602 1 94.62 391 LYS B O 1
ATOM 6640 N N . ASP B 1 392 ? 24.391 16.312 13.953 1 94.94 392 ASP B N 1
ATOM 6641 C CA . ASP B 1 392 ? 24.859 14.984 14.344 1 94.94 392 ASP B CA 1
ATOM 6642 C C . ASP B 1 392 ? 24.172 14.523 15.633 1 94.94 392 ASP B C 1
ATOM 6644 O O . ASP B 1 392 ? 23.766 13.359 15.734 1 94.94 392 ASP B O 1
ATOM 6648 N N . ASP B 1 393 ? 24.016 15.461 16.578 1 94.62 393 ASP B N 1
ATOM 6649 C CA . ASP B 1 393 ? 23.359 15.117 17.844 1 94.62 393 ASP B CA 1
ATOM 6650 C C . ASP B 1 393 ? 21.906 14.695 17.609 1 94.62 393 ASP B C 1
ATOM 6652 O O . ASP B 1 393 ? 21.422 13.766 18.266 1 94.62 393 ASP B O 1
ATOM 6656 N N . ALA B 1 394 ? 21.25 15.352 16.75 1 94.75 394 ALA B N 1
ATOM 6657 C CA . ALA B 1 394 ? 19.844 15.062 16.469 1 94.75 394 ALA B CA 1
ATOM 6658 C C . ALA B 1 394 ? 19.672 13.641 15.93 1 94.75 394 ALA B C 1
ATOM 6660 O O . ALA B 1 394 ? 18.766 12.922 16.359 1 94.75 394 ALA B O 1
ATOM 6661 N N . PHE B 1 395 ? 20.594 13.195 15.102 1 97.19 395 PHE B N 1
ATOM 6662 C CA . PHE B 1 395 ? 20.422 11.906 14.43 1 97.19 395 PHE B CA 1
ATOM 6663 C C . PHE B 1 395 ? 21.109 10.805 15.219 1 97.19 395 PHE B C 1
ATOM 6665 O O . PHE B 1 395 ? 20.766 9.625 15.094 1 97.19 395 PHE B O 1
ATOM 6672 N N . GLN B 1 396 ? 22.062 11.156 16.109 1 96.44 396 GLN B N 1
ATOM 6673 C CA . GLN B 1 396 ? 22.781 10.148 16.875 1 96.44 396 GLN B CA 1
ATOM 6674 C C . GLN B 1 396 ? 22.109 9.891 18.219 1 96.44 396 GLN B C 1
ATOM 6676 O O . GLN B 1 396 ? 22.469 8.953 18.938 1 96.44 396 GLN B O 1
ATOM 6681 N N . ALA B 1 397 ? 21.125 10.781 18.484 1 94.94 397 ALA B N 1
ATOM 6682 C CA . ALA B 1 397 ? 20.359 10.547 19.719 1 94.94 397 ALA B CA 1
ATOM 6683 C C . ALA B 1 397 ? 19.766 9.141 19.734 1 94.94 397 ALA B C 1
ATOM 6685 O O . ALA B 1 397 ? 19.312 8.641 18.703 1 94.94 397 ALA B O 1
ATOM 6686 N N . GLU B 1 398 ? 19.688 8.523 20.891 1 94.75 398 GLU B N 1
ATOM 6687 C CA . GLU B 1 398 ? 19.234 7.148 21.031 1 94.75 398 GLU B CA 1
ATOM 6688 C C . GLU B 1 398 ? 17.797 6.984 20.516 1 94.75 398 GLU B C 1
ATOM 6690 O O . GLU B 1 398 ? 17.5 6.016 19.828 1 94.75 398 GLU B O 1
ATOM 6695 N N . GLU B 1 399 ? 16.953 7.902 20.844 1 93.69 399 GLU B N 1
ATOM 6696 C CA . GLU B 1 399 ? 15.547 7.816 20.438 1 93.69 399 GLU B CA 1
ATOM 6697 C C . GLU B 1 399 ? 15.406 7.879 18.922 1 93.69 399 GLU B C 1
ATOM 6699 O O . GLU B 1 399 ? 14.57 7.184 18.344 1 93.69 399 GLU B O 1
ATOM 6704 N N . THR B 1 400 ? 16.219 8.688 18.312 1 96 400 THR B N 1
ATOM 6705 C CA . THR B 1 400 ? 16.172 8.797 16.859 1 96 400 THR B CA 1
ATOM 6706 C C . THR B 1 400 ? 16.688 7.508 16.219 1 96 400 THR B C 1
ATOM 6708 O O . THR B 1 400 ? 16.109 7.023 15.242 1 96 400 THR B O 1
ATOM 6711 N N . ARG B 1 401 ? 17.75 6.945 16.766 1 96.81 401 ARG B N 1
ATOM 6712 C CA . ARG B 1 401 ? 18.297 5.699 16.234 1 96.81 401 ARG B CA 1
ATOM 6713 C C . ARG B 1 401 ? 17.297 4.562 16.344 1 96.81 401 ARG B C 1
ATOM 6715 O O . ARG B 1 401 ? 17.141 3.766 15.414 1 96.81 401 ARG B O 1
ATOM 6722 N N . LYS B 1 402 ? 16.641 4.535 17.453 1 95.56 402 LYS B N 1
ATOM 6723 C CA . LYS B 1 402 ? 15.602 3.535 17.641 1 95.56 402 LYS B CA 1
ATOM 6724 C C . LYS B 1 402 ? 14.5 3.674 16.594 1 95.56 402 LYS B C 1
ATOM 6726 O O . LYS B 1 402 ? 14.031 2.676 16.047 1 95.56 402 LYS B O 1
ATOM 6731 N N . LYS B 1 403 ? 14.109 4.832 16.312 1 95.81 403 LYS B N 1
ATOM 6732 C CA . LYS B 1 403 ? 13.086 5.086 15.305 1 95.81 403 LYS B CA 1
ATOM 6733 C C . LYS B 1 403 ? 13.562 4.676 13.914 1 95.81 403 LYS B C 1
ATOM 6735 O O . LYS B 1 403 ? 12.797 4.117 13.125 1 95.81 403 LYS B O 1
ATOM 6740 N N . MET B 1 404 ? 14.836 4.922 13.625 1 97.62 404 MET B N 1
ATOM 6741 C CA . MET B 1 404 ? 15.375 4.625 12.305 1 97.62 404 MET B CA 1
ATOM 6742 C C . MET B 1 404 ? 15.438 3.119 12.062 1 97.62 404 MET B C 1
ATOM 6744 O O . MET B 1 404 ? 15.258 2.658 10.938 1 97.62 404 MET B O 1
ATOM 6748 N N . ARG B 1 405 ? 15.586 2.328 13.172 1 97.62 405 ARG B N 1
ATOM 6749 C CA . ARG B 1 405 ? 15.594 0.872 13.062 1 97.62 405 ARG B CA 1
ATOM 6750 C C . ARG B 1 405 ? 14.266 0.363 12.492 1 97.62 405 ARG B C 1
ATOM 6752 O O . ARG B 1 405 ? 14.234 -0.667 11.82 1 97.62 405 ARG B O 1
ATOM 6759 N N . LEU B 1 406 ? 13.227 1.144 12.727 1 96.88 406 LEU B N 1
ATOM 6760 C CA . LEU B 1 406 ? 11.906 0.749 12.258 1 96.88 406 LEU B CA 1
ATOM 6761 C C . LEU B 1 406 ? 11.547 1.467 10.961 1 96.88 406 LEU B C 1
ATOM 6763 O O . LEU B 1 406 ? 10.969 0.867 10.055 1 96.88 406 LEU B O 1
ATOM 6767 N N . THR B 1 407 ? 11.953 2.668 10.812 1 97.75 407 THR B N 1
ATOM 6768 C CA . THR B 1 407 ? 11.516 3.535 9.727 1 97.75 407 THR B CA 1
ATOM 6769 C C . THR B 1 407 ? 12.242 3.178 8.43 1 97.75 407 THR B C 1
ATOM 6771 O O . THR B 1 407 ? 11.625 3.125 7.359 1 97.75 407 THR B O 1
ATOM 6774 N N . LEU B 1 408 ? 13.555 2.914 8.539 1 98.25 408 LEU B N 1
ATOM 6775 C CA . LEU B 1 408 ? 14.344 2.682 7.328 1 98.25 408 LEU B CA 1
ATOM 6776 C C . LEU B 1 408 ? 13.867 1.427 6.605 1 98.25 408 LEU B C 1
ATOM 6778 O O . LEU B 1 408 ? 13.578 1.467 5.406 1 98.25 408 LEU B O 1
ATOM 6782 N N . PRO B 1 409 ? 13.664 0.284 7.305 1 97.5 409 PRO B N 1
ATOM 6783 C CA . PRO B 1 409 ? 13.125 -0.881 6.598 1 97.5 409 PRO B CA 1
ATOM 6784 C C . PRO B 1 409 ? 11.734 -0.632 6.023 1 97.5 409 PRO B C 1
ATOM 6786 O O . PRO B 1 409 ? 11.43 -1.083 4.914 1 97.5 409 PRO B O 1
ATOM 6789 N N . PHE B 1 410 ? 10.922 0.063 6.758 1 97.25 410 PHE B N 1
ATOM 6790 C CA . PHE B 1 410 ? 9.57 0.371 6.316 1 97.25 410 PHE B CA 1
ATOM 6791 C C . PHE B 1 410 ? 9.586 1.131 4.996 1 97.25 410 PHE B C 1
ATOM 6793 O O . PHE B 1 410 ? 8.891 0.762 4.055 1 97.25 410 PHE B O 1
ATOM 6800 N N . LEU B 1 411 ? 10.367 2.156 4.938 1 98.06 411 LEU B N 1
ATOM 6801 C CA . LEU B 1 411 ? 10.469 2.965 3.729 1 98.06 411 LEU B CA 1
ATOM 6802 C C . LEU B 1 411 ? 11.133 2.174 2.602 1 98.06 411 LEU B C 1
ATOM 6804 O O . LEU B 1 411 ? 10.719 2.273 1.444 1 98.06 411 LEU B O 1
ATOM 6808 N N . ASP B 1 412 ? 12.125 1.403 2.973 1 98.25 412 ASP B N 1
ATOM 6809 C CA . ASP B 1 412 ? 12.867 0.609 2.002 1 98.25 412 ASP B CA 1
ATOM 6810 C C . ASP B 1 412 ? 11.969 -0.425 1.329 1 98.25 412 ASP B C 1
ATOM 6812 O O . ASP B 1 412 ? 12.047 -0.624 0.115 1 98.25 412 ASP B O 1
ATOM 6816 N N . HIS B 1 413 ? 11.156 -1.051 2.078 1 97.56 413 HIS B N 1
ATOM 6817 C CA . HIS B 1 413 ? 10.258 -2.066 1.548 1 97.56 413 HIS B CA 1
ATOM 6818 C C . HIS B 1 413 ? 9.32 -1.479 0.493 1 97.56 413 HIS B C 1
ATOM 6820 O O . HIS B 1 413 ? 8.883 -2.188 -0.418 1 97.56 413 HIS B O 1
ATOM 6826 N N . LEU B 1 414 ? 9.07 -0.183 0.519 1 96.69 414 LEU B N 1
ATOM 6827 C CA . LEU B 1 414 ? 8.133 0.469 -0.388 1 96.69 414 LEU B CA 1
ATOM 6828 C C . LEU B 1 414 ? 8.867 1.111 -1.561 1 96.69 414 LEU B C 1
ATOM 6830 O O . LEU B 1 414 ? 8.25 1.784 -2.391 1 96.69 414 LEU B O 1
ATOM 6834 N N . GLY B 1 415 ? 10.18 0.963 -1.595 1 97.25 415 GLY B N 1
ATOM 6835 C CA . GLY B 1 415 ? 10.977 1.488 -2.691 1 97.25 415 GLY B CA 1
ATOM 6836 C C . GLY B 1 415 ? 11.242 2.977 -2.576 1 97.25 415 GLY B C 1
ATOM 6837 O O . GLY B 1 415 ? 11.586 3.629 -3.562 1 97.25 415 GLY B O 1
ATOM 6838 N N . LEU B 1 416 ? 11.117 3.508 -1.363 1 97.81 416 LEU B N 1
ATOM 6839 C CA . LEU B 1 416 ? 11.203 4.953 -1.192 1 97.81 416 LEU B CA 1
ATOM 6840 C C . LEU B 1 416 ? 12.641 5.391 -0.968 1 97.81 416 LEU B C 1
ATOM 6842 O O . LEU B 1 416 ? 12.938 6.59 -0.967 1 97.81 416 LEU B O 1
ATOM 6846 N N . LEU B 1 417 ? 13.523 4.395 -0.767 1 97.5 417 LEU B N 1
ATOM 6847 C CA . LEU B 1 417 ? 14.938 4.711 -0.591 1 97.5 417 LEU B CA 1
ATOM 6848 C C . LEU B 1 417 ? 15.734 4.355 -1.842 1 97.5 417 LEU B C 1
ATOM 6850 O O . LEU B 1 417 ? 16.969 4.484 -1.859 1 97.5 417 LEU B O 1
ATOM 6854 N N . ASP B 1 418 ? 15.031 3.873 -2.893 1 93.5 418 ASP B N 1
ATOM 6855 C CA . ASP B 1 418 ? 15.648 3.477 -4.152 1 93.5 418 ASP B CA 1
ATOM 6856 C C . ASP B 1 418 ? 15.414 4.527 -5.238 1 93.5 418 ASP B C 1
ATOM 6858 O O . ASP B 1 418 ? 14.82 5.574 -4.973 1 93.5 418 ASP B O 1
ATOM 6862 N N . VAL B 1 419 ? 16.047 4.242 -6.391 1 84.75 419 VAL B N 1
ATOM 6863 C CA . VAL B 1 419 ? 15.766 5.102 -7.535 1 84.75 419 VAL B CA 1
ATOM 6864 C C . VAL B 1 419 ? 14.281 5.051 -7.863 1 84.75 419 VAL B C 1
ATOM 6866 O O . VAL B 1 419 ? 13.68 3.973 -7.91 1 84.75 419 VAL B O 1
ATOM 6869 N N . MET B 1 420 ? 13.727 6.23 -7.895 1 78.69 420 MET B N 1
ATOM 6870 C CA . MET B 1 420 ? 12.297 6.309 -8.156 1 78.69 420 MET B CA 1
ATOM 6871 C C . MET B 1 420 ? 12.023 6.684 -9.609 1 78.69 420 MET B C 1
ATOM 6873 O O . MET B 1 420 ? 12.797 7.426 -10.219 1 78.69 420 MET B O 1
#

GO terms:
  GO:0106389 ecdysteroid 22-kinase activity (F, TAS)

InterPro domains:
  IPR004119 Ecdysteroid kinase-like [PF02958] (47-335)
  IPR011009 Protein kinase-like domain superfamily [SSF56112] (13-363)
  IPR015897 CHK kinase-like [SM00587] (139-332)

Sequence (840 aa):
MSQEINRSAQVVPAWLTRDYVEQKLRSYFRNDSLRLVNLDIKLALGNGENYSSVITRIYVEYTTDKSKDKQSTRFLVKESFADAGPAAQVLLSYGVYNRELDLYERILPQMAEVVRNELADSRKLFAGTVYVDRKRDSIIFEDMSLENYRVADRLKKLDLEHTHLVLEKLANFHAAGAALAERQPGIFAKNFDRGFFNQHTRGYEPIMKNLLMALSRSLELEPDLCQRYQAKIDRLVENVMEYGERSTTIVPGDFLTLAHGDLWTTNIMFQYDDKGHPINAIFIDFQFSAWNSPAIDLHYFFSTALQADIRLKKQPELVQFYYYKLNAALKKVQYSGNVPSLFVFHQQFRNRSFYAAFASLIFEPTMTYTGKEEASMDQIISLSEKGMRFKDDAFQAEETRKKMRLTLPFLDHLGLLDVMMSQEINRSAQVVPAWLTRDYVEQKLRSYFRNDSLRLVNLDIKLALGNGENYSSVITRIYVEYTTDKSKDKQSTRFLVKESFADAGPAAQVLLSYGVYNRELDLYERILPQMAEVVRNELADSRKLFAGTVYVDRKRDSIIFEDMSLENYRVADRLKKLDLEHTHLVLEKLANFHAAGAALAERQPGIFAKNFDRGFFNQHTRGYEPIMKNLLMALSRSLELEPDLCQRYQAKIDRLVENVMEYGERSTTIVPGDFLTLAHGDLWTTNIMFQYDDKGHPINAIFIDFQFSAWNSPAIDLHYFFSTALQADIRLKKQPELVQFYYYKLNAALKKVQYSGNVPSLFVFHQQFRNRSFYAAFASLIFEPTMTYTGKEEASMDQIISLSEKGMRFKDDAFQAEETRKKMRLTLPFLDHLGLLDVM

pLDDT: mean 91.07, std 12.67, range [24.03, 98.88]